Protein AF-0000000069504045 (afdb_homodimer)

Nearest PDB structures (foldseek):
  8ug4-assembly1_B  TM=7.131E-01  e=1.749E-15  Caenorhabditis elegans
  8ug5-assembly1_B  TM=7.861E-01  e=2.214E-11  Caenorhabditis elegans
  8ug6-assembly1_B  TM=7.680E-01  e=7.733E-11  Mus musculus
  8uga-assembly1_B  TM=7.351E-01  e=8.889E-09  Mus musculus
  8ug8-assembly1_B  TM=7.660E-01  e=1.133E-07  Mus musculus

Sequence (1090 aa):
MLGVIIFINDQHKDYRDYSEIFSSIISAIGILWLIVFHVDLCLYKTEVLKQLKEREDAMQEASDRFSTATEFIINSGFDFSTTQHINDDKEYKPPPYRFLMGRHSGSFYLKIGSAGFCFGYLIYQGLQLGQHILTYVAEDDQTNCSNTSSVVLHVLSPIYAFYQLFITFKYSNIVINRHIVLARFGLMHLIATCMCNWFGTIVEEAVEDYSHRRTINSSDVPTSEFNIASFNIIVRKRENWNDPYHCTAESVLSTRSLSAIPYLYPFAIEFNLLLAGVWFIVWQNIGTEHSHSNPHHLRHTISQGELGSDEITYQSNLVINADCHSANKGLFTGLFLLLTTIVTVIVFFVAMSTKGYEPQAVIIHTVQEGGLTMICMLAVIIAFYQIRKLDLSEHPITFLDDVLLFVPLPFYFIHGIMSMMAEYSNENYSRLALHILVTIQVIVQTPFIIDGLRRCSNSQGLRYKKPGREIITFLIILNLTLWIVNTFELKSVEHYHGQEEFFGDLLWMFIGHTTLPLMLFYRFHSSVCLADMWKSAYEKETSQGMLGVIIFINDQHKDYRDYSEIFSSIISAIGILWLIVFHVDLCLYKTEVLKQLKEREDAMQEASDRFSTATEFIINSGFDFSTTQHINDDKEYKPPPYRFLMGRHSGSFYLKIGSAGFCFGYLIYQGLQLGQHILTYVAEDDQTNCSNTSSVVLHVLSPIYAFYQLFITFKYSNIVINRHIVLARFGLMHLIATCMCNWFGTIVEEAVEDYSHRRTINSSDVPTSEFNIASFNIIVRKRENWNDPYHCTAESVLSTRSLSAIPYLYPFAIEFNLLLAGVWFIVWQNIGTEHSHSNPHHLRHTISQGELGSDEITYQSNLVINADCHSANKGLFTGLFLLLTTIVTVIVFFVAMSTKGYEPQAVIIHTVQEGGLTMICMLAVIIAFYQIRKLDLSEHPITFLDDVLLFVPLPFYFIHGIMSMMAEYSNENYSRLALHILVTIQVIVQTPFIIDGLRRCSNSQGLRYKKPGREIITFLIILNLTLWIVNTFELKSVEHYHGQEEFFGDLLWMFIGHTTLPLMLFYRFHSSVCLADMWKSAYEKETSQG

pLDDT: mean 77.26, std 19.26, range [27.67, 98.31]

Structure (mmCIF, N/CA/C/O backbone):
data_AF-0000000069504045-model_v1
#
loop_
_entity.id
_entity.type
_entity.pdbx_description
1 polymer 'Proton channel OtopLc'
#
loop_
_atom_site.group_PDB
_atom_site.id
_atom_site.type_symbol
_atom_site.label_atom_id
_atom_site.label_alt_id
_atom_site.label_comp_id
_atom_site.label_asym_id
_atom_site.label_entity_id
_atom_site.label_seq_id
_atom_site.pdbx_PDB_ins_code
_atom_site.Cartn_x
_atom_site.Cartn_y
_atom_site.Cartn_z
_atom_site.occupancy
_atom_site.B_iso_or_equiv
_atom_site.auth_seq_id
_atom_site.auth_comp_id
_atom_site.auth_asym_id
_atom_site.auth_atom_id
_atom_site.pdbx_PDB_model_num
ATOM 1 N N . MET A 1 1 ? -34.281 -5.043 -9.891 1 50 1 MET A N 1
ATOM 2 C CA . MET A 1 1 ? -34.938 -6.336 -10.039 1 50 1 MET A CA 1
ATOM 3 C C . MET A 1 1 ? -34.656 -6.934 -11.414 1 50 1 MET A C 1
ATOM 5 O O . MET A 1 1 ? -34.25 -8.094 -11.523 1 50 1 MET A O 1
ATOM 9 N N . LEU A 1 2 ? -34.844 -6.031 -12.391 1 50.5 2 LEU A N 1
ATOM 10 C CA . LEU A 1 2 ? -34.594 -6.559 -13.727 1 50.5 2 LEU A CA 1
ATOM 11 C C . LEU A 1 2 ? -33.156 -7.012 -13.883 1 50.5 2 LEU A C 1
ATOM 13 O O . LEU A 1 2 ? -32.875 -8.062 -14.477 1 50.5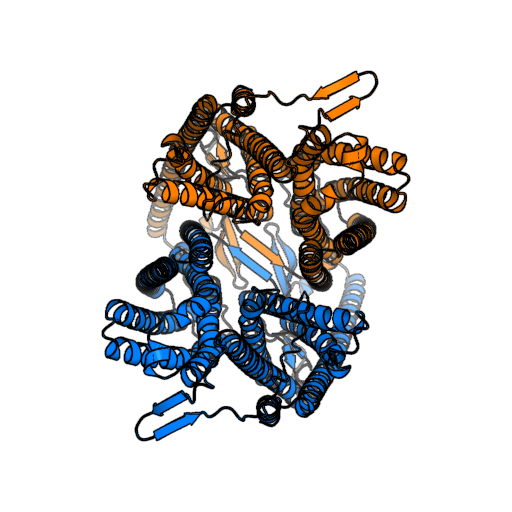 2 LEU A O 1
ATOM 17 N N . GLY A 1 3 ? -32.281 -6.336 -13.281 1 54.91 3 GLY A N 1
ATOM 18 C CA . GLY A 1 3 ? -30.859 -6.715 -13.352 1 54.91 3 GLY A CA 1
ATOM 19 C C . GLY A 1 3 ? -30.578 -8.047 -12.695 1 54.91 3 GLY A C 1
ATOM 20 O O . GLY A 1 3 ? -29.844 -8.875 -13.25 1 54.91 3 GLY A O 1
ATOM 21 N N . VAL A 1 4 ? -31.25 -8.242 -11.625 1 60.66 4 VAL A N 1
ATOM 22 C CA . VAL A 1 4 ? -31.062 -9.484 -10.891 1 60.66 4 VAL A CA 1
ATOM 23 C C . VAL A 1 4 ? -31.594 -10.656 -11.711 1 60.66 4 VAL A C 1
ATOM 25 O O . VAL A 1 4 ? -30.953 -11.711 -11.789 1 60.66 4 VAL A O 1
ATOM 28 N N . ILE A 1 5 ? -32.688 -10.414 -12.375 1 46.38 5 ILE A N 1
ATOM 29 C CA . ILE A 1 5 ? -33.312 -11.461 -13.172 1 46.38 5 ILE A CA 1
ATOM 30 C C . ILE A 1 5 ? -32.438 -11.797 -14.375 1 46.38 5 ILE A C 1
ATOM 32 O O . ILE A 1 5 ? -32.281 -12.969 -14.711 1 46.38 5 ILE A O 1
ATOM 36 N N . ILE A 1 6 ? -31.922 -10.805 -14.859 1 51.03 6 ILE A N 1
ATOM 37 C CA . ILE A 1 6 ? -31.125 -11 -16.062 1 51.03 6 ILE A CA 1
ATOM 38 C C . ILE A 1 6 ? -29.844 -11.758 -15.711 1 51.03 6 ILE A C 1
ATOM 40 O O . ILE A 1 6 ? -29.438 -12.68 -16.422 1 51.03 6 ILE A O 1
ATOM 44 N N . PHE A 1 7 ? -29.422 -11.477 -14.57 1 58.88 7 PHE A N 1
ATOM 45 C CA . PHE A 1 7 ? -28.156 -12.102 -14.188 1 58.88 7 PHE A CA 1
ATOM 46 C C . PHE A 1 7 ? -28.375 -13.555 -13.781 1 58.88 7 PHE A C 1
ATOM 48 O O . PHE A 1 7 ? -27.531 -14.414 -14.039 1 58.88 7 PHE A O 1
ATOM 55 N N . ILE A 1 8 ? -29.5 -13.75 -13.266 1 51.34 8 ILE A N 1
ATOM 56 C CA . ILE A 1 8 ? -29.812 -15.109 -12.836 1 51.34 8 ILE A CA 1
ATOM 57 C C . ILE A 1 8 ? -30.141 -15.969 -14.055 1 51.34 8 ILE A C 1
ATOM 59 O O . ILE A 1 8 ? -29.781 -17.141 -14.109 1 51.34 8 ILE A O 1
ATOM 63 N N . ASN A 1 9 ? -30.703 -15.344 -15.078 1 44.91 9 ASN A N 1
ATOM 64 C CA . ASN A 1 9 ? -31.141 -16.094 -16.25 1 44.91 9 ASN A CA 1
ATOM 65 C C . ASN A 1 9 ? -30 -16.266 -17.25 1 44.91 9 ASN A C 1
ATOM 67 O O . ASN A 1 9 ? -30.141 -16.984 -18.25 1 44.91 9 ASN A O 1
ATOM 71 N N . ASP A 1 10 ? -28.875 -15.633 -17.109 1 58.06 10 ASP A N 1
ATOM 72 C CA . ASP A 1 10 ? -27.734 -15.547 -18.016 1 58.06 10 ASP A CA 1
ATOM 73 C C . ASP A 1 10 ? -27.016 -16.891 -18.109 1 58.06 10 ASP A C 1
ATOM 75 O O . ASP A 1 10 ? -25.984 -16.984 -18.766 1 58.06 10 ASP A O 1
ATOM 79 N N . GLN A 1 11 ? -27.531 -17.922 -17.5 1 49.59 11 GLN A N 1
ATOM 80 C CA . GLN A 1 11 ? -26.781 -19.172 -17.453 1 49.59 11 GLN A CA 1
ATOM 81 C C . GLN A 1 11 ? -26.875 -19.922 -18.781 1 49.59 11 GLN A C 1
ATOM 83 O O . GLN A 1 11 ? -26.141 -20.891 -19 1 49.59 11 GLN A O 1
ATOM 88 N N . HIS A 1 12 ? -27.766 -19.422 -19.766 1 49.88 12 HIS A N 1
ATOM 89 C CA . HIS A 1 12 ? -27.734 -19.969 -21.125 1 49.88 12 HIS A CA 1
ATOM 90 C C . HIS A 1 12 ? -27.016 -19.031 -22.078 1 49.88 12 HIS A C 1
ATOM 92 O O . HIS A 1 12 ? -27.047 -17.812 -21.906 1 49.88 12 HIS A O 1
ATOM 98 N N . LYS A 1 13 ? -26.109 -19.594 -22.969 1 54.41 13 LYS A N 1
ATOM 99 C CA . LYS A 1 13 ? -25.281 -18.859 -23.922 1 54.41 13 LYS A CA 1
ATOM 100 C C . LYS A 1 13 ? -26.016 -17.656 -24.484 1 54.41 13 LYS A C 1
ATOM 102 O O . LYS A 1 13 ? -25.469 -16.547 -24.547 1 54.41 13 LYS A O 1
ATOM 107 N N . ASP A 1 14 ? -27.188 -17.938 -25.016 1 51.88 14 ASP A N 1
ATOM 108 C CA . ASP A 1 14 ? -27.938 -16.875 -25.688 1 51.88 14 ASP A CA 1
ATOM 109 C C . ASP A 1 14 ? -28.312 -15.758 -24.719 1 51.88 14 ASP A C 1
ATOM 111 O O . ASP A 1 14 ? -28.344 -14.586 -25.109 1 51.88 14 ASP A O 1
ATOM 115 N N . TYR A 1 15 ? -28.375 -16.156 -23.547 1 58.19 15 TYR A N 1
ATOM 116 C CA . TYR A 1 15 ? -28.859 -15.164 -22.578 1 58.19 15 TYR A CA 1
ATOM 117 C C . TYR A 1 15 ? -27.719 -14.375 -21.969 1 58.19 15 TYR A C 1
ATOM 119 O O . TYR A 1 15 ? -27.922 -13.281 -21.438 1 58.19 15 TYR A O 1
ATOM 127 N N . ARG A 1 16 ? -26.594 -14.805 -22.297 1 69.81 16 ARG A N 1
ATOM 128 C CA . ARG A 1 16 ? -25.438 -14.055 -21.828 1 69.81 16 ARG A CA 1
ATOM 129 C C . ARG A 1 16 ? -25.281 -12.75 -22.594 1 69.81 16 ARG A C 1
ATOM 131 O O . ARG A 1 16 ? -24.938 -11.719 -22.016 1 69.81 16 ARG A O 1
ATOM 138 N N . ASP A 1 17 ? -25.688 -12.859 -23.781 1 75.38 17 ASP A N 1
ATOM 139 C CA . ASP A 1 17 ? -25.578 -11.648 -24.594 1 75.38 17 ASP A CA 1
ATOM 140 C C . ASP A 1 17 ? -26.531 -10.562 -24.094 1 75.38 17 ASP A C 1
ATOM 142 O O . ASP A 1 17 ? -26.172 -9.383 -24.062 1 75.38 17 ASP A O 1
ATOM 146 N N . TYR A 1 18 ? -27.656 -11.078 -23.578 1 77.12 18 TYR A N 1
ATOM 147 C CA . TYR A 1 18 ? -28.625 -10.094 -23.094 1 77.12 18 TYR A CA 1
ATOM 148 C C . TYR A 1 18 ? -28.141 -9.445 -21.812 1 77.12 18 TYR A C 1
ATOM 150 O O . TYR A 1 18 ? -28.312 -8.242 -21.609 1 77.12 18 TYR A O 1
ATOM 158 N N . SER A 1 19 ? -27.594 -10.242 -20.984 1 80.62 19 SER A N 1
ATOM 159 C CA . SER A 1 19 ? -27.094 -9.703 -19.719 1 80.62 19 SER A CA 1
ATOM 160 C C . SER A 1 19 ? -25.922 -8.758 -19.953 1 80.62 19 SER A C 1
ATOM 162 O O . SER A 1 19 ? -25.797 -7.73 -19.281 1 80.62 19 SER A O 1
ATOM 164 N N . GLU A 1 20 ? -25.109 -9.062 -20.953 1 84.69 20 GLU A N 1
ATOM 165 C CA . GLU A 1 20 ? -23.969 -8.219 -21.25 1 84.69 20 GLU A CA 1
ATOM 166 C C . GLU A 1 20 ? -24.391 -6.906 -21.891 1 84.69 20 GLU A C 1
ATOM 168 O O . GLU A 1 20 ? -23.828 -5.852 -21.594 1 84.69 20 GLU A O 1
ATOM 173 N N . ILE A 1 21 ? -25.344 -7.023 -22.734 1 86.38 21 ILE A N 1
ATOM 174 C CA . ILE A 1 21 ? -25.859 -5.82 -23.375 1 86.38 21 ILE A CA 1
ATOM 175 C C . ILE A 1 21 ? -26.547 -4.93 -22.344 1 86.38 21 ILE A C 1
ATOM 177 O O . ILE A 1 21 ? -26.375 -3.711 -22.359 1 86.38 21 ILE A O 1
ATOM 181 N N . PHE A 1 22 ? -27.281 -5.582 -21.469 1 88.06 22 PHE A N 1
ATOM 182 C CA . PHE A 1 22 ? -27.938 -4.836 -20.391 1 88.06 22 PHE A CA 1
ATOM 183 C C . PHE A 1 22 ? -26.906 -4.125 -19.516 1 88.06 22 PHE A C 1
ATOM 185 O O . PHE A 1 22 ? -27.031 -2.932 -19.234 1 88.06 22 PHE A O 1
ATOM 192 N N . SER A 1 23 ? -25.922 -4.836 -19.141 1 88.62 23 SER A N 1
ATOM 193 C CA . SER A 1 23 ? -24.875 -4.254 -18.297 1 88.62 23 SER A CA 1
ATOM 194 C C . SER A 1 23 ? -24.156 -3.119 -19.031 1 88.62 23 SER A C 1
ATOM 196 O O . SER A 1 23 ? -23.797 -2.115 -18.406 1 88.62 23 SER A O 1
ATOM 198 N N . SER A 1 24 ? -24 -3.227 -20.328 1 91.19 24 SER A N 1
ATOM 199 C CA . SER A 1 24 ? -23.344 -2.184 -21.109 1 91.19 24 SER A CA 1
ATOM 200 C C . SER A 1 24 ? -24.219 -0.94 -21.219 1 91.19 24 SER A C 1
ATOM 202 O O . SER A 1 24 ? -23.734 0.184 -21.109 1 91.19 24 SER A O 1
ATOM 204 N N . ILE A 1 25 ? -25.469 -1.198 -21.297 1 92.44 25 ILE A N 1
ATOM 205 C CA . ILE A 1 25 ? -26.375 -0.076 -21.453 1 92.44 25 ILE A CA 1
ATOM 206 C C . ILE A 1 25 ? -26.469 0.702 -20.141 1 92.44 25 ILE A C 1
ATOM 208 O O . ILE A 1 25 ? -26.406 1.934 -20.141 1 92.44 25 ILE A O 1
ATOM 212 N N . ILE A 1 26 ? -26.578 -0.009 -19.062 1 93.06 26 ILE A N 1
ATOM 213 C CA . ILE A 1 26 ? -26.703 0.683 -17.797 1 93.06 26 ILE A CA 1
ATOM 214 C C . ILE A 1 26 ? -25.406 1.42 -17.469 1 93.06 26 ILE A C 1
ATOM 216 O O . ILE A 1 26 ? -25.422 2.521 -16.922 1 93.06 26 ILE A O 1
ATOM 220 N N . SER A 1 27 ? -24.297 0.858 -17.828 1 93.69 27 SER A N 1
ATOM 221 C CA . SER A 1 27 ? -23.016 1.534 -17.609 1 93.69 27 SER A CA 1
ATOM 222 C C . SER A 1 27 ? -22.891 2.764 -18.516 1 93.69 27 SER A C 1
ATOM 224 O O . SER A 1 27 ? -22.391 3.801 -18.078 1 93.69 27 SER A O 1
ATOM 226 N N . ALA A 1 28 ? -23.375 2.67 -19.719 1 95.12 28 ALA A N 1
ATOM 227 C CA . ALA A 1 28 ? -23.312 3.797 -20.656 1 95.12 28 ALA A CA 1
ATOM 228 C C . ALA A 1 28 ? -24.172 4.953 -20.172 1 95.12 28 ALA A C 1
ATOM 230 O O . ALA A 1 28 ? -23.766 6.113 -20.234 1 95.12 28 ALA A O 1
ATOM 231 N N . ILE A 1 29 ? -25.328 4.605 -19.703 1 95.38 29 ILE A N 1
ATOM 232 C CA . ILE A 1 29 ? -26.219 5.625 -19.172 1 95.38 29 ILE A CA 1
ATOM 233 C C . ILE A 1 29 ? -25.578 6.273 -17.938 1 95.38 29 ILE A C 1
ATOM 235 O O . ILE A 1 29 ? -25.672 7.488 -17.75 1 95.38 29 ILE A O 1
ATOM 239 N N . GLY A 1 30 ? -24.938 5.43 -17.141 1 95.44 30 GLY A N 1
ATOM 240 C CA . GLY A 1 30 ? -24.234 5.969 -15.984 1 95.44 30 GLY A CA 1
ATOM 241 C C . GLY A 1 30 ? -23.109 6.918 -16.359 1 95.44 30 GLY A C 1
ATOM 242 O O . GLY A 1 30 ? -22.953 7.98 -15.758 1 95.44 30 GLY A O 1
ATOM 243 N N . ILE A 1 31 ? -22.391 6.582 -17.375 1 96.06 31 ILE A N 1
ATOM 244 C CA . ILE A 1 31 ? -21.281 7.422 -17.844 1 96.06 31 ILE A CA 1
ATOM 245 C C . ILE A 1 31 ? -21.844 8.742 -18.391 1 96.06 31 ILE A C 1
ATOM 247 O O . ILE A 1 31 ? -21.297 9.812 -18.109 1 96.06 31 ILE A O 1
ATOM 251 N N . LEU A 1 32 ? -22.891 8.641 -19.109 1 95.38 32 LEU A N 1
ATOM 252 C CA . LEU A 1 32 ? -23.5 9.844 -19.656 1 95.38 32 LEU A CA 1
ATOM 253 C C . LEU A 1 32 ? -23.938 10.789 -18.547 1 95.38 32 LEU A C 1
ATOM 255 O O . LEU A 1 32 ? -23.703 12 -18.641 1 95.38 32 LEU A O 1
ATOM 259 N N . TRP A 1 33 ? -24.531 10.258 -17.562 1 95.06 33 TRP A N 1
ATOM 260 C CA . TRP A 1 33 ? -24.953 11.086 -16.438 1 95.06 33 TRP A CA 1
ATOM 261 C C . TRP A 1 33 ? -23.75 11.719 -15.75 1 95.06 33 TRP A C 1
ATOM 263 O O . TRP A 1 33 ? -23.781 12.898 -15.398 1 95.06 33 TRP A O 1
ATOM 273 N N . LEU A 1 34 ? -22.734 10.961 -15.539 1 95.69 34 LEU A N 1
ATOM 274 C CA . LEU A 1 34 ? -21.547 11.469 -14.859 1 95.69 34 LEU A CA 1
ATOM 275 C C . LEU A 1 34 ? -20.891 12.57 -15.672 1 95.69 34 LEU A C 1
ATOM 277 O O . LEU A 1 34 ? -20.391 13.547 -15.109 1 95.69 34 LEU A O 1
ATOM 281 N N . ILE A 1 35 ? -20.891 12.414 -16.969 1 95.31 35 ILE A N 1
ATOM 282 C CA . ILE A 1 35 ? -20.297 13.43 -17.844 1 95.31 35 ILE A CA 1
ATOM 283 C C . ILE A 1 35 ? -21.109 14.719 -17.766 1 95.31 35 ILE A C 1
ATOM 285 O O . ILE A 1 35 ? -20.562 15.805 -17.625 1 95.31 35 ILE A O 1
ATOM 289 N N . VAL A 1 36 ? -22.406 14.602 -17.828 1 93.69 36 VAL A N 1
ATOM 290 C CA . VAL A 1 36 ? -23.281 15.766 -17.766 1 93.69 36 VAL A CA 1
ATOM 291 C C . VAL A 1 36 ? -23.109 16.469 -16.422 1 93.69 36 VAL A C 1
ATOM 293 O O . VAL A 1 36 ? -22.984 17.688 -16.375 1 93.69 36 VAL A O 1
ATOM 296 N N . PHE A 1 37 ? -23.109 15.648 -15.43 1 93.12 37 PHE A N 1
ATOM 297 C CA . PHE A 1 37 ? -22.938 16.188 -14.086 1 93.12 37 PHE A CA 1
ATOM 298 C C . PHE A 1 37 ? -21.578 16.859 -13.953 1 93.12 37 PHE A C 1
ATOM 300 O O . PHE A 1 37 ? -21.484 17.969 -13.422 1 93.12 37 PHE A O 1
ATOM 307 N N . HIS A 1 38 ? -20.531 16.25 -14.43 1 92.5 38 HIS A N 1
ATOM 308 C CA . HIS A 1 38 ? -19.172 16.766 -14.328 1 92.5 38 HIS A CA 1
ATOM 309 C C . HIS A 1 38 ? -19.016 18.062 -15.117 1 92.5 38 HIS A C 1
ATOM 311 O O . HIS A 1 38 ? -18.391 19.016 -14.648 1 92.5 38 HIS A O 1
ATOM 317 N N . VAL A 1 39 ? -19.547 18.109 -16.297 1 92.75 39 VAL A N 1
ATOM 318 C CA . VAL A 1 39 ? -19.453 19.297 -17.141 1 92.75 39 VAL A CA 1
ATOM 319 C C . VAL A 1 39 ? -20.234 20.453 -16.5 1 92.75 39 VAL A C 1
ATOM 321 O O . VAL A 1 39 ? -19.75 21.578 -16.453 1 92.75 39 VAL A O 1
ATOM 324 N N . ASP A 1 40 ? -21.391 20.172 -15.992 1 91.25 40 ASP A N 1
ATOM 325 C CA . ASP A 1 40 ? -22.188 21.203 -15.312 1 91.25 40 ASP A CA 1
ATOM 326 C C . ASP A 1 40 ? -21.453 21.75 -14.094 1 91.25 40 ASP A C 1
ATOM 328 O O . ASP A 1 40 ? -21.484 22.953 -13.836 1 91.25 40 ASP A O 1
ATOM 332 N N . LEU A 1 41 ? -20.844 20.891 -13.383 1 89.62 41 LEU A N 1
ATOM 333 C CA . LEU A 1 41 ? -20.094 21.281 -12.203 1 89.62 41 LEU A CA 1
ATOM 334 C C . LEU A 1 41 ? -18.891 22.141 -12.586 1 89.62 41 LEU A C 1
ATOM 336 O O . LEU A 1 41 ? -18.609 23.141 -11.914 1 89.62 41 LEU A O 1
ATOM 340 N N . CYS A 1 42 ? -18.219 21.75 -13.641 1 86.88 42 CYS A N 1
ATOM 341 C CA . CYS A 1 42 ? -17.047 22.516 -14.086 1 86.88 42 CYS A CA 1
ATOM 342 C C . CYS A 1 42 ? -17.469 23.891 -14.594 1 86.88 42 CYS A C 1
ATOM 344 O O . CYS A 1 42 ? -16.766 24.875 -14.375 1 86.88 42 CYS A O 1
ATOM 346 N N . LEU A 1 43 ? -18.562 23.969 -15.258 1 88.75 43 LEU A N 1
ATOM 347 C CA . LEU A 1 43 ? -19.078 25.25 -15.734 1 88.75 43 LEU A CA 1
ATOM 348 C C . LEU A 1 43 ? -19.453 26.156 -14.555 1 88.75 43 LEU A C 1
ATOM 350 O O . LEU A 1 43 ? -19.188 27.359 -14.586 1 88.75 43 LEU A O 1
ATOM 354 N N . TYR A 1 44 ? -20.016 25.531 -13.602 1 85.19 44 TYR A N 1
ATOM 355 C CA . TYR A 1 44 ? -20.359 26.297 -12.414 1 85.19 44 TYR A CA 1
ATOM 356 C C . TYR A 1 44 ? -19.109 26.812 -11.711 1 85.19 44 TYR A C 1
ATOM 358 O O . TYR A 1 44 ? -19.062 27.969 -11.281 1 85.19 44 TYR A O 1
ATOM 366 N N . LYS A 1 45 ? -18.172 25.969 -11.547 1 82.56 45 LYS A N 1
ATOM 367 C CA . LYS A 1 45 ? -16.922 26.359 -10.891 1 82.56 45 LYS A CA 1
ATOM 368 C C . LYS A 1 45 ? -16.234 27.484 -11.648 1 82.56 45 LYS A C 1
ATOM 370 O O . LYS A 1 45 ? -15.688 28.406 -11.031 1 82.56 45 LYS A O 1
ATOM 375 N N . THR A 1 46 ? -16.281 27.391 -12.969 1 82.38 46 THR A N 1
ATOM 376 C CA . THR A 1 46 ? -15.656 28.422 -13.781 1 82.38 46 THR A CA 1
ATOM 377 C C . THR A 1 46 ? -16.422 29.734 -13.641 1 82.38 46 THR A C 1
ATOM 379 O O . THR A 1 46 ? -15.805 30.812 -13.617 1 82.38 46 THR A O 1
ATOM 382 N N . GLU A 1 47 ? -17.641 29.672 -13.562 1 82.31 47 GLU A N 1
ATOM 383 C CA . GLU A 1 47 ? -18.453 30.859 -13.375 1 82.31 47 GLU A CA 1
ATOM 384 C C . GLU A 1 47 ? -18.188 31.516 -12.023 1 82.31 47 GLU A C 1
ATOM 386 O O . GLU A 1 47 ? -18.094 32.75 -11.93 1 82.31 47 GLU A O 1
ATOM 391 N N . VAL A 1 48 ? -18.094 30.688 -11.039 1 79 48 VAL A N 1
ATOM 392 C CA . VAL A 1 48 ? -17.828 31.203 -9.695 1 79 48 VAL A CA 1
ATOM 393 C C . VAL A 1 48 ? -16.438 31.844 -9.648 1 79 48 VAL A C 1
ATOM 395 O O . VAL A 1 48 ? -16.25 32.906 -9.047 1 79 48 VAL A O 1
ATOM 398 N N . LEU A 1 49 ? -15.484 31.188 -10.266 1 76.69 49 LEU A N 1
ATOM 399 C CA . LEU A 1 49 ? -14.125 31.703 -10.297 1 76.69 49 LEU A CA 1
ATOM 400 C C . LEU A 1 49 ? -14.062 33.031 -11.062 1 76.69 49 LEU A C 1
ATOM 402 O O . LEU A 1 49 ? -13.328 33.938 -10.68 1 76.69 49 LEU A O 1
ATOM 406 N N . LYS A 1 50 ? -14.789 33.125 -12.133 1 78.69 50 LYS A N 1
ATOM 407 C CA . LYS A 1 50 ? -14.867 34.375 -12.891 1 78.69 50 LYS A CA 1
ATOM 408 C C . LYS A 1 50 ? -15.469 35.5 -12.055 1 78.69 50 LYS A C 1
ATOM 410 O O . LYS A 1 50 ? -14.977 36.625 -12.078 1 78.69 50 LYS A O 1
ATOM 415 N N . GLN A 1 51 ? -16.406 35.188 -11.297 1 75.88 51 GLN A N 1
ATOM 416 C CA . GLN A 1 51 ? -17.047 36.156 -10.438 1 75.88 51 GLN A CA 1
ATOM 417 C C . GLN A 1 51 ? -16.094 36.625 -9.336 1 75.88 51 GLN A C 1
ATOM 419 O O . GLN A 1 51 ? -16.047 37.812 -9.016 1 75.88 51 GLN A O 1
ATOM 424 N N . LEU A 1 52 ? -15.383 35.625 -8.82 1 69.81 52 LEU A N 1
ATOM 425 C CA . LEU A 1 52 ? -14.43 35.969 -7.77 1 69.81 52 LEU A CA 1
ATOM 426 C C . LEU A 1 52 ? -13.297 36.844 -8.312 1 69.81 52 LEU A C 1
ATOM 428 O O . LEU A 1 52 ? -12.852 37.781 -7.652 1 69.81 52 LEU A O 1
ATOM 432 N N . LYS A 1 53 ? -12.812 36.531 -9.469 1 73.94 53 LYS A N 1
ATOM 433 C CA . LYS A 1 53 ? -11.766 37.312 -10.109 1 73.94 53 LYS A CA 1
ATOM 434 C C . LYS A 1 53 ? -12.266 38.719 -10.43 1 73.94 53 LYS A C 1
ATOM 436 O O . LYS A 1 53 ? -11.531 39.719 -10.258 1 73.94 53 LYS A O 1
ATOM 441 N N . GLU A 1 54 ? -13.438 38.875 -10.891 1 74.06 54 GLU A N 1
ATOM 442 C CA . GLU A 1 54 ? -14.031 40.156 -11.18 1 74.06 54 GLU A CA 1
ATOM 443 C C . GLU A 1 54 ? -14.172 41 -9.906 1 74.06 54 GLU A C 1
ATOM 445 O O . GLU A 1 54 ? -13.93 42.188 -9.914 1 74.06 54 GLU A O 1
ATOM 450 N N . ARG A 1 55 ? -14.453 40.25 -8.883 1 63.25 55 ARG A N 1
ATOM 451 C CA . ARG A 1 55 ? -14.578 40.938 -7.602 1 63.25 55 ARG A CA 1
ATOM 452 C C . ARG A 1 55 ? -13.211 41.375 -7.09 1 63.25 55 ARG A C 1
ATOM 454 O O . ARG A 1 55 ? -13.07 42.5 -6.555 1 63.25 55 ARG A O 1
ATOM 461 N N . GLU A 1 56 ? -12.266 40.5 -7.129 1 65.38 56 GLU A N 1
ATOM 462 C CA . GLU A 1 56 ? -10.906 40.844 -6.727 1 65.38 56 GLU A CA 1
ATOM 463 C C . GLU A 1 56 ? -10.352 42 -7.559 1 65.38 56 GLU A C 1
ATOM 465 O O . GLU A 1 56 ? -9.719 42.906 -7.023 1 65.38 56 GLU A O 1
ATOM 470 N N . ASP A 1 57 ? -10.523 41.969 -8.891 1 65.12 57 ASP A N 1
ATOM 471 C CA . ASP A 1 57 ? -10.094 43.031 -9.781 1 65.12 57 ASP A CA 1
ATOM 472 C C . ASP A 1 57 ? -10.812 44.344 -9.453 1 65.12 57 ASP A C 1
ATOM 474 O O . ASP A 1 57 ? -10.195 45.406 -9.461 1 65.12 57 ASP A O 1
ATOM 478 N N . ALA A 1 58 ? -12.023 44.25 -9.078 1 62.97 58 ALA A N 1
ATOM 479 C CA . ALA A 1 58 ? -12.797 45.438 -8.711 1 62.97 58 ALA A CA 1
ATOM 480 C C . ALA A 1 58 ? -12.305 46.031 -7.391 1 62.97 58 ALA A C 1
ATOM 482 O O . ALA A 1 58 ? -12.211 47.25 -7.242 1 62.97 58 ALA A O 1
ATOM 483 N N . MET A 1 59 ? -12 45.094 -6.531 1 56.25 59 MET A N 1
ATOM 484 C CA . MET A 1 59 ? -11.469 45.531 -5.242 1 56.25 59 MET A CA 1
ATOM 485 C C . MET A 1 59 ? -10.086 46.156 -5.406 1 56.25 59 MET A C 1
ATOM 487 O O . MET A 1 59 ? -9.773 47.156 -4.75 1 56.25 59 MET A O 1
ATOM 491 N N . GLN A 1 60 ? -9.203 45.531 -6.133 1 58.12 60 GLN A N 1
ATOM 492 C CA . GLN A 1 60 ? -7.883 46.094 -6.406 1 58.12 60 GLN A CA 1
ATOM 493 C C . GLN A 1 60 ? -7.98 47.438 -7.098 1 58.12 60 GLN A C 1
ATOM 495 O O . GLN A 1 60 ? -7.23 48.375 -6.77 1 58.12 60 GLN A O 1
ATOM 500 N N . GLU A 1 61 ? -8.773 47.562 -8.07 1 57.25 61 GLU A N 1
ATOM 501 C CA . GLU A 1 61 ? -8.992 48.844 -8.727 1 57.25 61 GLU A CA 1
ATOM 502 C C . GLU A 1 61 ? -9.523 49.906 -7.746 1 57.25 61 GLU A C 1
ATOM 504 O O . GLU A 1 61 ? -9.117 51.062 -7.789 1 57.25 61 GLU A O 1
ATOM 509 N N . ALA A 1 62 ? -10.344 49.5 -6.855 1 52.06 62 ALA A N 1
ATOM 510 C CA . ALA A 1 62 ? -10.867 50.406 -5.82 1 52.06 62 ALA A CA 1
ATOM 511 C C . ALA A 1 62 ? -9.781 50.75 -4.809 1 52.06 62 ALA A C 1
ATOM 513 O O . ALA A 1 62 ? -9.688 51.906 -4.375 1 52.06 62 ALA A O 1
ATOM 514 N N . SER A 1 63 ? -9.055 49.688 -4.406 1 47.09 63 SER A N 1
ATOM 515 C CA . SER A 1 63 ? -7.934 49.969 -3.504 1 47.09 63 SER A CA 1
ATOM 516 C C . SER A 1 63 ? -6.91 50.875 -4.141 1 47.09 63 SER A C 1
ATOM 518 O O . SER A 1 63 ? -6.352 51.75 -3.467 1 47.09 63 SER A O 1
ATOM 520 N N . ASP A 1 64 ? -6.508 50.656 -5.34 1 45.5 64 ASP A N 1
ATOM 521 C CA . ASP A 1 64 ? -5.578 51.562 -6.008 1 45.5 64 ASP A CA 1
ATOM 522 C C . ASP A 1 64 ? -6.133 52.969 -6.047 1 45.5 64 ASP A C 1
ATOM 524 O O . ASP A 1 64 ? -5.367 53.938 -6.055 1 45.5 64 ASP A O 1
ATOM 528 N N . ARG A 1 65 ? -7.305 53.188 -6.164 1 43.59 65 ARG A N 1
ATOM 529 C CA . ARG A 1 65 ? -7.895 54.5 -6.078 1 43.59 65 ARG A CA 1
ATOM 530 C C . ARG A 1 65 ? -7.918 55 -4.637 1 43.59 65 ARG A C 1
ATOM 532 O O . ARG A 1 65 ? -7.848 56.219 -4.391 1 43.59 65 ARG A O 1
ATOM 539 N N . PHE A 1 66 ? -8.367 54.219 -3.707 1 36 66 PHE A N 1
ATOM 540 C CA . PHE A 1 66 ? -8.391 54.625 -2.309 1 36 66 PHE A CA 1
ATOM 541 C C . PHE A 1 66 ? -7.039 54.375 -1.648 1 36 66 PHE A C 1
ATOM 543 O O . PHE A 1 66 ? -6.57 53.25 -1.56 1 36 66 PHE A O 1
ATOM 550 N N . SER A 1 67 ? -5.926 55.375 -1.57 1 34.59 67 SER A N 1
ATOM 551 C CA . SER A 1 67 ? -4.645 55.438 -0.88 1 34.59 67 SER A CA 1
ATOM 552 C C . SER A 1 67 ? -4.688 54.688 0.449 1 34.59 67 SER A C 1
ATOM 554 O O . SER A 1 67 ? -5.754 54.281 0.889 1 34.59 67 SER A O 1
ATOM 556 N N . THR A 1 68 ? -3.877 55.344 1.773 1 32.5 68 THR A N 1
ATOM 557 C CA . THR A 1 68 ? -3.477 55.062 3.15 1 32.5 68 THR A CA 1
ATOM 558 C C . THR A 1 68 ? -4.688 54.688 4.004 1 32.5 68 THR A C 1
ATOM 560 O O . THR A 1 68 ? -4.566 53.938 4.973 1 32.5 68 THR A O 1
ATOM 563 N N . ALA A 1 69 ? -5.746 55.531 4.059 1 29.62 69 ALA A N 1
ATOM 564 C CA . ALA A 1 69 ? -6.73 55.656 5.133 1 29.62 69 ALA A CA 1
ATOM 565 C C . ALA A 1 69 ? -7.617 54.438 5.207 1 29.62 69 ALA A C 1
ATOM 567 O O . ALA A 1 69 ? -7.957 53.969 6.297 1 29.62 69 ALA A O 1
ATOM 568 N N . THR A 1 70 ? -8.133 53.969 4.066 1 30.19 70 THR A N 1
ATOM 569 C CA . THR A 1 70 ? -9.211 53 4.188 1 30.19 70 THR A CA 1
ATOM 570 C C . THR A 1 70 ? -8.656 51.562 4.336 1 30.19 70 THR A C 1
ATOM 572 O O . THR A 1 70 ? -9.422 50.594 4.391 1 30.19 70 THR A O 1
ATOM 575 N N . GLU A 1 71 ? -7.285 51.375 4.227 1 32.47 71 GLU A N 1
ATOM 576 C CA . GLU A 1 71 ? -6.727 50.094 4.691 1 32.47 71 GLU A CA 1
ATOM 577 C C . GLU A 1 71 ? -7.148 49.812 6.129 1 32.47 71 GLU A C 1
ATOM 579 O O . GLU A 1 71 ? -7.25 48.656 6.523 1 32.47 71 GLU A O 1
ATOM 584 N N . PHE A 1 72 ? -7.363 50.938 6.969 1 30.38 72 PHE A N 1
ATOM 585 C CA . PHE A 1 72 ? -7.883 50.812 8.32 1 30.38 72 PHE A CA 1
ATOM 586 C C . PHE A 1 72 ? -9.289 50.219 8.312 1 30.38 72 PHE A C 1
ATOM 588 O O . PHE A 1 72 ? -9.625 49.375 9.148 1 30.38 72 PHE A O 1
ATOM 595 N N . ILE A 1 73 ? -10.188 50.75 7.484 1 30.42 73 ILE A N 1
ATOM 596 C CA . ILE A 1 73 ? -11.586 50.375 7.574 1 30.42 73 ILE A CA 1
ATOM 597 C C . ILE A 1 73 ? -11.758 48.938 7.109 1 30.42 73 ILE A C 1
ATOM 599 O O . ILE A 1 73 ? -12.516 48.156 7.703 1 30.42 73 ILE A O 1
ATOM 603 N N . ILE A 1 74 ? -11.078 48.531 6.055 1 32.69 74 ILE A N 1
ATOM 604 C CA . ILE A 1 74 ? -11.328 47.188 5.523 1 32.69 74 ILE A CA 1
ATOM 605 C C . ILE A 1 74 ? -10.734 46.156 6.461 1 32.69 74 ILE A C 1
ATOM 607 O O . ILE A 1 74 ? -11.242 45.031 6.555 1 32.69 74 ILE A O 1
ATOM 611 N N . ASN A 1 75 ? -9.578 46.438 7.094 1 31.88 75 ASN A N 1
ATOM 612 C CA . ASN A 1 75 ? -9.156 45.562 8.188 1 31.88 75 ASN A CA 1
ATOM 613 C C . ASN A 1 75 ? -10.156 45.562 9.336 1 31.88 75 ASN A C 1
ATOM 615 O O . ASN A 1 75 ? -9.961 44.906 10.352 1 31.88 75 ASN A O 1
ATOM 619 N N . SER A 1 76 ? -10.938 46.812 9.484 1 27.67 76 SER A N 1
ATOM 620 C CA . SER A 1 76 ? -12.047 46.625 10.43 1 27.67 76 SER A CA 1
ATOM 621 C C . SER A 1 76 ? -13.023 45.562 9.945 1 27.67 76 SER A C 1
ATOM 623 O O . SER A 1 76 ? -13.094 45.281 8.75 1 27.67 76 SER A O 1
ATOM 625 N N . GLY A 1 77 ? -13.812 44.812 10.812 1 29.64 77 GLY A N 1
ATOM 626 C CA . GLY A 1 77 ? -14.742 43.688 10.898 1 29.64 77 GLY A CA 1
ATOM 627 C C . GLY A 1 77 ? -15.859 43.75 9.875 1 29.64 77 GLY A C 1
ATOM 628 O O . GLY A 1 77 ? -16.969 43.281 10.117 1 29.64 77 GLY A O 1
ATOM 629 N N . PHE A 1 78 ? -15.812 44.688 8.867 1 28.48 78 PHE A N 1
ATOM 630 C CA . PHE A 1 78 ? -17.047 44.594 8.094 1 28.48 78 PHE A CA 1
ATOM 631 C C . PHE A 1 78 ? -17.219 43.188 7.559 1 28.48 78 PHE A C 1
ATOM 633 O O . PHE A 1 78 ? -16.391 42.688 6.793 1 28.48 78 PHE A O 1
ATOM 640 N N . ASP A 1 79 ? -17.844 42.344 8.344 1 31.5 79 ASP A N 1
ATOM 641 C CA . ASP A 1 79 ? -18.547 41.125 7.973 1 31.5 79 ASP A CA 1
ATOM 642 C C . ASP A 1 79 ? -19.359 41.312 6.691 1 31.5 79 ASP A C 1
ATOM 644 O O . ASP A 1 79 ? -20.422 41.938 6.715 1 31.5 79 ASP A O 1
ATOM 648 N N . PHE A 1 80 ? -18.734 41.625 5.598 1 30.64 80 PHE A N 1
ATOM 649 C CA . PHE A 1 80 ? -19.438 41.719 4.32 1 30.64 80 PHE A CA 1
ATOM 650 C C . PHE A 1 80 ? -20.516 40.656 4.219 1 30.64 80 PHE A C 1
ATOM 652 O O . PHE A 1 80 ? -21.297 40.625 3.258 1 30.64 80 PHE A O 1
ATOM 659 N N . SER A 1 81 ? -20.359 39.531 4.938 1 33.88 81 SER A N 1
ATOM 660 C CA . SER A 1 81 ? -21.484 38.625 4.824 1 33.88 81 SER A CA 1
ATOM 661 C C . SER A 1 81 ? -22.797 39.281 5.191 1 33.88 81 SER A C 1
ATOM 663 O O . SER A 1 81 ? -23.844 38.969 4.641 1 33.88 81 SER A O 1
ATOM 665 N N . THR A 1 82 ? -22.75 40.156 6.27 1 31.91 82 THR A N 1
ATOM 666 C CA . THR A 1 82 ? -24.031 40.531 6.855 1 31.91 82 THR A CA 1
ATOM 667 C C . THR A 1 82 ? -24.703 41.625 6.051 1 31.91 82 THR A C 1
ATOM 669 O O . THR A 1 82 ? -25.891 41.875 6.207 1 31.91 82 THR A O 1
ATOM 672 N N . THR A 1 83 ? -23.984 42.594 5.504 1 32.41 83 THR A N 1
ATOM 673 C CA . THR A 1 83 ? -24.75 43.781 5.164 1 32.41 83 THR A CA 1
ATOM 674 C C . THR A 1 83 ? -25.531 43.562 3.869 1 32.41 83 THR A C 1
ATOM 676 O O . THR A 1 83 ? -26.141 44.5 3.34 1 32.41 83 THR A O 1
ATOM 679 N N . GLN A 1 84 ? -25.203 42.688 2.936 1 33.19 84 GLN A N 1
ATOM 680 C CA . GLN A 1 84 ? -26.297 42.75 1.958 1 33.19 84 GLN A CA 1
ATOM 681 C C . GLN A 1 84 ? -27.656 42.688 2.641 1 33.19 84 GLN A C 1
ATOM 683 O O . GLN A 1 84 ? -27.938 41.781 3.396 1 33.19 84 GLN A O 1
ATOM 688 N N . HIS A 1 85 ? -28.25 43.781 2.979 1 32.94 85 HIS A N 1
ATOM 689 C CA . HIS A 1 85 ? -29.625 44.062 3.355 1 32.94 85 HIS A CA 1
ATOM 690 C C . HIS A 1 85 ? -30.562 43 2.809 1 32.94 85 HIS A C 1
ATOM 692 O O . HIS A 1 85 ? -30.5 42.656 1.626 1 32.94 85 HIS A O 1
ATOM 698 N N . ILE A 1 86 ? -31.109 42.094 3.6 1 36.25 86 ILE A N 1
ATOM 699 C CA . ILE A 1 86 ? -32.344 41.344 3.586 1 36.25 86 ILE A CA 1
ATOM 700 C C . ILE A 1 86 ? -33.469 42.188 2.957 1 36.25 86 ILE A C 1
ATOM 702 O O . ILE A 1 86 ? -34.656 41.969 3.213 1 36.25 86 ILE A O 1
ATOM 706 N N . ASN A 1 87 ? -33.281 43.375 2.479 1 34.06 87 ASN A N 1
ATOM 707 C CA . ASN A 1 87 ? -34.594 43.938 2.135 1 34.06 87 ASN A CA 1
ATOM 708 C C . ASN A 1 87 ? -35.375 42.969 1.264 1 34.06 87 ASN A C 1
ATOM 710 O O . ASN A 1 87 ? -36.594 42.781 1.487 1 34.06 87 ASN A O 1
ATOM 714 N N . ASP A 1 88 ? -35.156 43.094 -0.218 1 37.53 88 ASP A N 1
ATOM 715 C CA . ASP A 1 88 ? -36.281 42.688 -1.063 1 37.53 88 ASP A CA 1
ATOM 716 C C . ASP A 1 88 ? -36.562 41.188 -0.91 1 37.53 88 ASP A C 1
ATOM 718 O O . ASP A 1 88 ? -35.656 40.438 -0.569 1 37.53 88 ASP A O 1
ATOM 722 N N . ASP A 1 89 ? -37.812 40.656 -0.846 1 38.97 89 ASP A N 1
ATOM 723 C CA . ASP A 1 89 ? -38.562 39.406 -0.864 1 38.97 89 ASP A CA 1
ATOM 724 C C . ASP A 1 89 ? -37.906 38.375 -1.809 1 38.97 89 ASP A C 1
ATOM 726 O O . ASP A 1 89 ? -38.594 37.531 -2.379 1 38.97 89 ASP A O 1
ATOM 730 N N . LYS A 1 90 ? -36.844 38.656 -2.459 1 42.38 90 LYS A N 1
ATOM 731 C CA . LYS A 1 90 ? -36.406 37.656 -3.416 1 42.38 90 LYS A CA 1
ATOM 732 C C . LYS A 1 90 ? -35.969 36.375 -2.707 1 42.38 90 LYS A C 1
ATOM 734 O O . LYS A 1 90 ? -35.281 36.406 -1.688 1 42.38 90 LYS A O 1
ATOM 739 N N . GLU A 1 91 ? -36.719 35.25 -2.906 1 48.97 91 GLU A N 1
ATOM 740 C CA . GLU A 1 91 ? -36.562 33.875 -2.484 1 48.97 91 GLU A CA 1
ATOM 741 C C . GLU A 1 91 ? -35.094 33.438 -2.553 1 48.97 91 GLU A C 1
ATOM 743 O O . GLU A 1 91 ? -34.469 33.562 -3.596 1 48.97 91 GLU A O 1
ATOM 748 N N . TYR A 1 92 ? -34.344 33.438 -1.535 1 53.53 92 TYR A N 1
ATOM 749 C CA . TYR A 1 92 ? -33 32.875 -1.428 1 53.53 92 TYR A CA 1
ATOM 750 C C . TYR A 1 92 ? -32.906 31.562 -2.199 1 53.53 92 TYR A C 1
ATOM 752 O O . TYR A 1 92 ? -33.625 30.594 -1.894 1 53.53 92 TYR A O 1
ATOM 760 N N . LYS A 1 93 ? -32.531 31.766 -3.465 1 62.22 93 LYS A N 1
ATOM 761 C CA . LYS A 1 93 ? -32.25 30.5 -4.141 1 62.22 93 LYS A CA 1
ATOM 762 C C . LYS A 1 93 ? -30.859 29.984 -3.754 1 62.22 93 LYS A C 1
ATOM 764 O O . LYS A 1 93 ? -29.859 30.688 -3.938 1 62.22 93 LYS A O 1
ATOM 769 N N . PRO A 1 94 ? -30.766 28.906 -3.018 1 70.56 94 PRO A N 1
ATOM 770 C CA . PRO A 1 94 ? -29.469 28.328 -2.652 1 70.56 94 PRO A CA 1
ATOM 771 C C . PRO A 1 94 ? -28.547 28.109 -3.857 1 70.56 94 PRO A C 1
ATOM 773 O O . PRO A 1 94 ? -29.031 27.891 -4.969 1 70.56 94 PRO A O 1
ATOM 776 N N . PRO A 1 95 ? -27.266 28.375 -3.697 1 79 95 PRO A N 1
ATOM 777 C CA . PRO A 1 95 ? -26.344 28.078 -4.801 1 79 95 PRO A CA 1
ATOM 778 C C . PRO A 1 95 ? -26.516 26.672 -5.359 1 79 95 PRO A C 1
ATOM 780 O O . PRO A 1 95 ? -26.875 25.75 -4.621 1 79 95 PRO A O 1
ATOM 783 N N . PRO A 1 96 ? -26.438 26.688 -6.609 1 82.69 96 PRO A N 1
ATOM 784 C CA . PRO A 1 96 ? -26.656 25.391 -7.27 1 82.69 96 PRO A CA 1
ATOM 785 C C . PRO A 1 96 ? -25.828 24.266 -6.668 1 82.69 96 PRO A C 1
ATOM 787 O O . PRO A 1 96 ? -26.328 23.141 -6.527 1 82.69 96 PRO A O 1
ATOM 790 N N . TYR A 1 97 ? -24.594 24.5 -6.363 1 84.62 97 TYR A N 1
ATOM 791 C CA . TYR A 1 97 ? -23.734 23.5 -5.754 1 84.62 97 TYR A CA 1
ATOM 792 C C . TYR A 1 97 ? -23.078 24.047 -4.484 1 84.62 97 TYR A C 1
ATOM 794 O O . TYR A 1 97 ? -22.688 25.203 -4.43 1 84.62 97 TYR A O 1
ATOM 802 N N . ARG A 1 98 ? -23.125 23.188 -3.506 1 79.81 98 ARG A N 1
ATOM 803 C CA . ARG A 1 98 ? -22.438 23.5 -2.258 1 79.81 98 ARG A CA 1
ATOM 804 C C . ARG A 1 98 ? -21.562 22.344 -1.806 1 79.81 98 ARG A C 1
ATOM 806 O O . ARG A 1 98 ? -21.766 21.203 -2.238 1 79.81 98 ARG A O 1
ATOM 813 N N . PHE A 1 99 ? -20.594 22.641 -1.118 1 76.12 99 PHE A N 1
ATOM 814 C CA . PHE A 1 99 ? -19.672 21.625 -0.652 1 76.12 99 PHE A CA 1
ATOM 815 C C . PHE A 1 99 ? -19.625 21.578 0.871 1 76.12 99 PHE A C 1
ATOM 817 O O . PHE A 1 99 ? -19.469 22.609 1.522 1 76.12 99 PHE A O 1
ATOM 824 N N . LEU A 1 100 ? -19.906 20.469 1.344 1 71 100 LEU A N 1
ATOM 825 C CA . LEU A 1 100 ? -19.891 20.266 2.787 1 71 100 LEU A CA 1
ATOM 826 C C . LEU A 1 100 ? -18.453 20.125 3.297 1 71 100 LEU A C 1
ATOM 828 O O . LEU A 1 100 ? -17.594 19.594 2.594 1 71 100 LEU A O 1
ATOM 832 N N . MET A 1 101 ? -18.25 20.797 4.41 1 62.62 101 MET A N 1
ATOM 833 C CA . MET A 1 101 ? -16.922 20.688 5.02 1 62.62 101 MET A CA 1
ATOM 834 C C . MET A 1 101 ? -16.906 19.625 6.113 1 62.62 101 MET A C 1
ATOM 836 O O . MET A 1 101 ? -17.953 19.312 6.695 1 62.62 101 MET A O 1
ATOM 840 N N . GLY A 1 102 ? -15.945 18.969 6.145 1 60.06 102 GLY A N 1
ATOM 841 C CA . GLY A 1 102 ? -15.75 18.031 7.242 1 60.06 102 GLY A CA 1
ATOM 842 C C . GLY A 1 102 ? -15.984 16.594 6.848 1 60.06 102 GLY A C 1
ATOM 843 O O . GLY A 1 102 ? -15.664 16.188 5.73 1 60.06 102 GLY A O 1
ATOM 844 N N . ARG A 1 103 ? -16.609 15.812 7.746 1 63.16 103 ARG A N 1
ATOM 845 C CA . ARG A 1 103 ? -16.75 14.359 7.68 1 63.16 103 ARG A CA 1
ATOM 846 C C . ARG A 1 103 ? -18.047 13.969 6.973 1 63.16 103 ARG A C 1
ATOM 848 O O . ARG A 1 103 ? -18.344 12.781 6.812 1 63.16 103 ARG A O 1
ATOM 855 N N . HIS A 1 104 ? -18.719 14.805 6.418 1 54.94 104 HIS A N 1
ATOM 856 C CA . HIS A 1 104 ? -20.047 14.492 5.906 1 54.94 104 HIS A CA 1
ATOM 857 C C . HIS A 1 104 ? -19.969 13.609 4.664 1 54.94 104 HIS A C 1
ATOM 859 O O . HIS A 1 104 ? -20.922 12.906 4.336 1 54.94 104 HIS A O 1
ATOM 865 N N . SER A 1 105 ? -19.031 13.766 3.816 1 57.5 105 SER A N 1
ATOM 866 C CA . SER A 1 105 ? -19.109 12.984 2.584 1 57.5 105 SER A CA 1
ATOM 867 C C . SER A 1 105 ? -18.031 11.906 2.555 1 57.5 105 SER A C 1
ATOM 869 O O . SER A 1 105 ? -17.672 11.406 1.484 1 57.5 105 SER A O 1
ATOM 871 N N . GLY A 1 106 ? -17.672 11.438 3.514 1 61.72 106 GLY A N 1
ATOM 872 C CA . GLY A 1 106 ? -16.734 10.328 3.488 1 61.72 106 GLY A CA 1
ATOM 873 C C . GLY A 1 106 ? -15.32 10.727 3.865 1 61.72 106 GLY A C 1
ATOM 874 O O . GLY A 1 106 ? -14.828 11.766 3.424 1 61.72 106 GLY A O 1
ATOM 875 N N . SER A 1 107 ? -14.812 9.961 4.703 1 76.75 107 SER A N 1
ATOM 876 C CA . SER A 1 107 ? -13.469 10.188 5.23 1 76.75 107 SER A CA 1
ATOM 877 C C . SER A 1 107 ? -12.406 9.867 4.184 1 76.75 107 SER A C 1
ATOM 879 O O . SER A 1 107 ? -12.672 9.148 3.221 1 76.75 107 SER A O 1
ATOM 881 N N . PHE A 1 108 ? -11.375 10.5 4.133 1 78.31 108 PHE A N 1
ATOM 882 C CA . PHE A 1 108 ? -10.234 10.258 3.26 1 78.31 108 PHE A CA 1
ATOM 883 C C . PHE A 1 108 ? -9.852 8.781 3.262 1 78.31 108 PHE A C 1
ATOM 885 O O . PHE A 1 108 ? -9.461 8.234 2.229 1 78.31 108 PHE A O 1
ATOM 892 N N . TYR A 1 109 ? -10.086 8.18 4.344 1 82.25 109 TYR A N 1
ATOM 893 C CA . TYR A 1 109 ? -9.727 6.773 4.477 1 82.25 109 TYR A CA 1
ATOM 894 C C . TYR A 1 109 ? -10.672 5.891 3.666 1 82.25 109 TYR A C 1
ATOM 896 O O . TYR A 1 109 ? -10.258 4.875 3.105 1 82.25 109 TYR A O 1
ATOM 904 N N . LEU A 1 110 ? -11.875 6.301 3.582 1 85.94 110 LEU A N 1
ATOM 905 C CA . LEU A 1 110 ? -12.836 5.578 2.754 1 85.94 110 LEU A CA 1
ATOM 906 C C . LEU A 1 110 ? -12.5 5.723 1.274 1 85.94 110 LEU A C 1
ATOM 908 O O . LEU A 1 110 ? -12.633 4.77 0.506 1 85.94 110 LEU A O 1
ATOM 912 N N . LYS A 1 111 ? -12.016 6.863 0.932 1 85.81 111 LYS A N 1
ATOM 913 C CA . LYS A 1 111 ? -11.641 7.125 -0.456 1 85.81 111 LYS A CA 1
ATOM 914 C C . LYS A 1 111 ? -10.43 6.289 -0.865 1 85.81 111 LYS A C 1
ATOM 916 O O . LYS A 1 111 ? -10.375 5.766 -1.979 1 85.81 111 LYS A O 1
ATOM 921 N N . ILE A 1 112 ? -9.516 6.176 0.048 1 86.25 112 ILE A N 1
ATOM 922 C CA . ILE A 1 112 ? -8.344 5.355 -0.225 1 86.25 112 ILE A CA 1
ATOM 923 C C . ILE A 1 112 ? -8.758 3.893 -0.373 1 86.25 112 ILE A C 1
ATOM 925 O O . ILE A 1 112 ? -8.25 3.184 -1.247 1 86.25 112 ILE A O 1
ATOM 929 N N . GLY A 1 113 ? -9.648 3.459 0.472 1 89.38 113 GLY A N 1
ATOM 930 C CA . GLY A 1 113 ? -10.164 2.105 0.352 1 89.38 113 GLY A CA 1
ATOM 931 C C . GLY A 1 113 ? -10.891 1.857 -0.956 1 89.38 113 GLY A C 1
ATOM 932 O O . GLY A 1 113 ? -10.695 0.821 -1.595 1 89.38 113 GLY A O 1
ATOM 933 N N . SER A 1 114 ? -11.672 2.832 -1.33 1 91 114 SER A N 1
ATOM 934 C CA . SER A 1 114 ? -12.398 2.701 -2.588 1 91 114 SER A CA 1
ATOM 935 C C . SER A 1 114 ? -11.445 2.627 -3.773 1 91 114 SER A C 1
ATOM 937 O O . SER A 1 114 ? -11.68 1.879 -4.727 1 91 114 SER A O 1
ATOM 939 N N . ALA A 1 115 ? -10.43 3.389 -3.717 1 90.19 115 ALA A N 1
ATOM 940 C CA . ALA A 1 115 ? -9.422 3.344 -4.777 1 90.19 115 ALA A CA 1
ATOM 941 C C . ALA A 1 115 ? -8.75 1.978 -4.836 1 90.19 115 ALA A C 1
ATOM 943 O O . ALA A 1 115 ? -8.516 1.436 -5.918 1 90.19 115 ALA A O 1
ATOM 944 N N . GLY A 1 116 ? -8.438 1.427 -3.65 1 91.81 116 GLY A N 1
ATOM 945 C CA . GLY A 1 116 ? -7.84 0.101 -3.605 1 91.81 116 GLY A CA 1
ATOM 946 C C . GLY A 1 116 ? -8.727 -0.975 -4.199 1 91.81 116 GLY A C 1
ATOM 947 O O . GLY A 1 116 ? -8.266 -1.803 -4.988 1 91.81 116 GLY A O 1
ATOM 948 N N . PHE A 1 117 ? -9.914 -0.98 -3.879 1 93.62 117 PHE A N 1
ATOM 949 C CA . PHE A 1 117 ? -10.852 -1.961 -4.398 1 93.62 117 PHE A CA 1
ATOM 950 C C . PHE A 1 117 ? -11.086 -1.751 -5.891 1 93.62 117 PHE A C 1
ATOM 952 O O . PHE A 1 117 ? -11.227 -2.717 -6.645 1 93.62 117 PHE A O 1
ATOM 959 N N . CYS A 1 118 ? -11.148 -0.491 -6.289 1 94.12 118 CYS A N 1
ATOM 960 C CA . CYS A 1 118 ? -11.289 -0.198 -7.711 1 94.12 118 CYS A CA 1
ATOM 961 C C . CYS A 1 118 ? -10.109 -0.75 -8.5 1 94.12 118 CYS A C 1
ATOM 963 O O . CYS A 1 118 ? -10.289 -1.296 -9.594 1 94.12 118 CYS A O 1
ATOM 965 N N . PHE A 1 119 ? -8.961 -0.667 -7.934 1 91.62 119 PHE A N 1
ATOM 966 C CA . PHE A 1 119 ? -7.766 -1.173 -8.594 1 91.62 119 PHE A CA 1
ATOM 967 C C . PHE A 1 119 ? -7.859 -2.678 -8.812 1 91.62 119 PHE A C 1
ATOM 969 O O . PHE A 1 119 ? -7.566 -3.176 -9.898 1 91.62 119 PHE A O 1
ATOM 976 N N . GLY A 1 120 ? -8.289 -3.344 -7.77 1 91.31 120 GLY A N 1
ATOM 977 C CA . GLY A 1 120 ? -8.484 -4.777 -7.922 1 91.31 120 GLY A CA 1
ATOM 978 C C . GLY A 1 120 ? -9.523 -5.125 -8.977 1 91.31 120 GLY A C 1
ATOM 979 O O . GLY A 1 120 ? -9.32 -6.051 -9.766 1 91.31 120 GLY A O 1
ATOM 980 N N . TYR A 1 121 ? -10.547 -4.387 -8.961 1 92.5 121 TYR A N 1
ATOM 981 C CA . TYR A 1 121 ? -11.609 -4.594 -9.938 1 92.5 121 TYR A CA 1
ATOM 982 C C . TYR A 1 121 ? -11.109 -4.328 -11.352 1 92.5 121 TYR A C 1
ATOM 984 O O . TYR A 1 121 ? -11.43 -5.074 -12.281 1 92.5 121 TYR A O 1
ATOM 992 N N . LEU A 1 122 ? -10.328 -3.336 -11.555 1 92.31 122 LEU A N 1
ATOM 993 C CA . LEU A 1 122 ? -9.828 -2.971 -12.875 1 92.31 122 LEU A CA 1
ATOM 994 C C . LEU A 1 122 ? -8.828 -4.008 -13.375 1 92.31 122 LEU A C 1
ATOM 996 O O . LEU A 1 122 ? -8.773 -4.285 -14.578 1 92.31 122 LEU A O 1
ATOM 1000 N N . ILE A 1 123 ? -8.07 -4.543 -12.438 1 88.62 123 ILE A N 1
ATOM 1001 C CA . ILE A 1 123 ? -7.168 -5.625 -12.812 1 88.62 123 ILE A CA 1
ATOM 1002 C C . ILE A 1 123 ? -7.977 -6.812 -13.336 1 88.62 123 ILE A C 1
ATOM 1004 O O . ILE A 1 123 ? -7.648 -7.391 -14.375 1 88.62 123 ILE A O 1
ATOM 1008 N N . TYR A 1 124 ? -8.992 -7.094 -12.633 1 88.75 124 TYR A N 1
ATOM 1009 C CA . TYR A 1 124 ? -9.867 -8.195 -13.047 1 88.75 124 TYR A CA 1
ATOM 1010 C C . TYR A 1 124 ? -10.453 -7.934 -14.422 1 88.75 124 TYR A C 1
ATOM 1012 O O . TYR A 1 124 ? -10.414 -8.805 -15.297 1 88.75 124 TYR A O 1
ATOM 1020 N N . GLN A 1 125 ? -10.945 -6.762 -14.641 1 89 125 GLN A N 1
ATOM 1021 C CA . GLN A 1 125 ? -11.547 -6.402 -15.922 1 89 125 GLN A CA 1
ATOM 1022 C C . GLN A 1 125 ? -10.5 -6.371 -17.031 1 89 125 GLN A C 1
ATOM 1024 O O . GLN A 1 125 ? -10.789 -6.734 -18.172 1 89 125 GLN A O 1
ATOM 1029 N N . GLY A 1 126 ? -9.359 -5.957 -16.703 1 84.56 126 GLY A N 1
ATOM 1030 C CA . GLY A 1 126 ? -8.281 -5.957 -17.688 1 84.56 126 GLY A CA 1
ATOM 1031 C C . GLY A 1 126 ? -7.875 -7.348 -18.125 1 84.56 126 GLY A C 1
ATOM 1032 O O . GLY A 1 126 ? -7.602 -7.57 -19.312 1 84.56 126 GLY A O 1
ATOM 1033 N N . LEU A 1 127 ? -7.852 -8.234 -17.203 1 82.94 127 LEU A N 1
ATOM 1034 C CA . LEU A 1 127 ? -7.52 -9.617 -17.531 1 82.94 127 LEU A CA 1
ATOM 1035 C C . LEU A 1 127 ? -8.609 -10.25 -18.391 1 82.94 127 LEU A C 1
ATOM 1037 O O . LEU A 1 127 ? -8.312 -11 -19.328 1 82.94 127 LEU A O 1
ATOM 1041 N N . GLN A 1 128 ? -9.859 -9.914 -18.078 1 83.56 128 GLN A N 1
ATOM 1042 C CA . GLN A 1 128 ? -10.961 -10.414 -18.906 1 83.56 128 GLN A CA 1
ATOM 1043 C C . GLN A 1 128 ? -10.898 -9.844 -20.312 1 83.56 128 GLN A C 1
ATOM 1045 O O . GLN A 1 128 ? -11.141 -10.562 -21.281 1 83.56 128 GLN A O 1
ATOM 1050 N N . LEU A 1 129 ? -10.625 -8.625 -20.391 1 84.31 129 LEU A N 1
ATOM 1051 C CA . LEU A 1 129 ? -10.492 -7.996 -21.703 1 84.31 129 LEU A CA 1
ATOM 1052 C C . LEU A 1 129 ? -9.344 -8.625 -22.484 1 84.31 129 LEU A C 1
ATOM 1054 O O . LEU A 1 129 ? -9.477 -8.867 -23.688 1 84.31 129 LEU A O 1
ATOM 1058 N N . GLY A 1 130 ? -8.211 -8.836 -21.812 1 78.69 130 GLY A N 1
ATOM 1059 C CA . GLY A 1 130 ? -7.09 -9.492 -22.469 1 78.69 130 GLY A CA 1
ATOM 1060 C C . GLY A 1 130 ? -7.441 -10.867 -23.016 1 78.69 130 GLY A C 1
ATOM 1061 O O . GLY A 1 130 ? -7.023 -11.227 -24.109 1 78.69 130 GLY A O 1
ATOM 1062 N N . GLN A 1 131 ? -8.164 -11.562 -22.25 1 78.25 131 GLN A N 1
ATOM 1063 C CA . GLN A 1 131 ? -8.578 -12.891 -22.672 1 78.25 131 GLN A CA 1
ATOM 1064 C C . GLN A 1 131 ? -9.461 -12.828 -23.922 1 78.25 131 GLN A C 1
ATOM 1066 O O . GLN A 1 131 ? -9.281 -13.609 -24.859 1 78.25 131 GLN A O 1
ATOM 1071 N N . HIS A 1 132 ? -10.336 -11.914 -23.922 1 78.44 132 HIS A N 1
ATOM 1072 C CA . HIS A 1 132 ? -11.242 -11.789 -25.062 1 78.44 132 HIS A CA 1
ATOM 1073 C C . HIS A 1 132 ? -10.5 -11.297 -26.312 1 78.44 132 HIS A C 1
ATOM 1075 O O . HIS A 1 132 ? -10.805 -11.727 -27.422 1 78.44 132 HIS A O 1
ATOM 1081 N N . ILE A 1 133 ? -9.539 -10.492 -26.094 1 74.94 133 ILE A N 1
ATOM 1082 C CA . ILE A 1 133 ? -8.766 -9.977 -27.203 1 74.94 133 ILE A CA 1
ATOM 1083 C C . ILE A 1 133 ? -7.887 -11.094 -27.781 1 74.94 133 ILE A C 1
ATOM 1085 O O . ILE A 1 133 ? -7.773 -11.234 -29 1 74.94 133 ILE A O 1
ATOM 1089 N N . LEU A 1 134 ? -7.277 -11.898 -26.953 1 73 134 LEU A N 1
ATOM 1090 C CA . LEU A 1 134 ? -6.422 -12.992 -27.406 1 73 134 LEU A CA 1
ATOM 1091 C C . LEU A 1 134 ? -7.234 -14.047 -28.141 1 73 134 LEU A C 1
ATOM 1093 O O . LEU A 1 134 ? -6.773 -14.602 -29.141 1 73 134 LEU A O 1
ATOM 1097 N N . THR A 1 135 ? -8.375 -14.227 -27.625 1 72.06 135 THR A N 1
ATOM 1098 C CA . THR A 1 135 ? -9.234 -15.211 -28.281 1 72.06 135 THR A CA 1
ATOM 1099 C C . THR A 1 135 ? -9.742 -14.672 -29.625 1 72.06 135 THR A C 1
ATOM 1101 O O . THR A 1 135 ? -9.938 -15.438 -30.562 1 72.06 135 THR A O 1
ATOM 1104 N N . TYR A 1 136 ? -9.953 -13.398 -29.578 1 69.19 136 TYR A N 1
ATOM 1105 C CA . TYR A 1 136 ? -10.398 -12.773 -30.812 1 69.19 136 TYR A CA 1
ATOM 1106 C C . TYR A 1 136 ? -9.305 -12.82 -31.875 1 69.19 136 TYR A C 1
ATOM 1108 O O . TYR A 1 136 ? -9.586 -13.055 -33.062 1 69.19 136 TYR A O 1
ATOM 1116 N N . VAL A 1 137 ? -8.062 -12.664 -31.438 1 66.62 137 VAL A N 1
ATOM 1117 C CA . 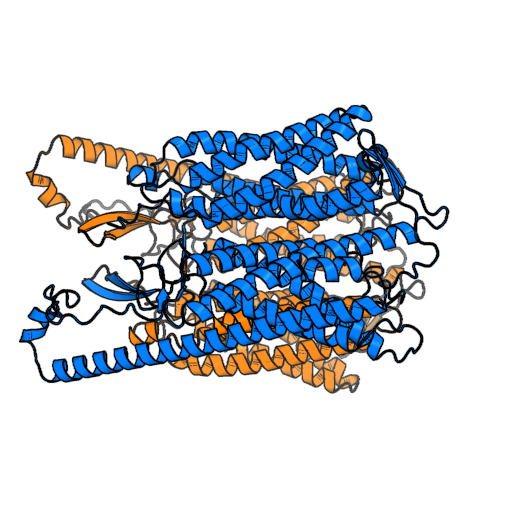VAL A 1 137 ? -6.938 -12.641 -32.375 1 66.62 137 VAL A CA 1
ATOM 1118 C C . VAL A 1 137 ? -6.551 -14.07 -32.75 1 66.62 137 VAL A C 1
ATOM 1120 O O . VAL A 1 137 ? -6.148 -14.328 -33.875 1 66.62 137 VAL A O 1
ATOM 1123 N N . ALA A 1 138 ? -6.457 -14.93 -31.734 1 62.28 138 ALA A N 1
ATOM 1124 C CA . ALA A 1 138 ? -6.039 -16.297 -32.031 1 62.28 138 ALA A CA 1
ATOM 1125 C C . ALA A 1 138 ? -7.023 -16.984 -32.969 1 62.28 138 ALA A C 1
ATOM 1127 O O . ALA A 1 138 ? -6.707 -18.031 -33.562 1 62.28 138 ALA A O 1
ATOM 1128 N N . GLU A 1 139 ? -7.508 -16.391 -34.031 1 54.25 139 GLU A N 1
ATOM 1129 C CA . GLU A 1 139 ? -8.32 -16.891 -35.156 1 54.25 139 GLU A CA 1
ATOM 1130 C C . GLU A 1 139 ? -8.898 -18.266 -34.844 1 54.25 139 GLU A C 1
ATOM 1132 O O . GLU A 1 139 ? -9.359 -18.969 -35.75 1 54.25 139 GLU A O 1
ATOM 1137 N N . ASP A 1 140 ? -8.641 -18.844 -33.75 1 49.19 140 ASP A N 1
ATOM 1138 C CA . ASP A 1 140 ? -9.117 -20.234 -33.75 1 49.19 140 ASP A CA 1
ATOM 1139 C C . ASP A 1 140 ? -10.641 -20.281 -33.594 1 49.19 140 ASP A C 1
ATOM 1141 O O . ASP A 1 140 ? -11.203 -19.703 -32.656 1 49.19 140 ASP A O 1
ATOM 1145 N N . ASP A 1 141 ? -11.344 -20.391 -34.688 1 48.16 141 ASP A N 1
ATOM 1146 C CA . ASP A 1 141 ? -12.75 -20.625 -35 1 48.16 141 ASP A CA 1
ATOM 1147 C C . ASP A 1 141 ? -13.461 -21.312 -33.844 1 48.16 141 ASP A C 1
ATOM 1149 O O . ASP A 1 141 ? -14.695 -21.297 -33.75 1 48.16 141 ASP A O 1
ATOM 1153 N N . GLN A 1 142 ? -12.844 -22.266 -33.219 1 47.19 142 GLN A N 1
ATOM 1154 C CA . GLN A 1 142 ? -13.617 -23.266 -32.469 1 47.19 142 GLN A CA 1
ATOM 1155 C C . GLN A 1 142 ? -14.148 -22.688 -31.156 1 47.19 142 GLN A C 1
ATOM 1157 O O . GLN A 1 142 ? -15.031 -23.266 -30.531 1 47.19 142 GLN A O 1
ATOM 1162 N N . THR A 1 143 ? -13.492 -21.594 -30.516 1 49.22 143 THR A N 1
ATOM 1163 C CA . THR A 1 143 ? -14.023 -21.281 -29.203 1 49.22 143 THR A CA 1
ATOM 1164 C C . THR A 1 143 ? -14.867 -20.016 -29.234 1 49.22 143 THR A C 1
ATOM 1166 O O . THR A 1 143 ? -14.336 -18.922 -29.469 1 49.22 143 THR A O 1
ATOM 1169 N N . ASN A 1 144 ? -15.945 -19.984 -29.797 1 52.03 144 ASN A N 1
ATOM 1170 C CA . ASN A 1 144 ? -17.031 -19.016 -29.766 1 52.03 144 ASN A CA 1
ATOM 1171 C C . ASN A 1 144 ? -17.094 -18.281 -28.438 1 52.03 144 ASN A C 1
ATOM 1173 O O . ASN A 1 144 ? -18.188 -18.016 -27.922 1 52.03 144 ASN A O 1
ATOM 1177 N N . CYS A 1 145 ? -16.016 -18.234 -27.703 1 58.38 145 CYS A N 1
ATOM 1178 C CA . CYS A 1 145 ? -16.062 -17.734 -26.344 1 58.38 145 CYS A CA 1
ATOM 1179 C C . CYS A 1 145 ? -16.047 -16.219 -26.312 1 58.38 145 CYS A C 1
ATOM 1181 O O . CYS A 1 145 ? -16.469 -15.594 -25.344 1 58.38 145 CYS A O 1
ATOM 1183 N N . SER A 1 146 ? -15.5 -15.602 -27.5 1 62.81 146 SER A N 1
ATOM 1184 C CA . SER A 1 146 ? -15.477 -14.141 -27.391 1 62.81 146 SER A CA 1
ATOM 1185 C C . SER A 1 146 ? -16.5 -13.5 -28.328 1 62.81 146 SER A C 1
ATOM 1187 O O . SER A 1 146 ? -16.578 -13.867 -29.5 1 62.81 146 SER A O 1
ATOM 1189 N N . ASN A 1 147 ? -17.594 -12.898 -27.734 1 72.75 147 ASN A N 1
ATOM 1190 C CA . ASN A 1 147 ? -18.578 -12.109 -28.469 1 72.75 147 ASN A CA 1
ATOM 1191 C C . ASN A 1 147 ? -18.25 -10.617 -28.406 1 72.75 147 ASN A C 1
ATOM 1193 O O . ASN A 1 147 ? -17.531 -10.172 -27.531 1 72.75 147 ASN A O 1
ATOM 1197 N N . THR A 1 148 ? -18.625 -9.977 -29.453 1 80.06 148 THR A N 1
ATOM 1198 C CA . THR A 1 148 ? -18.453 -8.531 -29.547 1 80.06 148 THR A CA 1
ATOM 1199 C C . THR A 1 148 ? -19.031 -7.832 -28.328 1 80.06 148 THR A C 1
ATOM 1201 O O . THR A 1 148 ? -18.469 -6.852 -27.828 1 80.06 148 THR A O 1
ATOM 1204 N N . SER A 1 149 ? -20.109 -8.414 -27.812 1 82.5 149 SER A N 1
ATOM 1205 C CA . SER A 1 149 ? -20.766 -7.809 -26.656 1 82.5 149 SER A CA 1
ATOM 1206 C C . SER A 1 149 ? -19.875 -7.898 -25.422 1 82.5 149 SER A C 1
ATOM 1208 O O . SER A 1 149 ? -19.875 -6.988 -24.578 1 82.5 149 SER A O 1
ATOM 1210 N N . SER A 1 150 ? -19.109 -8.977 -25.391 1 82.75 150 SER A N 1
ATOM 1211 C CA . SER A 1 150 ? -18.219 -9.133 -24.234 1 82.75 150 SER A CA 1
ATOM 1212 C C . SER A 1 150 ? -17.062 -8.133 -24.281 1 82.75 150 SER A C 1
ATOM 1214 O O . SER A 1 150 ? -16.688 -7.566 -23.25 1 82.75 150 SER A O 1
ATOM 1216 N N . VAL A 1 151 ? -16.594 -7.855 -25.422 1 84.19 151 VAL A N 1
ATOM 1217 C CA . VAL A 1 151 ? -15.5 -6.898 -25.562 1 84.19 151 VAL A CA 1
ATOM 1218 C C . VAL A 1 151 ? -15.984 -5.496 -25.203 1 84.19 151 VAL A C 1
ATOM 1220 O O . VAL A 1 151 ? -15.297 -4.758 -24.5 1 84.19 151 VAL A O 1
ATOM 1223 N N . VAL A 1 152 ? -17.172 -5.18 -25.641 1 88.31 152 VAL A N 1
ATOM 1224 C CA . VAL A 1 152 ? -17.734 -3.863 -25.344 1 88.31 152 VAL A CA 1
ATOM 1225 C C . VAL A 1 152 ? -17.938 -3.711 -23.844 1 88.31 152 VAL A C 1
ATOM 1227 O O . VAL A 1 152 ? -17.625 -2.664 -23.266 1 88.31 152 VAL A O 1
ATOM 1230 N N . LEU A 1 153 ? -18.391 -4.688 -23.203 1 88.25 153 LEU A N 1
ATOM 1231 C CA . LEU A 1 153 ? -18.641 -4.652 -21.766 1 88.25 153 LEU A CA 1
ATOM 1232 C C . LEU A 1 153 ? -17.344 -4.473 -21 1 88.25 153 LEU A C 1
ATOM 1234 O O . LEU A 1 153 ? -17.266 -3.65 -20.078 1 88.25 153 LEU A O 1
ATOM 1238 N N . HIS A 1 154 ? -16.328 -5.191 -21.391 1 88.81 154 HIS A N 1
ATOM 1239 C CA . HIS A 1 154 ? -15.078 -5.176 -20.625 1 88.81 154 HIS A CA 1
ATOM 1240 C C . HIS A 1 154 ? -14.227 -3.957 -20.984 1 88.81 154 HIS A C 1
ATOM 1242 O O . HIS A 1 154 ? -13.18 -3.725 -20.359 1 88.81 154 HIS A O 1
ATOM 1248 N N . VAL A 1 155 ? -14.688 -3.168 -21.891 1 89.19 155 VAL A N 1
ATOM 1249 C CA . VAL A 1 155 ? -14.086 -1.863 -22.141 1 89.19 155 VAL A CA 1
ATOM 1250 C C . VAL A 1 155 ? -14.852 -0.784 -21.375 1 89.19 155 VAL A C 1
ATOM 1252 O O . VAL A 1 155 ? -14.25 0.074 -20.734 1 89.19 155 VAL A O 1
ATOM 1255 N N . LEU A 1 156 ? -16.109 -0.876 -21.375 1 92 156 LEU A N 1
ATOM 1256 C CA . LEU A 1 156 ? -16.969 0.154 -20.781 1 92 156 LEU A CA 1
ATOM 1257 C C . LEU A 1 156 ? -16.953 0.075 -19.266 1 92 156 LEU A C 1
ATOM 1259 O O . LEU A 1 156 ? -16.969 1.104 -18.594 1 92 156 LEU A O 1
ATOM 1263 N N . SER A 1 157 ? -16.875 -1.072 -18.75 1 91.81 157 SER A N 1
ATOM 1264 C CA . SER A 1 157 ? -16.984 -1.264 -17.312 1 91.81 157 SER A CA 1
ATOM 1265 C C . SER A 1 157 ? -15.797 -0.632 -16.578 1 91.81 157 SER A C 1
ATOM 1267 O O . SER A 1 157 ? -15.984 0.103 -15.602 1 91.81 157 SER A O 1
ATOM 1269 N N . PRO A 1 158 ? -14.57 -0.885 -17.062 1 91.19 158 PRO A N 1
ATOM 1270 C CA . PRO A 1 158 ? -13.453 -0.242 -16.375 1 91.19 158 PRO A CA 1
ATOM 1271 C C . PRO A 1 158 ? -13.469 1.279 -16.5 1 91.19 158 PRO A C 1
ATOM 1273 O O . PRO A 1 158 ? -13.094 1.99 -15.57 1 91.19 158 PRO A O 1
ATOM 1276 N N . ILE A 1 159 ? -13.883 1.765 -17.609 1 91.81 159 ILE A N 1
ATOM 1277 C CA . ILE A 1 159 ? -13.969 3.207 -17.797 1 91.81 159 ILE A CA 1
ATOM 1278 C C . ILE A 1 159 ? -15.008 3.795 -16.859 1 91.81 159 ILE A C 1
ATOM 1280 O O . ILE A 1 159 ? -14.773 4.828 -16.219 1 91.81 159 ILE A O 1
ATOM 1284 N N . TYR A 1 160 ? -16.109 3.154 -16.812 1 95.25 160 TYR A N 1
ATOM 1285 C CA . TYR A 1 160 ? -17.188 3.572 -15.914 1 95.25 160 TYR A CA 1
ATOM 1286 C C . TYR A 1 160 ? -16.734 3.559 -14.461 1 95.25 160 TYR A C 1
ATOM 1288 O O . TYR A 1 160 ? -16.969 4.516 -13.719 1 95.25 160 TYR A O 1
ATOM 1296 N N . ALA A 1 161 ? -16.062 2.512 -14.07 1 94.06 161 ALA A N 1
ATOM 1297 C CA . ALA A 1 161 ? -15.602 2.371 -12.695 1 94.06 161 ALA A CA 1
ATOM 1298 C C . ALA A 1 161 ? -14.562 3.43 -12.352 1 94.06 161 ALA A C 1
ATOM 1300 O O . ALA A 1 161 ? -14.625 4.051 -11.289 1 94.06 161 ALA A O 1
ATOM 1301 N N . PHE A 1 162 ? -13.68 3.646 -13.227 1 92.5 162 PHE A N 1
ATOM 1302 C CA . PHE A 1 162 ? -12.617 4.617 -12.984 1 92.5 162 PHE A CA 1
ATOM 1303 C C . PHE A 1 162 ? -13.18 6.031 -12.922 1 92.5 162 PHE A C 1
ATOM 1305 O O . PHE A 1 162 ? -12.734 6.848 -12.109 1 92.5 162 PHE A O 1
ATOM 1312 N N . TYR A 1 163 ? -14.055 6.289 -13.773 1 93.19 163 TYR A N 1
ATOM 1313 C CA . TYR A 1 163 ? -14.664 7.613 -13.781 1 93.19 163 TYR A CA 1
ATOM 1314 C C . TYR A 1 163 ? -15.477 7.852 -12.516 1 93.19 163 TYR A C 1
ATOM 1316 O O . TYR A 1 163 ? -15.469 8.953 -11.961 1 93.19 163 TYR A O 1
ATOM 1324 N N . GLN A 1 164 ? -16.188 6.844 -12.07 1 94.5 164 GLN A N 1
ATOM 1325 C CA . GLN A 1 164 ? -16.922 6.957 -10.805 1 94.5 164 GLN A CA 1
ATOM 1326 C C . GLN A 1 164 ? -15.961 7.242 -9.648 1 94.5 164 GLN A C 1
ATOM 1328 O O . GLN A 1 164 ? -16.266 8.062 -8.781 1 94.5 164 GLN A O 1
ATOM 1333 N N . LEU A 1 165 ? -14.883 6.547 -9.648 1 92.75 165 LEU A N 1
ATOM 1334 C CA . LEU A 1 165 ? -13.891 6.762 -8.602 1 92.75 165 LEU A CA 1
ATOM 1335 C C . LEU A 1 165 ? -13.375 8.195 -8.625 1 92.75 165 LEU A C 1
ATOM 1337 O O . LEU A 1 165 ? -13.25 8.836 -7.574 1 92.75 165 LEU A O 1
ATOM 1341 N N . PHE A 1 166 ? -13.18 8.68 -9.805 1 90.19 166 PHE A N 1
ATOM 1342 C CA . PHE A 1 166 ? -12.672 10.031 -9.961 1 90.19 166 PHE A CA 1
ATOM 1343 C C . PHE A 1 166 ? -13.656 11.055 -9.398 1 90.19 166 PHE A C 1
ATOM 1345 O O . PHE A 1 166 ? -13.273 11.938 -8.625 1 90.19 166 PHE A O 1
ATOM 1352 N N . ILE A 1 167 ? -14.859 10.922 -9.68 1 91.06 167 ILE A N 1
ATOM 1353 C CA . ILE A 1 167 ? -15.883 11.875 -9.266 1 91.06 167 ILE A CA 1
ATOM 1354 C C . ILE A 1 167 ? -16.109 11.773 -7.758 1 91.06 167 ILE A C 1
ATOM 1356 O O . ILE A 1 167 ? -16.234 12.789 -7.07 1 91.06 167 ILE A O 1
ATOM 1360 N N . THR A 1 168 ? -16.172 10.578 -7.312 1 89.94 168 THR A N 1
ATOM 1361 C CA . THR A 1 168 ? -16.406 10.406 -5.883 1 89.94 168 THR A CA 1
ATOM 1362 C C . THR A 1 168 ? -15.203 10.867 -5.07 1 89.94 168 THR A C 1
ATOM 1364 O O . THR A 1 168 ? -15.359 11.383 -3.961 1 89.94 168 THR A O 1
ATOM 1367 N N . PHE A 1 169 ? -14.086 10.672 -5.594 1 85.62 169 PHE A N 1
ATOM 1368 C CA . PHE A 1 169 ? -12.883 11.07 -4.883 1 85.62 169 PHE A CA 1
ATOM 1369 C C . PHE A 1 169 ? -12.789 12.586 -4.777 1 85.62 169 PHE A C 1
ATOM 1371 O O . PHE A 1 169 ? -12.398 13.117 -3.738 1 85.62 169 PHE A O 1
ATOM 1378 N N . LYS A 1 170 ? -13.242 13.297 -5.766 1 83.06 170 LYS A N 1
ATOM 1379 C CA . LYS A 1 170 ? -13.109 14.75 -5.809 1 83.06 170 LYS A CA 1
ATOM 1380 C C . LYS A 1 170 ? -14.352 15.43 -5.258 1 83.06 170 LYS A C 1
ATOM 1382 O O . LYS A 1 170 ? -14.266 16.484 -4.613 1 83.06 170 LYS A O 1
ATOM 1387 N N . TYR A 1 171 ? -15.555 14.781 -5.492 1 85.06 171 TYR A N 1
ATOM 1388 C CA . TYR A 1 171 ? -16.781 15.523 -5.238 1 85.06 171 TYR A CA 1
ATOM 1389 C C . TYR A 1 171 ? -17.75 14.719 -4.383 1 85.06 171 TYR A C 1
ATOM 1391 O O . TYR A 1 171 ? -18.953 14.758 -4.598 1 85.06 171 TYR A O 1
ATOM 1399 N N . SER A 1 172 ? -17.312 14.008 -3.467 1 83.5 172 SER A N 1
ATOM 1400 C CA . SER A 1 172 ? -18.219 13.219 -2.639 1 83.5 172 SER A CA 1
ATOM 1401 C C . SER A 1 172 ? -18.969 14.094 -1.647 1 83.5 172 SER A C 1
ATOM 1403 O O . SER A 1 172 ? -20.016 13.703 -1.138 1 83.5 172 SER A O 1
ATOM 1405 N N . ASN A 1 173 ? -18.469 15.32 -1.398 1 80.31 173 ASN A N 1
ATOM 1406 C CA . ASN A 1 173 ? -19.094 16.219 -0.43 1 80.31 173 ASN A CA 1
ATOM 1407 C C . ASN A 1 173 ? -19.984 17.25 -1.115 1 80.31 173 ASN A C 1
ATOM 1409 O O . ASN A 1 173 ? -20.344 18.266 -0.516 1 80.31 173 ASN A O 1
ATOM 1413 N N . ILE A 1 174 ? -20.438 16.969 -2.207 1 84.56 174 ILE A N 1
ATOM 1414 C CA . ILE A 1 174 ? -21.188 17.953 -2.988 1 84.56 174 ILE A CA 1
ATOM 1415 C C . ILE A 1 174 ? -22.656 17.906 -2.598 1 84.56 174 ILE A C 1
ATOM 1417 O O . ILE A 1 174 ? -23.188 16.828 -2.289 1 84.56 174 ILE A O 1
ATOM 1421 N N . VAL A 1 175 ? -23.188 19.031 -2.463 1 86.38 175 VAL A N 1
ATOM 1422 C CA . VAL A 1 175 ? -24.625 19.203 -2.314 1 86.38 175 VAL A CA 1
ATOM 1423 C C . VAL A 1 175 ? -25.219 19.797 -3.59 1 86.38 175 VAL A C 1
ATOM 1425 O O . VAL A 1 175 ? -24.844 20.906 -3.992 1 86.38 175 VAL A O 1
ATOM 1428 N N . ILE A 1 176 ? -26.125 19.078 -4.168 1 89.25 176 ILE A N 1
ATOM 1429 C CA . ILE A 1 176 ? -26.688 19.469 -5.453 1 89.25 176 ILE A CA 1
ATOM 1430 C C . ILE A 1 176 ? -28.031 20.156 -5.242 1 89.25 176 ILE A C 1
ATOM 1432 O O . ILE A 1 176 ? -28.953 19.547 -4.691 1 89.25 176 ILE A O 1
ATOM 1436 N N . ASN A 1 177 ? -28.125 21.375 -5.641 1 88.25 177 ASN A N 1
ATOM 1437 C CA . ASN A 1 177 ? -29.359 22.125 -5.496 1 88.25 177 ASN A CA 1
ATOM 1438 C C . ASN A 1 177 ? -29.906 22.578 -6.852 1 88.25 177 ASN A C 1
ATOM 1440 O O . ASN A 1 177 ? -30.828 23.375 -6.918 1 88.25 177 ASN A O 1
ATOM 1444 N N . ARG A 1 178 ? -29.312 22.062 -7.844 1 86.94 178 ARG A N 1
ATOM 1445 C CA . ARG A 1 178 ? -29.75 22.359 -9.203 1 86.94 178 ARG A CA 1
ATOM 1446 C C . ARG A 1 178 ? -30.281 21.109 -9.906 1 86.94 178 ARG A C 1
ATOM 1448 O O . ARG A 1 178 ? -29.703 20.031 -9.75 1 86.94 178 ARG A O 1
ATOM 1455 N N . HIS A 1 179 ? -31.391 21.297 -10.711 1 89.19 179 HIS A N 1
ATOM 1456 C CA . HIS A 1 179 ? -32 20.172 -11.406 1 89.19 179 HIS A CA 1
ATOM 1457 C C . HIS A 1 179 ? -32.188 18.984 -10.469 1 89.19 179 HIS A C 1
ATOM 1459 O O . HIS A 1 179 ? -31.719 17.875 -10.758 1 89.19 179 HIS A O 1
ATOM 1465 N N . ILE A 1 180 ? -32.844 19.219 -9.445 1 91.06 180 ILE A N 1
ATOM 1466 C CA . ILE A 1 180 ? -32.969 18.297 -8.32 1 91.06 180 ILE A CA 1
ATOM 1467 C C . ILE A 1 180 ? -33.562 16.969 -8.789 1 91.06 180 ILE A C 1
ATOM 1469 O O . ILE A 1 180 ? -33.062 15.898 -8.414 1 91.06 180 ILE A O 1
ATOM 1473 N N . VAL A 1 181 ? -34.562 17.016 -9.625 1 92 181 VAL A N 1
ATOM 1474 C CA . VAL A 1 181 ? -35.25 15.805 -10.07 1 92 181 VAL A CA 1
ATOM 1475 C C . VAL A 1 181 ? -34.312 14.961 -10.914 1 92 181 VAL A C 1
ATOM 1477 O O . VAL A 1 181 ? -34.219 13.75 -10.727 1 92 181 VAL A O 1
ATOM 1480 N N . LEU A 1 182 ? -33.656 15.633 -11.789 1 92.62 182 LEU A N 1
ATOM 1481 C CA . LEU A 1 182 ? -32.719 14.922 -12.633 1 92.62 182 LEU A CA 1
ATOM 1482 C C . LEU A 1 182 ? -31.562 14.359 -11.805 1 92.62 182 LEU A C 1
ATOM 1484 O O . LEU A 1 182 ? -31.078 13.25 -12.07 1 92.62 182 LEU A O 1
ATOM 1488 N N . ALA A 1 183 ? -31.141 15.141 -10.891 1 94.06 183 ALA A N 1
ATOM 1489 C CA . ALA A 1 183 ? -30.062 14.695 -10.023 1 94.06 183 ALA A CA 1
ATOM 1490 C C . ALA A 1 183 ? -30.484 13.484 -9.195 1 94.06 183 ALA A C 1
ATOM 1492 O O . ALA A 1 183 ? -29.688 12.555 -9 1 94.06 183 ALA A O 1
ATOM 1493 N N . ARG A 1 184 ? -31.688 13.469 -8.742 1 94.25 184 ARG A N 1
ATOM 1494 C CA . ARG A 1 184 ? -32.188 12.336 -7.969 1 94.25 184 ARG A CA 1
ATOM 1495 C C . ARG A 1 184 ? -32.25 11.078 -8.828 1 94.25 184 ARG A C 1
ATOM 1497 O O . ARG A 1 184 ? -31.906 9.992 -8.391 1 94.25 184 ARG A O 1
ATOM 1504 N N . PHE A 1 185 ? -32.719 11.266 -9.992 1 94.62 185 PHE A N 1
ATOM 1505 C CA . PHE A 1 185 ? -32.812 10.141 -10.922 1 94.62 185 PHE A CA 1
ATOM 1506 C C . PHE A 1 185 ? -31.438 9.633 -11.312 1 94.62 185 PHE A C 1
ATOM 1508 O O . PHE A 1 185 ? -31.203 8.43 -11.383 1 94.62 185 PHE A O 1
ATOM 1515 N N . GLY A 1 186 ? -30.625 10.539 -11.633 1 95.38 186 GLY A N 1
ATOM 1516 C CA . GLY A 1 186 ? -29.281 10.164 -12.023 1 95.38 186 GLY A CA 1
ATOM 1517 C C . GLY A 1 186 ? -28.531 9.414 -10.93 1 95.38 186 GLY A C 1
ATOM 1518 O O . GLY A 1 186 ? -27.906 8.391 -11.188 1 95.38 186 GLY A O 1
ATOM 1519 N N . LEU A 1 187 ? -28.609 9.883 -9.719 1 95.19 187 LEU A N 1
ATOM 1520 C CA . LEU A 1 187 ? -27.922 9.25 -8.609 1 95.19 187 LEU A CA 1
ATOM 1521 C C . LEU A 1 187 ? -28.547 7.906 -8.258 1 95.19 187 LEU A C 1
ATOM 1523 O O . LEU A 1 187 ? -27.859 6.961 -7.887 1 95.19 187 LEU A O 1
ATOM 1527 N N . MET A 1 188 ? -29.844 7.805 -8.414 1 95.44 188 MET A N 1
ATOM 1528 C CA . MET A 1 188 ? -30.5 6.523 -8.203 1 95.44 188 MET A CA 1
ATOM 1529 C C . MET A 1 188 ? -30.062 5.504 -9.25 1 95.44 188 MET A C 1
ATOM 1531 O O . MET A 1 188 ? -29.922 4.316 -8.945 1 95.44 188 MET A O 1
ATOM 1535 N N . HIS A 1 189 ? -29.922 5.988 -10.43 1 95.5 189 HIS A N 1
ATOM 1536 C CA . HIS A 1 189 ? -29.406 5.109 -11.469 1 95.5 189 HIS A CA 1
ATOM 1537 C C . HIS A 1 189 ? -28.016 4.605 -11.133 1 95.5 189 HIS A C 1
ATOM 1539 O O . HIS A 1 189 ? -27.688 3.436 -11.359 1 95.5 189 HIS A O 1
ATOM 1545 N N . LEU A 1 190 ? -27.156 5.496 -10.617 1 96.44 190 LEU A N 1
ATOM 1546 C CA . LEU A 1 190 ? -25.812 5.09 -10.242 1 96.44 190 LEU A CA 1
ATOM 1547 C C . LEU A 1 190 ? -25.859 4.051 -9.125 1 96.44 190 LEU A C 1
ATOM 1549 O O . LEU A 1 190 ? -25.109 3.064 -9.164 1 96.44 190 LEU A O 1
ATOM 1553 N N . ILE A 1 191 ? -26.734 4.211 -8.195 1 94.88 191 ILE A N 1
ATOM 1554 C CA . ILE A 1 191 ? -26.875 3.275 -7.082 1 94.88 191 ILE A CA 1
ATOM 1555 C C . ILE A 1 191 ? -27.375 1.928 -7.602 1 94.88 191 ILE A C 1
ATOM 1557 O O . ILE A 1 191 ? -26.844 0.879 -7.238 1 94.88 191 ILE A O 1
ATOM 1561 N N . ALA A 1 192 ? -28.312 2.012 -8.43 1 94.06 192 ALA A N 1
ATOM 1562 C CA . ALA A 1 192 ? -28.875 0.787 -9 1 94.06 192 ALA A CA 1
ATOM 1563 C C . ALA A 1 192 ? -27.828 0.028 -9.805 1 94.06 192 ALA A C 1
ATOM 1565 O O . ALA A 1 192 ? -27.766 -1.201 -9.75 1 94.06 192 ALA A O 1
ATOM 1566 N N . THR A 1 193 ? -27.062 0.747 -10.57 1 94 193 THR A N 1
ATOM 1567 C CA . THR A 1 193 ? -26.031 0.109 -11.367 1 94 193 THR A CA 1
ATOM 1568 C C . THR A 1 193 ? -24.984 -0.541 -10.469 1 94 193 THR A C 1
ATOM 1570 O O . THR A 1 193 ? -24.5 -1.641 -10.758 1 94 193 THR A O 1
ATOM 1573 N N . CYS A 1 194 ? -24.594 0.119 -9.367 1 94.25 194 CYS A N 1
ATOM 1574 C CA . CYS A 1 194 ? -23.656 -0.461 -8.422 1 94.25 194 CYS A CA 1
ATOM 1575 C C . CYS A 1 194 ? -24.219 -1.74 -7.809 1 94.25 194 CYS A C 1
ATOM 1577 O O . CYS A 1 194 ? -23.516 -2.74 -7.688 1 94.25 194 CYS A O 1
ATOM 1579 N N . MET A 1 195 ? -25.484 -1.735 -7.551 1 90.81 195 MET A N 1
ATOM 1580 C CA . MET A 1 195 ? -26.125 -2.906 -6.957 1 90.81 195 MET A CA 1
ATOM 1581 C C . MET A 1 195 ? -26.219 -4.047 -7.969 1 90.81 195 MET A C 1
ATOM 1583 O O . MET A 1 195 ? -26.031 -5.211 -7.613 1 90.81 195 MET A O 1
ATOM 1587 N N . CYS A 1 196 ? -26.453 -3.689 -9.156 1 90.44 196 CYS A N 1
ATOM 1588 C CA . CYS A 1 196 ? -26.5 -4.695 -10.211 1 90.44 196 CYS A CA 1
ATOM 1589 C C . CYS A 1 196 ? -25.141 -5.332 -10.43 1 90.44 196 CYS A C 1
ATOM 1591 O O . CYS A 1 196 ? -25.031 -6.551 -10.57 1 90.44 196 CYS A O 1
ATOM 1593 N N . ASN A 1 197 ? -24.156 -4.484 -10.484 1 90.44 197 ASN A N 1
ATOM 1594 C CA . ASN A 1 197 ? -22.812 -5.004 -10.664 1 90.44 197 ASN A CA 1
ATOM 1595 C C . ASN A 1 197 ? -22.375 -5.84 -9.461 1 90.44 197 ASN A C 1
ATOM 1597 O O . ASN A 1 197 ? -21.672 -6.848 -9.625 1 90.44 197 ASN A O 1
ATOM 1601 N N . TRP A 1 198 ? -22.734 -5.422 -8.305 1 89.06 198 TRP A N 1
ATOM 1602 C CA . TRP A 1 198 ? -22.438 -6.172 -7.086 1 89.06 198 TRP A CA 1
ATOM 1603 C C . TRP A 1 198 ? -23.062 -7.562 -7.141 1 89.06 198 TRP A C 1
ATOM 1605 O O . TRP A 1 198 ? -22.375 -8.562 -6.93 1 89.06 198 TRP A O 1
ATOM 1615 N N . PHE A 1 199 ? -24.312 -7.652 -7.453 1 85 199 PHE A N 1
ATOM 1616 C CA . PHE A 1 199 ? -25.031 -8.914 -7.516 1 85 199 PHE A CA 1
ATOM 1617 C C . PHE A 1 199 ? -24.531 -9.766 -8.68 1 85 199 PHE A C 1
ATOM 1619 O O . PHE A 1 199 ? -24.391 -10.984 -8.547 1 85 199 PHE A O 1
ATOM 1626 N N . GLY A 1 200 ? -24.312 -9.109 -9.727 1 84.44 200 GLY A N 1
ATOM 1627 C CA . GLY A 1 200 ? -23.797 -9.82 -10.891 1 84.44 200 GLY A CA 1
ATOM 1628 C C . GLY A 1 200 ? -22.469 -10.492 -10.641 1 84.44 200 GLY A C 1
ATOM 1629 O O . GLY A 1 200 ? -22.234 -11.617 -11.094 1 84.44 200 GLY A O 1
ATOM 1630 N N . THR A 1 201 ? -21.609 -9.844 -9.922 1 87.06 201 THR A N 1
ATOM 1631 C CA . THR A 1 201 ? -20.297 -10.414 -9.633 1 87.06 201 THR A CA 1
ATOM 1632 C C . THR A 1 201 ? -20.422 -11.617 -8.695 1 87.06 201 THR A C 1
ATOM 1634 O O . THR A 1 201 ? -19.703 -12.602 -8.836 1 87.06 201 THR A O 1
ATOM 1637 N N . ILE A 1 202 ? -21.328 -11.602 -7.816 1 84.25 202 ILE A N 1
ATOM 1638 C CA . ILE A 1 202 ? -21.562 -12.711 -6.898 1 84.25 202 ILE A CA 1
ATOM 1639 C C . ILE A 1 202 ? -22.031 -13.93 -7.68 1 84.25 202 ILE A C 1
ATOM 1641 O O . ILE A 1 202 ? -21.547 -15.047 -7.457 1 84.25 202 ILE A O 1
ATOM 1645 N N . VAL A 1 203 ? -22.906 -13.719 -8.609 1 80.31 203 VAL A N 1
ATOM 1646 C CA . VAL A 1 203 ? -23.453 -14.805 -9.414 1 80.31 203 VAL A CA 1
ATOM 1647 C C . VAL A 1 203 ? -22.359 -15.383 -10.305 1 80.31 203 VAL A C 1
ATOM 1649 O O . VAL A 1 203 ? -22.219 -16.609 -10.43 1 80.31 203 VAL A O 1
ATOM 1652 N N . GLU A 1 204 ? -21.594 -14.461 -10.852 1 79.88 204 GLU A N 1
ATOM 1653 C CA . GLU A 1 204 ? -20.5 -14.914 -11.711 1 79.88 204 GLU A CA 1
ATOM 1654 C C . GLU A 1 204 ? -19.516 -15.781 -10.938 1 79.88 204 GLU A C 1
ATOM 1656 O O . GLU A 1 204 ? -19.062 -16.828 -11.43 1 79.88 204 GLU A O 1
ATOM 1661 N N . GLU A 1 205 ? -19.156 -15.359 -9.805 1 82.31 205 GLU A N 1
ATOM 1662 C CA . GLU A 1 205 ? -18.219 -16.125 -8.977 1 82.31 205 GLU A CA 1
ATOM 1663 C C . GLU A 1 205 ? -18.812 -17.484 -8.594 1 82.31 205 GLU A C 1
ATOM 1665 O O . GLU A 1 205 ? -18.109 -18.484 -8.609 1 82.31 205 GLU A O 1
ATOM 1670 N N . ALA A 1 206 ? -20.062 -17.531 -8.289 1 78.56 206 ALA A N 1
ATOM 1671 C CA . ALA A 1 206 ? -20.734 -18.781 -7.898 1 78.56 206 ALA A CA 1
ATOM 1672 C C . ALA A 1 206 ? -20.781 -19.766 -9.062 1 78.56 206 ALA A C 1
ATOM 1674 O O . ALA A 1 206 ? -20.516 -20.953 -8.883 1 78.56 206 ALA A O 1
ATOM 1675 N N . VAL A 1 207 ? -21.016 -19.25 -10.172 1 75.44 207 VAL A N 1
ATOM 1676 C CA . VAL A 1 207 ? -21.125 -20.094 -11.359 1 75.44 207 VAL A CA 1
ATOM 1677 C C . VAL A 1 207 ? -19.734 -20.641 -11.719 1 75.44 207 VAL A C 1
ATOM 1679 O O . VAL A 1 207 ? -19.609 -21.812 -12.07 1 75.44 207 VAL A O 1
ATOM 1682 N N . GLU A 1 208 ? -18.781 -19.766 -11.664 1 76.19 208 GLU A N 1
ATOM 1683 C CA . GLU A 1 208 ? -17.422 -20.219 -11.969 1 76.19 208 GLU A CA 1
ATOM 1684 C C . GLU A 1 208 ? -16.953 -21.281 -10.984 1 76.19 208 GLU A C 1
ATOM 1686 O O . GLU A 1 208 ? -16.328 -22.266 -11.383 1 76.19 208 GLU A O 1
ATOM 1691 N N . ASP A 1 209 ? -17.25 -21.078 -9.773 1 77.44 209 ASP A N 1
ATOM 1692 C CA . ASP A 1 209 ? -16.875 -22.047 -8.742 1 77.44 209 ASP A CA 1
ATOM 1693 C C . ASP A 1 209 ? -17.594 -23.375 -8.961 1 77.44 209 ASP A C 1
ATOM 1695 O O . ASP A 1 209 ? -17 -24.453 -8.828 1 77.44 209 ASP A O 1
ATOM 1699 N N . TYR A 1 210 ? -18.781 -23.328 -9.352 1 72.94 210 TYR A N 1
ATOM 1700 C CA . TYR A 1 210 ? -19.578 -24.516 -9.617 1 72.94 210 TYR A CA 1
ATOM 1701 C C . TYR A 1 210 ? -19.031 -25.281 -10.812 1 72.94 210 TYR A C 1
ATOM 1703 O O . TYR A 1 210 ? -18.922 -26.516 -10.781 1 72.94 210 TYR A O 1
ATOM 1711 N N . SER A 1 211 ? -18.641 -24.531 -11.766 1 71.12 211 SER A N 1
ATOM 1712 C CA . SER A 1 211 ? -18.109 -25.141 -12.977 1 71.12 211 SER A CA 1
ATOM 1713 C C . SER A 1 211 ? -16.766 -25.812 -12.711 1 71.12 211 SER A C 1
ATOM 1715 O O . SER A 1 211 ? -16.484 -26.891 -13.242 1 71.12 211 SER A O 1
ATOM 1717 N N . HIS A 1 212 ? -15.969 -25.172 -11.977 1 70.69 212 HIS A N 1
ATOM 1718 C CA . HIS A 1 212 ? -14.664 -25.734 -11.641 1 70.69 212 HIS A CA 1
ATOM 1719 C C . HIS A 1 212 ? -14.805 -27.031 -10.836 1 70.69 212 HIS A C 1
ATOM 1721 O O . HIS A 1 212 ? -14.078 -27.984 -11.07 1 70.69 212 HIS A O 1
ATOM 1727 N N . ARG A 1 213 ? -15.672 -27.156 -9.977 1 69.5 213 ARG A N 1
ATOM 1728 C CA . ARG A 1 213 ? -15.898 -28.344 -9.148 1 69.5 213 ARG A CA 1
ATOM 1729 C C . ARG A 1 213 ? -16.469 -29.484 -9.977 1 69.5 213 ARG A C 1
ATOM 1731 O O . ARG A 1 213 ? -16.141 -30.656 -9.734 1 69.5 213 ARG A O 1
ATOM 1738 N N . ARG A 1 214 ? -17.094 -29.125 -10.898 1 65.25 214 ARG A N 1
ATOM 1739 C CA . ARG A 1 214 ? -17.672 -30.125 -11.789 1 65.25 214 ARG A CA 1
ATOM 1740 C C . ARG A 1 214 ? -16.609 -30.781 -12.656 1 65.25 214 ARG A C 1
ATOM 1742 O O . ARG A 1 214 ? -16.656 -31.984 -12.922 1 65.25 214 ARG A O 1
ATOM 1749 N N . THR A 1 215 ? -15.812 -29.953 -13.094 1 62.97 215 THR A N 1
ATOM 1750 C CA . THR A 1 215 ? -14.766 -30.469 -13.969 1 62.97 215 THR A CA 1
ATOM 1751 C C . THR A 1 215 ? -13.828 -31.391 -13.203 1 62.97 215 THR A C 1
ATOM 1753 O O . THR A 1 215 ? -13.312 -32.375 -13.758 1 62.97 215 THR A O 1
ATOM 1756 N N . ILE A 1 216 ? -13.539 -31.078 -12.039 1 60.06 216 ILE A N 1
ATOM 1757 C CA . ILE A 1 216 ? -12.648 -31.891 -11.234 1 60.06 216 ILE A CA 1
ATOM 1758 C C . ILE A 1 216 ? -13.344 -33.188 -10.844 1 60.06 216 ILE A C 1
ATOM 1760 O O . ILE A 1 216 ? -12.727 -34.25 -10.844 1 60.06 216 ILE A O 1
ATOM 1764 N N . ASN A 1 217 ? -14.617 -33.094 -10.461 1 53.19 217 ASN A N 1
ATOM 1765 C CA . ASN A 1 217 ? -15.344 -34.312 -10.039 1 53.19 217 ASN A CA 1
ATOM 1766 C C . ASN A 1 217 ? -16.016 -35 -11.227 1 53.19 217 ASN A C 1
ATOM 1768 O O . ASN A 1 217 ? -16.969 -34.469 -11.797 1 53.19 217 ASN A O 1
ATOM 1772 N N . SER A 1 218 ? -15.234 -35.344 -12.336 1 50.97 218 SER A N 1
ATOM 1773 C CA . SER A 1 218 ? -15.688 -36.062 -13.523 1 50.97 218 SER A CA 1
ATOM 1774 C C . SER A 1 218 ? -17.078 -36.656 -13.305 1 50.97 218 SER A C 1
ATOM 1776 O O . SER A 1 218 ? -17.781 -36.969 -14.273 1 50.97 218 SER A O 1
ATOM 1778 N N . SER A 1 219 ? -17.219 -37.719 -12.305 1 45.69 219 SER A N 1
ATOM 1779 C CA . SER A 1 219 ? -18.266 -38.719 -12.383 1 45.69 219 SER A CA 1
ATOM 1780 C C . SER A 1 219 ? -19.641 -38.094 -12.383 1 45.69 219 SER A C 1
ATOM 1782 O O . SER A 1 219 ? -20.406 -38.25 -13.344 1 45.69 219 SER A O 1
ATOM 1784 N N . ASP A 1 220 ? -20.609 -38.469 -11.219 1 42.06 220 ASP A N 1
ATOM 1785 C CA . ASP A 1 220 ? -22.031 -38.469 -10.953 1 42.06 220 ASP A CA 1
ATOM 1786 C C . ASP A 1 220 ? -22.562 -37.062 -10.68 1 42.06 220 ASP A C 1
ATOM 1788 O O . ASP A 1 220 ? -21.891 -36.281 -10.016 1 42.06 220 ASP A O 1
ATOM 1792 N N . VAL A 1 221 ? -23.156 -36.469 -11.594 1 46.94 221 VAL A N 1
ATOM 1793 C CA . VAL A 1 221 ? -24.016 -35.281 -11.43 1 46.94 221 VAL A CA 1
ATOM 1794 C C . VAL A 1 221 ? -24.484 -35.188 -9.984 1 46.94 221 VAL A C 1
ATOM 1796 O O . VAL A 1 221 ? -25.25 -36.062 -9.516 1 46.94 221 VAL A O 1
ATOM 1799 N N . PRO A 1 222 ? -23.797 -34.812 -9.055 1 45.81 222 PRO A N 1
ATOM 1800 C CA . PRO A 1 222 ? -24.328 -34.938 -7.691 1 45.81 222 PRO A CA 1
ATOM 1801 C C . PRO A 1 222 ? -25.703 -34.344 -7.531 1 45.81 222 PRO A C 1
ATOM 1803 O O . PRO A 1 222 ? -25.906 -33.156 -7.844 1 45.81 222 PRO A O 1
ATOM 1806 N N . THR A 1 223 ? -26.781 -34.906 -7.824 1 47.91 223 THR A N 1
ATOM 1807 C CA . THR A 1 223 ? -28.062 -34.594 -7.199 1 47.91 223 THR A CA 1
ATOM 1808 C C . THR A 1 223 ? -27.859 -34.188 -5.738 1 47.91 223 THR A C 1
ATOM 1810 O O . THR A 1 223 ? -27.312 -34.969 -4.949 1 47.91 223 THR A O 1
ATOM 1813 N N . SER A 1 224 ? -27.406 -33 -5.531 1 49.59 224 SER A N 1
ATOM 1814 C CA . SER A 1 224 ? -27.312 -32.625 -4.121 1 49.59 224 SER A CA 1
ATOM 1815 C C . SER A 1 224 ? -28.688 -32.531 -3.477 1 49.59 224 SER A C 1
ATOM 1817 O O . SER A 1 224 ? -29.594 -31.891 -4.023 1 49.59 224 SER A O 1
ATOM 1819 N N . GLU A 1 225 ? -29.125 -33.562 -2.785 1 52.19 225 GLU A N 1
ATOM 1820 C CA . GLU A 1 225 ? -30.344 -33.562 -1.98 1 52.19 225 GLU A CA 1
ATOM 1821 C C . GLU A 1 225 ? -30.078 -33.062 -0.562 1 52.19 225 GLU A C 1
ATOM 1823 O O . GLU A 1 225 ? -29.094 -33.469 0.061 1 52.19 225 GLU A O 1
ATOM 1828 N N . PHE A 1 226 ? -30.438 -31.828 -0.358 1 49.41 226 PHE A N 1
ATOM 1829 C CA . PHE A 1 226 ? -30.281 -31.484 1.047 1 49.41 226 PHE A CA 1
ATOM 1830 C C . PHE A 1 226 ? -31.625 -31.156 1.677 1 49.41 226 PHE A C 1
ATOM 1832 O O . PHE A 1 226 ? -32.562 -30.766 0.977 1 49.41 226 PHE A O 1
ATOM 1839 N N . ASN A 1 227 ? -31.781 -31.688 2.908 1 49.38 227 ASN A N 1
ATOM 1840 C CA . ASN A 1 227 ? -33 -31.484 3.688 1 49.38 227 ASN A CA 1
ATOM 1841 C C . ASN A 1 227 ? -32.906 -30.219 4.523 1 49.38 227 ASN A C 1
ATOM 1843 O O . ASN A 1 227 ? -31.922 -29.984 5.227 1 49.38 227 ASN A O 1
ATOM 1847 N N . ILE A 1 228 ? -33.438 -29.25 4.027 1 47.78 228 ILE A N 1
ATOM 1848 C CA . ILE A 1 228 ? -33.562 -28.078 4.895 1 47.78 228 ILE A CA 1
ATOM 1849 C C . ILE A 1 228 ? -34.906 -28.141 5.633 1 47.78 228 ILE A C 1
ATOM 1851 O O . ILE A 1 228 ? -35.969 -28 5.016 1 47.78 228 ILE A O 1
ATOM 1855 N N . ALA A 1 229 ? -34.938 -28.234 6.883 1 48.62 229 ALA A N 1
ATOM 1856 C CA . ALA A 1 229 ? -36.125 -28.438 7.676 1 48.62 229 ALA A CA 1
ATOM 1857 C C . ALA A 1 229 ? -36.969 -29.594 7.129 1 48.62 229 ALA A C 1
ATOM 1859 O O . ALA A 1 229 ? -36.5 -30.719 7.059 1 48.62 229 ALA A O 1
ATOM 1860 N N . SER A 1 230 ? -38.094 -29.312 6.738 1 50.31 230 SER A N 1
ATOM 1861 C CA . SER A 1 230 ? -39 -30.312 6.215 1 50.31 230 SER A CA 1
ATOM 1862 C C . SER A 1 230 ? -38.906 -30.391 4.695 1 50.31 230 SER A C 1
ATOM 1864 O O . SER A 1 230 ? -39.656 -31.172 4.07 1 50.31 230 SER A O 1
ATOM 1866 N N . PHE A 1 231 ? -37.906 -29.625 4.164 1 52.31 231 PHE A N 1
ATOM 1867 C CA . PHE A 1 231 ? -37.875 -29.625 2.705 1 52.31 231 PHE A CA 1
ATOM 1868 C C . PHE A 1 231 ? -36.688 -30.406 2.186 1 52.31 231 PHE A C 1
ATOM 1870 O O . PHE A 1 231 ? -35.594 -30.359 2.773 1 52.31 231 PHE A O 1
ATOM 1877 N N . ASN A 1 232 ? -37 -31.406 1.342 1 56.25 232 ASN A N 1
ATOM 1878 C CA . ASN A 1 232 ? -35.969 -32.125 0.598 1 56.25 232 ASN A CA 1
ATOM 1879 C C . ASN A 1 232 ? -35.625 -31.406 -0.71 1 56.25 232 ASN A C 1
ATOM 1881 O O . ASN A 1 232 ? -36.5 -31.297 -1.599 1 56.25 232 ASN A O 1
ATOM 1885 N N . ILE A 1 233 ? -34.594 -30.734 -0.673 1 54.81 233 ILE A N 1
ATOM 1886 C CA . ILE A 1 233 ? -34.25 -29.984 -1.872 1 54.81 233 ILE A CA 1
ATOM 1887 C C . ILE A 1 233 ? -33.25 -30.797 -2.719 1 54.81 233 ILE A C 1
ATOM 1889 O O . ILE A 1 233 ? -32.219 -31.219 -2.238 1 54.81 233 ILE A O 1
ATOM 1893 N N . ILE A 1 234 ? -33.812 -31.328 -3.838 1 53.5 234 ILE A N 1
ATOM 1894 C CA . ILE A 1 234 ? -33 -32.094 -4.781 1 53.5 234 ILE A CA 1
ATOM 1895 C C . ILE A 1 234 ? -32.562 -31.172 -5.93 1 53.5 234 ILE A C 1
ATOM 1897 O O . ILE A 1 234 ? -33.406 -30.562 -6.598 1 53.5 234 ILE A O 1
ATOM 1901 N N . VAL A 1 235 ? -31.359 -30.781 -5.883 1 54.38 235 VAL A N 1
ATOM 1902 C CA . VAL A 1 235 ? -30.859 -29.969 -6.98 1 54.38 235 VAL A CA 1
ATOM 1903 C C . VAL A 1 235 ? -30.234 -30.859 -8.047 1 54.38 235 VAL A C 1
ATOM 1905 O O . VAL A 1 235 ? -29.297 -31.609 -7.77 1 54.38 235 VAL A O 1
ATOM 1908 N N . ARG A 1 236 ? -31.094 -31.219 -9.195 1 51.19 236 ARG A N 1
ATOM 1909 C CA . ARG A 1 236 ? -30.625 -32.062 -10.289 1 51.19 236 ARG A CA 1
ATOM 1910 C C . ARG A 1 236 ? -30.047 -31.234 -11.422 1 51.19 236 ARG A C 1
ATOM 1912 O O . ARG A 1 236 ? -30.562 -30.141 -11.727 1 51.19 236 ARG A O 1
ATOM 1919 N N . LYS A 1 237 ? -28.875 -31.562 -11.969 1 52.69 237 LYS A N 1
ATOM 1920 C CA . LYS A 1 237 ? -28.25 -30.953 -13.148 1 52.69 237 LYS A CA 1
ATOM 1921 C C . LYS A 1 237 ? -29.156 -31.094 -14.375 1 52.69 237 LYS A C 1
ATOM 1923 O O . LYS A 1 237 ? -29.719 -32.156 -14.617 1 52.69 237 LYS A O 1
ATOM 1928 N N . ARG A 1 238 ? -29.453 -29.969 -15 1 50.38 238 ARG A N 1
ATOM 1929 C CA . ARG A 1 238 ? -30.109 -30.188 -16.297 1 50.38 238 ARG A CA 1
ATOM 1930 C C . ARG A 1 238 ? -29.156 -30.875 -17.266 1 50.38 238 ARG A C 1
ATOM 1932 O O . ARG A 1 238 ? -27.984 -30.516 -17.359 1 50.38 238 ARG A O 1
ATOM 1939 N N . GLU A 1 239 ? -29.359 -32 -17.656 1 46.78 239 GLU A N 1
ATOM 1940 C CA . GLU A 1 239 ? -28.578 -32.844 -18.594 1 46.78 239 GLU A CA 1
ATOM 1941 C C . GLU A 1 239 ? -27.922 -31.984 -19.656 1 46.78 239 GLU A C 1
ATOM 1943 O O . GLU A 1 239 ? -26.781 -32.25 -20.047 1 46.78 239 GLU A O 1
ATOM 1948 N N . ASN A 1 240 ? -28.609 -31 -20.312 1 43.44 240 ASN A N 1
ATOM 1949 C CA . ASN A 1 240 ? -28.125 -30.297 -21.484 1 43.44 240 ASN A CA 1
ATOM 1950 C C . ASN A 1 240 ? -27.422 -29 -21.109 1 43.44 240 ASN A C 1
ATOM 1952 O O . ASN A 1 240 ? -27.328 -28.062 -21.922 1 43.44 240 ASN A O 1
ATOM 1956 N N . TRP A 1 241 ? -27.031 -28.875 -19.906 1 46.56 241 TRP A N 1
ATOM 1957 C CA . TRP A 1 241 ? -26.406 -27.609 -19.562 1 46.56 241 TRP A CA 1
ATOM 1958 C C . TRP A 1 241 ? -24.969 -27.547 -20.094 1 46.56 241 TRP A C 1
ATOM 1960 O O . TRP A 1 241 ? -24.109 -28.297 -19.656 1 46.56 241 TRP A O 1
ATOM 1970 N N . ASN A 1 242 ? -24.797 -27.297 -21.375 1 42.66 242 ASN A N 1
ATOM 1971 C CA . ASN A 1 242 ? -23.469 -26.953 -21.906 1 42.66 242 ASN A CA 1
ATOM 1972 C C . ASN A 1 242 ? -22.891 -25.734 -21.203 1 42.66 242 ASN A C 1
ATOM 1974 O O . ASN A 1 242 ? -23.547 -24.703 -21.062 1 42.66 242 ASN A O 1
ATOM 1978 N N . ASP A 1 243 ? -21.984 -25.812 -20.297 1 46.72 243 ASP A N 1
ATOM 1979 C CA . ASP A 1 243 ? -21.281 -24.812 -19.516 1 46.72 243 ASP A CA 1
ATOM 1980 C C . ASP A 1 243 ? -21.047 -23.547 -20.328 1 46.72 243 ASP A C 1
ATOM 1982 O O . ASP A 1 243 ? -20.203 -23.516 -21.219 1 46.72 243 ASP A O 1
ATOM 1986 N N . PRO A 1 244 ? -22.031 -22.859 -20.609 1 43.84 244 PRO A N 1
ATOM 1987 C CA . PRO A 1 244 ? -21.875 -21.656 -21.438 1 43.84 244 PRO A CA 1
ATOM 1988 C C . PRO A 1 244 ? -20.672 -20.812 -21.047 1 43.84 244 PRO A C 1
ATOM 1990 O O . PRO A 1 244 ? -20.188 -20.016 -21.844 1 43.84 244 PRO A O 1
ATOM 1993 N N . TYR A 1 245 ? -20.594 -20.594 -19.766 1 44.06 245 TYR A N 1
ATOM 1994 C CA . TYR A 1 245 ? -19.578 -19.656 -19.328 1 44.06 245 TYR A CA 1
ATOM 1995 C C . TYR A 1 245 ? -18.188 -20.109 -19.766 1 44.06 245 TYR A C 1
ATOM 1997 O O . TYR A 1 245 ? -17.234 -19.328 -19.734 1 44.06 245 TYR A O 1
ATOM 2005 N N . HIS A 1 246 ? -18.078 -21.438 -19.688 1 46 246 HIS A N 1
ATOM 2006 C CA . HIS A 1 246 ? -16.703 -21.906 -19.812 1 46 246 HIS A CA 1
ATOM 2007 C C . HIS A 1 246 ? -16.188 -21.75 -21.25 1 46 246 HIS A C 1
ATOM 2009 O O . HIS A 1 246 ? -16.594 -22.5 -22.125 1 46 246 HIS A O 1
ATOM 2015 N N . CYS A 1 247 ? -16.281 -20.656 -21.781 1 47.72 247 CYS A N 1
ATOM 2016 C CA . CYS A 1 247 ? -15.25 -20.656 -22.797 1 47.72 247 CYS A CA 1
ATOM 2017 C C . CYS A 1 247 ? -14.141 -21.641 -22.453 1 47.72 247 CYS A C 1
ATOM 2019 O O . CYS A 1 247 ? -13.398 -21.422 -21.5 1 47.72 247 CYS A O 1
ATOM 2021 N N . THR A 1 248 ? -14.57 -22.891 -22.391 1 45.97 248 THR A N 1
ATOM 2022 C CA . THR A 1 248 ? -13.641 -24 -22.203 1 45.97 248 THR A CA 1
ATOM 2023 C C . THR A 1 248 ? -12.227 -23.594 -22.625 1 45.97 248 THR A C 1
ATOM 2025 O O . THR A 1 248 ? -11.312 -24.422 -22.609 1 45.97 248 THR A O 1
ATOM 2028 N N . ALA A 1 249 ? -12.188 -22.578 -23.391 1 48.12 249 ALA A N 1
ATOM 2029 C CA . ALA A 1 249 ? -10.914 -22.484 -24.109 1 48.12 249 ALA A CA 1
ATOM 2030 C C . ALA A 1 249 ? -9.758 -22.281 -23.141 1 48.12 249 ALA A C 1
ATOM 2032 O O . ALA A 1 249 ? -9.867 -21.5 -22.188 1 48.12 249 ALA A O 1
ATOM 2033 N N . GLU A 1 250 ? -9.164 -23.281 -22.781 1 56.19 250 GLU A N 1
ATOM 2034 C CA . GLU A 1 250 ? -7.809 -23.297 -22.234 1 56.19 250 GLU A CA 1
ATOM 2035 C C . GLU A 1 250 ? -7.047 -22.031 -22.625 1 56.19 250 GLU A C 1
ATOM 2037 O O . GLU A 1 250 ? -6.281 -22.031 -23.578 1 56.19 250 GLU A O 1
ATOM 2042 N N . SER A 1 251 ? -7.785 -20.875 -22.453 1 62.5 251 SER A N 1
ATOM 2043 C CA . SER A 1 251 ? -6.984 -19.703 -22.797 1 62.5 251 SER A CA 1
ATOM 2044 C C . SER A 1 251 ? -5.953 -19.422 -21.703 1 62.5 251 SER A C 1
ATOM 2046 O O . SER A 1 251 ? -6.129 -19.812 -20.547 1 62.5 251 SER A O 1
ATOM 2048 N N . VAL A 1 252 ? -4.914 -18.953 -22.062 1 66.62 252 VAL A N 1
ATOM 2049 C CA . VAL A 1 252 ? -3.736 -18.672 -21.25 1 66.62 252 VAL A CA 1
ATOM 2050 C C . VAL A 1 252 ? -4.113 -17.734 -20.109 1 66.62 252 VAL A C 1
ATOM 2052 O O . VAL A 1 252 ? -3.555 -17.812 -19.016 1 66.62 252 VAL A O 1
ATOM 2055 N N . LEU A 1 253 ? -5.246 -16.906 -20.297 1 69.69 253 LEU A N 1
ATOM 2056 C CA . LEU A 1 253 ? -5.594 -15.922 -19.281 1 69.69 253 LEU A CA 1
ATOM 2057 C C . LEU A 1 253 ? -6.891 -16.312 -18.578 1 69.69 253 LEU A C 1
ATOM 2059 O O . LEU A 1 253 ? -7.539 -15.461 -17.953 1 69.69 253 LEU A O 1
ATOM 2063 N N . SER A 1 254 ? -7.227 -17.531 -18.641 1 69.75 254 SER A N 1
ATOM 2064 C CA . SER A 1 254 ? -8.461 -17.984 -18 1 69.75 254 SER A CA 1
ATOM 2065 C C . SER A 1 254 ? -8.234 -18.344 -16.531 1 69.75 254 SER A C 1
ATOM 2067 O O . SER A 1 254 ? -7.09 -18.422 -16.078 1 69.75 254 SER A O 1
ATOM 2069 N N . THR A 1 255 ? -9.281 -18.453 -15.781 1 64.69 255 THR A N 1
ATOM 2070 C CA . THR A 1 255 ? -9.25 -18.812 -14.367 1 64.69 255 THR A CA 1
ATOM 2071 C C . THR A 1 255 ? -8.57 -20.156 -14.164 1 64.69 255 THR A C 1
ATOM 2073 O O . THR A 1 255 ? -8.047 -20.438 -13.086 1 64.69 255 THR A O 1
ATOM 2076 N N . ARG A 1 256 ? -8.578 -20.891 -15.148 1 63.88 256 ARG A N 1
ATOM 2077 C CA . ARG A 1 256 ? -7.938 -22.203 -15.055 1 63.88 256 ARG A CA 1
ATOM 2078 C C . ARG A 1 256 ? -6.418 -22.078 -15.086 1 63.88 256 ARG A C 1
ATOM 2080 O O . ARG A 1 256 ? -5.711 -22.812 -14.398 1 63.88 256 ARG A O 1
ATOM 2087 N N . SER A 1 257 ? -6.078 -21.094 -15.898 1 65.94 257 SER A N 1
ATOM 2088 C CA . SER A 1 257 ? -4.641 -20.891 -16.047 1 65.94 257 SER A CA 1
ATOM 2089 C C . SER A 1 257 ? -4.094 -19.984 -14.953 1 65.94 257 SER A C 1
ATOM 2091 O O . SER A 1 257 ? -2.99 -20.188 -14.445 1 65.94 257 SER A O 1
ATOM 2093 N N . LEU A 1 258 ? -5 -19.094 -14.586 1 72.94 258 LEU A N 1
ATOM 2094 C CA . LEU A 1 258 ? -4.582 -18.156 -13.555 1 72.94 258 LEU A CA 1
ATOM 2095 C C . LEU A 1 258 ? -5.375 -18.375 -12.266 1 72.94 258 LEU A C 1
ATOM 2097 O O . LEU A 1 258 ? -6.477 -17.828 -12.117 1 72.94 258 LEU A O 1
ATOM 2101 N N . SER A 1 259 ? -4.812 -19.031 -11.312 1 73.5 259 SER A N 1
ATOM 2102 C CA . SER A 1 259 ? -5.457 -19.406 -10.055 1 73.5 259 SER A CA 1
ATOM 2103 C C . SER A 1 259 ? -5.695 -18.188 -9.172 1 73.5 259 SER A C 1
ATOM 2105 O O . SER A 1 259 ? -6.445 -18.266 -8.195 1 73.5 259 SER A O 1
ATOM 2107 N N . ALA A 1 260 ? -5.172 -17.062 -9.562 1 75.19 260 ALA A N 1
ATOM 2108 C CA . ALA A 1 260 ? -5.266 -15.875 -8.719 1 75.19 260 ALA A CA 1
ATOM 2109 C C . ALA A 1 260 ? -6.52 -15.07 -9.039 1 75.19 260 ALA A C 1
ATOM 2111 O O . ALA A 1 260 ? -6.922 -14.203 -8.266 1 75.19 260 ALA A O 1
ATOM 2112 N N . ILE A 1 261 ? -7.258 -15.336 -10.07 1 78.69 261 ILE A N 1
ATOM 2113 C CA . ILE A 1 261 ? -8.367 -14.523 -10.57 1 78.69 261 ILE A CA 1
ATOM 2114 C C . ILE A 1 261 ? -9.523 -14.562 -9.57 1 78.69 261 ILE A C 1
ATOM 2116 O O . ILE A 1 261 ? -10.109 -13.531 -9.242 1 78.69 261 ILE A O 1
ATOM 2120 N N . PRO A 1 262 ? -9.82 -15.68 -8.969 1 80.69 262 PRO A N 1
ATOM 2121 C CA . PRO A 1 262 ? -10.945 -15.727 -8.023 1 80.69 262 PRO A CA 1
ATOM 2122 C C . PRO A 1 262 ? -10.727 -14.836 -6.805 1 80.69 262 PRO A C 1
ATOM 2124 O O . PRO A 1 262 ? -11.688 -14.422 -6.156 1 80.69 262 PRO A O 1
ATOM 2127 N N . TYR A 1 263 ? -9.57 -14.508 -6.523 1 84.38 263 TYR A N 1
ATOM 2128 C CA . TYR A 1 263 ? -9.273 -13.68 -5.363 1 84.38 263 TYR A CA 1
ATOM 2129 C C . TYR A 1 263 ? -9.516 -12.203 -5.668 1 84.38 263 TYR A C 1
ATOM 2131 O O . TYR A 1 263 ? -9.461 -11.359 -4.77 1 84.38 263 TYR A O 1
ATOM 2139 N N . LEU A 1 264 ? -9.852 -11.867 -6.879 1 87.75 264 LEU A N 1
ATOM 2140 C CA . LEU A 1 264 ? -10.117 -10.484 -7.262 1 87.75 264 LEU A CA 1
ATOM 2141 C C . LEU A 1 264 ? -11.609 -10.172 -7.188 1 87.75 264 LEU A C 1
ATOM 2143 O O . LEU A 1 264 ? -12 -9 -7.18 1 87.75 264 LEU A O 1
ATOM 2147 N N . TYR A 1 265 ? -12.523 -11.18 -7.035 1 88.5 265 TYR A N 1
ATOM 2148 C CA . TYR A 1 265 ? -13.969 -10.984 -7.004 1 88.5 265 TYR A CA 1
ATOM 2149 C C . TYR A 1 265 ? -14.383 -10.148 -5.797 1 88.5 265 TYR A C 1
ATOM 2151 O O . TYR A 1 265 ? -15.188 -9.227 -5.918 1 88.5 265 TYR A O 1
ATOM 2159 N N . PRO A 1 266 ? -13.781 -10.398 -4.652 1 89.06 266 PRO A N 1
ATOM 2160 C CA . PRO A 1 266 ? -14.164 -9.594 -3.488 1 89.06 266 PRO A CA 1
ATOM 2161 C C . PRO A 1 266 ? -13.867 -8.109 -3.672 1 89.06 266 PRO A C 1
ATOM 2163 O O . PRO A 1 266 ? -14.594 -7.258 -3.143 1 89.06 266 PRO A O 1
ATOM 2166 N N . PHE A 1 267 ? -12.867 -7.793 -4.395 1 91.38 267 PHE A N 1
ATOM 2167 C CA . PHE A 1 267 ? -12.539 -6.391 -4.633 1 91.38 267 PHE A CA 1
ATOM 2168 C C . PHE A 1 267 ? -13.625 -5.707 -5.441 1 91.38 267 PHE A C 1
ATOM 2170 O O . PHE A 1 267 ? -13.992 -4.562 -5.16 1 91.38 267 PHE A O 1
ATOM 2177 N N . ALA A 1 268 ? -14.164 -6.41 -6.391 1 92.5 268 ALA A N 1
ATOM 2178 C CA . ALA A 1 268 ? -15.258 -5.863 -7.191 1 92.5 268 ALA A CA 1
ATOM 2179 C C . ALA A 1 268 ? -16.516 -5.695 -6.355 1 92.5 268 ALA A C 1
ATOM 2181 O O . ALA A 1 268 ? -17.219 -4.68 -6.461 1 92.5 268 ALA A O 1
ATOM 2182 N N . ILE A 1 269 ? -16.766 -6.637 -5.539 1 91.62 269 ILE A N 1
ATOM 2183 C CA . ILE A 1 269 ? -17.953 -6.621 -4.703 1 91.62 269 ILE A CA 1
ATOM 2184 C C . ILE A 1 269 ? -17.875 -5.469 -3.703 1 91.62 269 ILE A C 1
ATOM 2186 O O . ILE A 1 269 ? -18.797 -4.672 -3.584 1 91.62 269 ILE A O 1
ATOM 2190 N N . GLU A 1 270 ? -16.766 -5.395 -3.045 1 91.81 270 GLU A N 1
ATOM 2191 C CA . GLU A 1 270 ? -16.578 -4.359 -2.035 1 91.81 270 GLU A CA 1
ATOM 2192 C C . GLU A 1 270 ? -16.578 -2.969 -2.666 1 91.81 270 GLU A C 1
ATOM 2194 O O . GLU A 1 270 ? -17.094 -2.012 -2.082 1 91.81 270 GLU A O 1
ATOM 2199 N N . PHE A 1 271 ? -16 -2.857 -3.881 1 94.44 271 PHE A N 1
ATOM 2200 C CA . PHE A 1 271 ? -15.961 -1.583 -4.586 1 94.44 271 PHE A CA 1
ATOM 2201 C C . PHE A 1 271 ? -17.375 -1.077 -4.867 1 94.44 271 PHE A C 1
ATOM 2203 O O . PHE A 1 271 ? -17.688 0.077 -4.574 1 94.44 271 PHE A O 1
ATOM 2210 N N . ASN A 1 272 ? -18.203 -1.949 -5.387 1 93.75 272 ASN A N 1
ATOM 2211 C CA . ASN A 1 272 ? -19.547 -1.553 -5.754 1 93.75 272 ASN A CA 1
ATOM 2212 C C . ASN A 1 272 ? -20.406 -1.28 -4.52 1 93.75 272 ASN A C 1
ATOM 2214 O O . ASN A 1 272 ? -21.25 -0.377 -4.531 1 93.75 272 ASN A O 1
ATOM 2218 N N . LEU A 1 273 ? -20.188 -1.997 -3.506 1 90.38 273 LEU A N 1
ATOM 2219 C CA . LEU A 1 273 ? -20.922 -1.752 -2.271 1 90.38 273 LEU A CA 1
ATOM 2220 C C . LEU A 1 273 ? -20.547 -0.407 -1.666 1 90.38 273 LEU A C 1
ATOM 2222 O O . LEU A 1 273 ? -21.406 0.352 -1.227 1 90.38 273 LEU A O 1
ATOM 2226 N N . LEU A 1 274 ? -19.281 -0.171 -1.654 1 91.69 274 LEU A N 1
ATOM 2227 C CA . LEU A 1 274 ? -18.797 1.086 -1.104 1 91.69 274 LEU A CA 1
ATOM 2228 C C . LEU A 1 274 ? -19.312 2.273 -1.906 1 91.69 274 LEU A C 1
ATOM 2230 O O . LEU A 1 274 ? -19.766 3.266 -1.33 1 91.69 274 LEU A O 1
ATOM 2234 N N . LEU A 1 275 ? -19.266 2.176 -3.182 1 93.56 275 LEU A N 1
ATOM 2235 C CA . LEU A 1 275 ? -19.703 3.271 -4.035 1 93.56 275 LEU A CA 1
ATOM 2236 C C . LEU A 1 275 ? -21.219 3.486 -3.891 1 93.56 275 LEU A C 1
ATOM 2238 O O . LEU A 1 275 ? -21.688 4.625 -3.932 1 93.56 275 LEU A O 1
ATOM 2242 N N . ALA A 1 276 ? -21.953 2.391 -3.787 1 92.69 276 ALA A N 1
ATOM 2243 C CA . ALA A 1 276 ? -23.391 2.523 -3.561 1 92.69 276 ALA A CA 1
ATOM 2244 C C . ALA A 1 276 ? -23.672 3.324 -2.293 1 92.69 276 ALA A C 1
ATOM 2246 O O . ALA A 1 276 ? -24.578 4.16 -2.268 1 92.69 276 ALA A O 1
ATOM 2247 N N . GLY A 1 277 ? -22.891 3.07 -1.265 1 89.31 277 GLY A N 1
ATOM 2248 C CA . GLY A 1 277 ? -23.047 3.832 -0.034 1 89.31 277 GLY A CA 1
ATOM 2249 C C . GLY A 1 277 ? -22.734 5.305 -0.199 1 89.31 277 GLY A C 1
ATOM 2250 O O . GLY A 1 277 ? -23.469 6.164 0.301 1 89.31 277 GLY A O 1
ATOM 2251 N N . VAL A 1 278 ? -21.656 5.617 -0.886 1 89.88 278 VAL A N 1
ATOM 2252 C CA . VAL A 1 278 ? -21.25 7 -1.092 1 89.88 278 VAL A CA 1
ATOM 2253 C C . VAL A 1 278 ? -22.297 7.742 -1.909 1 89.88 278 VAL A C 1
ATOM 2255 O O . VAL A 1 278 ? -22.703 8.852 -1.557 1 89.88 278 VAL A O 1
ATOM 2258 N N . TRP A 1 279 ? -22.75 7.102 -3.02 1 92.5 279 TRP A N 1
ATOM 2259 C CA . TRP A 1 279 ? -23.75 7.73 -3.865 1 92.5 279 TRP A CA 1
ATOM 2260 C C . TRP A 1 279 ? -25.062 7.914 -3.105 1 92.5 279 TRP A C 1
ATOM 2262 O O . TRP A 1 279 ? -25.781 8.883 -3.33 1 92.5 279 TRP A O 1
ATOM 2272 N N . PHE A 1 280 ? -25.344 7.043 -2.238 1 90.06 280 PHE A N 1
ATOM 2273 C CA . PHE A 1 280 ? -26.562 7.148 -1.442 1 90.06 280 PHE A CA 1
ATOM 2274 C C . PHE A 1 280 ? -26.516 8.383 -0.549 1 90.06 280 PHE A C 1
ATOM 2276 O O . PHE A 1 280 ? -27.531 9.07 -0.387 1 90.06 280 PHE A O 1
ATOM 2283 N N . ILE A 1 281 ? -25.406 8.703 0.023 1 85.75 281 ILE A N 1
ATOM 2284 C CA . ILE A 1 281 ? -25.266 9.875 0.88 1 85.75 281 ILE A CA 1
ATOM 2285 C C . ILE A 1 281 ? -25.406 11.148 0.044 1 85.75 281 ILE A C 1
ATOM 2287 O O . ILE A 1 281 ? -26.062 12.102 0.469 1 85.75 281 ILE A O 1
ATOM 2291 N N . VAL A 1 282 ? -24.781 11.141 -1.076 1 88.56 282 VAL A N 1
ATOM 2292 C CA . VAL A 1 282 ? -24.906 12.297 -1.964 1 88.56 282 VAL A CA 1
ATOM 2293 C C . VAL A 1 282 ? -26.375 12.484 -2.354 1 88.56 282 VAL A C 1
ATOM 2295 O O . VAL A 1 282 ? -26.859 13.617 -2.434 1 88.56 282 VAL A O 1
ATOM 2298 N N . TRP A 1 283 ? -27.047 11.367 -2.588 1 90.88 283 TRP A N 1
ATOM 2299 C CA . TRP A 1 283 ? -28.469 11.406 -2.936 1 90.88 283 TRP A CA 1
ATOM 2300 C C . TRP A 1 283 ? -29.297 11.977 -1.789 1 90.88 283 TRP A C 1
ATOM 2302 O O . TRP A 1 283 ? -30.219 12.766 -2.012 1 90.88 283 TRP A O 1
ATOM 2312 N N . GLN A 1 284 ? -28.922 11.758 -0.569 1 86.19 284 GLN A N 1
ATOM 2313 C CA . GLN A 1 284 ? -29.641 12.234 0.605 1 86.19 284 GLN A CA 1
ATOM 2314 C C . GLN A 1 284 ? -29.406 13.727 0.83 1 86.19 284 GLN A C 1
ATOM 2316 O O . GLN A 1 284 ? -30.266 14.422 1.387 1 86.19 284 GLN A O 1
ATOM 2321 N N . ASN A 1 285 ? -28.312 14.148 0.411 1 85.62 285 ASN A N 1
ATOM 2322 C CA . ASN A 1 285 ? -27.938 15.539 0.652 1 85.62 285 ASN A CA 1
ATOM 2323 C C . ASN A 1 285 ? -28.5 16.453 -0.426 1 85.62 285 ASN A C 1
ATOM 2325 O O . ASN A 1 285 ? -28.359 17.688 -0.332 1 85.62 285 ASN A O 1
ATOM 2329 N N . ILE A 1 286 ? -29.156 15.875 -1.335 1 89 286 ILE A N 1
ATOM 2330 C CA . ILE A 1 286 ? -29.703 16.703 -2.396 1 89 286 ILE A CA 1
ATOM 2331 C C . ILE A 1 286 ? -30.781 17.625 -1.82 1 89 286 ILE A C 1
ATOM 2333 O O . ILE A 1 286 ? -31.656 17.188 -1.074 1 89 286 ILE A O 1
ATOM 2337 N N . GLY A 1 287 ? -30.625 18.875 -2.043 1 81.75 287 GLY A N 1
ATOM 2338 C CA . GLY A 1 287 ? -31.641 19.859 -1.67 1 81.75 287 GLY A CA 1
ATOM 2339 C C . GLY A 1 287 ? -31.562 20.266 -0.211 1 81.75 287 GLY A C 1
ATOM 2340 O O . GLY A 1 287 ? -32.375 21.062 0.26 1 81.75 287 GLY A O 1
ATOM 2341 N N . THR A 1 288 ? -30.609 19.688 0.536 1 77 288 THR A N 1
ATOM 2342 C CA . THR A 1 288 ? -30.516 20.016 1.956 1 77 288 THR A CA 1
ATOM 2343 C C . THR A 1 288 ? -29.703 21.281 2.174 1 77 288 THR A C 1
ATOM 2345 O O . THR A 1 288 ? -28.75 21.547 1.443 1 77 288 THR A O 1
ATOM 2348 N N . GLU A 1 289 ? -30.266 22.141 2.859 1 66.44 289 GLU A N 1
ATOM 2349 C CA . GLU A 1 289 ? -29.578 23.359 3.232 1 66.44 289 GLU A CA 1
ATOM 2350 C C . GLU A 1 289 ? -28.734 23.172 4.484 1 66.44 289 GLU A C 1
ATOM 2352 O O . GLU A 1 289 ? -29.25 22.844 5.555 1 66.44 289 GLU A O 1
ATOM 2357 N N . HIS A 1 290 ? -27.531 22.734 4.219 1 61 290 HIS A N 1
ATOM 2358 C CA . HIS A 1 290 ? -26.641 22.641 5.375 1 61 290 HIS A CA 1
ATOM 2359 C C . HIS A 1 290 ? -26 23.984 5.699 1 61 290 HIS A C 1
ATOM 2361 O O . HIS A 1 290 ? -25.578 24.703 4.797 1 61 290 HIS A O 1
ATOM 2367 N N . SER A 1 291 ? -26.266 24.531 6.828 1 53 291 SER A N 1
ATOM 2368 C CA . SER A 1 291 ? -25.703 25.812 7.27 1 53 291 SER A CA 1
ATOM 2369 C C . SER A 1 291 ? -24.188 25.828 7.117 1 53 291 SER A C 1
ATOM 2371 O O . SER A 1 291 ? -23.594 26.891 6.875 1 53 291 SER A O 1
ATOM 2373 N N . HIS A 1 292 ? -23.547 24.719 7.152 1 51.06 292 HIS A N 1
ATOM 2374 C CA . HIS A 1 292 ? -22.094 24.703 7.152 1 51.06 292 HIS A CA 1
ATOM 2375 C C . HIS A 1 292 ? -21.547 24.359 5.77 1 51.06 292 HIS A C 1
ATOM 2377 O O . HIS A 1 292 ? -20.469 23.766 5.656 1 51.06 292 HIS A O 1
ATOM 2383 N N . SER A 1 293 ? -22.312 24.75 4.762 1 52.41 293 SER A N 1
ATOM 2384 C CA . SER A 1 293 ? -21.844 24.469 3.408 1 52.41 293 SER A CA 1
ATOM 2385 C C . SER A 1 293 ? -21.219 25.703 2.771 1 52.41 293 SER A C 1
ATOM 2387 O O . SER A 1 293 ? -21.641 26.828 3.045 1 52.41 293 SER A O 1
ATOM 2389 N N . ASN A 1 294 ? -19.938 25.531 2.352 1 52.34 294 ASN A N 1
ATOM 2390 C CA . ASN A 1 294 ? -19.266 26.609 1.658 1 52.34 294 ASN A CA 1
ATOM 2391 C C . ASN A 1 294 ? -19.516 26.578 0.155 1 52.34 294 ASN A C 1
ATOM 2393 O O . ASN A 1 294 ? -19.641 25.5 -0.427 1 52.34 294 ASN A O 1
ATOM 2397 N N . PRO A 1 295 ? -19.812 27.672 -0.286 1 44 295 PRO A N 1
ATOM 2398 C CA . PRO A 1 295 ? -20.094 27.734 -1.721 1 44 295 PRO A CA 1
ATOM 2399 C C . PRO A 1 295 ? -18.906 27.328 -2.58 1 44 295 PRO A C 1
ATOM 2401 O O . PRO A 1 295 ? -19.062 27.016 -3.762 1 44 295 PRO A O 1
ATOM 2404 N N . HIS A 1 296 ? -17.625 27.422 -1.938 1 47.31 296 HIS A N 1
ATOM 2405 C CA . HIS A 1 296 ? -16.453 27.141 -2.771 1 47.31 296 HIS A CA 1
ATOM 2406 C C . HIS A 1 296 ? -15.703 25.922 -2.262 1 47.31 296 HIS A C 1
ATOM 2408 O O . HIS A 1 296 ? -15.711 25.625 -1.062 1 47.31 296 HIS A O 1
ATOM 2414 N N . HIS A 1 297 ? -15.25 25.172 -3.195 1 48.53 297 HIS A N 1
ATOM 2415 C CA . HIS A 1 297 ? -14.477 23.953 -2.918 1 48.53 297 HIS A CA 1
ATOM 2416 C C . HIS A 1 297 ? -13.172 24.281 -2.209 1 48.53 297 HIS A C 1
ATOM 2418 O O . HIS A 1 297 ? -12.539 23.406 -1.621 1 48.53 297 HIS A O 1
ATOM 2424 N N . LEU A 1 298 ? -12.625 25.594 -2.305 1 47.03 298 LEU A N 1
ATOM 2425 C CA . LEU A 1 298 ? -11.375 26.047 -1.701 1 47.03 298 LEU A CA 1
ATOM 2426 C C . LEU A 1 298 ? -11.641 26.891 -0.461 1 47.03 298 LEU A C 1
ATOM 2428 O O . LEU A 1 298 ? -12.508 27.766 -0.476 1 47.03 298 LEU A O 1
ATOM 2432 N N . ARG A 1 299 ? -11.203 26.406 0.792 1 49 299 ARG A N 1
ATOM 2433 C CA . ARG A 1 299 ? -11.32 27.188 2.018 1 49 299 ARG A CA 1
ATOM 2434 C C . ARG A 1 299 ? -10.117 28.109 2.201 1 49 299 ARG A C 1
ATOM 2436 O O . ARG A 1 299 ? -8.969 27.688 2.031 1 49 299 ARG A O 1
ATOM 2443 N N . HIS A 1 300 ? -10.43 29.359 2.193 1 41.41 300 HIS A N 1
ATOM 2444 C CA . HIS A 1 300 ? -9.406 30.297 2.627 1 41.41 300 HIS A CA 1
ATOM 2445 C C . HIS A 1 300 ? -9.211 30.25 4.141 1 41.41 300 HIS A C 1
ATOM 2447 O O . HIS A 1 300 ? -10.18 30.375 4.898 1 41.41 300 HIS A O 1
ATOM 2453 N N . THR A 1 301 ? -8.25 29.375 4.582 1 44.72 301 THR A N 1
ATOM 2454 C CA . THR A 1 301 ? -7.965 29.516 6.008 1 44.72 301 THR A CA 1
ATOM 2455 C C . THR A 1 301 ? -6.891 30.562 6.246 1 44.72 301 THR A C 1
ATOM 2457 O O . THR A 1 301 ? -5.832 30.531 5.613 1 44.72 301 THR A O 1
ATOM 2460 N N . ILE A 1 302 ? -7.219 31.719 6.852 1 38.03 302 ILE A N 1
ATOM 2461 C CA . ILE A 1 302 ? -6.281 32.75 7.285 1 38.03 302 ILE A CA 1
ATOM 2462 C C . ILE A 1 302 ? -5.496 32.25 8.5 1 38.03 302 ILE A C 1
ATOM 2464 O O . ILE A 1 302 ? -6.082 31.969 9.547 1 38.03 302 ILE A O 1
ATOM 2468 N N . SER A 1 303 ? -4.398 31.562 8.242 1 44.16 303 SER A N 1
ATOM 2469 C CA . SER A 1 303 ? -3.537 31.234 9.375 1 44.16 303 SER A CA 1
ATOM 2470 C C . SER A 1 303 ? -2.672 32.438 9.773 1 44.16 303 SER A C 1
ATOM 2472 O O . SER A 1 303 ? -2.102 33.094 8.906 1 44.16 303 SER A O 1
ATOM 2474 N N . GLN A 1 304 ? -2.844 33.156 10.891 1 36.03 304 GLN A N 1
ATOM 2475 C CA . GLN A 1 304 ? -1.986 34.219 11.406 1 36.03 304 GLN A CA 1
ATOM 2476 C C . GLN A 1 304 ? -0.581 33.688 11.695 1 36.03 304 GLN A C 1
ATOM 2478 O O . GLN A 1 304 ? -0.402 32.781 12.5 1 36.03 304 GLN A O 1
ATOM 2483 N N . GLY A 1 305 ? 0.256 33.812 10.805 1 39.38 305 GLY A N 1
ATOM 2484 C CA . GLY A 1 305 ? 1.659 33.5 11.055 1 39.38 305 GLY A CA 1
ATOM 2485 C C . GLY A 1 305 ? 2.203 34.188 12.289 1 39.38 305 GLY A C 1
ATOM 2486 O O . GLY A 1 305 ? 1.563 35.094 12.844 1 39.38 305 GLY A O 1
ATOM 2487 N N . GLU A 1 306 ? 3.197 33.656 12.898 1 38.88 306 GLU A N 1
ATOM 2488 C CA . GLU A 1 306 ? 3.842 34.219 14.078 1 38.88 306 GLU A CA 1
ATOM 2489 C C . GLU A 1 306 ? 4.027 35.719 13.945 1 38.88 306 GLU A C 1
ATOM 2491 O O . GLU A 1 306 ? 4.035 36.438 14.945 1 38.88 306 GLU A O 1
ATOM 2496 N N . LEU A 1 307 ? 4.551 36.219 12.812 1 38.66 307 LEU A N 1
ATOM 2497 C CA . LEU A 1 307 ? 4.906 37.656 12.734 1 38.66 307 LEU A CA 1
ATOM 2498 C C . LEU A 1 307 ? 3.768 38.469 12.133 1 38.66 307 LEU A C 1
ATOM 2500 O O . LEU A 1 307 ? 4.008 39.438 11.438 1 38.66 307 LEU A O 1
ATOM 2504 N N . GLY A 1 308 ? 2.469 38.156 12.43 1 38.28 308 GLY A N 1
ATOM 2505 C CA . GLY A 1 308 ? 1.393 39.094 12.164 1 38.28 308 GLY A CA 1
ATOM 2506 C C . GLY A 1 308 ? 0.87 39 10.742 1 38.28 308 GLY A C 1
ATOM 2507 O O . GLY A 1 308 ? 0.021 39.812 10.336 1 38.28 308 GLY A O 1
ATOM 2508 N N . SER A 1 309 ? 1.611 38.469 9.812 1 37.22 309 SER A N 1
ATOM 2509 C CA . SER A 1 309 ? 1.079 38.562 8.453 1 37.22 309 SER A CA 1
ATOM 2510 C C . SER A 1 309 ? 0.034 37.469 8.203 1 37.22 309 SER A C 1
ATOM 2512 O O . SER A 1 309 ? 0.246 36.312 8.547 1 37.22 309 SER A O 1
ATOM 2514 N N . ASP A 1 310 ? -1.178 37.812 8.023 1 38.16 310 ASP A N 1
ATOM 2515 C CA . ASP A 1 310 ? -2.355 37.031 7.668 1 38.16 310 ASP A CA 1
ATOM 2516 C C . ASP A 1 310 ? -2.078 36.125 6.453 1 38.16 310 ASP A C 1
ATOM 2518 O O . ASP A 1 310 ? -1.798 36.625 5.363 1 38.16 310 ASP A O 1
ATOM 2522 N N . GLU A 1 311 ? -1.433 35.031 6.66 1 47 311 GLU A N 1
ATOM 2523 C CA . GLU A 1 311 ? -1.196 34.125 5.52 1 47 311 GLU A CA 1
ATOM 2524 C C . GLU A 1 311 ? -2.443 33.312 5.184 1 47 311 GLU A C 1
ATOM 2526 O O . GLU A 1 311 ? -3.016 32.656 6.055 1 47 311 GLU A O 1
ATOM 2531 N N . ILE A 1 312 ? -3.191 33.719 4.145 1 43.84 312 ILE A N 1
ATOM 2532 C CA . ILE A 1 312 ? -4.336 33 3.582 1 43.84 312 ILE A CA 1
ATOM 2533 C C . ILE A 1 312 ? -3.887 31.641 3.047 1 43.84 312 ILE A C 1
ATOM 2535 O O . ILE A 1 312 ? -2.988 31.562 2.207 1 43.84 312 ILE A O 1
ATOM 2539 N N . THR A 1 313 ? -4.113 30.594 3.824 1 53.59 313 THR A N 1
ATOM 2540 C CA . THR A 1 313 ? -3.812 29.25 3.348 1 53.59 313 THR A CA 1
ATOM 2541 C C . THR A 1 313 ? -5.016 28.656 2.625 1 53.59 313 THR A C 1
ATOM 2543 O O . THR A 1 313 ? -6.141 28.719 3.119 1 53.59 313 THR A O 1
ATOM 2546 N N . TYR A 1 314 ? -4.93 28.469 1.318 1 48.5 314 TYR A N 1
ATOM 2547 C CA . TYR A 1 314 ? -5.953 27.797 0.518 1 48.5 314 TYR A CA 1
ATOM 2548 C C . TYR A 1 314 ? -5.895 26.297 0.707 1 48.5 314 TYR A C 1
ATOM 2550 O O . TYR A 1 314 ? -4.832 25.688 0.565 1 48.5 314 TYR A O 1
ATOM 2558 N N . GLN A 1 315 ? -6.848 25.859 1.531 1 58.03 315 GLN A N 1
ATOM 2559 C CA . GLN A 1 315 ? -6.84 24.422 1.757 1 58.03 315 GLN A CA 1
ATOM 2560 C C . GLN A 1 315 ? -7.969 23.734 0.988 1 58.03 315 GLN A C 1
ATOM 2562 O O . GLN A 1 315 ? -9.078 24.266 0.901 1 58.03 315 GLN A O 1
ATOM 2567 N N . SER A 1 316 ? -7.551 22.797 0.279 1 58.09 316 SER A N 1
ATOM 2568 C CA . SER A 1 316 ? -8.539 21.984 -0.41 1 58.09 316 SER A CA 1
ATOM 2569 C C . SER A 1 316 ? -9.25 21.031 0.557 1 58.09 316 SER A C 1
ATOM 2571 O O . SER A 1 316 ? -8.859 20.938 1.722 1 58.09 316 SER A O 1
ATOM 2573 N N . ASN A 1 317 ? -10.336 20.516 0.187 1 54.5 317 ASN A N 1
ATOM 2574 C CA . ASN A 1 317 ? -11.141 19.578 0.979 1 54.5 317 ASN A CA 1
ATOM 2575 C C . ASN A 1 317 ? -10.398 18.281 1.233 1 54.5 317 ASN A C 1
ATOM 2577 O O . ASN A 1 317 ? -10.734 17.531 2.156 1 54.5 317 ASN A O 1
ATOM 2581 N N . LEU A 1 318 ? -9.383 18.078 0.422 1 59.06 318 LEU A N 1
ATOM 2582 C CA . LEU A 1 318 ? -8.648 16.828 0.613 1 59.06 318 LEU A CA 1
ATOM 2583 C C . LEU A 1 318 ? -7.34 17.078 1.364 1 59.06 318 LEU A C 1
ATOM 2585 O O . LEU A 1 318 ? -6.273 17.172 0.752 1 59.06 318 LEU A O 1
ATOM 2589 N N . VAL A 1 319 ? -7.441 17.406 2.652 1 62.28 319 VAL A N 1
ATOM 2590 C CA . VAL A 1 319 ? -6.277 17.672 3.492 1 62.28 319 VAL A CA 1
ATOM 2591 C C . VAL A 1 319 ? -6.066 16.516 4.465 1 62.28 319 VAL A C 1
ATOM 2593 O O . VAL A 1 319 ? -7.016 16.047 5.105 1 62.28 319 VAL A O 1
ATOM 2596 N N . ILE A 1 320 ? -4.949 15.906 4.344 1 64.12 320 ILE A N 1
ATOM 2597 C CA . ILE A 1 320 ? -4.57 14.867 5.289 1 64.12 320 ILE A CA 1
ATOM 2598 C C . ILE A 1 320 ? -3.635 15.445 6.348 1 64.12 320 ILE A C 1
ATOM 2600 O O . ILE A 1 320 ? -2.598 16.031 6.02 1 64.12 320 ILE A O 1
ATOM 2604 N N . ASN A 1 321 ? -4.137 15.578 7.578 1 65.88 321 ASN A N 1
ATOM 2605 C CA . ASN A 1 321 ? -3.281 15.93 8.703 1 65.88 321 ASN A CA 1
ATOM 2606 C C . ASN A 1 321 ? -3.164 14.781 9.703 1 65.88 321 ASN A C 1
ATOM 2608 O O . ASN A 1 321 ? -4.156 14.375 10.305 1 65.88 321 ASN A O 1
ATOM 2612 N N . ALA A 1 322 ? -2.096 14.094 9.625 1 69.94 322 ALA A N 1
ATOM 2613 C CA . ALA A 1 322 ? -1.926 12.961 10.539 1 69.94 322 ALA A CA 1
ATOM 2614 C C . ALA A 1 322 ? -0.722 13.18 11.453 1 69.94 322 ALA A C 1
ATOM 2616 O O . ALA A 1 322 ? 0.395 13.398 10.984 1 69.94 322 ALA A O 1
ATOM 2617 N N . ASP A 1 323 ? -1.014 13.375 12.758 1 70.12 323 ASP A N 1
ATOM 2618 C CA . ASP A 1 323 ? 0.026 13.43 13.781 1 70.12 323 ASP A CA 1
ATOM 2619 C C . ASP A 1 323 ? 0.225 12.062 14.438 1 70.12 323 ASP A C 1
ATOM 2621 O O . ASP A 1 323 ? -0.694 11.531 15.062 1 70.12 323 ASP A O 1
ATOM 2625 N N . CYS A 1 324 ? 1.286 11.547 14.32 1 69.94 324 CYS A N 1
ATOM 2626 C CA . CYS A 1 324 ? 1.534 10.195 14.812 1 69.94 324 CYS A CA 1
ATOM 2627 C C . CYS A 1 324 ? 2.037 10.227 16.25 1 69.94 324 CYS A C 1
ATOM 2629 O O . CYS A 1 324 ? 2.59 9.234 16.734 1 69.94 324 CYS A O 1
ATOM 2631 N N . HIS A 1 325 ? 1.652 11.305 16.906 1 71.75 325 HIS A N 1
ATOM 2632 C CA . HIS A 1 325 ? 2.002 11.359 18.312 1 71.75 325 HIS A CA 1
ATOM 2633 C C . HIS A 1 325 ? 1.271 10.289 19.109 1 71.75 325 HIS A C 1
ATOM 2635 O O . HIS A 1 325 ? 0.064 10.094 18.953 1 71.75 325 HIS A O 1
ATOM 2641 N N . SER A 1 326 ? 1.929 9.367 19.891 1 76.25 326 SER A N 1
ATOM 2642 C CA . SER A 1 326 ? 1.39 8.344 20.781 1 76.25 326 SER A CA 1
ATOM 2643 C C . SER A 1 326 ? 0.771 7.195 20 1 76.25 326 SER A C 1
ATOM 2645 O O . SER A 1 326 ? -0.224 6.609 20.422 1 76.25 326 SER A O 1
ATOM 2647 N N . ALA A 1 327 ? 1.104 7.094 18.828 1 85.5 327 ALA A N 1
ATOM 2648 C CA . ALA A 1 327 ? 0.542 6.023 18.016 1 85.5 327 ALA A CA 1
ATOM 2649 C C . ALA A 1 327 ? 1.635 5.086 17.5 1 85.5 327 ALA A C 1
ATOM 2651 O O . ALA A 1 327 ? 1.344 4.043 16.922 1 85.5 327 ALA A O 1
ATOM 2652 N N . ASN A 1 328 ? 2.861 5.332 17.844 1 81.06 328 ASN A N 1
ATOM 2653 C CA . ASN A 1 328 ? 3.994 4.637 17.25 1 81.06 328 ASN A CA 1
ATOM 2654 C C . ASN A 1 328 ? 4.059 3.18 17.703 1 81.06 328 ASN A C 1
ATOM 2656 O O . ASN A 1 328 ? 4.238 2.279 16.875 1 81.06 328 ASN A O 1
ATOM 2660 N N . LYS A 1 329 ? 3.895 2.947 18.969 1 85.31 329 LYS A N 1
ATOM 2661 C CA . LYS A 1 329 ? 3.967 1.576 19.469 1 85.31 329 LYS A CA 1
ATOM 2662 C C . LYS A 1 329 ? 2.85 0.719 18.875 1 85.31 329 LYS A C 1
ATOM 2664 O O . LYS A 1 329 ? 3.062 -0.452 18.547 1 85.31 329 LYS A O 1
ATOM 2669 N N . GLY A 1 330 ? 1.663 1.314 18.797 1 91.44 330 GLY A N 1
ATOM 2670 C CA . GLY A 1 330 ? 0.557 0.599 18.188 1 91.44 330 GLY A CA 1
ATOM 2671 C C . GLY A 1 330 ? 0.781 0.308 16.719 1 91.44 330 GLY A C 1
ATOM 2672 O O . GLY A 1 330 ? 0.446 -0.775 16.234 1 91.44 330 GLY A O 1
ATOM 2673 N N . LEU A 1 331 ? 1.374 1.267 16.062 1 89.44 331 LEU A N 1
ATOM 2674 C CA . LEU A 1 331 ? 1.641 1.112 14.641 1 89.44 331 LEU A CA 1
ATOM 2675 C C . LEU A 1 331 ? 2.645 -0.009 14.398 1 89.44 331 LEU A C 1
ATOM 2677 O O . LEU A 1 331 ? 2.398 -0.898 13.578 1 89.44 331 LEU A O 1
ATOM 2681 N N . PHE A 1 332 ? 3.732 -0.072 15.109 1 88.12 332 PHE A N 1
ATOM 2682 C CA . PHE A 1 332 ? 4.805 -1.029 14.859 1 88.12 332 PHE A CA 1
ATOM 2683 C C . PHE A 1 332 ? 4.41 -2.42 15.344 1 88.12 332 PHE A C 1
ATOM 2685 O O . PHE A 1 332 ? 4.785 -3.424 14.734 1 88.12 332 PHE A O 1
ATOM 2692 N N . THR A 1 333 ? 3.688 -2.465 16.438 1 92 333 THR A N 1
ATOM 2693 C CA . THR A 1 333 ? 3.195 -3.77 16.875 1 92 333 THR A CA 1
ATOM 2694 C C . THR A 1 333 ? 2.201 -4.332 15.859 1 92 333 THR A C 1
ATOM 2696 O O . THR A 1 333 ? 2.207 -5.535 15.586 1 92 333 THR A O 1
ATOM 2699 N N . GLY A 1 334 ? 1.336 -3.484 15.43 1 94.5 334 GLY A N 1
ATOM 2700 C CA . GLY A 1 334 ? 0.408 -3.904 14.391 1 94.5 334 GLY A CA 1
ATOM 2701 C C . GLY A 1 334 ? 1.101 -4.348 13.117 1 94.5 334 GLY A C 1
ATOM 2702 O O . GLY A 1 334 ? 0.742 -5.375 12.539 1 94.5 334 GLY A O 1
ATOM 2703 N N . LEU A 1 335 ? 2.104 -3.613 12.711 1 91 335 LEU A N 1
ATOM 2704 C CA . LEU A 1 335 ? 2.85 -3.961 11.508 1 91 335 LEU A CA 1
ATOM 2705 C C . LEU A 1 335 ? 3.59 -5.281 11.688 1 91 335 LEU A C 1
ATOM 2707 O O . LEU A 1 335 ? 3.682 -6.082 10.758 1 91 335 LEU A O 1
ATOM 2711 N N . PHE A 1 336 ? 4.117 -5.453 12.805 1 90.19 336 PHE A N 1
ATOM 2712 C CA . PHE A 1 336 ? 4.789 -6.711 13.102 1 90.19 336 PHE A CA 1
ATOM 2713 C C . PHE A 1 336 ? 3.82 -7.883 12.977 1 90.19 336 PHE A C 1
ATOM 2715 O O . PHE A 1 336 ? 4.156 -8.914 12.391 1 90.19 336 PHE A O 1
ATOM 2722 N N . LEU A 1 337 ? 2.711 -7.703 13.547 1 93.75 337 LEU A N 1
ATOM 2723 C CA . LEU A 1 337 ? 1.692 -8.742 13.461 1 93.75 337 LEU A CA 1
ATOM 2724 C C . LEU A 1 337 ? 1.273 -8.984 12.016 1 93.75 337 LEU A C 1
ATOM 2726 O O . LEU A 1 337 ? 1.094 -10.125 11.602 1 93.75 337 LEU A O 1
ATOM 2730 N N . LEU A 1 338 ? 1.106 -7.941 11.273 1 94.44 338 LEU A N 1
ATOM 2731 C CA . LEU A 1 338 ? 0.742 -8.047 9.867 1 94.44 338 LEU A CA 1
ATOM 2732 C C . LEU A 1 338 ? 1.8 -8.82 9.086 1 94.44 338 LEU A C 1
ATOM 2734 O O . LEU A 1 338 ? 1.471 -9.711 8.297 1 94.44 338 LEU A O 1
ATOM 2738 N N . LEU A 1 339 ? 2.998 -8.562 9.367 1 89 339 LEU A N 1
ATOM 2739 C CA . LEU A 1 339 ? 4.102 -9.227 8.672 1 89 339 LEU A CA 1
ATOM 2740 C C . LEU A 1 339 ? 4.133 -10.711 9 1 89 339 LEU A C 1
ATOM 2742 O O . LEU A 1 339 ? 4.289 -11.547 8.102 1 89 339 LEU A O 1
ATOM 2746 N N . THR A 1 340 ? 4.043 -10.969 10.211 1 88.5 340 THR A N 1
ATOM 2747 C CA . THR A 1 340 ? 4.02 -12.367 10.633 1 88.5 340 THR A CA 1
ATOM 2748 C C . THR A 1 340 ? 2.859 -13.109 9.977 1 88.5 340 THR A C 1
ATOM 2750 O O . THR A 1 340 ? 3.01 -14.258 9.555 1 88.5 340 THR A O 1
ATOM 2753 N N . THR A 1 341 ? 1.764 -12.445 9.883 1 93.88 341 THR A N 1
ATOM 2754 C CA . THR A 1 341 ? 0.586 -13.07 9.281 1 93.88 341 THR A CA 1
ATOM 2755 C C . THR A 1 341 ? 0.786 -13.281 7.785 1 93.88 341 THR A C 1
ATOM 2757 O O . THR A 1 341 ? 0.368 -14.297 7.234 1 93.88 341 THR A O 1
ATOM 2760 N N . ILE A 1 342 ? 1.388 -12.352 7.137 1 90.19 342 ILE A N 1
ATOM 2761 C CA . ILE A 1 342 ? 1.646 -12.5 5.707 1 90.19 342 ILE A CA 1
ATOM 2762 C C . ILE A 1 342 ? 2.533 -13.711 5.465 1 90.19 342 ILE A C 1
ATOM 2764 O O . ILE A 1 342 ? 2.277 -14.508 4.559 1 90.19 342 ILE A O 1
ATOM 2768 N N . VAL A 1 343 ? 3.521 -13.906 6.246 1 86.06 343 VAL A N 1
ATOM 2769 C CA . VAL A 1 343 ? 4.41 -15.062 6.129 1 86.06 343 VAL A CA 1
ATOM 2770 C C . VAL A 1 343 ? 3.617 -16.344 6.359 1 86.06 343 VAL A C 1
ATOM 2772 O O . VAL A 1 343 ? 3.762 -17.312 5.605 1 86.06 343 VAL A O 1
ATOM 2775 N N . THR A 1 344 ? 2.768 -16.297 7.293 1 89.88 344 THR A N 1
ATOM 2776 C CA . THR A 1 344 ? 1.98 -17.5 7.594 1 89.88 344 THR A CA 1
ATOM 2777 C C . THR A 1 344 ? 0.98 -17.781 6.477 1 89.88 344 THR A C 1
ATOM 2779 O O . THR A 1 344 ? 0.683 -18.938 6.184 1 89.88 344 THR A O 1
ATOM 2782 N N . VAL A 1 345 ? 0.5 -16.766 5.848 1 91.69 345 VAL A N 1
ATOM 2783 C CA . VAL A 1 345 ? -0.417 -16.953 4.73 1 91.69 345 VAL A CA 1
ATOM 2784 C C . VAL A 1 345 ? 0.32 -17.609 3.561 1 91.69 345 VAL A C 1
ATOM 2786 O O . VAL A 1 345 ? -0.219 -18.484 2.895 1 91.69 345 VAL A O 1
ATOM 2789 N N . ILE A 1 346 ? 1.524 -17.188 3.365 1 85.12 346 ILE A N 1
ATOM 2790 C CA . ILE A 1 346 ? 2.324 -17.781 2.299 1 85.12 346 ILE A CA 1
ATOM 2791 C C . ILE A 1 346 ? 2.576 -19.266 2.604 1 85.12 346 ILE A C 1
ATOM 2793 O O . ILE A 1 346 ? 2.41 -20.109 1.732 1 85.12 346 ILE A O 1
ATOM 2797 N N . VAL A 1 347 ? 2.936 -19.578 3.816 1 84 347 VAL A N 1
ATOM 2798 C CA . VAL A 1 347 ? 3.162 -20.953 4.227 1 84 347 VAL A CA 1
ATOM 2799 C C . VAL A 1 347 ? 1.874 -21.75 4.066 1 84 347 VAL A C 1
ATOM 2801 O O . VAL A 1 347 ? 1.909 -22.922 3.668 1 84 347 VAL A O 1
ATOM 2804 N N . PHE A 1 348 ? 0.78 -21.172 4.363 1 88.81 348 PHE A N 1
ATOM 2805 C CA . PHE A 1 348 ? -0.525 -21.797 4.188 1 88.81 348 PHE A CA 1
ATOM 2806 C C . PHE A 1 348 ? -0.741 -22.203 2.734 1 88.81 348 PHE A C 1
ATOM 2808 O O . PHE A 1 348 ? -1.153 -23.328 2.453 1 88.81 348 PHE A O 1
ATOM 2815 N N . PHE A 1 349 ? -0.421 -21.359 1.79 1 85.12 349 PHE A N 1
ATOM 2816 C CA . PHE A 1 349 ? -0.653 -21.641 0.376 1 85.12 349 PHE A CA 1
ATOM 2817 C C . PHE A 1 349 ? 0.296 -22.719 -0.129 1 85.12 349 PHE A C 1
ATOM 2819 O O . PHE A 1 349 ? -0.082 -23.547 -0.963 1 85.12 349 PHE A O 1
ATOM 2826 N N . VAL A 1 350 ? 1.462 -22.703 0.339 1 82 350 VAL A N 1
ATOM 2827 C CA . VAL A 1 350 ? 2.412 -23.734 -0.047 1 82 350 VAL A CA 1
ATOM 2828 C C . VAL A 1 350 ? 1.943 -25.094 0.486 1 82 350 VAL A C 1
ATOM 2830 O O . VAL A 1 350 ? 1.975 -26.094 -0.232 1 82 350 VAL A O 1
ATOM 2833 N N . ALA A 1 351 ? 1.499 -25.062 1.697 1 83.06 351 ALA A N 1
ATOM 2834 C CA . ALA A 1 351 ? 0.992 -26.297 2.291 1 83.06 351 ALA A CA 1
ATOM 2835 C C . ALA A 1 351 ? -0.253 -26.781 1.558 1 83.06 351 ALA A C 1
ATOM 2837 O O . ALA A 1 351 ? -0.417 -27.984 1.337 1 83.06 351 ALA A O 1
ATOM 2838 N N . MET A 1 352 ? -1.081 -25.906 1.118 1 85.12 352 MET A N 1
ATOM 2839 C CA . MET A 1 352 ? -2.32 -26.25 0.429 1 85.12 352 MET A CA 1
ATOM 2840 C C . MET A 1 352 ? -2.035 -26.797 -0.968 1 85.12 352 MET A C 1
ATOM 2842 O O . MET A 1 352 ? -2.779 -27.625 -1.478 1 85.12 352 MET A O 1
ATOM 2846 N N . SER A 1 353 ? -0.98 -26.344 -1.577 1 78.88 353 SER A N 1
ATOM 2847 C CA . SER A 1 353 ? -0.649 -26.734 -2.941 1 78.88 353 SER A CA 1
ATOM 2848 C C . SER A 1 353 ? 0.168 -28.031 -2.959 1 78.88 353 SER A C 1
ATOM 2850 O O . SER A 1 353 ? 0.309 -28.672 -4.004 1 78.88 353 SER A O 1
ATOM 2852 N N . THR A 1 354 ? 0.678 -28.406 -1.784 1 76.62 354 THR A N 1
ATOM 2853 C CA . THR A 1 354 ? 1.466 -29.625 -1.694 1 76.62 354 THR A CA 1
ATOM 2854 C C . THR A 1 354 ? 0.585 -30.812 -1.299 1 76.62 354 THR A C 1
ATOM 2856 O O . THR A 1 354 ? -0.113 -30.75 -0.284 1 76.62 354 THR A O 1
ATOM 2859 N N . LYS A 1 355 ? 0.651 -31.844 -2.125 1 82.44 355 LYS A N 1
ATOM 2860 C CA . LYS A 1 355 ? -0.174 -33.031 -1.894 1 82.44 355 LYS A CA 1
ATOM 2861 C C . LYS A 1 355 ? 0.137 -33.656 -0.54 1 82.44 355 LYS A C 1
ATOM 2863 O O . LYS A 1 355 ? 1.302 -33.875 -0.213 1 82.44 355 LYS A O 1
ATOM 2868 N N . GLY A 1 356 ? -0.799 -33.844 0.291 1 82.19 356 GLY A N 1
ATOM 2869 C CA . GLY A 1 356 ? -0.653 -34.5 1.577 1 82.19 356 GLY A CA 1
ATOM 2870 C C . GLY A 1 356 ? -0.566 -33.531 2.74 1 82.19 356 GLY A C 1
ATOM 2871 O O . GLY A 1 356 ? -0.708 -33.938 3.898 1 82.19 356 GLY A O 1
ATOM 2872 N N . TYR A 1 357 ? -0.321 -32.25 2.453 1 83.31 357 TYR A N 1
ATOM 2873 C CA . TYR A 1 357 ? -0.131 -31.281 3.525 1 83.31 357 TYR A CA 1
ATOM 2874 C C . TYR A 1 357 ? -1.379 -30.438 3.713 1 83.31 357 TYR A C 1
ATOM 2876 O O . TYR A 1 357 ? -1.348 -29.422 4.426 1 83.31 357 TYR A O 1
ATOM 2884 N N . GLU A 1 358 ? -2.471 -30.781 3.15 1 88 358 GLU A N 1
ATOM 2885 C CA . GLU A 1 358 ? -3.715 -30.016 3.207 1 88 358 GLU A CA 1
ATOM 2886 C C . GLU A 1 358 ? -4.242 -29.938 4.637 1 88 358 GLU A C 1
ATOM 2888 O O . GLU A 1 358 ? -4.66 -28.859 5.086 1 88 358 GLU A O 1
ATOM 2893 N N . PRO A 1 359 ? -4.145 -31.031 5.402 1 88.06 359 PRO A N 1
ATOM 2894 C CA . PRO A 1 359 ? -4.641 -30.906 6.777 1 88.06 359 PRO A CA 1
ATOM 2895 C C . PRO A 1 359 ? -3.811 -29.953 7.621 1 88.06 359 PRO A C 1
ATOM 2897 O O . PRO A 1 359 ? -4.348 -29.266 8.5 1 88.06 359 PRO A O 1
ATOM 2900 N N . GLN A 1 360 ? -2.529 -29.922 7.379 1 87.06 360 GLN A N 1
ATOM 2901 C CA . GLN A 1 360 ? -1.669 -28.984 8.094 1 87.06 360 GLN A CA 1
ATOM 2902 C C . GLN A 1 360 ? -2.021 -27.547 7.742 1 87.06 360 GLN A C 1
ATOM 2904 O O . GLN A 1 360 ? -1.971 -26.672 8.602 1 87.06 360 GLN A O 1
ATOM 2909 N N . ALA A 1 361 ? -2.346 -27.344 6.5 1 89.88 361 ALA A N 1
ATOM 2910 C CA . ALA A 1 361 ? -2.762 -26.016 6.062 1 89.88 361 ALA A CA 1
ATOM 2911 C C . ALA A 1 361 ? -4.023 -25.578 6.797 1 89.88 361 ALA A C 1
ATOM 2913 O O . ALA A 1 361 ? -4.133 -24.422 7.211 1 89.88 361 ALA A O 1
ATOM 2914 N N . VAL A 1 362 ? -4.945 -26.516 6.988 1 90.81 362 VAL A N 1
ATOM 2915 C CA . VAL A 1 362 ? -6.191 -26.203 7.684 1 90.81 362 VAL A CA 1
ATOM 2916 C C . VAL A 1 362 ? -5.902 -25.859 9.141 1 90.81 362 VAL A C 1
ATOM 2918 O O . VAL A 1 362 ? -6.504 -24.938 9.695 1 90.81 362 VAL A O 1
ATOM 2921 N N . ILE A 1 363 ? -4.98 -26.516 9.75 1 91.12 363 ILE A N 1
ATOM 2922 C CA . ILE A 1 363 ? -4.609 -26.25 11.133 1 91.12 363 ILE A CA 1
ATOM 2923 C C . ILE A 1 363 ? -3.955 -24.875 11.234 1 91.12 363 ILE A C 1
ATOM 2925 O O . ILE A 1 363 ? -4.227 -24.109 12.172 1 91.12 363 ILE A O 1
ATOM 2929 N N . ILE A 1 364 ? -3.098 -24.531 10.32 1 90.31 364 ILE A N 1
ATOM 2930 C CA . ILE A 1 364 ? -2.438 -23.234 10.289 1 90.31 364 ILE A CA 1
ATOM 2931 C C . ILE A 1 364 ? -3.484 -22.125 10.234 1 90.31 364 ILE A C 1
ATOM 2933 O O . ILE A 1 364 ? -3.412 -21.156 10.992 1 90.31 364 ILE A O 1
ATOM 2937 N N . HIS A 1 365 ? -4.453 -22.312 9.391 1 92.25 365 HIS A N 1
ATOM 2938 C CA . HIS A 1 365 ? -5.504 -21.312 9.25 1 92.25 365 HIS A CA 1
ATOM 2939 C C . HIS A 1 365 ? -6.312 -21.188 10.539 1 92.25 365 HIS A C 1
ATOM 2941 O O . HIS A 1 365 ? -6.609 -20.078 10.977 1 92.25 365 HIS A O 1
ATOM 2947 N N . THR A 1 366 ? -6.688 -22.312 11.141 1 92.5 366 THR A N 1
ATOM 2948 C CA . THR A 1 366 ? -7.52 -22.312 12.336 1 92.5 366 THR A CA 1
ATOM 2949 C C . THR A 1 366 ? -6.793 -21.641 13.5 1 92.5 366 THR A C 1
ATOM 2951 O O . THR A 1 366 ? -7.371 -20.812 14.211 1 92.5 366 THR A O 1
ATOM 2954 N N . VAL A 1 367 ? -5.578 -21.875 13.641 1 93.44 367 VAL A N 1
ATOM 2955 C CA . VAL A 1 367 ? -4.789 -21.312 14.727 1 93.44 367 VAL A CA 1
ATOM 2956 C C . VAL A 1 367 ? -4.578 -19.812 14.492 1 93.44 367 VAL A C 1
ATOM 2958 O O . VAL A 1 367 ? -4.664 -19.016 15.422 1 93.44 367 VAL A O 1
ATOM 2961 N N . GLN A 1 368 ? -4.316 -19.516 13.312 1 94.88 368 GLN A N 1
ATOM 2962 C CA . GLN A 1 368 ? -4.09 -18.109 12.961 1 94.88 368 GLN A CA 1
ATOM 2963 C C . GLN A 1 368 ? -5.363 -17.297 13.133 1 94.88 368 GLN A C 1
ATOM 2965 O O . GLN A 1 368 ? -5.332 -16.203 13.719 1 94.88 368 GLN A O 1
ATOM 2970 N N . GLU A 1 369 ? -6.461 -17.781 12.617 1 94.38 369 GLU A N 1
ATOM 2971 C CA . GLU A 1 369 ? -7.73 -17.062 12.758 1 94.38 369 GLU A CA 1
ATOM 2972 C C . GLU A 1 369 ? -8.141 -16.953 14.219 1 94.38 369 GLU A C 1
ATOM 2974 O O . GLU A 1 369 ? -8.578 -15.883 14.664 1 94.38 369 GLU A O 1
ATOM 2979 N N . GLY A 1 370 ? -7.988 -18.031 14.938 1 95.88 370 GLY A N 1
ATOM 2980 C CA . GLY A 1 370 ? -8.312 -18.016 16.359 1 95.88 370 GLY A CA 1
ATOM 2981 C C . GLY A 1 370 ? -7.422 -17.094 17.156 1 95.88 370 GLY A C 1
ATOM 2982 O O . GLY A 1 370 ? -7.91 -16.297 17.969 1 95.88 370 GLY A O 1
ATOM 2983 N N . GLY A 1 371 ? -6.164 -17.156 16.922 1 96.94 371 GLY A N 1
ATOM 2984 C CA . GLY A 1 371 ? -5.227 -16.281 17.625 1 96.94 371 GLY A CA 1
ATOM 2985 C C . GLY A 1 371 ? -5.461 -14.812 17.359 1 96.94 371 GLY A C 1
ATOM 2986 O O . GLY A 1 371 ? -5.492 -14.008 18.281 1 96.94 371 GLY A O 1
ATOM 2987 N N . LEU A 1 372 ? -5.621 -14.469 16.078 1 97.75 372 LEU A N 1
ATOM 2988 C CA . LEU A 1 372 ? -5.852 -13.07 15.703 1 97.75 372 LEU A CA 1
ATOM 2989 C C . LEU A 1 372 ? -7.168 -12.57 16.281 1 97.75 372 LEU A C 1
ATOM 2991 O O . LEU A 1 372 ? -7.246 -11.43 16.75 1 97.75 372 LEU A O 1
ATOM 2995 N N . THR A 1 373 ? -8.219 -13.398 16.281 1 97.69 373 THR A N 1
ATOM 2996 C CA . THR A 1 373 ? -9.516 -13.008 16.812 1 97.69 373 THR A CA 1
ATOM 2997 C C . THR A 1 373 ? -9.438 -12.805 18.328 1 97.69 373 THR A C 1
ATOM 2999 O O . THR A 1 373 ? -10.047 -11.883 18.875 1 97.69 373 THR A O 1
ATOM 3002 N N . MET A 1 374 ? -8.695 -13.617 18.984 1 97.88 374 MET A N 1
ATOM 3003 C CA . MET A 1 374 ? -8.523 -13.477 20.422 1 97.88 374 MET A CA 1
ATOM 3004 C C . MET A 1 374 ? -7.781 -12.188 20.766 1 97.88 374 MET A C 1
ATOM 3006 O O . MET A 1 374 ? -8.172 -11.469 21.688 1 97.88 374 MET A O 1
ATOM 3010 N N . ILE A 1 375 ? -6.77 -11.953 20.031 1 98.12 375 ILE A N 1
ATOM 3011 C CA . ILE A 1 375 ? -6.008 -10.727 20.219 1 98.12 375 ILE A CA 1
ATOM 3012 C C . ILE A 1 375 ? -6.906 -9.516 19.953 1 98.12 375 ILE A C 1
ATOM 3014 O O . ILE A 1 375 ? -6.867 -8.531 20.688 1 98.12 375 ILE A O 1
ATOM 3018 N N . CYS A 1 376 ? -7.695 -9.617 18.906 1 98.12 376 CYS A N 1
ATOM 3019 C CA . CYS A 1 376 ? -8.609 -8.531 18.562 1 98.12 376 CYS A CA 1
ATOM 3020 C C . CYS A 1 376 ? -9.633 -8.312 19.672 1 98.12 376 CYS A C 1
ATOM 3022 O O . CYS A 1 376 ? -9.938 -7.164 20.016 1 98.12 376 CYS A O 1
ATOM 3024 N N . MET A 1 377 ? -10.117 -9.367 20.266 1 97.94 377 MET A N 1
ATOM 3025 C CA . MET A 1 377 ? -11.086 -9.281 21.359 1 97.94 377 MET A CA 1
ATOM 3026 C C . MET A 1 377 ? -10.484 -8.578 22.562 1 97.94 377 MET A C 1
ATOM 3028 O O . MET A 1 377 ? -11.094 -7.672 23.125 1 97.94 377 MET A O 1
ATOM 3032 N N . LEU A 1 378 ? -9.336 -8.945 22.859 1 98 378 LEU A N 1
ATOM 3033 C CA . LEU A 1 378 ? -8.664 -8.344 24 1 98 378 LEU A CA 1
ATOM 3034 C C . LEU A 1 378 ? -8.352 -6.875 23.734 1 98 378 LEU A C 1
ATOM 3036 O O . LEU A 1 378 ? -8.555 -6.023 24.609 1 98 378 LEU A O 1
ATOM 3040 N N . ALA A 1 379 ? -7.898 -6.598 22.547 1 98.06 379 ALA A N 1
ATOM 3041 C CA . ALA A 1 379 ? -7.566 -5.227 22.172 1 98.06 379 ALA A CA 1
ATOM 3042 C C . ALA A 1 379 ? -8.805 -4.336 22.203 1 98.06 379 ALA A C 1
ATOM 3044 O O . ALA A 1 379 ? -8.742 -3.184 22.641 1 98.06 379 ALA A O 1
ATOM 3045 N N . VAL A 1 380 ? -9.922 -4.887 21.766 1 98.19 380 VAL A N 1
ATOM 3046 C CA . VAL A 1 380 ? -11.164 -4.125 21.75 1 98.19 380 VAL A CA 1
ATOM 3047 C C . VAL A 1 380 ? -11.594 -3.793 23.172 1 98.19 380 VAL A C 1
ATOM 3049 O O . VAL A 1 380 ? -12.016 -2.67 23.453 1 98.19 380 VAL A O 1
ATOM 3052 N N . ILE A 1 381 ? -11.43 -4.695 24.062 1 97.25 381 ILE A N 1
ATOM 3053 C CA . ILE A 1 381 ? -11.828 -4.496 25.453 1 97.25 381 ILE A CA 1
ATOM 3054 C C . ILE A 1 381 ? -10.945 -3.426 26.094 1 97.25 381 ILE A C 1
ATOM 3056 O O . ILE A 1 381 ? -11.445 -2.516 26.75 1 97.25 381 ILE A O 1
ATOM 3060 N N . ILE A 1 382 ? -9.711 -3.484 25.844 1 97.12 382 ILE A N 1
ATOM 3061 C CA . ILE A 1 382 ? -8.766 -2.514 26.406 1 97.12 382 ILE A CA 1
ATOM 3062 C C . ILE A 1 382 ? -9.047 -1.132 25.812 1 97.12 382 ILE A C 1
ATOM 3064 O O . ILE A 1 382 ? -9.07 -0.136 26.547 1 97.12 382 ILE A O 1
ATOM 3068 N N . ALA A 1 383 ? -9.242 -1.093 24.516 1 97 383 ALA A N 1
ATOM 3069 C CA . ALA A 1 383 ? -9.523 0.177 23.859 1 97 383 ALA A CA 1
ATOM 3070 C C . ALA A 1 383 ? -10.82 0.798 24.375 1 97 383 ALA A C 1
ATOM 3072 O O . ALA A 1 383 ? -10.898 2.014 24.578 1 97 383 ALA A O 1
ATOM 3073 N N . PHE A 1 384 ? -11.789 -0.026 24.609 1 96 384 PHE A N 1
ATOM 3074 C CA . PHE A 1 384 ? -13.078 0.455 25.109 1 96 384 PHE A CA 1
ATOM 3075 C C . PHE A 1 384 ? -12.922 1.113 26.469 1 96 384 PHE A C 1
ATOM 3077 O O . PHE A 1 384 ? -13.508 2.168 26.719 1 96 384 PHE A O 1
ATOM 3084 N N . TYR A 1 385 ? -12.156 0.564 27.281 1 95.25 385 TYR A N 1
ATOM 3085 C CA . TYR A 1 385 ? -11.93 1.119 28.609 1 95.25 385 TYR A CA 1
ATOM 3086 C C . TYR A 1 385 ? -11.203 2.455 28.531 1 95.25 385 TYR A C 1
ATOM 3088 O O . TYR A 1 385 ? -11.461 3.363 29.312 1 95.25 385 TYR A O 1
ATOM 3096 N N . GLN A 1 386 ? -10.383 2.656 27.625 1 94.69 386 GLN A N 1
ATOM 3097 C CA . GLN A 1 386 ? -9.586 3.871 27.5 1 94.69 386 GLN A CA 1
ATOM 3098 C C . GLN A 1 386 ? -10.391 4.992 26.844 1 94.69 386 GLN A C 1
ATOM 3100 O O . GLN A 1 386 ? -10.266 6.156 27.234 1 94.69 386 GLN A O 1
ATOM 3105 N N . ILE A 1 387 ? -11.219 4.637 25.891 1 94 387 ILE A N 1
ATOM 3106 C CA . ILE A 1 387 ? -11.93 5.66 25.141 1 94 387 ILE A CA 1
ATOM 3107 C C . ILE A 1 387 ? -13.102 6.195 25.969 1 94 387 ILE A C 1
ATOM 3109 O O . ILE A 1 387 ? -13.625 7.273 25.688 1 94 387 ILE A O 1
ATOM 3113 N N . ARG A 1 388 ? -13.484 5.531 26.969 1 92.75 388 ARG A N 1
ATOM 3114 C CA . ARG A 1 388 ? -14.57 5.992 27.844 1 92.75 388 ARG A CA 1
ATOM 3115 C C . ARG A 1 388 ? -14.188 7.285 28.547 1 92.75 388 ARG A C 1
ATOM 3117 O O . ARG A 1 388 ? -15.062 8.023 29.016 1 92.75 388 ARG A O 1
ATOM 3124 N N . LYS A 1 389 ? -12.945 7.57 28.547 1 92.25 389 LYS A N 1
ATOM 3125 C CA . LYS A 1 389 ? -12.453 8.781 29.188 1 92.25 389 LYS A CA 1
ATOM 3126 C C . LYS A 1 389 ? -12.664 10.008 28.297 1 92.25 389 LYS A C 1
ATOM 3128 O O . LYS A 1 389 ? -12.586 11.141 28.781 1 92.25 389 LYS A O 1
ATOM 3133 N N . LEU A 1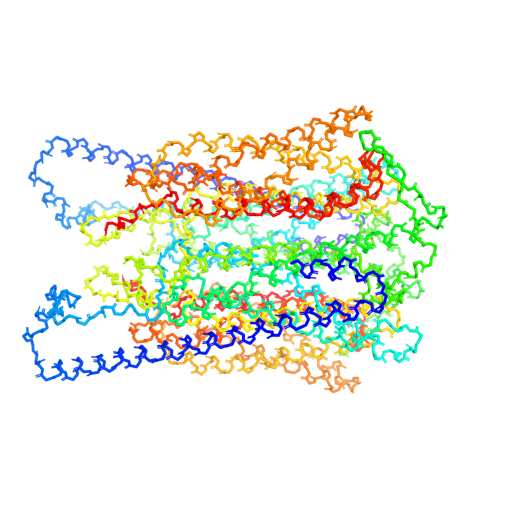 390 ? -12.992 9.758 27.062 1 94.06 390 LEU A N 1
ATOM 3134 C CA . LEU A 1 390 ? -13.156 10.859 26.109 1 94.06 390 LEU A CA 1
ATOM 3135 C C . LEU A 1 390 ? -14.547 11.469 26.219 1 94.06 390 LEU A C 1
ATOM 3137 O O . LEU A 1 390 ? -15.43 10.891 26.859 1 94.06 390 LEU A O 1
ATOM 3141 N N . ASP A 1 391 ? -14.695 12.602 25.578 1 92.5 391 ASP A N 1
ATOM 3142 C CA . ASP A 1 391 ? -15.969 13.312 25.625 1 92.5 391 ASP A CA 1
ATOM 3143 C C . ASP A 1 391 ? -16.891 12.836 24.5 1 92.5 391 ASP A C 1
ATOM 3145 O O . ASP A 1 391 ? -16.438 12.258 23.516 1 92.5 391 ASP A O 1
ATOM 3149 N N . LEU A 1 392 ? -18.141 13.039 24.75 1 90.75 392 LEU A N 1
ATOM 3150 C CA . LEU A 1 392 ? -19.141 12.711 23.734 1 90.75 392 LEU A CA 1
ATOM 3151 C C . LEU A 1 392 ? -19.438 13.922 22.844 1 90.75 392 LEU A C 1
ATOM 3153 O O . LEU A 1 392 ? -19.578 15.039 23.344 1 90.75 392 LEU A O 1
ATOM 3157 N N . SER A 1 393 ? -19.391 13.617 21.609 1 87.5 393 SER A N 1
ATOM 3158 C CA . SER A 1 393 ? -19.703 14.68 20.672 1 87.5 393 SER A CA 1
ATOM 3159 C C . SER A 1 393 ? -21.203 14.969 20.641 1 87.5 393 SER A C 1
ATOM 3161 O O . SER A 1 393 ? -22.016 14.047 20.703 1 87.5 393 SER A O 1
ATOM 3163 N N . GLU A 1 394 ? -21.562 16.203 20.484 1 81 394 GLU A N 1
ATOM 3164 C CA . GLU A 1 394 ? -22.969 16.609 20.453 1 81 394 GLU A CA 1
ATOM 3165 C C . GLU A 1 394 ? -23.578 16.375 19.062 1 81 394 GLU A C 1
ATOM 3167 O O . GLU A 1 394 ? -24.75 16.016 18.953 1 81 394 GLU A O 1
ATOM 3172 N N . HIS A 1 395 ? -22.875 16.516 17.984 1 77 395 HIS A N 1
ATOM 3173 C CA . HIS A 1 395 ? -23.359 16.375 16.625 1 77 395 HIS A CA 1
ATOM 3174 C C . HIS A 1 395 ? -22.438 15.469 15.805 1 77 395 HIS A C 1
ATOM 3176 O O . HIS A 1 395 ? -21.797 15.938 14.867 1 77 395 HIS A O 1
ATOM 3182 N N . PRO A 1 396 ? -22.594 14.211 16.141 1 76.69 396 PRO A N 1
ATOM 3183 C CA . PRO A 1 396 ? -21.719 13.312 15.383 1 76.69 396 PRO A CA 1
ATOM 3184 C C . PRO A 1 396 ? -22.203 13.086 13.953 1 76.69 396 PRO A C 1
ATOM 3186 O O . PRO A 1 396 ? -23.406 12.938 13.727 1 76.69 396 PRO A O 1
ATOM 3189 N N . ILE A 1 397 ? -21.391 13.297 12.977 1 71.31 397 ILE A N 1
ATOM 3190 C CA . ILE A 1 397 ? -21.672 12.992 11.578 1 71.31 397 ILE A CA 1
ATOM 3191 C C . ILE A 1 397 ? -21.109 11.625 11.219 1 71.31 397 ILE A C 1
ATOM 3193 O O . ILE A 1 397 ? -19.953 11.516 10.789 1 71.31 397 ILE A O 1
ATOM 3197 N N . THR A 1 398 ? -21.922 10.602 11.484 1 79.12 398 THR A N 1
ATOM 3198 C CA . THR A 1 398 ? -21.391 9.258 11.32 1 79.12 398 THR A CA 1
ATOM 3199 C C . THR A 1 398 ? -22.375 8.367 10.57 1 79.12 398 THR A C 1
ATOM 3201 O O . THR A 1 398 ? -22.281 7.145 10.625 1 79.12 398 THR A O 1
ATOM 3204 N N . PHE A 1 399 ? -23.297 8.859 9.828 1 81 399 PHE A N 1
ATOM 3205 C CA . PHE A 1 399 ? -24.359 8.055 9.258 1 81 399 PHE A CA 1
ATOM 3206 C C . PHE A 1 399 ? -23.812 7.066 8.242 1 81 399 PHE A C 1
ATOM 3208 O O . PHE A 1 399 ? -24.141 5.879 8.281 1 81 399 PHE A O 1
ATOM 3215 N N . LEU A 1 400 ? -23.031 7.559 7.348 1 81.94 400 LEU A N 1
ATOM 3216 C CA . LEU A 1 400 ? -22.484 6.672 6.324 1 81.94 400 LEU A CA 1
ATOM 3217 C C . LEU A 1 400 ? -21.688 5.539 6.961 1 81.94 400 LEU A C 1
ATOM 3219 O O . LEU A 1 400 ? -21.844 4.375 6.594 1 81.94 400 LEU A O 1
ATOM 3223 N N . ASP A 1 401 ? -20.891 5.871 7.93 1 88.25 401 ASP A N 1
ATOM 3224 C CA . ASP A 1 401 ? -20.062 4.879 8.625 1 88.25 401 ASP A CA 1
ATOM 3225 C C . ASP A 1 401 ? -20.953 3.846 9.328 1 88.25 401 ASP A C 1
ATOM 3227 O O . ASP A 1 401 ? -20.672 2.646 9.281 1 88.25 401 ASP A O 1
ATOM 3231 N N . ASP A 1 402 ? -22.031 4.281 9.898 1 90.19 402 ASP A N 1
ATOM 3232 C CA . ASP A 1 402 ? -22.953 3.385 10.602 1 90.19 402 ASP A CA 1
ATOM 3233 C C . ASP A 1 402 ? -23.641 2.426 9.633 1 90.19 402 ASP A C 1
ATOM 3235 O O . ASP A 1 402 ? -23.703 1.221 9.883 1 90.19 402 ASP A O 1
ATOM 3239 N N . VAL A 1 403 ? -24.047 2.926 8.602 1 86.5 403 VAL A N 1
ATOM 3240 C CA . VAL A 1 403 ? -24.781 2.113 7.633 1 86.5 403 VAL A CA 1
ATOM 3241 C C . VAL A 1 403 ? -23.859 1.049 7.047 1 86.5 403 VAL A C 1
ATOM 3243 O O . VAL A 1 403 ? -24.219 -0.126 6.965 1 86.5 403 VAL A O 1
ATOM 3246 N N . LEU A 1 404 ? -22.688 1.462 6.691 1 89.5 404 LEU A N 1
ATOM 3247 C CA . LEU A 1 404 ? -21.766 0.535 6.059 1 89.5 404 LEU A CA 1
ATOM 3248 C C . LEU A 1 404 ? -21.266 -0.498 7.062 1 89.5 404 LEU A C 1
ATOM 3250 O O . LEU A 1 404 ? -20.797 -1.573 6.676 1 89.5 404 LEU A O 1
ATOM 3254 N N . LEU A 1 405 ? -21.359 -0.178 8.336 1 92.12 405 LEU A N 1
ATOM 3255 C CA . LEU A 1 405 ? -20.984 -1.128 9.383 1 92.12 405 LEU A CA 1
ATOM 3256 C C . LEU A 1 405 ? -22.125 -2.105 9.656 1 92.12 405 LEU A C 1
ATOM 3258 O O . LEU A 1 405 ? -21.875 -3.275 9.961 1 92.12 405 LEU A O 1
ATOM 3262 N N . PHE A 1 406 ? -23.391 -1.711 9.492 1 92.25 406 PHE A N 1
ATOM 3263 C CA . PHE A 1 406 ? -24.547 -2.504 9.875 1 92.25 406 PHE A CA 1
ATOM 3264 C C . PHE A 1 406 ? -24.984 -3.422 8.742 1 92.25 406 PHE A C 1
ATOM 3266 O O . PHE A 1 406 ? -25.469 -4.527 8.977 1 92.25 406 PHE A O 1
ATOM 3273 N N . VAL A 1 407 ? -24.75 -3.08 7.578 1 89 407 VAL A N 1
ATOM 3274 C CA . VAL A 1 407 ? -25.219 -3.826 6.418 1 89 407 VAL A CA 1
ATOM 3275 C C . VAL A 1 407 ? -24.578 -5.215 6.398 1 89 407 VAL A C 1
ATOM 3277 O O . VAL A 1 407 ? -25.266 -6.219 6.195 1 89 407 VAL A O 1
ATOM 3280 N N . PRO A 1 408 ? -23.281 -5.305 6.672 1 93.94 408 PRO A N 1
ATOM 3281 C CA . PRO A 1 408 ? -22.672 -6.629 6.605 1 93.94 408 PRO A CA 1
ATOM 3282 C C . PRO A 1 408 ? -22.984 -7.492 7.82 1 93.94 408 PRO A C 1
ATOM 3284 O O . PRO A 1 408 ? -22.797 -8.711 7.785 1 93.94 408 PRO A O 1
ATOM 3287 N N . LEU A 1 409 ? -23.562 -7.031 8.906 1 94.88 409 LEU A N 1
ATOM 3288 C CA . LEU A 1 409 ? -23.688 -7.715 10.188 1 94.88 409 LEU A CA 1
ATOM 3289 C C . LEU A 1 409 ? -24.625 -8.906 10.078 1 94.88 409 LEU A C 1
ATOM 3291 O O . LEU A 1 409 ? -24.297 -10.008 10.523 1 94.88 409 LEU A O 1
ATOM 3295 N N . PRO A 1 410 ? -25.766 -8.781 9.383 1 93.38 410 PRO A N 1
ATOM 3296 C CA . PRO A 1 410 ? -26.641 -9.945 9.258 1 93.38 410 PRO A CA 1
ATOM 3297 C C . PRO A 1 410 ? -25.984 -11.109 8.523 1 93.38 410 PRO A C 1
ATOM 3299 O O . PRO A 1 410 ? -26.219 -12.273 8.859 1 93.38 410 PRO A O 1
ATOM 3302 N N . PHE A 1 411 ? -25.234 -10.766 7.578 1 90.38 411 PHE A N 1
ATOM 3303 C CA . PHE A 1 411 ? -24.562 -11.805 6.805 1 90.38 411 PHE A CA 1
ATOM 3304 C C . PHE A 1 411 ? -23.484 -12.5 7.645 1 90.38 411 PHE A C 1
ATOM 3306 O O . PHE A 1 411 ? -23.281 -13.711 7.512 1 90.38 411 PHE A O 1
ATOM 3313 N N . TYR A 1 412 ? -22.859 -11.766 8.516 1 92.25 412 TYR A N 1
ATOM 3314 C CA . TYR A 1 412 ? -21.906 -12.344 9.461 1 92.25 412 TYR A CA 1
ATOM 3315 C C . TYR A 1 412 ? -22.594 -13.336 10.391 1 92.25 412 TYR A C 1
ATOM 3317 O O . TYR A 1 412 ? -22.078 -14.422 10.648 1 92.25 412 TYR A O 1
ATOM 3325 N N . PHE A 1 413 ? -23.797 -13.016 10.773 1 94.06 413 PHE A N 1
ATOM 3326 C CA . PHE A 1 413 ? -24.531 -13.852 11.719 1 94.06 413 PHE A CA 1
ATOM 3327 C C . PHE A 1 413 ? -25.062 -15.102 11.031 1 94.06 413 PHE A C 1
ATOM 3329 O O . PHE A 1 413 ? -25.016 -16.188 11.594 1 94.06 413 PHE A O 1
ATOM 3336 N N . ILE A 1 414 ? -25.484 -14.914 9.812 1 93 414 ILE A N 1
ATOM 3337 C CA . ILE A 1 414 ? -25.969 -16.062 9.062 1 93 414 ILE A CA 1
ATOM 3338 C C . ILE A 1 414 ? -24.844 -17.078 8.852 1 93 414 ILE A C 1
ATOM 3340 O O . ILE A 1 414 ? -25 -18.266 9.133 1 93 414 ILE A O 1
ATOM 3344 N N . HIS A 1 415 ? -23.75 -16.562 8.398 1 92 415 HIS A N 1
ATOM 3345 C CA . HIS A 1 415 ? -22.594 -17.438 8.172 1 92 415 HIS A CA 1
ATOM 3346 C C . HIS A 1 415 ? -22.141 -18.094 9.469 1 92 415 HIS A C 1
ATOM 3348 O O . HIS A 1 415 ? -21.844 -19.281 9.5 1 92 415 HIS A O 1
ATOM 3354 N N . GLY A 1 416 ? -22.141 -17.344 10.57 1 92.31 416 GLY A N 1
ATOM 3355 C CA . GLY A 1 416 ? -21.703 -17.859 11.859 1 92.31 416 GLY A CA 1
ATOM 3356 C C . GLY A 1 416 ? -22.641 -18.906 12.438 1 92.31 416 GLY A C 1
ATOM 3357 O O . GLY A 1 416 ? -22.188 -19.984 12.852 1 92.31 416 GLY A O 1
ATOM 3358 N N . ILE A 1 417 ? -23.891 -18.656 12.375 1 93.94 417 ILE A N 1
ATOM 3359 C CA . ILE A 1 417 ? -24.875 -19.562 12.945 1 93.94 417 ILE A CA 1
ATOM 3360 C C . ILE A 1 417 ? -24.906 -20.859 12.148 1 93.94 417 ILE A C 1
ATOM 3362 O O . ILE A 1 417 ? -24.891 -21.953 12.727 1 93.94 417 ILE A O 1
ATOM 3366 N N . MET A 1 418 ? -24.891 -20.734 10.836 1 91.81 418 MET A N 1
ATOM 3367 C CA . MET A 1 418 ? -24.922 -21.938 10 1 91.81 418 MET A CA 1
ATOM 3368 C C . MET A 1 418 ? -23.641 -22.75 10.156 1 91.81 418 MET A C 1
ATOM 3370 O O . MET A 1 418 ? -23.672 -23.984 10.133 1 91.81 418 MET A O 1
ATOM 3374 N N . SER A 1 419 ? -22.562 -22.094 10.328 1 92.19 419 SER A N 1
ATOM 3375 C CA . SER A 1 419 ? -21.297 -22.797 10.555 1 92.19 419 SER A CA 1
ATOM 3376 C C . SER A 1 419 ? -21.281 -23.484 11.914 1 92.19 419 SER A C 1
ATOM 3378 O O . SER A 1 419 ? -20.797 -24.609 12.039 1 92.19 419 SER A O 1
ATOM 3380 N N . MET A 1 420 ? -21.875 -22.875 12.914 1 94.06 420 MET A N 1
ATOM 3381 C CA . MET A 1 420 ? -21.953 -23.453 14.25 1 94.06 420 MET A CA 1
ATOM 3382 C C . MET A 1 420 ? -22.828 -24.703 14.25 1 94.06 420 MET A C 1
ATOM 3384 O O . MET A 1 420 ? -22.484 -25.703 14.891 1 94.06 420 MET A O 1
ATOM 3388 N N . MET A 1 421 ? -23.906 -24.641 13.484 1 92.62 421 MET A N 1
ATOM 3389 C CA . MET A 1 421 ? -24.797 -25.781 13.375 1 92.62 421 MET A CA 1
ATOM 3390 C C . MET A 1 421 ? -24.094 -26.969 12.727 1 92.62 421 MET A C 1
ATOM 3392 O O . MET A 1 421 ? -24.188 -28.094 13.219 1 92.62 421 MET A O 1
ATOM 3396 N N . ALA A 1 422 ? -23.375 -26.672 11.672 1 91.06 422 ALA A N 1
ATOM 3397 C CA . ALA A 1 422 ? -22.672 -27.734 10.953 1 91.06 422 ALA A CA 1
ATOM 3398 C C . ALA A 1 422 ? -21.578 -28.344 11.82 1 91.06 422 ALA A C 1
ATOM 3400 O O . ALA A 1 422 ? -21.438 -29.578 11.883 1 91.06 422 ALA A O 1
ATOM 3401 N N . GLU A 1 423 ? -20.812 -27.531 12.508 1 92.75 423 GLU A N 1
ATOM 3402 C CA . GLU A 1 423 ? -19.719 -28 13.336 1 92.75 423 GLU A CA 1
ATOM 3403 C C . GLU A 1 423 ? -20.219 -28.766 14.555 1 92.75 423 GLU A C 1
ATOM 3405 O O . GLU A 1 423 ? -19.594 -29.719 15.008 1 92.75 423 GLU A O 1
ATOM 3410 N N . TYR A 1 424 ? -21.359 -28.297 15.07 1 92.38 424 TYR A N 1
ATOM 3411 C CA . TYR A 1 424 ? -21.969 -29 16.203 1 92.38 424 TYR A CA 1
ATOM 3412 C C . TYR A 1 424 ? -22.406 -30.406 15.789 1 92.38 424 TYR A C 1
ATOM 3414 O O . TYR A 1 424 ? -22.172 -31.375 16.516 1 92.38 424 TYR A O 1
ATOM 3422 N N . SER A 1 425 ? -22.953 -30.547 14.602 1 90.75 425 SER A N 1
ATOM 3423 C CA . SER A 1 425 ? -23.438 -31.844 14.102 1 90.75 425 SER A CA 1
ATOM 3424 C C . SER A 1 425 ? -22.281 -32.781 13.797 1 90.75 425 SER A C 1
ATOM 3426 O O . SER A 1 425 ? -22.375 -34 14.016 1 90.75 425 SER A O 1
ATOM 3428 N N . ASN A 1 426 ? -21.188 -32.219 13.383 1 90.81 426 ASN A N 1
ATOM 3429 C CA . ASN A 1 426 ? -20.031 -33.031 13.016 1 90.81 426 ASN A CA 1
ATOM 3430 C C . ASN A 1 426 ? -19.125 -33.281 14.211 1 90.81 426 ASN A C 1
ATOM 3432 O O . ASN A 1 426 ? -18.047 -33.875 14.062 1 90.81 426 ASN A O 1
ATOM 3436 N N . GLU A 1 427 ? -19.438 -32.781 15.375 1 92.25 427 GLU A N 1
ATOM 3437 C CA . GLU A 1 427 ? -18.719 -32.969 16.641 1 92.25 427 GLU A CA 1
ATOM 3438 C C . GLU A 1 427 ? -17.312 -32.375 16.562 1 92.25 427 GLU A C 1
ATOM 3440 O O . GLU A 1 427 ? -16.359 -33 17.078 1 92.25 427 GLU A O 1
ATOM 3445 N N . ASN A 1 428 ? -17.172 -31.391 15.781 1 91.31 428 ASN A N 1
ATOM 3446 C CA . ASN A 1 428 ? -15.922 -30.641 15.734 1 91.31 428 ASN A CA 1
ATOM 3447 C C . ASN A 1 428 ? -15.945 -29.453 16.703 1 91.31 428 ASN A C 1
ATOM 3449 O O . ASN A 1 428 ? -16.203 -28.312 16.281 1 91.31 428 ASN A O 1
ATOM 3453 N N . TYR A 1 429 ? -15.547 -29.578 17.875 1 91.94 429 TYR A N 1
ATOM 3454 C CA . TYR A 1 429 ? -15.734 -28.609 18.938 1 91.94 429 TYR A CA 1
ATOM 3455 C C . TYR A 1 429 ? -14.688 -27.5 18.844 1 91.94 429 TYR A C 1
ATOM 3457 O O . TYR A 1 429 ? -14.945 -26.359 19.25 1 91.94 429 TYR A O 1
ATOM 3465 N N . SER A 1 430 ? -13.508 -27.781 18.375 1 90.12 430 SER A N 1
ATOM 3466 C CA . SER A 1 430 ? -12.492 -26.75 18.234 1 90.12 430 SER A CA 1
ATOM 3467 C C . SER A 1 430 ? -12.938 -25.672 17.25 1 90.12 430 SER A C 1
ATOM 3469 O O . SER A 1 430 ? -12.844 -24.469 17.531 1 90.12 430 SER A O 1
ATOM 3471 N N . ARG A 1 431 ? -13.539 -26.141 16.188 1 92.12 431 ARG A N 1
ATOM 3472 C CA . ARG A 1 431 ? -14.023 -25.188 15.188 1 92.12 431 ARG A CA 1
ATOM 3473 C C . ARG A 1 431 ? -15.297 -24.484 15.664 1 92.12 431 ARG A C 1
ATOM 3475 O O . ARG A 1 431 ? -15.523 -23.328 15.352 1 92.12 431 ARG A O 1
ATOM 3482 N N . LEU A 1 432 ? -16.094 -25.234 16.359 1 94.06 432 LEU A N 1
ATOM 3483 C CA . LEU A 1 432 ? -17.281 -24.625 16.969 1 94.06 432 LEU A CA 1
ATOM 3484 C C . LEU A 1 432 ? -16.891 -23.469 17.891 1 94.06 432 LEU A C 1
ATOM 3486 O O . LEU A 1 432 ? -17.484 -22.391 17.812 1 94.06 432 LEU A O 1
ATOM 3490 N N . ALA A 1 433 ? -15.898 -23.672 18.672 1 95 433 ALA A N 1
ATOM 3491 C CA . ALA A 1 433 ? -15.422 -22.641 19.578 1 95 433 ALA A CA 1
ATOM 3492 C C . ALA A 1 433 ? -14.898 -21.438 18.812 1 95 433 ALA A C 1
ATOM 3494 O O . ALA A 1 433 ? -15.086 -20.281 19.234 1 95 433 ALA A O 1
ATOM 3495 N N . LEU A 1 434 ? -14.266 -21.688 17.734 1 94.62 434 LEU A N 1
ATOM 3496 C CA . LEU A 1 434 ? -13.727 -20.609 16.906 1 94.62 434 LEU A CA 1
ATOM 3497 C C . LEU A 1 434 ? -14.852 -19.75 16.328 1 94.62 434 LEU A C 1
ATOM 3499 O O . LEU A 1 434 ? -14.789 -18.531 16.359 1 94.62 434 LEU A O 1
ATOM 3503 N N . HIS A 1 435 ? -15.891 -20.391 15.781 1 94.69 435 HIS A N 1
ATOM 3504 C CA . HIS A 1 435 ? -17.016 -19.656 15.227 1 94.69 435 HIS A CA 1
ATOM 3505 C C . HIS A 1 435 ? -17.734 -18.844 16.297 1 94.69 435 HIS A C 1
ATOM 3507 O O . HIS A 1 435 ? -18.188 -17.734 16.047 1 94.69 435 HIS A O 1
ATOM 3513 N N . ILE A 1 436 ? -17.828 -19.375 17.422 1 96.19 436 ILE A N 1
ATOM 3514 C CA . ILE A 1 436 ? -18.438 -18.656 18.531 1 96.19 436 ILE A CA 1
ATOM 3515 C C . ILE A 1 436 ? -17.578 -17.453 18.891 1 96.19 436 ILE A C 1
ATOM 3517 O O . ILE A 1 436 ? -18.094 -16.344 19.062 1 96.19 436 ILE A O 1
ATOM 3521 N N . LEU A 1 437 ? -16.281 -17.672 18.969 1 96.81 437 LEU A N 1
ATOM 3522 C CA . LEU A 1 437 ? -15.344 -16.594 19.297 1 96.81 437 LEU A CA 1
ATOM 3523 C C . LEU A 1 437 ? -15.43 -15.477 18.266 1 96.81 437 LEU A C 1
ATOM 3525 O O . LEU A 1 437 ? -15.492 -14.297 18.625 1 96.81 437 LEU A O 1
ATOM 3529 N N . VAL A 1 438 ? -15.43 -15.82 17.016 1 96.25 438 VAL A N 1
ATOM 3530 C CA . VAL A 1 438 ? -15.477 -14.836 15.938 1 96.25 438 VAL A CA 1
ATOM 3531 C C . VAL A 1 438 ? -16.781 -14.047 16 1 96.25 438 VAL A C 1
ATOM 3533 O O . VAL A 1 438 ? -16.781 -12.82 15.875 1 96.25 438 VAL A O 1
ATOM 3536 N N . THR A 1 439 ? -17.891 -14.719 16.25 1 95.94 439 THR A N 1
ATOM 3537 C CA . THR A 1 439 ? -19.188 -14.07 16.328 1 95.94 439 THR A CA 1
ATOM 3538 C C . THR A 1 439 ? -19.25 -13.133 17.531 1 95.94 439 THR A C 1
ATOM 3540 O O . THR A 1 439 ? -19.734 -12 17.406 1 95.94 439 THR A O 1
ATOM 3543 N N . ILE A 1 440 ? -18.734 -13.516 18.594 1 96.38 440 ILE A N 1
ATOM 3544 C CA . ILE A 1 440 ? -18.719 -12.688 19.797 1 96.38 440 ILE A CA 1
ATOM 3545 C C . ILE A 1 440 ? -17.828 -11.469 19.562 1 96.38 440 ILE A C 1
ATOM 3547 O O . ILE A 1 440 ? -18.172 -10.352 19.969 1 96.38 440 ILE A O 1
ATOM 3551 N N . GLN A 1 441 ? -16.719 -11.711 18.984 1 97.44 441 GLN A N 1
ATOM 3552 C CA . GLN A 1 441 ? -15.789 -10.625 18.719 1 97.44 441 GLN A CA 1
ATOM 3553 C C . GLN A 1 441 ? -16.438 -9.539 17.859 1 97.44 441 GLN A C 1
ATOM 3555 O O . GLN A 1 441 ? -16.25 -8.344 18.109 1 97.44 441 GLN A O 1
ATOM 3560 N N . VAL A 1 442 ? -17.203 -9.906 16.859 1 97 442 VAL A N 1
ATOM 3561 C CA . VAL A 1 442 ? -17.859 -8.953 15.984 1 97 442 VAL A CA 1
ATOM 3562 C C . VAL A 1 442 ? -18.953 -8.219 16.75 1 97 442 VAL A C 1
ATOM 3564 O O . VAL A 1 442 ? -19.141 -7.008 16.578 1 97 442 VAL A O 1
ATOM 3567 N N . ILE A 1 443 ? -19.625 -8.898 17.641 1 96.25 443 ILE A N 1
ATOM 3568 C CA . ILE A 1 443 ? -20.719 -8.328 18.438 1 96.25 443 ILE A CA 1
ATOM 3569 C C . ILE A 1 443 ? -20.141 -7.297 19.406 1 96.25 443 ILE A C 1
ATOM 3571 O O . ILE A 1 443 ? -20.75 -6.254 19.656 1 96.25 443 ILE A O 1
ATOM 3575 N N . VAL A 1 444 ? -19 -7.562 19.859 1 96.94 444 VAL A N 1
ATOM 3576 C CA . VAL A 1 444 ? -18.391 -6.676 20.844 1 96.94 444 VAL A CA 1
ATOM 3577 C C . VAL A 1 444 ? -17.703 -5.512 20.141 1 96.94 444 VAL A C 1
ATOM 3579 O O . VAL A 1 444 ? -17.766 -4.367 20.594 1 96.94 444 VAL A O 1
ATOM 3582 N N . GLN A 1 445 ? -17.109 -5.723 19.062 1 97.62 445 GLN A N 1
ATOM 3583 C CA . GLN A 1 445 ? -16.344 -4.707 18.344 1 97.62 445 GLN A CA 1
ATOM 3584 C C . GLN A 1 445 ? -17.266 -3.66 17.719 1 97.62 445 GLN A C 1
ATOM 3586 O O . GLN A 1 445 ? -16.938 -2.475 17.688 1 97.62 445 GLN A O 1
ATOM 3591 N N . THR A 1 446 ? -18.453 -4.043 17.297 1 97.25 446 THR A N 1
ATOM 3592 C CA . THR A 1 446 ? -19.344 -3.152 16.578 1 97.25 446 THR A CA 1
ATOM 3593 C C . THR A 1 446 ? -19.812 -2.006 17.469 1 97.25 446 THR A C 1
ATOM 3595 O O . THR A 1 446 ? -19.672 -0.835 17.109 1 97.25 446 THR A O 1
ATOM 3598 N N . PRO A 1 447 ? -20.312 -2.273 18.656 1 95.81 447 PRO A N 1
ATOM 3599 C CA . PRO A 1 447 ? -20.688 -1.15 19.516 1 95.81 447 PRO A CA 1
ATOM 3600 C C . PRO A 1 447 ? -19.5 -0.297 19.938 1 95.81 447 PRO A C 1
ATOM 3602 O O . PRO A 1 447 ? -19.625 0.915 20.125 1 95.81 447 PRO A O 1
ATOM 3605 N N . PHE A 1 448 ? -18.406 -0.882 20.031 1 96.88 448 PHE A N 1
ATOM 3606 C CA . PHE A 1 448 ? -17.188 -0.141 20.344 1 96.88 448 PHE A CA 1
ATOM 3607 C C . PHE A 1 448 ? -16.891 0.892 19.266 1 96.88 448 PHE A C 1
ATOM 3609 O O . PHE A 1 448 ? -16.609 2.055 19.578 1 96.88 448 PHE A O 1
ATOM 3616 N N . ILE A 1 449 ? -16.953 0.44 18.062 1 96.75 449 ILE A N 1
ATOM 3617 C CA . ILE A 1 449 ? -16.641 1.327 16.938 1 96.75 449 ILE A CA 1
ATOM 3618 C C . ILE A 1 449 ? -17.688 2.43 16.859 1 96.75 449 ILE A C 1
ATOM 3620 O O . ILE A 1 449 ? -17.359 3.602 16.672 1 96.75 449 ILE A O 1
ATOM 3624 N N . ILE A 1 450 ? -18.969 2.086 17.031 1 94.62 450 ILE A N 1
ATOM 3625 C CA . ILE A 1 450 ? -20.062 3.051 16.953 1 94.62 450 ILE A CA 1
ATOM 3626 C C . ILE A 1 450 ? -19.891 4.102 18.047 1 94.62 450 ILE A C 1
ATOM 3628 O O . ILE A 1 450 ? -20.047 5.301 17.797 1 94.62 450 ILE A O 1
ATOM 3632 N N . ASP A 1 451 ? -19.562 3.67 19.188 1 94.31 451 ASP A N 1
ATOM 3633 C CA . ASP A 1 451 ? -19.344 4.582 20.297 1 94.31 451 ASP A CA 1
ATOM 3634 C C . ASP A 1 451 ? -18.125 5.465 20.062 1 94.31 451 ASP A C 1
ATOM 3636 O O . ASP A 1 451 ? -18.156 6.664 20.359 1 94.31 451 ASP A O 1
ATOM 3640 N N . GLY A 1 452 ? -17.109 4.852 19.609 1 94.25 452 GLY A N 1
ATOM 3641 C CA . GLY A 1 452 ? -15.867 5.578 19.391 1 94.25 452 GLY A CA 1
ATOM 3642 C C . GLY A 1 452 ? -16 6.676 18.359 1 94.25 452 GLY A C 1
ATOM 3643 O O . GLY A 1 452 ? -15.367 7.727 18.469 1 94.25 452 GLY A O 1
ATOM 3644 N N . LEU A 1 453 ? -16.812 6.449 17.391 1 92.81 453 LEU A N 1
ATOM 3645 C CA . LEU A 1 453 ? -17.031 7.43 16.328 1 92.81 453 LEU A CA 1
ATOM 3646 C C . LEU A 1 453 ? -17.766 8.648 16.844 1 92.81 453 LEU A C 1
ATOM 3648 O O . LEU A 1 453 ? -17.766 9.711 16.203 1 92.81 453 LEU A O 1
ATOM 3652 N N . ARG A 1 454 ? -18.359 8.594 17.953 1 92.88 454 ARG A N 1
ATOM 3653 C CA . ARG A 1 454 ? -19.141 9.68 18.531 1 92.88 454 ARG A CA 1
ATOM 3654 C C . ARG A 1 454 ? -18.391 10.359 19.672 1 92.88 454 ARG A C 1
ATOM 3656 O O . ARG A 1 454 ? -18.969 11.109 20.453 1 92.88 454 ARG A O 1
ATOM 3663 N N . ARG A 1 455 ? -17.156 10.102 19.766 1 92.38 455 ARG A N 1
ATOM 3664 C CA . ARG A 1 455 ? -16.344 10.695 20.812 1 92.38 455 ARG A CA 1
ATOM 3665 C C . ARG A 1 455 ? -15.477 11.828 20.266 1 92.38 455 ARG A C 1
ATOM 3667 O O . ARG A 1 455 ? -15.227 11.891 19.062 1 92.38 455 ARG A O 1
ATOM 3674 N N . CYS A 1 456 ? -15.133 12.758 21.109 1 91 456 CYS A N 1
ATOM 3675 C CA . CYS A 1 456 ? -14.266 13.883 20.781 1 91 456 CYS A CA 1
ATOM 3676 C C . CYS A 1 456 ? -13.438 14.289 22 1 91 456 CYS A C 1
ATOM 3678 O O . CYS A 1 456 ? -13.539 13.664 23.062 1 91 456 CYS A O 1
ATOM 3680 N N . SER A 1 457 ? -12.523 15.109 21.812 1 89.38 457 SER A N 1
ATOM 3681 C CA . SER A 1 457 ? -11.695 15.641 22.906 1 89.38 457 SER A CA 1
ATOM 3682 C C . SER A 1 457 ? -11.781 17.156 22.969 1 89.38 457 SER A C 1
ATOM 3684 O O . SER A 1 457 ? -11.117 17.859 22.203 1 89.38 457 SER A O 1
ATOM 3686 N N . ASN A 1 458 ? -12.531 17.625 23.984 1 85.19 458 ASN A N 1
ATOM 3687 C CA . ASN A 1 458 ? -12.719 19.062 24.125 1 85.19 458 ASN A CA 1
ATOM 3688 C C . ASN A 1 458 ? -11.688 19.672 25.062 1 85.19 458 ASN A C 1
ATOM 3690 O O . ASN A 1 458 ? -11.32 20.844 24.922 1 85.19 458 ASN A O 1
ATOM 3694 N N . SER A 1 459 ? -11.211 18.859 26 1 81.75 459 SER A N 1
ATOM 3695 C CA . SER A 1 459 ? -10.242 19.375 26.953 1 81.75 459 SER A CA 1
ATOM 3696 C C . SER A 1 459 ? -8.82 19.25 26.422 1 81.75 459 SER A C 1
ATOM 3698 O O . SER A 1 459 ? -8.523 18.344 25.641 1 81.75 459 SER A O 1
ATOM 3700 N N . GLN A 1 460 ? -8.016 20.141 26.766 1 77.75 460 GLN A N 1
ATOM 3701 C CA . GLN A 1 460 ? -6.621 20.156 26.359 1 77.75 460 GLN A CA 1
ATOM 3702 C C . GLN A 1 460 ? -5.871 18.953 26.938 1 77.75 460 GLN A C 1
ATOM 3704 O O . GLN A 1 460 ? -4.984 18.406 26.281 1 77.75 460 GLN A O 1
ATOM 3709 N N . GLY A 1 461 ? -6.188 18.578 28.109 1 76.25 461 GLY A N 1
ATOM 3710 C CA . GLY A 1 461 ? -5.559 17.422 28.719 1 76.25 461 GLY A CA 1
ATOM 3711 C C . GLY A 1 461 ? -5.777 16.141 27.938 1 76.25 461 GLY A C 1
ATOM 3712 O O . GLY A 1 461 ? -4.852 15.352 27.766 1 76.25 461 GLY A O 1
ATOM 3713 N N . LEU A 1 462 ? -6.945 16.047 27.469 1 82.56 462 LEU A N 1
ATOM 3714 C CA . LEU A 1 462 ? -7.293 14.867 26.703 1 82.56 462 LEU A CA 1
ATOM 3715 C C . LEU A 1 462 ? -6.602 14.867 25.344 1 82.56 462 LEU A C 1
ATOM 3717 O O . LEU A 1 462 ? -6.199 13.812 24.844 1 82.56 462 LEU A O 1
ATOM 3721 N N . ARG A 1 463 ? -6.434 16.016 24.781 1 81.12 463 ARG A N 1
ATOM 3722 C CA . ARG A 1 463 ? -5.789 16.125 23.469 1 81.12 463 ARG A CA 1
ATOM 3723 C C . ARG A 1 463 ? -4.293 15.859 23.578 1 81.12 463 ARG A C 1
ATOM 3725 O O . ARG A 1 463 ? -3.652 15.477 22.594 1 81.12 463 ARG A O 1
ATOM 3732 N N . TYR A 1 464 ? -3.852 16.047 24.766 1 76.88 464 TYR A N 1
ATOM 3733 C CA . TYR A 1 464 ? -2.436 15.766 24.984 1 76.88 464 TYR A CA 1
ATOM 3734 C C . TYR A 1 464 ? -2.209 14.289 25.297 1 76.88 464 TYR A C 1
ATOM 3736 O O . TYR A 1 464 ? -1.346 13.648 24.703 1 76.88 464 TYR A O 1
ATOM 3744 N N . LYS A 1 465 ? -2.973 13.75 26.219 1 80.06 465 LYS A N 1
ATOM 3745 C CA . LYS A 1 465 ? -2.787 12.375 26.656 1 80.06 465 LYS A CA 1
ATOM 3746 C C . LYS A 1 465 ? -3.229 11.391 25.562 1 80.06 465 LYS A C 1
ATOM 3748 O O . LYS A 1 465 ? -2.621 10.336 25.391 1 80.06 465 LYS A O 1
ATOM 3753 N N . LYS A 1 466 ? -4.254 11.789 24.812 1 88.06 466 LYS A N 1
ATOM 3754 C CA . LYS A 1 466 ? -4.859 10.969 23.766 1 88.06 466 LYS A CA 1
ATOM 3755 C C . LYS A 1 466 ? -4.988 9.516 24.203 1 88.06 466 LYS A C 1
ATOM 3757 O O . LYS A 1 466 ? -4.391 8.625 23.594 1 88.06 466 LYS A O 1
ATOM 3762 N N . PRO A 1 467 ? -5.73 9.266 25.188 1 90.62 467 PRO A N 1
ATOM 3763 C CA . PRO A 1 467 ? -5.875 7.898 25.703 1 90.62 467 PRO A CA 1
ATOM 3764 C C . PRO A 1 467 ? -6.395 6.922 24.641 1 90.62 467 PRO A C 1
ATOM 3766 O O . PRO A 1 467 ? -7.352 7.23 23.938 1 90.62 467 PRO A O 1
ATOM 3769 N N . GLY A 1 468 ? -5.793 5.754 24.531 1 92.88 468 GLY A N 1
ATOM 3770 C CA . GLY A 1 468 ? -6.258 4.672 23.688 1 92.88 468 GLY A CA 1
ATOM 3771 C C . GLY A 1 468 ? -5.82 4.82 22.234 1 92.88 468 GLY A C 1
ATOM 3772 O O . GLY A 1 468 ? -6.113 3.961 21.406 1 92.88 468 GLY A O 1
ATOM 3773 N N . ARG A 1 469 ? -5.148 5.867 21.938 1 92.31 469 ARG A N 1
ATOM 3774 C CA . ARG A 1 469 ? -4.766 6.121 20.547 1 92.31 469 ARG A CA 1
ATOM 3775 C C . ARG A 1 469 ? -3.846 5.023 20.031 1 92.31 469 ARG A C 1
ATOM 3777 O O . ARG A 1 469 ? -3.953 4.617 18.875 1 92.31 469 ARG A O 1
ATOM 3784 N N . GLU A 1 470 ? -2.982 4.492 20.844 1 93.25 470 GLU A N 1
ATOM 3785 C CA . GLU A 1 470 ? -2.064 3.42 20.453 1 93.25 470 GLU A CA 1
ATOM 3786 C C . GLU A 1 470 ? -2.82 2.131 20.156 1 93.25 470 GLU A C 1
ATOM 3788 O O . GLU A 1 470 ? -2.543 1.469 19.141 1 93.25 470 GLU A O 1
ATOM 3793 N N . ILE A 1 471 ? -3.713 1.829 20.906 1 95.81 471 ILE A N 1
ATOM 3794 C CA . ILE A 1 471 ? -4.445 0.58 20.75 1 95.81 471 ILE A CA 1
ATOM 3795 C C . ILE A 1 471 ? -5.383 0.687 19.547 1 95.81 471 ILE A C 1
ATOM 3797 O O . ILE A 1 471 ? -5.621 -0.3 18.844 1 95.81 471 ILE A O 1
ATOM 3801 N N . ILE A 1 472 ? -5.926 1.861 19.328 1 96.31 472 ILE A N 1
ATOM 3802 C CA . ILE A 1 472 ? -6.777 2.064 18.156 1 96.31 472 ILE A CA 1
ATOM 3803 C C . ILE A 1 472 ? -5.953 1.896 16.891 1 96.31 472 ILE A C 1
ATOM 3805 O O . ILE A 1 472 ? -6.41 1.279 15.922 1 96.31 472 ILE A O 1
ATOM 3809 N N . THR A 1 473 ? -4.746 2.436 16.891 1 94.88 473 THR A N 1
ATOM 3810 C CA . THR A 1 473 ? -3.85 2.244 15.766 1 94.88 473 THR A CA 1
ATOM 3811 C C . THR A 1 473 ? -3.572 0.76 15.539 1 94.88 473 THR A C 1
ATOM 3813 O O . THR A 1 473 ? -3.584 0.287 14.398 1 94.88 473 THR A O 1
ATOM 3816 N N . PHE A 1 474 ? -3.326 0.103 16.641 1 97.06 474 PHE A N 1
ATOM 3817 C CA . PHE A 1 474 ? -3.109 -1.338 16.562 1 97.06 474 PHE A CA 1
ATOM 3818 C C . PHE A 1 474 ? -4.332 -2.041 15.992 1 97.06 474 PHE A C 1
ATOM 3820 O O . PHE A 1 474 ? -4.199 -2.941 15.156 1 97.06 474 PHE A O 1
ATOM 3827 N N . LEU A 1 475 ? -5.508 -1.665 16.359 1 98.31 475 LEU A N 1
ATOM 3828 C CA . LEU A 1 475 ? -6.754 -2.281 15.914 1 98.31 475 LEU A CA 1
ATOM 3829 C C . LEU A 1 475 ? -7 -2.016 14.438 1 98.31 475 LEU A C 1
ATOM 3831 O O . LEU A 1 475 ? -7.582 -2.85 13.734 1 98.31 475 LEU A O 1
ATOM 3835 N N . ILE A 1 476 ? -6.625 -0.833 13.922 1 97.12 476 ILE A N 1
ATOM 3836 C CA . ILE A 1 476 ? -6.742 -0.539 12.492 1 97.12 476 ILE A CA 1
ATOM 3837 C C . ILE A 1 476 ? -5.984 -1.589 11.688 1 97.12 476 ILE A C 1
ATOM 3839 O O . ILE A 1 476 ? -6.547 -2.213 10.781 1 97.12 476 ILE A O 1
ATOM 3843 N N . ILE A 1 477 ? -4.766 -1.848 12.062 1 96.81 477 ILE A N 1
ATOM 3844 C CA . ILE A 1 477 ? -3.908 -2.781 11.336 1 96.81 477 ILE A CA 1
ATOM 3845 C C . ILE A 1 477 ? -4.398 -4.211 11.562 1 96.81 477 ILE A C 1
ATOM 3847 O O . ILE A 1 477 ? -4.363 -5.035 10.648 1 96.81 477 ILE A O 1
ATOM 3851 N N . LEU A 1 478 ? -4.84 -4.449 12.734 1 98 478 LEU A N 1
ATOM 3852 C CA . LEU A 1 478 ? -5.305 -5.793 13.07 1 98 478 LEU A CA 1
ATOM 3853 C C . LEU A 1 478 ? -6.535 -6.16 12.242 1 98 478 LEU A C 1
ATOM 3855 O O . LEU A 1 478 ? -6.648 -7.289 11.758 1 98 478 LEU A O 1
ATOM 3859 N N . ASN A 1 479 ? -7.469 -5.254 12.102 1 98 479 ASN A N 1
ATOM 3860 C CA . ASN A 1 479 ? -8.633 -5.535 11.266 1 98 479 ASN A CA 1
ATOM 3861 C C . ASN A 1 479 ? -8.242 -5.711 9.805 1 98 479 ASN A C 1
ATOM 3863 O O . ASN A 1 479 ? -8.812 -6.555 9.102 1 98 479 ASN A O 1
ATOM 3867 N N . LEU A 1 480 ? -7.34 -4.973 9.359 1 96.38 480 LEU A N 1
ATOM 3868 C CA . LEU A 1 480 ? -6.824 -5.164 8.008 1 96.38 480 LEU A CA 1
ATOM 3869 C C . LEU A 1 480 ? -6.16 -6.527 7.867 1 96.38 480 LEU A C 1
ATOM 3871 O O . LEU A 1 480 ? -6.281 -7.176 6.828 1 96.38 480 LEU A O 1
ATOM 3875 N N . THR A 1 481 ? -5.457 -6.902 8.914 1 97.19 481 THR A N 1
ATOM 3876 C CA . THR A 1 481 ? -4.801 -8.203 8.922 1 97.19 481 THR A CA 1
ATOM 3877 C C . THR A 1 481 ? -5.832 -9.328 8.844 1 97.19 481 THR A C 1
ATOM 3879 O O . THR A 1 481 ? -5.668 -10.273 8.062 1 97.19 481 THR A O 1
ATOM 3882 N N . LEU A 1 482 ? -6.824 -9.203 9.602 1 97.12 482 LEU A N 1
ATOM 3883 C CA . LEU A 1 482 ? -7.895 -10.188 9.555 1 97.12 482 LEU A CA 1
ATOM 3884 C C . LEU A 1 482 ? -8.57 -10.195 8.188 1 97.12 482 LEU A C 1
ATOM 3886 O O . LEU A 1 482 ? -8.969 -11.25 7.691 1 97.12 482 LEU A O 1
ATOM 3890 N N . TRP A 1 483 ? -8.75 -9.023 7.582 1 95.5 483 TRP A N 1
ATOM 3891 C CA . TRP A 1 483 ? -9.297 -8.914 6.234 1 95.5 483 TRP A CA 1
ATOM 3892 C C . TRP A 1 483 ? -8.43 -9.672 5.23 1 95.5 483 TRP A C 1
ATOM 3894 O O . TRP A 1 483 ? -8.945 -10.391 4.371 1 95.5 483 TRP A O 1
ATOM 3904 N N . ILE A 1 484 ? -7.137 -9.57 5.352 1 93.5 484 ILE A N 1
ATOM 3905 C CA . ILE A 1 484 ? -6.211 -10.242 4.453 1 93.5 484 ILE A CA 1
ATOM 3906 C C . ILE A 1 484 ? -6.328 -11.758 4.633 1 93.5 484 ILE A C 1
ATOM 3908 O O . ILE A 1 484 ? -6.426 -12.5 3.65 1 93.5 484 ILE A O 1
ATOM 3912 N N . VAL A 1 485 ? -6.34 -12.211 5.836 1 94.31 485 VAL A N 1
ATOM 3913 C CA . VAL A 1 485 ? -6.406 -13.641 6.137 1 94.31 485 VAL A CA 1
ATOM 3914 C C . VAL A 1 485 ? -7.703 -14.227 5.59 1 94.31 485 VAL A C 1
ATOM 3916 O O . VAL A 1 485 ? -7.691 -15.25 4.902 1 94.31 485 VAL A O 1
ATOM 3919 N N . ASN A 1 486 ? -8.75 -13.5 5.816 1 92.25 486 ASN A N 1
ATOM 3920 C CA . ASN A 1 486 ? -10.047 -14.008 5.367 1 92.25 486 ASN A CA 1
ATOM 3921 C C . ASN A 1 486 ? -10.18 -13.938 3.85 1 92.25 486 ASN A C 1
ATOM 3923 O O . ASN A 1 486 ? -10.797 -14.812 3.238 1 92.25 486 ASN A O 1
ATOM 3927 N N . THR A 1 487 ? -9.625 -13.039 3.236 1 90 487 THR A N 1
ATOM 3928 C CA . THR A 1 487 ? -9.727 -12.867 1.792 1 90 487 THR A CA 1
ATOM 3929 C C . THR A 1 487 ? -8.961 -13.961 1.062 1 90 487 THR A C 1
ATOM 3931 O O . THR A 1 487 ? -9.445 -14.523 0.079 1 90 487 THR A O 1
ATOM 3934 N N . PHE A 1 488 ? -7.867 -14.391 1.57 1 87.5 488 PHE A N 1
ATOM 3935 C CA . PHE A 1 488 ? -7 -15.273 0.796 1 87.5 488 PHE A CA 1
ATOM 3936 C C . PHE A 1 488 ? -7.129 -16.719 1.271 1 87.5 488 PHE A C 1
ATOM 3938 O O . PHE A 1 488 ? -6.941 -17.641 0.492 1 87.5 488 PHE A O 1
ATOM 3945 N N . GLU A 1 489 ? -7.469 -16.875 2.516 1 90 489 GLU A N 1
ATOM 3946 C CA . GLU A 1 489 ? -7.414 -18.25 3.027 1 90 489 GLU A CA 1
ATOM 3947 C C . GLU A 1 489 ? -8.805 -18.859 3.105 1 90 489 GLU A C 1
ATOM 3949 O O . GLU A 1 489 ? -8.969 -20.078 2.955 1 90 489 GLU A O 1
ATOM 3954 N N . LEU A 1 490 ? -9.789 -18.141 3.34 1 86.31 490 LEU A N 1
ATOM 3955 C CA . LEU A 1 490 ? -11.109 -18.672 3.656 1 86.31 490 LEU A CA 1
ATOM 3956 C C . LEU A 1 490 ? -11.672 -19.469 2.479 1 86.31 490 LEU A C 1
ATOM 3958 O O . LEU A 1 490 ? -12.273 -20.516 2.67 1 86.31 490 LEU A O 1
ATOM 3962 N N . LYS A 1 491 ? -11.422 -19 1.315 1 79.44 491 LYS A N 1
ATOM 3963 C CA . LYS A 1 491 ? -11.953 -19.688 0.136 1 79.44 491 LYS A CA 1
ATOM 3964 C C . LYS A 1 491 ? -11.305 -21.047 -0.053 1 79.44 491 LYS A C 1
ATOM 3966 O O . LYS A 1 491 ? -11.961 -22 -0.482 1 79.44 491 LYS A O 1
ATOM 3971 N N . SER A 1 492 ? -10.102 -21.188 0.316 1 82.75 492 SER A N 1
ATOM 3972 C CA . SER A 1 492 ? -9.367 -22.438 0.118 1 82.75 492 SER A CA 1
ATOM 3973 C C . SER A 1 492 ? -9.703 -23.453 1.207 1 82.75 492 SER A C 1
ATOM 3975 O O . SER A 1 492 ? -9.719 -24.656 0.956 1 82.75 492 SER A O 1
ATOM 3977 N N . VAL A 1 493 ? -10.039 -22.969 2.344 1 86 493 VAL A N 1
ATOM 3978 C CA . VAL A 1 493 ? -10.219 -23.875 3.475 1 86 493 VAL A CA 1
ATOM 3979 C C . VAL A 1 493 ? -11.672 -24.328 3.553 1 86 493 VAL A C 1
ATOM 3981 O O . VAL A 1 493 ? -11.977 -25.375 4.145 1 86 493 VAL A O 1
ATOM 3984 N N . GLU A 1 494 ? -12.547 -23.625 2.971 1 77.62 494 GLU A N 1
ATOM 3985 C CA . GLU A 1 494 ? -13.977 -23.906 3.074 1 77.62 494 GLU A CA 1
ATOM 3986 C C . GLU A 1 494 ? -14.312 -25.297 2.566 1 77.62 494 GLU A C 1
ATOM 3988 O O . GLU A 1 494 ? -15.242 -25.938 3.055 1 77.62 494 GLU A O 1
ATOM 3993 N N . HIS A 1 495 ? -13.445 -25.797 1.713 1 74.56 495 HIS A N 1
ATOM 3994 C CA . HIS A 1 495 ? -13.711 -27.109 1.122 1 74.56 495 HIS A CA 1
ATOM 3995 C C . HIS A 1 495 ? -13.336 -28.234 2.082 1 74.56 495 HIS A C 1
ATOM 3997 O O . HIS A 1 495 ? -13.742 -29.375 1.891 1 74.56 495 HIS A O 1
ATOM 4003 N N . TYR A 1 496 ? -12.664 -27.891 3.102 1 77.06 496 TYR A N 1
ATOM 4004 C CA . TYR A 1 496 ? -12.195 -28.922 4.016 1 77.06 496 TYR A CA 1
ATOM 4005 C C . TYR A 1 496 ? -13.008 -28.906 5.309 1 77.06 496 TYR A C 1
ATOM 4007 O O . TYR A 1 496 ? -12.773 -29.734 6.195 1 77.06 496 TYR A O 1
ATOM 4015 N N . HIS A 1 497 ? -14 -28.031 5.262 1 78.5 497 HIS A N 1
ATOM 4016 C CA . HIS A 1 497 ? -14.805 -27.938 6.477 1 78.5 497 HIS A CA 1
ATOM 4017 C C . HIS A 1 497 ? -16.094 -28.734 6.348 1 78.5 497 HIS A C 1
ATOM 4019 O O . HIS A 1 497 ? -16.453 -29.172 5.254 1 78.5 497 HIS A O 1
ATOM 4025 N N . GLY A 1 498 ? -16.656 -29.016 7.438 1 77.81 498 GLY A N 1
ATOM 4026 C CA . GLY A 1 498 ? -17.797 -29.906 7.531 1 77.81 498 GLY A CA 1
ATOM 4027 C C . GLY A 1 498 ? -19.094 -29.25 7.086 1 77.81 498 GLY A C 1
ATOM 4028 O O . GLY A 1 498 ? -20.141 -29.891 7.023 1 77.81 498 GLY A O 1
ATOM 4029 N N . GLN A 1 499 ? -19.047 -28.078 6.625 1 83.5 499 GLN A N 1
ATOM 4030 C CA . GLN A 1 499 ? -20.266 -27.375 6.27 1 83.5 499 GLN A CA 1
ATOM 4031 C C . GLN A 1 499 ? -20.859 -27.922 4.969 1 83.5 499 GLN A C 1
ATOM 4033 O O . GLN A 1 499 ? -22.078 -28.094 4.855 1 83.5 499 GLN A O 1
ATOM 4038 N N . GLU A 1 500 ? -19.953 -28.188 4.094 1 79.88 500 GLU A N 1
ATOM 4039 C CA . GLU A 1 500 ? -20.422 -28.734 2.822 1 79.88 500 GLU A CA 1
ATOM 4040 C C . GLU A 1 500 ? -21.047 -30.125 3.018 1 79.88 500 GLU A C 1
ATOM 4042 O O . GLU A 1 500 ? -22 -30.469 2.33 1 79.88 500 GLU A O 1
ATOM 4047 N N . GLU A 1 501 ? -20.516 -30.844 3.957 1 79.5 501 GLU A N 1
ATOM 4048 C CA . GLU A 1 501 ? -21.047 -32.188 4.25 1 79.5 501 GLU A CA 1
ATOM 4049 C C . GLU A 1 501 ? -22.406 -32.094 4.934 1 79.5 501 GLU A C 1
ATOM 4051 O O . GLU A 1 501 ? -23.297 -32.906 4.688 1 79.5 501 GLU A O 1
ATOM 4056 N N . PHE A 1 502 ? -22.578 -31.125 5.723 1 83.69 502 PHE A N 1
ATOM 4057 C CA . PHE A 1 502 ? -23.797 -30.969 6.504 1 83.69 502 PHE A CA 1
ATOM 4058 C C . PHE A 1 502 ? -24.906 -30.344 5.66 1 83.69 502 PHE A C 1
ATOM 4060 O O . PHE A 1 502 ? -26.031 -30.859 5.633 1 83.69 502 PHE A O 1
ATOM 4067 N N . PHE A 1 503 ? -24.734 -29.281 4.957 1 82.81 503 PHE A N 1
ATOM 4068 C CA . PHE A 1 503 ? -25.75 -28.531 4.246 1 82.81 503 PHE A CA 1
ATOM 4069 C C . PHE A 1 503 ? -25.797 -28.938 2.775 1 82.81 503 PHE A C 1
ATOM 4071 O O . PHE A 1 503 ? -26.781 -28.672 2.086 1 82.81 503 PHE A O 1
ATOM 4078 N N . GLY A 1 504 ? -24.766 -29.547 2.32 1 77.38 504 GLY A N 1
ATOM 4079 C CA . GLY A 1 504 ? -24.656 -29.859 0.902 1 77.38 504 GLY A CA 1
ATOM 4080 C C . GLY A 1 504 ? -23.781 -28.875 0.145 1 77.38 504 GLY A C 1
ATOM 4081 O O . GLY A 1 504 ? -23.578 -27.734 0.592 1 77.38 504 GLY A O 1
ATOM 4082 N N . ASP A 1 505 ? -23.281 -29.219 -0.971 1 73.69 505 ASP A N 1
ATOM 4083 C CA . ASP A 1 505 ? -22.312 -28.453 -1.749 1 73.69 505 ASP A CA 1
ATOM 4084 C C . ASP A 1 505 ? -22.953 -27.203 -2.344 1 73.69 505 ASP A C 1
ATOM 4086 O O . ASP A 1 505 ? -22.375 -26.109 -2.264 1 73.69 505 ASP A O 1
ATOM 4090 N N . LEU A 1 506 ? -24.094 -27.328 -2.885 1 71.75 506 LEU A N 1
ATOM 4091 C CA . LEU A 1 506 ? -24.719 -26.234 -3.594 1 71.75 506 LEU A CA 1
ATOM 4092 C C . LEU A 1 506 ? -25.172 -25.156 -2.619 1 71.75 506 LEU A C 1
ATOM 4094 O O . LEU A 1 506 ? -24.922 -23.969 -2.834 1 71.75 506 LEU A O 1
ATOM 4098 N N . LEU A 1 507 ? -25.875 -25.562 -1.564 1 76.56 507 LEU A N 1
ATOM 4099 C CA . LEU A 1 507 ? -26.375 -24.594 -0.592 1 76.56 507 LEU A CA 1
ATOM 4100 C C . LEU A 1 507 ? -25.219 -23.844 0.065 1 76.56 507 LEU A C 1
ATOM 4102 O O . LEU A 1 507 ? -25.281 -22.625 0.238 1 76.56 507 LEU A O 1
ATOM 4106 N N . TRP A 1 508 ? -24.234 -24.531 0.444 1 83.25 508 TRP A N 1
ATOM 4107 C CA . TRP A 1 508 ? -23.109 -23.875 1.102 1 83.25 508 TRP A CA 1
ATOM 4108 C C . TRP A 1 508 ? -22.375 -22.969 0.132 1 83.25 508 TRP A C 1
ATOM 4110 O O . TRP A 1 508 ? -21.859 -21.906 0.524 1 83.25 508 TRP A O 1
ATOM 4120 N N . MET A 1 509 ? -22.312 -23.438 -1.106 1 79.75 509 MET A N 1
ATOM 4121 C CA . MET A 1 509 ? -21.719 -22.578 -2.125 1 79.75 509 MET A CA 1
ATOM 4122 C C . MET A 1 509 ? -22.469 -21.25 -2.232 1 79.75 509 MET A C 1
ATOM 4124 O O . MET A 1 509 ? -21.844 -20.188 -2.307 1 79.75 509 MET A O 1
ATOM 4128 N N . PHE A 1 510 ? -23.75 -21.359 -2.166 1 77.12 510 PHE A N 1
ATOM 4129 C CA . PHE A 1 510 ? -24.578 -20.156 -2.258 1 77.12 510 PHE A CA 1
ATOM 4130 C C . PHE A 1 510 ? -24.375 -19.266 -1.028 1 77.12 510 PHE A C 1
ATOM 4132 O O . PHE A 1 510 ? -24.219 -18.047 -1.148 1 77.12 510 PHE A O 1
ATOM 4139 N N . ILE A 1 511 ? -24.406 -19.844 0.087 1 83.06 511 ILE A N 1
ATOM 4140 C CA . ILE A 1 511 ? -24.234 -19.094 1.329 1 83.06 511 ILE A CA 1
ATOM 4141 C C . ILE A 1 511 ? -22.828 -18.5 1.38 1 83.06 511 ILE A C 1
ATOM 4143 O O . ILE A 1 511 ? -22.656 -17.344 1.759 1 83.06 511 ILE A O 1
ATOM 4147 N N . GLY A 1 512 ? -21.891 -19.25 1 1 85.62 512 GLY A N 1
ATOM 4148 C CA . GLY A 1 512 ? -20.516 -18.797 1.009 1 85.62 512 GLY A CA 1
ATOM 4149 C C . GLY A 1 512 ? -20.266 -17.609 0.098 1 85.62 512 GLY A C 1
ATOM 4150 O O . GLY A 1 512 ? -19.656 -16.609 0.508 1 85.62 512 GLY A O 1
ATOM 4151 N N . HIS A 1 513 ? -20.797 -17.609 -1.053 1 84.56 513 HIS A N 1
ATOM 4152 C CA . HIS A 1 513 ? -20.531 -16.562 -2.029 1 84.56 513 HIS A CA 1
ATOM 4153 C C . HIS A 1 513 ? -21.328 -15.305 -1.705 1 84.56 513 HIS A C 1
ATOM 4155 O O . HIS A 1 513 ? -20.969 -14.203 -2.117 1 84.56 513 HIS A O 1
ATOM 4161 N N . THR A 1 514 ? -22.391 -15.461 -0.95 1 83.62 514 THR A N 1
ATOM 4162 C CA . THR A 1 514 ? -23.203 -14.305 -0.586 1 83.62 514 THR A CA 1
ATOM 4163 C C . THR A 1 514 ? -22.703 -13.664 0.702 1 83.62 514 THR A C 1
ATOM 4165 O O . THR A 1 514 ? -22.672 -12.438 0.825 1 83.62 514 THR A O 1
ATOM 4168 N N . THR A 1 515 ? -22.281 -14.461 1.618 1 90.25 515 THR A N 1
ATOM 4169 C CA . THR A 1 515 ? -21.969 -13.938 2.941 1 90.25 515 THR A CA 1
ATOM 4170 C C . THR A 1 515 ? -20.484 -13.555 3.031 1 90.25 515 THR A C 1
ATOM 4172 O O . THR A 1 515 ? -20.141 -12.547 3.656 1 90.25 515 THR A O 1
ATOM 4175 N N . LEU A 1 516 ? -19.641 -14.203 2.412 1 89.88 516 LEU A N 1
ATOM 4176 C CA . LEU A 1 516 ? -18.203 -14.023 2.592 1 89.88 516 LEU A CA 1
ATOM 4177 C C . LEU A 1 516 ? -17.766 -12.625 2.162 1 89.88 516 LEU A C 1
ATOM 4179 O O . LEU A 1 516 ? -17.062 -11.938 2.902 1 89.88 516 LEU A O 1
ATOM 4183 N N . PRO A 1 517 ? -18.172 -12.141 1.021 1 88.44 517 PRO A N 1
ATOM 4184 C CA . PRO A 1 517 ? -17.734 -10.805 0.625 1 88.44 517 PRO A CA 1
ATOM 4185 C C . PRO A 1 517 ? -18.188 -9.719 1.603 1 88.44 517 PRO A C 1
ATOM 4187 O O . PRO A 1 517 ? -17.469 -8.742 1.826 1 88.44 517 PRO A O 1
ATOM 4190 N N . LEU A 1 518 ? -19.359 -9.898 2.113 1 91 518 LEU A N 1
ATOM 4191 C CA . LEU A 1 518 ? -19.859 -8.914 3.061 1 91 518 LEU A CA 1
ATOM 4192 C C . LEU A 1 518 ? -19.125 -9.016 4.395 1 91 518 LEU A C 1
ATOM 4194 O O . LEU A 1 518 ? -18.938 -8 5.07 1 91 518 LEU A O 1
ATOM 4198 N N . MET A 1 519 ? -18.797 -10.203 4.742 1 93.69 519 MET A N 1
ATOM 4199 C CA . MET A 1 519 ? -17.984 -10.375 5.945 1 93.69 519 MET A CA 1
ATOM 4200 C C . MET A 1 519 ? -16.625 -9.703 5.785 1 93.69 519 MET A C 1
ATOM 4202 O O . MET A 1 519 ? -16.141 -9.062 6.715 1 93.69 519 MET A O 1
ATOM 4206 N N . LEU A 1 520 ? -16.078 -9.852 4.613 1 93.62 520 LEU A N 1
ATOM 4207 C CA . LEU A 1 520 ? -14.812 -9.195 4.309 1 93.62 520 LEU A CA 1
ATOM 4208 C C . LEU A 1 520 ? -14.969 -7.676 4.348 1 93.62 520 LEU A C 1
ATOM 4210 O O . LEU A 1 520 ? -14.102 -6.969 4.867 1 93.62 520 LEU A O 1
ATOM 4214 N N . PHE A 1 521 ? -16.062 -7.27 3.871 1 93.12 521 PHE A N 1
ATOM 4215 C CA . PHE A 1 521 ? -16.344 -5.836 3.852 1 93.12 521 PHE A CA 1
ATOM 4216 C C . PHE A 1 521 ? -16.438 -5.285 5.27 1 93.12 521 PHE A C 1
ATOM 4218 O O . PHE A 1 521 ? -15.977 -4.168 5.535 1 93.12 521 PHE A O 1
ATOM 4225 N N . TYR A 1 522 ? -16.969 -6.02 6.141 1 95.5 522 TYR A N 1
ATOM 4226 C CA . TYR A 1 522 ? -17.078 -5.59 7.531 1 95.5 522 TYR A CA 1
ATOM 4227 C C . TYR A 1 522 ? -15.703 -5.305 8.117 1 95.5 522 TYR A C 1
ATOM 4229 O O . TYR A 1 522 ? -15.492 -4.273 8.766 1 95.5 522 TYR A O 1
ATOM 4237 N N . ARG A 1 523 ? -14.805 -6.188 7.965 1 95.56 523 ARG A N 1
ATOM 4238 C CA . ARG A 1 523 ? -13.461 -6.039 8.523 1 95.56 523 ARG A CA 1
ATOM 4239 C C . ARG A 1 523 ? -12.734 -4.852 7.91 1 95.56 523 ARG A C 1
ATOM 4241 O O . ARG A 1 523 ? -12.086 -4.078 8.617 1 95.56 523 ARG A O 1
ATOM 4248 N N . PHE A 1 524 ? -12.883 -4.695 6.672 1 94.31 524 PHE A N 1
ATOM 4249 C CA . PHE A 1 524 ? -12.25 -3.562 6.012 1 94.31 524 PHE A CA 1
ATOM 4250 C C . PHE A 1 524 ? -12.859 -2.248 6.484 1 94.31 524 PHE A C 1
ATOM 4252 O O . PHE A 1 524 ? -12.133 -1.31 6.824 1 94.31 524 PH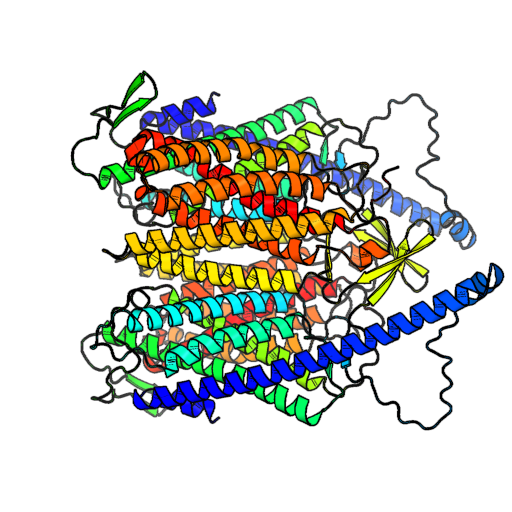E A O 1
ATOM 4259 N N . HIS A 1 525 ? -14.133 -2.24 6.43 1 93.62 525 HIS A N 1
ATOM 4260 C CA . HIS A 1 525 ? -14.797 -0.996 6.797 1 93.62 525 HIS A CA 1
ATOM 4261 C C . HIS A 1 525 ? -14.594 -0.673 8.273 1 93.62 525 HIS A C 1
ATOM 4263 O O . HIS A 1 525 ? -14.555 0.498 8.656 1 93.62 525 HIS A O 1
ATOM 4269 N N . SER A 1 526 ? -14.477 -1.723 9.117 1 96.5 526 SER A N 1
ATOM 4270 C CA . SER A 1 526 ? -14.109 -1.486 10.508 1 96.5 526 SER A CA 1
ATOM 4271 C C . SER A 1 526 ? -12.773 -0.754 10.602 1 96.5 526 SER A C 1
ATOM 4273 O O . SER A 1 526 ? -12.617 0.155 11.422 1 96.5 526 SER A O 1
ATOM 4275 N N . SER A 1 527 ? -11.852 -1.13 9.797 1 96.06 527 SER A N 1
ATOM 4276 C CA . SER A 1 527 ? -10.555 -0.45 9.797 1 96.06 527 SER A CA 1
ATOM 4277 C C . SER A 1 527 ? -10.703 1.009 9.375 1 96.06 527 SER A C 1
ATOM 4279 O O . SER A 1 527 ? -10.023 1.886 9.906 1 96.06 527 SER A O 1
ATOM 4281 N N . VAL A 1 528 ? -11.594 1.279 8.445 1 93.56 528 VAL A N 1
ATOM 4282 C CA . VAL A 1 528 ? -11.836 2.643 7.988 1 93.56 528 VAL A CA 1
ATOM 4283 C C . VAL A 1 528 ? -12.469 3.459 9.117 1 93.56 528 VAL A C 1
ATOM 4285 O O . VAL A 1 528 ? -12.07 4.598 9.359 1 93.56 528 VAL A O 1
ATOM 4288 N N . CYS A 1 529 ? -13.398 2.875 9.758 1 94.56 529 CYS A N 1
ATOM 4289 C CA . CYS A 1 529 ? -14.07 3.559 10.852 1 94.56 529 CYS A CA 1
ATOM 4290 C C . CYS A 1 529 ? -13.102 3.828 12 1 94.56 529 CYS A C 1
ATOM 4292 O O . CYS A 1 529 ? -13.148 4.895 12.617 1 94.56 529 CYS A O 1
ATOM 4294 N N . LEU A 1 530 ? -12.305 2.881 12.266 1 96.25 530 LEU A N 1
ATOM 4295 C CA . LEU A 1 530 ? -11.305 3.059 13.312 1 96.25 530 LEU A CA 1
ATOM 4296 C C . LEU A 1 530 ? -10.32 4.164 12.938 1 96.25 530 LEU A C 1
ATOM 4298 O O . LEU A 1 530 ? -9.867 4.914 13.805 1 96.25 530 LEU A O 1
ATOM 4302 N N . ALA A 1 531 ? -10.016 4.25 11.695 1 92.62 531 ALA A N 1
ATOM 4303 C CA . ALA A 1 531 ? -9.141 5.324 11.234 1 92.62 531 ALA A CA 1
ATOM 4304 C C . ALA A 1 531 ? -9.812 6.684 11.398 1 92.62 531 ALA A C 1
ATOM 4306 O O . ALA A 1 531 ? -9.164 7.668 11.758 1 92.62 531 ALA A O 1
ATOM 4307 N N . ASP A 1 532 ? -11.023 6.707 11.117 1 90.38 532 ASP A N 1
ATOM 4308 C CA . ASP A 1 532 ? -11.773 7.941 11.305 1 90.38 532 ASP A CA 1
ATOM 4309 C C . ASP A 1 532 ? -11.836 8.32 12.789 1 90.38 532 ASP A C 1
ATOM 4311 O O . ASP A 1 532 ? -11.711 9.492 13.133 1 90.38 532 ASP A O 1
ATOM 4315 N N . MET A 1 533 ? -12.07 7.332 13.547 1 91.56 533 MET A N 1
ATOM 4316 C CA . MET A 1 533 ? -12.07 7.52 14.992 1 91.56 533 MET A CA 1
ATOM 4317 C C . MET A 1 533 ? -10.719 8.016 15.477 1 91.56 533 MET A C 1
ATOM 4319 O O . MET A 1 533 ? -10.641 8.883 16.359 1 91.56 533 MET A O 1
ATOM 4323 N N . TRP A 1 534 ? -9.695 7.438 14.969 1 90.56 534 TRP A N 1
ATOM 4324 C CA . TRP A 1 534 ? -8.32 7.781 15.32 1 90.56 534 TRP A CA 1
ATOM 4325 C C . TRP A 1 534 ? -8.055 9.266 15.078 1 90.56 534 TRP A C 1
ATOM 4327 O O . TRP A 1 534 ? -7.266 9.883 15.797 1 90.56 534 TRP A O 1
ATOM 4337 N N . LYS A 1 535 ? -8.75 9.867 14.148 1 86.19 535 LYS A N 1
ATOM 4338 C CA . LYS A 1 535 ? -8.578 11.281 13.859 1 86.19 535 LYS A CA 1
ATOM 4339 C C . LYS A 1 535 ? -9.586 12.133 14.625 1 86.19 535 LYS A C 1
ATOM 4341 O O . LYS A 1 535 ? -9.203 13.062 15.336 1 86.19 535 LYS A O 1
ATOM 4346 N N . SER A 1 536 ? -10.805 11.789 14.617 1 84.75 536 SER A N 1
ATOM 4347 C CA . SER A 1 536 ? -11.891 12.641 15.094 1 84.75 536 SER A CA 1
ATOM 4348 C C . SER A 1 536 ? -12 12.602 16.609 1 84.75 536 SER A C 1
ATOM 4350 O O . SER A 1 536 ? -12.375 13.594 17.25 1 84.75 536 SER A O 1
ATOM 4352 N N . ALA A 1 537 ? -11.664 11.531 17.188 1 88.94 537 ALA A N 1
ATOM 4353 C CA . ALA A 1 537 ? -11.883 11.359 18.625 1 88.94 537 ALA A CA 1
ATOM 4354 C C . ALA A 1 537 ? -10.914 12.219 19.438 1 88.94 537 ALA A C 1
ATOM 4356 O O . ALA A 1 537 ? -11.172 12.523 20.609 1 88.94 537 ALA A O 1
ATOM 4357 N N . TYR A 1 538 ? -9.898 12.641 18.875 1 87.69 538 TYR A N 1
ATOM 4358 C CA . TYR A 1 538 ? -8.891 13.352 19.641 1 87.69 538 TYR A CA 1
ATOM 4359 C C . TYR A 1 538 ? -8.758 14.797 19.188 1 87.69 538 TYR A C 1
ATOM 4361 O O . TYR A 1 538 ? -7.777 15.469 19.5 1 87.69 538 TYR A O 1
ATOM 4369 N N . GLU A 1 539 ? -9.688 15.195 18.375 1 83.31 539 GLU A N 1
ATOM 4370 C CA . GLU A 1 539 ? -9.789 16.594 17.953 1 83.31 539 GLU A CA 1
ATOM 4371 C C . GLU A 1 539 ? -10.945 17.297 18.641 1 83.31 539 GLU A C 1
ATOM 4373 O O . GLU A 1 539 ? -11.852 16.641 19.172 1 83.31 539 GLU A O 1
ATOM 4378 N N . LYS A 1 540 ? -10.812 18.672 18.688 1 80.81 540 LYS A N 1
ATOM 4379 C CA . LYS A 1 540 ? -11.875 19.469 19.281 1 80.81 540 LYS A CA 1
ATOM 4380 C C . LYS A 1 540 ? -13.125 19.469 18.406 1 80.81 540 LYS A C 1
ATOM 4382 O O . LYS A 1 540 ? -13.023 19.484 17.188 1 80.81 540 LYS A O 1
ATOM 4387 N N . GLU A 1 541 ? -14.18 19.391 19.125 1 78.06 541 GLU A N 1
ATOM 4388 C CA . GLU A 1 541 ? -15.438 19.469 18.391 1 78.06 541 GLU A CA 1
ATOM 4389 C C . GLU A 1 541 ? -15.617 20.844 17.766 1 78.06 541 GLU A C 1
ATOM 4391 O O . GLU A 1 541 ? -15.453 21.875 18.438 1 78.06 541 GLU A O 1
ATOM 4396 N N . THR A 1 542 ? -15.43 21 16.5 1 59.81 542 THR A N 1
ATOM 4397 C CA . THR A 1 542 ? -15.703 22.281 15.875 1 59.81 542 THR A CA 1
ATOM 4398 C C . THR A 1 542 ? -17.156 22.688 16.078 1 59.81 542 THR A C 1
ATOM 4400 O O . THR A 1 542 ? -18.062 21.875 15.898 1 59.81 542 THR A O 1
ATOM 4403 N N . SER A 1 543 ? -17.438 23.719 17.078 1 46.91 543 SER A N 1
ATOM 4404 C CA . SER A 1 543 ? -18.766 24.266 17.312 1 46.91 543 SER A CA 1
ATOM 4405 C C . SER A 1 543 ? -19.516 24.5 16 1 46.91 543 SER A C 1
ATOM 4407 O O . SER A 1 543 ? -19.062 25.281 15.156 1 46.91 543 SER A O 1
ATOM 4409 N N . GLN A 1 544 ? -19.969 23.688 15.438 1 40.44 544 GLN A N 1
ATOM 4410 C CA . GLN A 1 544 ? -20.938 23.969 14.391 1 40.44 544 GLN A CA 1
ATOM 4411 C C . GLN A 1 544 ? -22.125 24.75 14.938 1 40.44 544 GLN A C 1
ATOM 4413 O O . GLN A 1 544 ? -23.125 24.156 15.352 1 40.44 544 GLN A O 1
ATOM 4418 N N . GLY A 1 545 ? -22.016 25.594 16.109 1 32.28 545 GLY A N 1
ATOM 4419 C CA . GLY A 1 545 ? -23.188 26.438 16.234 1 32.28 545 GLY A CA 1
ATOM 4420 C C . GLY A 1 545 ? -23.359 27.406 15.078 1 32.28 545 GLY A C 1
ATOM 4421 O O . GLY A 1 545 ? -22.375 27.844 14.484 1 32.28 545 GLY A O 1
ATOM 4422 N N . MET B 1 1 ? 35.312 -4.891 4.664 1 50.44 1 MET B N 1
ATOM 4423 C CA . MET B 1 1 ? 36.156 -5.707 3.824 1 50.44 1 MET B CA 1
ATOM 4424 C C . MET B 1 1 ? 36.094 -7.172 4.238 1 50.44 1 MET B C 1
ATOM 4426 O O . MET B 1 1 ? 35.906 -8.055 3.396 1 50.44 1 MET B O 1
ATOM 4430 N N . LEU B 1 2 ? 36.188 -7.301 5.574 1 50.84 2 LEU B N 1
ATOM 4431 C CA . LEU B 1 2 ? 36.156 -8.688 6.023 1 50.84 2 LEU B CA 1
ATOM 4432 C C . LEU B 1 2 ? 34.812 -9.336 5.66 1 50.84 2 LEU B C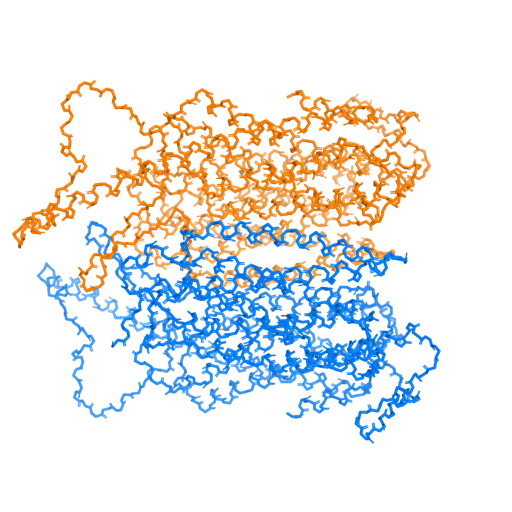 1
ATOM 4434 O O . LEU B 1 2 ? 34.781 -10.492 5.234 1 50.84 2 LEU B O 1
ATOM 4438 N N . GLY B 1 3 ? 33.781 -8.609 5.684 1 55.56 3 GLY B N 1
ATOM 4439 C CA . GLY B 1 3 ? 32.469 -9.141 5.328 1 55.56 3 GLY B CA 1
ATOM 4440 C C . GLY B 1 3 ? 32.375 -9.539 3.869 1 55.56 3 GLY B C 1
ATOM 4441 O O . GLY B 1 3 ? 31.844 -10.609 3.547 1 55.56 3 GLY B O 1
ATOM 4442 N N . VAL B 1 4 ? 33 -8.742 3.086 1 61.28 4 VAL B N 1
ATOM 4443 C CA . VAL B 1 4 ? 32.969 -9.016 1.652 1 61.28 4 VAL B CA 1
ATOM 4444 C C . VAL B 1 4 ? 33.75 -10.297 1.354 1 61.28 4 VAL B C 1
ATOM 4446 O O . VAL B 1 4 ? 33.312 -11.133 0.56 1 61.28 4 VAL B O 1
ATOM 4449 N N . ILE B 1 5 ? 34.812 -10.453 2.072 1 46.53 5 ILE B N 1
ATOM 4450 C CA . ILE B 1 5 ? 35.688 -11.625 1.857 1 46.53 5 ILE B CA 1
ATOM 4451 C C . ILE B 1 5 ? 34.938 -12.883 2.314 1 46.53 5 ILE B C 1
ATOM 4453 O O . ILE B 1 5 ? 35 -13.914 1.637 1 46.53 5 ILE B O 1
ATOM 4457 N N . ILE B 1 6 ? 34.281 -12.711 3.328 1 51.44 6 ILE B N 1
ATOM 4458 C CA . ILE B 1 6 ? 33.625 -13.875 3.898 1 51.44 6 ILE B CA 1
ATOM 4459 C C . ILE B 1 6 ? 32.469 -14.297 2.996 1 51.44 6 ILE B C 1
ATOM 4461 O O . ILE B 1 6 ? 32.281 -15.484 2.74 1 51.44 6 ILE B O 1
ATOM 4465 N N . PHE B 1 7 ? 31.922 -13.32 2.432 1 59.72 7 PHE B N 1
ATOM 4466 C CA . PHE B 1 7 ? 30.75 -13.641 1.615 1 59.72 7 PHE B CA 1
ATOM 4467 C C . PHE B 1 7 ? 31.172 -14.219 0.272 1 59.72 7 PHE B C 1
ATOM 4469 O O . PHE B 1 7 ? 30.5 -15.094 -0.274 1 59.72 7 PHE B O 1
ATOM 4476 N N . ILE B 1 8 ? 32.281 -13.766 -0.129 1 50.91 8 ILE B N 1
ATOM 4477 C CA . ILE B 1 8 ? 32.75 -14.258 -1.413 1 50.91 8 ILE B CA 1
ATOM 4478 C C . ILE B 1 8 ? 33.312 -15.672 -1.25 1 50.91 8 ILE B C 1
ATOM 4480 O O . ILE B 1 8 ? 33.156 -16.516 -2.139 1 50.91 8 ILE B O 1
ATOM 4484 N N . ASN B 1 9 ? 33.844 -15.961 -0.069 1 44.44 9 ASN B N 1
ATOM 4485 C CA . ASN B 1 9 ? 34.469 -17.266 0.168 1 44.44 9 ASN B CA 1
ATOM 4486 C C . ASN B 1 9 ? 33.438 -18.312 0.6 1 44.44 9 ASN B C 1
ATOM 4488 O O . ASN B 1 9 ? 33.781 -19.484 0.733 1 44.44 9 ASN B O 1
ATOM 4492 N N . ASP B 1 10 ? 32.219 -17.969 0.866 1 58.09 10 ASP B N 1
ATOM 4493 C CA . ASP B 1 10 ? 31.125 -18.766 1.435 1 58.09 10 ASP B CA 1
ATOM 4494 C C . ASP B 1 10 ? 30.672 -19.844 0.456 1 58.09 10 ASP B C 1
ATOM 4496 O O . ASP B 1 10 ? 29.719 -20.578 0.734 1 58.09 10 ASP B O 1
ATOM 4500 N N . GLN B 1 11 ? 31.328 -19.984 -0.664 1 49.97 11 GLN B N 1
ATOM 4501 C CA . GLN B 1 11 ? 30.797 -20.875 -1.691 1 49.97 11 GLN B CA 1
ATOM 4502 C C . GLN B 1 11 ? 31.109 -22.344 -1.363 1 49.97 11 GLN B C 1
ATOM 4504 O O . GLN B 1 11 ? 30.562 -23.25 -1.995 1 49.97 11 GLN B O 1
ATOM 4509 N N . HIS B 1 12 ? 31.953 -22.625 -0.281 1 50.16 12 HIS B N 1
ATOM 4510 C CA . HIS B 1 12 ? 32.125 -24 0.216 1 50.16 12 HIS B CA 1
ATOM 451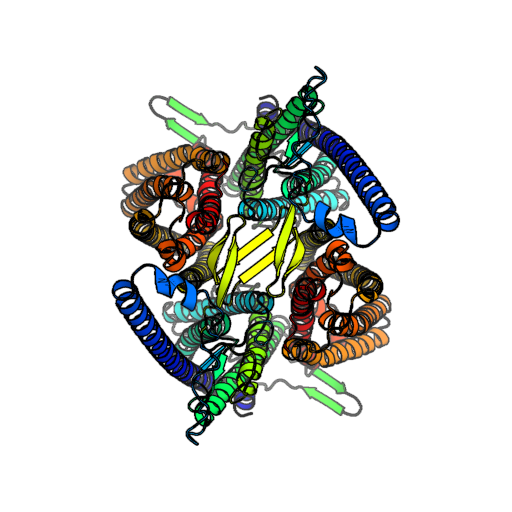1 C C . HIS B 1 12 ? 31.312 -24.203 1.497 1 50.16 12 HIS B C 1
ATOM 4513 O O . HIS B 1 12 ? 31.141 -23.281 2.287 1 50.16 12 HIS B O 1
ATOM 4519 N N . LYS B 1 13 ? 30.578 -25.375 1.6 1 54.81 13 LYS B N 1
ATOM 4520 C CA . LYS B 1 13 ? 29.703 -25.734 2.721 1 54.81 13 LYS B CA 1
ATOM 4521 C C . LYS B 1 13 ? 30.297 -25.266 4.043 1 54.81 13 LYS B C 1
ATOM 4523 O O . LYS B 1 13 ? 29.594 -24.672 4.867 1 54.81 13 LYS B O 1
ATOM 4528 N N . ASP B 1 14 ? 31.531 -25.641 4.258 1 52.56 14 ASP B N 1
ATOM 4529 C CA . ASP B 1 14 ? 32.156 -25.344 5.539 1 52.56 14 ASP B CA 1
ATOM 4530 C C . ASP B 1 14 ? 32.281 -23.828 5.75 1 52.56 14 ASP B C 1
ATOM 4532 O O . ASP B 1 14 ? 32.156 -23.344 6.875 1 52.56 14 ASP B O 1
ATOM 4536 N N . TYR B 1 15 ? 32.312 -23.203 4.68 1 58.94 15 TYR B N 1
ATOM 4537 C CA . TYR B 1 15 ? 32.562 -21.766 4.805 1 58.94 15 TYR B CA 1
ATOM 4538 C C . TYR B 1 15 ? 31.25 -21 4.926 1 58.94 15 TYR B C 1
ATOM 4540 O O . TYR B 1 15 ? 31.234 -19.875 5.445 1 58.94 15 TYR B O 1
ATOM 4548 N N . ARG B 1 16 ? 30.25 -21.703 4.727 1 70.25 16 ARG B N 1
ATOM 4549 C CA . ARG B 1 16 ? 28.953 -21.062 4.902 1 70.25 16 ARG B CA 1
ATOM 4550 C C . ARG B 1 16 ? 28.641 -20.844 6.379 1 70.25 16 ARG B C 1
ATOM 4552 O O . ARG B 1 16 ? 28.094 -19.797 6.758 1 70.25 16 ARG B O 1
ATOM 4559 N N . ASP B 1 17 ? 29.141 -21.734 7.102 1 75.56 17 ASP B N 1
ATOM 4560 C CA . ASP B 1 17 ? 28.906 -21.609 8.539 1 75.56 17 ASP B CA 1
ATOM 4561 C C . ASP B 1 17 ? 29.625 -20.391 9.102 1 75.56 17 ASP B C 1
ATOM 4563 O O . ASP B 1 17 ? 29.078 -19.688 9.953 1 75.56 17 ASP B O 1
ATOM 4567 N N . TYR B 1 18 ? 30.781 -20.156 8.477 1 77.38 18 TYR B N 1
ATOM 4568 C CA . TYR B 1 18 ? 31.531 -19.016 8.977 1 77.38 18 TYR B CA 1
ATOM 4569 C C . TYR B 1 18 ? 30.859 -17.703 8.594 1 77.38 18 TYR B C 1
ATOM 4571 O O . TYR B 1 18 ? 30.812 -16.766 9.383 1 77.38 18 TYR B O 1
ATOM 4579 N N . SER B 1 19 ? 30.391 -17.688 7.402 1 81.31 19 SER B N 1
ATOM 4580 C CA . SER B 1 19 ? 29.719 -16.469 6.957 1 81.31 19 SER B CA 1
ATOM 4581 C C . SER B 1 19 ? 28.422 -16.234 7.738 1 81.31 19 SER B C 1
ATOM 4583 O O . SER B 1 19 ? 28.094 -15.086 8.062 1 81.31 19 SER B O 1
ATOM 4585 N N . GLU B 1 20 ? 27.75 -17.297 8.094 1 85.06 20 GLU B N 1
ATOM 4586 C CA . GLU B 1 20 ? 26.516 -17.172 8.844 1 85.06 20 GLU B CA 1
ATOM 4587 C C . GLU B 1 20 ? 26.766 -16.75 10.289 1 85.06 20 GLU B C 1
ATOM 4589 O O . GLU B 1 20 ? 26.031 -15.945 10.852 1 85.06 20 GLU B O 1
ATOM 4594 N N . ILE B 1 21 ? 27.781 -17.297 10.812 1 86.44 21 ILE B N 1
ATOM 4595 C CA . ILE B 1 21 ? 28.156 -16.938 12.18 1 86.44 21 ILE B CA 1
ATOM 4596 C C . ILE B 1 21 ? 28.609 -15.484 12.219 1 86.44 21 ILE B C 1
ATOM 4598 O O . ILE B 1 21 ? 28.25 -14.742 13.141 1 86.44 21 ILE B O 1
ATOM 4602 N N . PHE B 1 22 ? 29.359 -15.117 11.219 1 88.25 22 PHE B N 1
ATOM 4603 C CA . PHE B 1 22 ? 29.797 -13.727 11.125 1 88.25 22 PHE B CA 1
ATOM 4604 C C . PHE B 1 22 ? 28.609 -12.789 11.023 1 88.25 22 PHE B C 1
ATOM 4606 O O . PHE B 1 22 ? 28.531 -11.797 11.75 1 88.25 22 PHE B O 1
ATOM 4613 N N . SER B 1 23 ? 27.719 -13.109 10.172 1 88.88 23 SER B N 1
ATOM 4614 C CA . SER B 1 23 ? 26.547 -12.281 9.992 1 88.88 23 SER B CA 1
ATOM 4615 C C . SER B 1 23 ? 25.703 -12.219 11.266 1 88.88 23 SER B C 1
ATOM 4617 O O . SER B 1 23 ? 25.141 -11.172 11.594 1 88.88 23 SER B O 1
ATOM 4619 N N . SER B 1 24 ? 25.672 -13.305 12.023 1 91.12 24 SER B N 1
ATOM 4620 C CA . SER B 1 24 ? 24.938 -13.344 13.273 1 91.12 24 SER B CA 1
ATOM 4621 C C . SER B 1 24 ? 25.609 -12.484 14.344 1 91.12 24 SER B C 1
ATOM 4623 O O . SER B 1 24 ? 24.922 -11.773 15.094 1 91.12 24 SER B O 1
ATOM 4625 N N . ILE B 1 25 ? 26.859 -12.508 14.289 1 92.44 25 ILE B N 1
ATOM 4626 C CA . ILE B 1 25 ? 27.594 -11.766 15.305 1 92.44 25 ILE B CA 1
ATOM 4627 C C . ILE B 1 25 ? 27.453 -10.266 15.047 1 92.44 25 ILE B C 1
ATOM 4629 O O . ILE B 1 25 ? 27.203 -9.484 15.969 1 92.44 25 ILE B O 1
ATOM 4633 N N . ILE B 1 26 ? 27.594 -9.898 13.828 1 93 26 ILE B N 1
ATOM 4634 C CA . ILE B 1 26 ? 27.516 -8.469 13.523 1 93 26 ILE B CA 1
ATOM 4635 C C . ILE B 1 26 ? 26.094 -7.969 13.781 1 93 26 ILE B C 1
ATOM 4637 O O . ILE B 1 26 ? 25.906 -6.844 14.25 1 93 26 ILE B O 1
ATOM 4641 N N . SER B 1 27 ? 25.125 -8.766 13.508 1 93.69 27 SER B N 1
ATOM 4642 C CA . SER B 1 27 ? 23.75 -8.375 13.789 1 93.69 27 SER B CA 1
ATOM 4643 C C . SER B 1 27 ? 23.5 -8.289 15.289 1 93.69 27 SER B C 1
ATOM 4645 O O . SER B 1 27 ? 22.797 -7.387 15.75 1 93.69 27 SER B O 1
ATOM 4647 N N . ALA B 1 28 ? 24.062 -9.195 16.031 1 95.12 28 ALA B N 1
ATOM 4648 C CA . ALA B 1 28 ? 23.891 -9.188 17.484 1 95.12 28 ALA B CA 1
ATOM 4649 C C . ALA B 1 28 ? 24.531 -7.953 18.109 1 95.12 28 ALA B C 1
ATOM 4651 O O . ALA B 1 28 ? 23.953 -7.328 19 1 95.12 28 ALA B O 1
ATOM 4652 N N . ILE B 1 29 ? 25.688 -7.641 17.641 1 95.38 29 ILE B N 1
ATOM 4653 C CA . ILE B 1 29 ? 26.359 -6.441 18.125 1 95.38 29 ILE B CA 1
ATOM 4654 C C . ILE B 1 29 ? 25.531 -5.207 17.766 1 95.38 29 ILE B C 1
ATOM 4656 O O . ILE B 1 29 ? 25.422 -4.277 18.578 1 95.38 29 ILE B O 1
ATOM 4660 N N . GLY B 1 30 ? 24.969 -5.238 16.562 1 95.5 30 GLY B N 1
ATOM 4661 C CA . GLY B 1 30 ? 24.109 -4.137 16.156 1 95.5 30 GLY B CA 1
ATOM 4662 C C . GLY B 1 30 ? 22.875 -4 17.031 1 95.5 30 GLY B C 1
ATOM 4663 O O . GLY B 1 30 ? 22.516 -2.893 17.438 1 95.5 30 GLY B O 1
ATOM 4664 N N . ILE B 1 31 ? 22.297 -5.082 17.391 1 96.06 31 ILE B N 1
ATOM 4665 C CA . ILE B 1 31 ? 21.125 -5.078 18.25 1 96.06 31 ILE B CA 1
ATOM 4666 C C . ILE B 1 31 ? 21.5 -4.562 19.641 1 96.06 31 ILE B C 1
ATOM 4668 O O . ILE B 1 31 ? 20.766 -3.76 20.219 1 96.06 31 ILE B O 1
ATOM 4672 N N . LEU B 1 32 ? 22.578 -5.004 20.109 1 95.38 32 LEU B N 1
ATOM 4673 C CA . LEU B 1 32 ? 23.031 -4.566 21.422 1 95.38 32 LEU B CA 1
ATOM 4674 C C . LEU B 1 32 ? 23.234 -3.055 21.453 1 95.38 32 LEU B C 1
ATOM 4676 O O . LEU B 1 32 ? 22.812 -2.387 22.406 1 95.38 32 LEU B O 1
ATOM 4680 N N . TRP B 1 33 ? 23.844 -2.561 20.469 1 95.06 33 TRP B N 1
ATOM 4681 C CA . TRP B 1 33 ? 24.047 -1.118 20.391 1 95.06 33 TRP B CA 1
ATOM 4682 C C . TRP B 1 33 ? 22.703 -0.382 20.328 1 95.06 33 TRP B C 1
ATOM 4684 O O . TRP B 1 33 ? 22.516 0.64 20.984 1 95.06 33 TRP B O 1
ATOM 4694 N N . LEU B 1 34 ? 21.828 -0.866 19.531 1 95.69 34 LEU B N 1
ATOM 4695 C CA . LEU B 1 34 ? 20.531 -0.217 19.375 1 95.69 34 LEU B CA 1
ATOM 4696 C C . LEU B 1 34 ? 19.75 -0.237 20.688 1 95.69 34 LEU B C 1
ATOM 4698 O O . LEU B 1 34 ? 19.062 0.732 21.031 1 95.69 34 LEU B O 1
ATOM 4702 N N . ILE B 1 35 ? 19.875 -1.323 21.422 1 95.38 35 ILE B N 1
ATOM 4703 C CA . ILE B 1 35 ? 19.188 -1.426 22.703 1 95.38 35 ILE B CA 1
ATOM 4704 C C . ILE B 1 35 ? 19.766 -0.424 23.688 1 95.38 35 ILE B C 1
ATOM 4706 O O . ILE B 1 35 ? 19.031 0.288 24.375 1 95.38 35 ILE B O 1
ATOM 4710 N N . VAL B 1 36 ? 21.062 -0.345 23.75 1 93.69 36 VAL B N 1
ATOM 4711 C CA . VAL B 1 36 ? 21.719 0.582 24.656 1 93.69 36 VAL B CA 1
ATOM 4712 C C . VAL B 1 36 ? 21.344 2.018 24.297 1 93.69 36 VAL B C 1
ATOM 4714 O O . VAL B 1 36 ? 21.031 2.82 25.188 1 93.69 36 VAL B O 1
ATOM 4717 N N . PHE B 1 37 ? 21.406 2.256 23.031 1 93.19 37 PHE B N 1
ATOM 4718 C CA . PHE B 1 37 ? 21.062 3.584 22.547 1 93.19 37 PHE B CA 1
ATOM 4719 C C . PHE B 1 37 ? 19.609 3.906 22.875 1 93.19 37 PHE B C 1
ATOM 4721 O O . PHE B 1 37 ? 19.297 4.996 23.359 1 93.19 37 PHE B O 1
ATOM 4728 N N . HIS B 1 38 ? 18.703 2.986 22.641 1 92.56 38 HIS B N 1
ATOM 4729 C CA . HIS B 1 38 ? 17.281 3.188 22.859 1 92.56 38 HIS B CA 1
ATOM 4730 C C . HIS B 1 38 ? 16.969 3.377 24.328 1 92.56 38 HIS B C 1
ATOM 4732 O O . HIS B 1 38 ? 16.172 4.238 24.703 1 92.56 38 HIS B O 1
ATOM 4738 N N . VAL B 1 39 ? 17.562 2.598 25.188 1 92.88 39 VAL B N 1
ATOM 4739 C CA . VAL B 1 39 ? 17.344 2.707 26.625 1 92.88 39 VAL B CA 1
ATOM 4740 C C . VAL B 1 39 ? 17.875 4.047 27.125 1 92.88 39 VAL B C 1
ATOM 4742 O O . VAL B 1 39 ? 17.219 4.723 27.922 1 92.88 39 VAL B O 1
ATOM 4745 N N . ASP B 1 40 ? 19.031 4.434 26.688 1 91.19 40 ASP B N 1
ATOM 4746 C CA . ASP B 1 40 ? 19.594 5.719 27.062 1 91.19 40 ASP B CA 1
ATOM 4747 C C . ASP B 1 40 ? 18.703 6.875 26.625 1 91.19 40 ASP B C 1
ATOM 4749 O O . ASP B 1 40 ? 18.531 7.844 27.375 1 91.19 40 ASP B O 1
ATOM 4753 N N . LEU B 1 41 ? 18.188 6.766 25.469 1 89.69 41 LEU B N 1
ATOM 4754 C CA . LEU B 1 41 ? 17.297 7.797 24.938 1 89.69 41 LEU B CA 1
ATOM 4755 C C . LEU B 1 41 ? 16.016 7.867 25.75 1 89.69 41 LEU B C 1
ATOM 4757 O O . LEU B 1 41 ? 15.516 8.953 26.047 1 89.69 41 LEU B O 1
ATOM 4761 N N . CYS B 1 42 ? 15.477 6.719 26.094 1 86.88 42 CYS B N 1
ATOM 4762 C CA . CYS B 1 42 ? 14.242 6.68 26.859 1 86.88 42 CYS B CA 1
ATOM 4763 C C . CYS B 1 42 ? 14.461 7.238 28.266 1 86.88 42 CYS B C 1
ATOM 4765 O O . CYS B 1 42 ? 13.594 7.926 28.812 1 86.88 42 CYS B O 1
ATOM 4767 N N . LEU B 1 43 ? 15.594 6.953 28.844 1 88.69 43 LEU B N 1
ATOM 4768 C CA . LEU B 1 43 ? 15.922 7.496 30.156 1 88.69 43 LEU B CA 1
ATOM 4769 C C . LEU B 1 43 ? 16.047 9.016 30.094 1 88.69 43 LEU B C 1
ATOM 4771 O O . LEU B 1 43 ? 15.602 9.719 31 1 88.69 43 LEU B O 1
ATOM 4775 N N . TYR B 1 44 ? 16.656 9.438 29.047 1 85.12 44 TYR B N 1
ATOM 4776 C CA . TYR B 1 44 ? 16.781 10.883 28.875 1 85.12 44 TYR B CA 1
ATOM 4777 C C . TYR B 1 44 ? 15.422 11.539 28.703 1 85.12 44 TYR B C 1
ATOM 4779 O O . TYR B 1 44 ? 15.148 12.586 29.297 1 85.12 44 TYR B O 1
ATOM 4787 N N . LYS B 1 45 ? 14.602 10.977 27.906 1 82.44 45 LYS B N 1
ATOM 4788 C CA . LYS B 1 45 ? 13.266 11.523 27.672 1 82.44 45 LYS B CA 1
ATOM 4789 C C . LYS B 1 45 ? 12.461 11.562 28.969 1 82.44 45 LYS B C 1
ATOM 4791 O O . LYS B 1 45 ? 11.734 12.531 29.219 1 82.44 45 LYS B O 1
ATOM 4796 N N . THR B 1 46 ? 12.609 10.5 29.75 1 82.38 46 THR B N 1
ATOM 4797 C CA . THR B 1 46 ? 11.891 10.445 31.016 1 82.38 46 THR B CA 1
ATOM 4798 C C . THR B 1 46 ? 12.414 11.516 31.984 1 82.38 46 THR B C 1
ATOM 4800 O O . THR B 1 46 ? 11.648 12.117 32.719 1 82.38 46 THR B O 1
ATOM 4803 N N . GLU B 1 47 ? 13.633 11.727 31.953 1 82.38 47 GLU B N 1
ATOM 4804 C CA . GLU B 1 47 ? 14.234 12.75 32.812 1 82.38 47 GLU B CA 1
ATOM 4805 C C . GLU B 1 47 ? 13.766 14.148 32.375 1 82.38 47 GLU B C 1
ATOM 4807 O O . GLU B 1 47 ? 13.477 14.984 33.25 1 82.38 47 GLU B O 1
ATOM 4812 N N . VAL B 1 48 ? 13.742 14.344 31.125 1 78.88 48 VAL B N 1
ATOM 4813 C CA . VAL B 1 48 ? 13.312 15.648 30.609 1 78.88 48 VAL B CA 1
ATOM 4814 C C . VAL B 1 48 ? 11.836 15.867 30.953 1 78.88 48 VAL B C 1
ATOM 4816 O O . VAL B 1 48 ? 11.438 16.969 31.344 1 78.88 48 VAL B O 1
ATOM 4819 N N . LEU B 1 49 ? 11.031 14.836 30.797 1 76.88 49 LEU B N 1
ATOM 4820 C CA . LEU B 1 49 ? 9.609 14.93 31.094 1 76.88 49 LEU B CA 1
ATOM 4821 C C . LEU B 1 49 ? 9.391 15.18 32.594 1 76.88 49 LEU B C 1
ATOM 4823 O O . LEU B 1 49 ? 8.5 15.938 32.969 1 76.88 49 LEU B O 1
ATOM 4827 N N . LYS B 1 50 ? 10.164 14.555 33.406 1 78.62 50 LYS B N 1
ATOM 4828 C CA . LYS B 1 50 ? 10.094 14.789 34.844 1 78.62 50 LYS B CA 1
ATOM 4829 C C . LYS B 1 50 ? 10.453 16.234 35.188 1 78.62 50 LYS B C 1
ATOM 4831 O O . LYS B 1 50 ? 9.797 16.859 36.031 1 78.62 50 LYS B O 1
ATOM 4836 N N . GLN B 1 51 ? 11.375 16.75 34.531 1 75.56 51 GLN B N 1
ATOM 4837 C CA . GLN B 1 51 ? 11.789 18.125 34.781 1 75.56 51 GLN B CA 1
ATOM 4838 C C . GLN B 1 51 ? 10.695 19.109 34.344 1 75.56 51 GLN B C 1
ATOM 4840 O O . GLN B 1 51 ? 10.445 20.094 35.031 1 75.56 51 GLN B O 1
ATOM 4845 N N . LEU B 1 52 ? 10.125 18.75 33.188 1 69.62 52 LEU B N 1
ATOM 4846 C CA . LEU B 1 52 ? 9.055 19.609 32.688 1 69.62 52 LEU B CA 1
ATOM 4847 C C . LEU B 1 52 ? 7.848 19.578 33.625 1 69.62 52 LEU B C 1
ATOM 4849 O O . LEU B 1 52 ? 7.215 20.609 33.875 1 69.62 52 LEU B O 1
ATOM 4853 N N . LYS B 1 53 ? 7.504 18.438 34.094 1 73.81 53 LYS B N 1
ATOM 4854 C CA . LYS B 1 53 ? 6.391 18.281 35.031 1 73.81 53 LYS B CA 1
ATOM 4855 C C . LYS B 1 53 ? 6.676 19.016 36.344 1 73.81 53 LYS B C 1
ATOM 4857 O O . LYS B 1 53 ? 5.789 19.656 36.906 1 73.81 53 LYS B O 1
ATOM 4862 N N . GLU B 1 54 ? 7.84 18.922 36.812 1 74 54 GLU B N 1
ATOM 4863 C CA . GLU B 1 54 ? 8.242 19.641 38.031 1 74 54 GLU B CA 1
ATOM 4864 C C . GLU B 1 54 ? 8.156 21.141 37.844 1 74 54 GLU B C 1
ATOM 4866 O O . GLU B 1 54 ? 7.723 21.875 38.75 1 74 54 GLU B O 1
ATOM 4871 N N . ARG B 1 55 ? 8.492 21.484 36.625 1 63.16 55 ARG B N 1
ATOM 4872 C CA . ARG B 1 55 ? 8.414 22.906 36.344 1 63.16 55 ARG B CA 1
ATOM 4873 C C . ARG B 1 55 ? 6.965 23.375 36.25 1 63.16 55 ARG B C 1
ATOM 4875 O O . ARG B 1 55 ? 6.617 24.453 36.719 1 63.16 55 ARG B O 1
ATOM 4882 N N . GLU B 1 56 ? 6.16 22.656 35.531 1 64.81 56 GLU B N 1
ATOM 4883 C CA . GLU B 1 56 ? 4.738 22.969 35.438 1 64.81 56 GLU B CA 1
ATOM 4884 C C . GLU B 1 56 ? 4.07 22.984 36.812 1 64.81 56 GLU B C 1
ATOM 4886 O O . GLU B 1 56 ? 3.26 23.875 37.094 1 64.81 56 GLU B O 1
ATOM 4891 N N . ASP B 1 57 ? 4.348 21.984 37.656 1 65.25 57 ASP B N 1
ATOM 4892 C CA . ASP B 1 57 ? 3.814 21.938 39 1 65.25 57 ASP B CA 1
ATOM 4893 C C . ASP B 1 57 ? 4.289 23.125 39.844 1 65.25 57 ASP B C 1
ATOM 4895 O O . ASP B 1 57 ? 3.514 23.703 40.594 1 65.25 57 ASP B O 1
ATOM 4899 N N . ALA B 1 58 ? 5.469 23.531 39.625 1 62.66 58 ALA B N 1
ATOM 4900 C CA . ALA B 1 58 ? 6.02 24.672 40.312 1 62.66 58 ALA B CA 1
ATOM 4901 C C . ALA B 1 58 ? 5.348 25.969 39.875 1 62.66 58 ALA B C 1
ATOM 4903 O O . ALA B 1 58 ? 5.055 26.844 40.688 1 62.66 58 ALA B O 1
ATOM 4904 N N . MET B 1 59 ? 5.125 25.984 38.594 1 56.03 59 MET B N 1
ATOM 4905 C CA . MET B 1 59 ? 4.445 27.156 38.062 1 56.03 59 MET B CA 1
ATOM 4906 C C . MET B 1 59 ? 2.998 27.219 38.531 1 56.03 59 MET B C 1
ATOM 4908 O O . MET B 1 59 ? 2.482 28.297 38.812 1 56.03 59 MET B O 1
ATOM 4912 N N . GLN B 1 60 ? 2.287 26.141 38.438 1 57.59 60 GLN B N 1
ATOM 4913 C CA . GLN B 1 60 ? 0.915 26.078 38.938 1 57.59 60 GLN B CA 1
ATOM 4914 C C . GLN B 1 60 ? 0.843 26.438 40.406 1 57.59 60 GLN B C 1
ATOM 4916 O O . GLN B 1 60 ? -0.062 27.156 40.844 1 57.59 60 GLN B O 1
ATOM 4921 N N . GLU B 1 61 ? 1.662 25.906 41.219 1 57.09 61 GLU B N 1
ATOM 4922 C CA . GLU B 1 61 ? 1.723 26.266 42.625 1 57.09 61 GLU B CA 1
ATOM 4923 C C . GLU B 1 61 ? 2.01 27.75 42.812 1 57.09 61 GLU B C 1
ATOM 4925 O O . GLU B 1 61 ? 1.427 28.406 43.688 1 57.09 61 GLU B O 1
ATOM 4930 N N . ALA B 1 62 ? 2.824 28.312 42 1 52.03 62 ALA B N 1
ATOM 4931 C CA . ALA B 1 62 ? 3.125 29.734 42.031 1 52.03 62 ALA B CA 1
ATOM 4932 C C . ALA B 1 62 ? 1.929 30.562 41.562 1 52.03 62 ALA B C 1
ATOM 4934 O O . ALA B 1 62 ? 1.626 31.609 42.156 1 52.03 62 ALA B O 1
ATOM 4935 N N . SER B 1 63 ? 1.353 30.078 40.469 1 46.81 63 SER B N 1
ATOM 4936 C CA . SER B 1 63 ? 0.147 30.75 40 1 46.81 63 SER B CA 1
ATOM 4937 C C . SER B 1 63 ? -0.964 30.703 41.031 1 46.81 63 SER B C 1
ATOM 4939 O O . SER B 1 63 ? -1.704 31.672 41.188 1 46.81 63 SER B O 1
ATOM 4941 N N . ASP B 1 64 ? -1.234 29.578 41.594 1 45 64 ASP B N 1
ATOM 4942 C CA . ASP B 1 64 ? -2.25 29.5 42.625 1 45 64 ASP B CA 1
ATOM 4943 C C . ASP B 1 64 ? -1.931 30.453 43.781 1 45 64 ASP B C 1
ATOM 4945 O O . ASP B 1 64 ? -2.836 30.953 44.438 1 45 64 ASP B O 1
ATOM 4949 N N . ARG B 1 65 ? -0.795 30.656 44.094 1 43.16 65 ARG B N 1
ATOM 4950 C CA . ARG B 1 65 ? -0.431 31.656 45.094 1 43.16 65 ARG B CA 1
ATOM 4951 C C . ARG B 1 65 ? -0.59 33.062 44.531 1 43.16 65 ARG B C 1
ATOM 4953 O O . ARG B 1 65 ? -0.878 34 45.281 1 43.16 65 ARG B O 1
ATOM 4960 N N . PHE B 1 66 ? -0.086 33.344 43.344 1 36.22 66 PHE B N 1
ATOM 4961 C CA . PHE B 1 66 ? -0.234 34.688 42.781 1 36.22 66 PHE B CA 1
ATOM 4962 C C . PHE B 1 66 ? -1.586 34.812 42.094 1 36.22 66 PHE B C 1
ATOM 4964 O O . PHE B 1 66 ? -1.896 34.062 41.156 1 36.22 66 PHE B O 1
ATOM 4971 N N . SER B 1 67 ? -2.805 35.406 42.719 1 33.97 67 SER B N 1
ATOM 4972 C CA . SER B 1 67 ? -4.133 35.781 42.219 1 33.97 67 SER B CA 1
ATOM 4973 C C . SER B 1 67 ? -4.09 36.219 40.781 1 33.97 67 SER B C 1
ATOM 4975 O O . SER B 1 67 ? -3.012 36.438 40.219 1 33.97 67 SER B O 1
ATOM 4977 N N . THR B 1 68 ? -5.125 37.469 40.281 1 32.59 68 THR B N 1
ATOM 4978 C CA . THR B 1 68 ? -5.586 38.188 39.094 1 32.59 68 THR B CA 1
ATOM 4979 C C . THR B 1 68 ? -4.402 38.781 38.344 1 32.59 68 THR B C 1
ATOM 4981 O O . THR B 1 68 ? -4.473 38.938 37.125 1 32.59 68 THR B O 1
ATOM 4984 N N . ALA B 1 69 ? -3.498 39.531 39 1 29.39 69 ALA B N 1
ATOM 4985 C CA . ALA B 1 69 ? -2.645 40.562 38.406 1 29.39 69 ALA B CA 1
ATOM 4986 C C . ALA B 1 69 ? -1.58 39.938 37.5 1 29.39 69 ALA B C 1
ATOM 4988 O O . ALA B 1 69 ? -1.259 40.5 36.438 1 29.39 69 ALA B O 1
ATOM 4989 N N . THR B 1 70 ? -0.921 38.875 37.938 1 30.3 70 THR B N 1
ATOM 4990 C CA . THR B 1 70 ? 0.287 38.5 37.219 1 30.3 70 THR B CA 1
ATOM 4991 C C . THR B 1 70 ? -0.055 37.594 36.031 1 30.3 70 THR B C 1
ATOM 4993 O O . THR B 1 70 ? 0.838 37.125 35.344 1 30.3 70 THR B O 1
ATOM 4996 N N . GLU B 1 71 ? -1.377 37.188 35.875 1 32.62 71 GLU B N 1
ATOM 4997 C CA . GLU B 1 71 ? -1.773 36.594 34.594 1 32.62 71 GLU B CA 1
ATOM 4998 C C . GLU B 1 71 ? -1.424 37.531 33.438 1 32.62 71 GLU B C 1
ATOM 5000 O O . GLU B 1 71 ? -1.161 37.094 32.344 1 32.62 71 GLU B O 1
ATOM 5005 N N . PHE B 1 72 ? -1.455 38.938 33.719 1 30.53 72 PHE B N 1
ATOM 5006 C CA . PHE B 1 72 ? -1.035 39.938 32.75 1 30.53 72 PHE B CA 1
ATOM 5007 C C . PHE B 1 72 ? 0.443 39.781 32.438 1 30.53 72 PHE B C 1
ATOM 5009 O O . PHE B 1 72 ? 0.835 39.906 31.266 1 30.53 72 PHE B O 1
ATOM 5016 N N . ILE B 1 73 ? 1.31 39.656 33.438 1 30.53 73 ILE B N 1
ATOM 5017 C CA . ILE B 1 73 ? 2.744 39.719 33.188 1 30.53 73 ILE B CA 1
ATOM 5018 C C . ILE B 1 73 ? 3.166 38.438 32.438 1 30.53 73 ILE B C 1
ATOM 5020 O O . ILE B 1 73 ? 3.984 38.5 31.516 1 30.53 73 ILE B O 1
ATOM 5024 N N . ILE B 1 74 ? 2.641 37.281 32.781 1 32.53 74 ILE B N 1
ATOM 5025 C CA . ILE B 1 74 ? 3.119 36.062 32.156 1 32.53 74 ILE B CA 1
ATOM 5026 C C . ILE B 1 74 ? 2.627 36 30.719 1 32.53 74 ILE B C 1
ATOM 5028 O O . ILE B 1 74 ? 3.305 35.438 29.859 1 32.53 74 ILE B O 1
ATOM 5032 N N . ASN B 1 75 ? 1.394 36.469 30.438 1 31.86 75 ASN B N 1
ATOM 5033 C CA . ASN B 1 75 ? 1.02 36.625 29.047 1 31.86 75 ASN B CA 1
ATOM 5034 C C . ASN B 1 75 ? 1.917 37.656 28.344 1 31.86 75 ASN B C 1
ATOM 5036 O O . ASN B 1 75 ? 1.747 37.906 27.156 1 31.86 75 ASN B O 1
ATOM 5040 N N . SER B 1 76 ? 2.467 38.688 29.188 1 27.78 76 SER B N 1
ATOM 5041 C CA . SER B 1 76 ? 3.506 39.469 28.516 1 27.78 76 SER B CA 1
ATOM 5042 C C . SER B 1 76 ? 4.691 38.594 28.141 1 27.78 76 SER B C 1
ATOM 5044 O O . SER B 1 76 ? 4.902 37.531 28.734 1 27.78 76 SER B O 1
ATOM 5046 N N . GLY B 1 77 ? 5.531 38.812 27.031 1 29.53 77 GLY B N 1
ATOM 5047 C CA . GLY B 1 77 ? 6.621 38.312 26.234 1 29.53 77 GLY B CA 1
ATOM 5048 C C . GLY B 1 77 ? 7.785 37.781 27.047 1 29.53 77 GLY B C 1
ATOM 5049 O O . GLY B 1 77 ? 8.945 37.938 26.656 1 29.53 77 GLY B O 1
ATOM 5050 N N . PHE B 1 78 ? 7.652 37.625 28.422 1 28.67 78 PHE B N 1
ATOM 5051 C CA . PHE B 1 78 ? 8.945 37.188 28.938 1 28.67 78 PHE B CA 1
ATOM 5052 C C . PHE B 1 78 ? 9.422 35.938 28.219 1 28.67 78 PHE B C 1
ATOM 5054 O O . PHE B 1 78 ? 8.758 34.875 28.281 1 28.67 78 PHE B O 1
ATOM 5061 N N . ASP B 1 79 ? 10.109 36.125 27.125 1 31.56 79 ASP B N 1
ATOM 5062 C CA . ASP B 1 79 ? 11.055 35.219 26.5 1 31.56 79 ASP B CA 1
ATOM 5063 C C . ASP B 1 79 ? 11.922 34.531 27.547 1 31.56 79 ASP B C 1
ATOM 5065 O O . ASP B 1 79 ? 12.859 35.125 28.094 1 31.56 79 ASP B O 1
ATOM 5069 N N . PHE B 1 80 ? 11.359 33.781 28.422 1 30.59 80 PHE B N 1
ATOM 5070 C CA . PHE B 1 80 ? 12.125 32.969 29.375 1 30.59 80 PHE B CA 1
ATOM 5071 C C . PHE B 1 80 ? 13.383 32.406 28.719 1 30.59 80 PHE B C 1
ATOM 5073 O O . PHE B 1 80 ? 14.211 31.797 29.391 1 30.59 80 PHE B O 1
ATOM 5080 N N . SER B 1 81 ? 13.359 32.25 27.391 1 33.88 81 SER B N 1
ATOM 5081 C CA . SER B 1 81 ? 14.633 31.766 26.859 1 33.88 81 SER B CA 1
ATOM 5082 C C . SER B 1 81 ? 15.789 32.656 27.266 1 33.88 81 SER B C 1
ATOM 5084 O O . SER B 1 81 ? 16.906 32.188 27.484 1 33.88 81 SER B O 1
ATOM 5086 N N . THR B 1 82 ? 15.523 34.031 27.203 1 31.86 82 THR B N 1
ATOM 5087 C CA . THR B 1 82 ? 16.688 34.906 27.188 1 31.86 82 THR B CA 1
ATOM 5088 C C . THR B 1 82 ? 17.234 35.125 28.609 1 31.86 82 THR B C 1
ATOM 5090 O O . THR B 1 82 ? 18.359 35.562 28.781 1 31.86 82 THR B O 1
ATOM 5093 N N . THR B 1 83 ? 16.391 35.219 29.641 1 32.38 83 THR B N 1
ATOM 5094 C CA . THR B 1 83 ? 16.984 35.844 30.812 1 32.38 83 THR B CA 1
ATOM 5095 C C . THR B 1 83 ? 17.859 34.875 31.578 1 32.38 83 THR B C 1
ATOM 5097 O O . THR B 1 83 ? 18.328 35.156 32.688 1 32.38 83 THR B O 1
ATOM 5100 N N . GLN B 1 84 ? 17.75 33.531 31.484 1 33.09 84 GLN B N 1
ATOM 5101 C CA . GLN B 1 84 ? 18.844 33.031 32.281 1 33.09 84 GLN B CA 1
ATOM 5102 C C . GLN B 1 84 ? 20.172 33.719 31.922 1 33.09 84 GLN B C 1
ATOM 5104 O O . GLN B 1 84 ? 20.562 33.719 30.766 1 33.09 84 GLN B O 1
ATOM 5109 N N . HIS B 1 85 ? 20.562 34.75 32.594 1 32.97 85 HIS B N 1
ATOM 5110 C CA . HIS B 1 85 ? 21.859 35.406 32.656 1 32.97 85 HIS B CA 1
ATOM 5111 C C . HIS B 1 85 ? 23 34.469 32.281 1 32.97 85 HIS B C 1
ATOM 5113 O O . HIS B 1 85 ? 23.062 33.344 32.781 1 32.97 85 HIS B O 1
ATOM 5119 N N . ILE B 1 86 ? 23.625 34.562 31.125 1 36.41 86 ILE B N 1
ATOM 5120 C CA . ILE B 1 86 ? 24.969 34.25 30.672 1 36.41 86 ILE B CA 1
ATOM 5121 C C . ILE B 1 86 ? 25.969 34.5 31.797 1 36.41 86 ILE B C 1
ATOM 5123 O O . ILE B 1 86 ? 27.156 34.719 31.547 1 36.41 86 ILE B O 1
ATOM 5127 N N . ASN B 1 87 ? 25.656 34.875 33 1 34.19 87 ASN B N 1
ATOM 5128 C CA . ASN B 1 87 ? 26.859 35.156 33.75 1 34.19 87 ASN B CA 1
ATOM 5129 C C . ASN B 1 87 ? 27.875 34.031 33.688 1 34.19 87 ASN B C 1
ATOM 5131 O O . ASN B 1 87 ? 29.062 34.25 33.469 1 34.19 87 ASN B O 1
ATOM 5135 N N . ASP B 1 88 ? 27.766 32.969 34.75 1 37.53 88 ASP B N 1
ATOM 5136 C CA . ASP B 1 88 ? 28.984 32.281 35.094 1 37.53 88 ASP B CA 1
ATOM 5137 C C . ASP B 1 88 ? 29.5 31.469 33.906 1 37.53 88 ASP B C 1
ATOM 5139 O O . ASP B 1 88 ? 28.734 31.078 33.031 1 37.53 88 ASP B O 1
ATOM 5143 N N . ASP B 1 89 ? 30.844 31.375 33.594 1 38.75 89 ASP B N 1
ATOM 5144 C CA . ASP B 1 89 ? 31.797 30.688 32.719 1 38.75 89 ASP B CA 1
ATOM 5145 C C . ASP B 1 89 ? 31.391 29.234 32.5 1 38.75 89 ASP B C 1
ATOM 5147 O O . ASP B 1 89 ? 32.25 28.375 32.25 1 38.75 89 ASP B O 1
ATOM 5151 N N . LYS B 1 90 ? 30.344 28.75 33.031 1 42.78 90 LYS B N 1
ATOM 5152 C CA . LYS B 1 90 ? 30.141 27.312 32.844 1 42.78 90 LYS B CA 1
ATOM 5153 C C . LYS B 1 90 ? 29.875 26.969 31.391 1 42.78 90 LYS B C 1
ATOM 5155 O O . LYS B 1 90 ? 29.125 27.672 30.703 1 42.78 90 LYS B O 1
ATOM 5160 N N . GLU B 1 91 ? 30.812 26.266 30.734 1 49.16 91 GLU B N 1
ATOM 5161 C CA . GLU B 1 91 ? 30.844 25.672 29.406 1 49.16 91 GLU B CA 1
ATOM 5162 C C . GLU B 1 91 ? 29.484 25.125 29 1 49.16 91 GLU B C 1
ATOM 5164 O O . GLU B 1 91 ? 28.906 24.312 29.719 1 49.16 91 GLU B O 1
ATOM 5169 N N . TYR B 1 92 ? 28.656 25.781 28.281 1 53.66 92 TYR B N 1
ATOM 5170 C CA . TYR B 1 92 ? 27.422 25.297 27.688 1 53.66 92 TYR B CA 1
ATOM 5171 C C . TYR B 1 92 ? 27.578 23.875 27.188 1 53.66 92 TYR B C 1
ATOM 5173 O O . TYR B 1 92 ? 28.391 23.594 26.312 1 53.66 92 TYR B O 1
ATOM 5181 N N . LYS B 1 93 ? 27.266 23 28.125 1 62.25 93 LYS B N 1
ATOM 5182 C CA . LYS B 1 93 ? 27.203 21.641 27.594 1 62.25 93 LYS B CA 1
ATOM 5183 C C . LYS B 1 93 ? 25.906 21.406 26.859 1 62.25 93 LYS B C 1
ATOM 5185 O O . LYS B 1 93 ? 24.812 21.562 27.422 1 62.25 93 LYS B O 1
ATOM 5190 N N . PRO B 1 94 ? 25.922 21.234 25.531 1 70.44 94 PRO B N 1
ATOM 5191 C CA . PRO B 1 94 ? 24.703 20.953 24.766 1 70.44 94 PRO B CA 1
ATOM 5192 C C . PRO B 1 94 ? 23.922 19.766 25.312 1 70.44 94 PRO B C 1
ATOM 5194 O O . PRO B 1 94 ? 24.516 18.859 25.906 1 70.44 94 PRO B O 1
ATOM 5197 N N . PRO B 1 95 ? 22.609 19.844 25.297 1 78.81 95 PRO B N 1
ATOM 5198 C CA . PRO B 1 95 ? 21.828 18.688 25.734 1 78.81 95 PRO B CA 1
ATOM 5199 C C . PRO B 1 95 ? 22.266 17.391 25.047 1 78.81 95 PRO B C 1
ATOM 5201 O O . PRO B 1 95 ? 22.703 17.422 23.891 1 78.81 95 PRO B O 1
ATOM 5204 N N . PRO B 1 96 ? 22.266 16.453 25.859 1 82.56 96 PRO B N 1
ATOM 5205 C CA . PRO B 1 96 ? 22.75 15.18 25.344 1 82.56 96 PRO B CA 1
ATOM 5206 C C . PRO B 1 96 ? 22.078 14.781 24.031 1 82.56 96 PRO B C 1
ATOM 5208 O O . PRO B 1 96 ? 22.719 14.25 23.125 1 82.56 96 PRO B O 1
ATOM 5211 N N . TYR B 1 97 ? 20.781 14.961 23.922 1 84.62 97 TYR B N 1
ATOM 5212 C CA . TYR B 1 97 ? 20.062 14.648 22.703 1 84.62 97 TYR B CA 1
ATOM 5213 C C . TYR B 1 97 ? 19.234 15.852 22.219 1 84.62 97 TYR B C 1
ATOM 5215 O O . TYR B 1 97 ? 18.656 16.562 23.047 1 84.62 97 TYR B O 1
ATOM 5223 N N . ARG B 1 98 ? 19.359 16.047 20.953 1 79.75 98 ARG B N 1
ATOM 5224 C CA . ARG B 1 98 ? 18.547 17.078 20.328 1 79.75 98 ARG B CA 1
ATOM 5225 C C . ARG B 1 98 ? 17.844 16.547 19.094 1 79.75 98 ARG B C 1
ATOM 5227 O O . ARG B 1 98 ? 18.234 15.531 18.516 1 79.75 98 ARG B O 1
ATOM 5234 N N . PHE B 1 99 ? 16.781 17.109 18.797 1 75.94 99 PHE B N 1
ATOM 5235 C CA . PHE B 1 99 ? 15.992 16.672 17.641 1 75.94 99 PHE B CA 1
ATOM 5236 C C . PHE B 1 99 ? 15.852 17.781 16.625 1 75.94 99 PHE B C 1
ATOM 5238 O O . PHE B 1 99 ? 15.469 18.906 16.969 1 75.94 99 PHE B O 1
ATOM 5245 N N . LEU B 1 100 ? 16.266 17.484 15.492 1 70.62 100 LEU B N 1
ATOM 5246 C CA . LEU B 1 100 ? 16.188 18.438 14.391 1 70.62 100 LEU B CA 1
ATOM 5247 C C . LEU B 1 100 ? 14.758 18.516 13.844 1 70.62 100 LEU B C 1
ATOM 5249 O O . LEU B 1 100 ? 14.055 17.5 13.812 1 70.62 100 LEU B O 1
ATOM 5253 N N . MET B 1 101 ? 14.367 19.75 13.633 1 62.34 101 MET B N 1
ATOM 5254 C CA . MET B 1 101 ? 13.031 19.938 13.07 1 62.34 101 MET B CA 1
ATOM 5255 C C . MET B 1 101 ? 13.094 20.078 11.555 1 62.34 101 MET B C 1
ATOM 5257 O O . MET B 1 101 ? 14.117 20.5 11.008 1 62.34 101 MET B O 1
ATOM 5261 N N . GLY B 1 102 ? 12.25 19.516 10.953 1 59.75 102 GLY B N 1
ATOM 5262 C CA . GLY B 1 102 ? 12.117 19.719 9.516 1 59.75 102 GLY B CA 1
ATOM 5263 C C . GLY B 1 102 ? 12.602 18.547 8.703 1 59.75 102 GLY B C 1
ATOM 5264 O O . GLY B 1 102 ? 12.422 17.391 9.102 1 59.75 102 GLY B O 1
ATOM 5265 N N . ARG B 1 103 ? 13.258 18.812 7.559 1 62.72 103 ARG B N 1
ATOM 5266 C CA . ARG B 1 103 ? 13.625 17.859 6.523 1 62.72 103 ARG B CA 1
ATOM 5267 C C . ARG B 1 103 ? 15.016 17.281 6.777 1 62.72 103 ARG B C 1
ATOM 5269 O O . ARG B 1 103 ? 15.492 16.453 6.012 1 62.72 103 ARG B O 1
ATOM 5276 N N . HIS B 1 104 ? 15.578 17.531 7.816 1 53.81 104 HIS B N 1
ATOM 5277 C CA . HIS B 1 104 ? 16.984 17.156 8 1 53.81 104 HIS B CA 1
ATOM 5278 C C . HIS B 1 104 ? 17.125 15.641 8.156 1 53.81 104 HIS B C 1
ATOM 5280 O O . HIS B 1 104 ? 18.203 15.094 7.906 1 53.81 104 HIS B O 1
ATOM 5286 N N . SER B 1 105 ? 16.25 14.953 8.766 1 56.66 105 SER B N 1
ATOM 5287 C CA . SER B 1 105 ? 16.516 13.539 9.016 1 56.66 105 SER B CA 1
ATOM 5288 C C . SER B 1 105 ? 15.664 12.641 8.125 1 56.66 105 SER B C 1
ATOM 5290 O O . SER B 1 105 ? 15.445 11.469 8.445 1 56.66 105 SER B O 1
ATOM 5292 N N . GLY B 1 106 ? 15.328 13 7.094 1 61.47 106 GLY B N 1
ATOM 5293 C CA . GLY B 1 106 ? 14.586 12.125 6.207 1 61.47 106 GLY B CA 1
ATOM 5294 C C . GLY B 1 106 ? 13.102 12.438 6.156 1 61.47 106 GLY B C 1
ATOM 5295 O O . GLY B 1 106 ? 12.484 12.688 7.191 1 61.47 106 GLY B O 1
ATOM 5296 N N . SER B 1 107 ? 12.656 12.523 5 1 76.75 107 SER B N 1
ATOM 5297 C CA . SER B 1 107 ? 11.258 12.852 4.727 1 76.75 107 SER B CA 1
ATOM 5298 C C . SER B 1 107 ? 10.336 11.695 5.078 1 76.75 107 SER B C 1
ATOM 5300 O O . SER B 1 107 ? 10.781 10.547 5.184 1 76.75 107 SER B O 1
ATOM 5302 N N . PHE B 1 108 ? 9.227 11.898 5.516 1 78.38 108 PHE B N 1
ATOM 5303 C CA . PHE B 1 108 ? 8.203 10.898 5.816 1 78.38 108 PHE B CA 1
ATOM 5304 C C . PHE B 1 108 ? 8.07 9.906 4.672 1 78.38 108 PHE B C 1
ATOM 5306 O O . PHE B 1 108 ? 7.84 8.711 4.898 1 78.38 108 PHE B O 1
ATOM 5313 N N . TYR B 1 109 ? 8.32 10.367 3.537 1 82.44 109 TYR B N 1
ATOM 5314 C CA . TYR B 1 109 ? 8.188 9.508 2.361 1 82.44 109 TYR B CA 1
ATOM 5315 C C . TYR B 1 109 ? 9.312 8.492 2.299 1 82.44 109 TYR B C 1
ATOM 5317 O O . TYR B 1 109 ? 9.109 7.352 1.872 1 82.44 109 TYR B O 1
ATOM 5325 N N . LEU B 1 110 ? 10.438 8.883 2.746 1 85.81 110 LEU B N 1
ATOM 5326 C CA . LEU B 1 110 ? 11.562 7.953 2.812 1 85.81 110 LEU B CA 1
ATOM 5327 C C . LEU B 1 110 ? 11.312 6.875 3.863 1 85.81 110 LEU B C 1
ATOM 5329 O O . LEU B 1 110 ? 11.664 5.707 3.656 1 85.81 110 LEU B O 1
ATOM 5333 N N . LYS B 1 111 ? 10.68 7.266 4.902 1 85.88 111 LYS B N 1
ATOM 5334 C CA . LYS B 1 111 ? 10.367 6.324 5.977 1 85.88 111 LYS B CA 1
ATOM 5335 C C . LYS B 1 111 ? 9.344 5.289 5.527 1 85.88 111 LYS B C 1
ATOM 5337 O O . LYS B 1 111 ? 9.461 4.105 5.852 1 85.88 111 LYS B O 1
ATOM 5342 N N . ILE B 1 112 ? 8.398 5.746 4.785 1 86.38 112 ILE B N 1
ATOM 5343 C CA . ILE B 1 112 ? 7.395 4.828 4.258 1 86.38 112 ILE B CA 1
ATOM 5344 C C . ILE B 1 112 ? 8.047 3.852 3.283 1 86.38 112 ILE B C 1
ATOM 5346 O O . ILE B 1 112 ? 7.73 2.66 3.283 1 86.38 112 ILE B O 1
ATOM 5350 N N . GLY B 1 113 ? 8.93 4.359 2.465 1 89.44 113 GLY B N 1
ATOM 5351 C CA . GLY B 1 113 ? 9.664 3.492 1.558 1 89.44 113 GLY B CA 1
ATOM 5352 C C . GLY B 1 113 ? 10.516 2.463 2.277 1 89.44 113 GLY B C 1
ATOM 5353 O O . GLY B 1 113 ? 10.531 1.29 1.896 1 89.44 113 GLY B O 1
ATOM 5354 N N . SER B 1 114 ? 11.156 2.93 3.311 1 91.06 114 SER B N 1
ATOM 5355 C CA . SER B 1 114 ? 11.992 2.012 4.082 1 91.06 114 SER B CA 1
ATOM 5356 C C . SER B 1 114 ? 11.148 0.917 4.73 1 91.06 114 SER B C 1
ATOM 5358 O O . SER B 1 114 ? 11.57 -0.239 4.801 1 91.06 114 SER B O 1
ATOM 5360 N N . ALA B 1 115 ? 10.023 1.287 5.191 1 90.25 115 ALA B N 1
ATOM 5361 C CA . ALA B 1 115 ? 9.125 0.297 5.777 1 90.25 115 ALA B CA 1
ATOM 5362 C C . ALA B 1 115 ? 8.68 -0.724 4.734 1 90.25 115 ALA B C 1
ATOM 5364 O O . ALA B 1 115 ? 8.625 -1.924 5.016 1 90.25 115 ALA B O 1
ATOM 5365 N N . GLY B 1 116 ? 8.367 -0.242 3.531 1 91.81 116 GLY B N 1
ATOM 5366 C CA . GLY B 1 116 ? 7.992 -1.147 2.457 1 91.81 116 GLY B CA 1
ATOM 5367 C C . GLY B 1 116 ? 9.086 -2.137 2.1 1 91.81 116 GLY B C 1
ATOM 5368 O O . GLY B 1 116 ? 8.82 -3.332 1.951 1 91.81 116 GLY B O 1
ATOM 5369 N N . PHE B 1 117 ? 10.227 -1.7 1.959 1 93.62 117 PHE B N 1
ATOM 5370 C CA . PHE B 1 117 ? 11.352 -2.564 1.628 1 93.62 117 PHE B CA 1
ATOM 5371 C C . PHE B 1 117 ? 11.656 -3.521 2.775 1 93.62 117 PHE B C 1
ATOM 5373 O O . PHE B 1 117 ? 12.008 -4.684 2.547 1 93.62 117 PHE B O 1
ATOM 5380 N N . CYS B 1 118 ? 11.547 -3.008 3.986 1 94.06 118 CYS B N 1
ATOM 5381 C CA . CYS B 1 118 ? 11.742 -3.871 5.145 1 94.06 118 CYS B CA 1
ATOM 5382 C C . CYS B 1 118 ? 10.734 -5.008 5.156 1 94.06 118 CYS B C 1
ATOM 5384 O O . CYS B 1 118 ? 11.078 -6.148 5.469 1 94.06 118 CYS B O 1
ATOM 5386 N N . PHE B 1 119 ? 9.539 -4.711 4.766 1 91.5 119 PHE B N 1
ATOM 5387 C CA . PHE B 1 119 ? 8.492 -5.723 4.73 1 91.5 119 PHE B CA 1
ATOM 5388 C C . PHE B 1 119 ? 8.844 -6.828 3.74 1 91.5 119 PHE B C 1
ATOM 5390 O O . PHE B 1 119 ? 8.703 -8.016 4.051 1 91.5 119 PHE B O 1
ATOM 5397 N N . GLY B 1 120 ? 9.289 -6.395 2.598 1 91.25 120 GLY B N 1
ATOM 5398 C CA . GLY B 1 120 ? 9.727 -7.391 1.631 1 91.25 120 GLY B CA 1
ATOM 5399 C C . GLY B 1 120 ? 10.875 -8.242 2.129 1 91.25 120 GLY B C 1
ATOM 5400 O O . GLY B 1 120 ? 10.883 -9.461 1.931 1 91.25 120 GLY B O 1
ATOM 5401 N N . TYR B 1 121 ? 11.773 -7.602 2.75 1 92.38 121 TYR B N 1
ATOM 5402 C CA . TYR B 1 121 ? 12.922 -8.305 3.307 1 92.38 121 TYR B CA 1
ATOM 5403 C C . TYR B 1 121 ? 12.492 -9.281 4.395 1 92.38 121 TYR B C 1
ATOM 5405 O O . TYR B 1 121 ? 12.992 -10.406 4.461 1 92.38 121 TYR B O 1
ATOM 5413 N N . LEU B 1 122 ? 11.586 -8.922 5.215 1 92.19 122 LEU B N 1
ATOM 5414 C CA . LEU B 1 122 ? 11.125 -9.766 6.312 1 92.19 122 LEU B CA 1
ATOM 5415 C C . LEU B 1 122 ? 10.352 -10.969 5.789 1 92.19 122 LEU B C 1
ATOM 5417 O O . LEU B 1 122 ? 10.422 -12.055 6.359 1 92.19 122 LEU B O 1
ATOM 5421 N N . ILE B 1 123 ? 9.609 -10.719 4.719 1 88.5 123 ILE B N 1
ATOM 5422 C CA . ILE B 1 123 ? 8.922 -11.844 4.086 1 88.5 123 ILE B CA 1
ATOM 5423 C C . ILE B 1 123 ? 9.945 -12.859 3.592 1 88.5 123 ILE B C 1
ATOM 5425 O O . ILE B 1 123 ? 9.789 -14.062 3.812 1 88.5 123 ILE B O 1
ATOM 5429 N N . TYR B 1 124 ? 10.945 -12.352 2.984 1 88.62 124 TYR B N 1
ATOM 5430 C CA . TYR B 1 124 ? 12.008 -13.219 2.49 1 88.62 124 TYR B CA 1
ATOM 5431 C C . TYR B 1 124 ? 12.641 -14 3.631 1 88.62 124 TYR B C 1
ATOM 5433 O O . TYR B 1 124 ? 12.812 -15.219 3.541 1 88.62 124 TYR B O 1
ATOM 5441 N N . GLN B 1 125 ? 12.969 -13.344 4.695 1 89.06 125 GLN B N 1
ATOM 5442 C CA . GLN B 1 125 ? 13.594 -13.992 5.848 1 89.06 125 GLN B CA 1
ATOM 5443 C C . GLN B 1 125 ? 12.633 -14.977 6.516 1 89.06 125 GLN B C 1
ATOM 5445 O O . GLN B 1 125 ? 13.055 -16.016 7.012 1 89.06 125 GLN B O 1
ATOM 5450 N N . GLY B 1 126 ? 11.422 -14.656 6.531 1 84.5 126 GLY B N 1
ATOM 5451 C CA . GLY B 1 126 ? 10.422 -15.555 7.086 1 84.5 126 GLY B CA 1
ATOM 5452 C C . GLY B 1 126 ? 10.289 -16.844 6.297 1 84.5 126 GLY B C 1
ATOM 5453 O O . GLY B 1 126 ? 10.141 -17.922 6.883 1 84.5 126 GLY B O 1
ATOM 5454 N N . LEU B 1 127 ? 10.336 -16.719 5.027 1 82.81 127 LEU B N 1
ATOM 5455 C CA . LEU B 1 127 ? 10.25 -17.906 4.176 1 82.81 127 LEU B CA 1
ATOM 5456 C C . LEU B 1 127 ? 11.492 -18.781 4.344 1 82.81 127 LEU B C 1
ATOM 5458 O O . LEU B 1 127 ? 11.391 -20.016 4.355 1 82.81 127 LEU B O 1
ATOM 5462 N N . GLN B 1 128 ? 12.648 -18.125 4.48 1 83.62 128 GLN B N 1
ATOM 5463 C CA . GLN B 1 128 ? 13.875 -18.875 4.719 1 83.62 128 GLN B CA 1
ATOM 5464 C C . GLN B 1 128 ? 13.828 -19.594 6.062 1 83.62 128 GLN B C 1
ATOM 5466 O O . GLN B 1 128 ? 14.242 -20.75 6.176 1 83.62 128 GLN B O 1
ATOM 5471 N N . LEU B 1 129 ? 13.367 -18.922 7.008 1 84.31 129 LEU B N 1
ATOM 5472 C CA . LEU B 1 129 ? 13.227 -19.531 8.328 1 84.31 129 LEU B CA 1
ATOM 5473 C C . LEU B 1 129 ? 12.258 -20.703 8.281 1 84.31 129 LEU B C 1
ATOM 5475 O O . LEU B 1 129 ? 12.508 -21.75 8.891 1 84.31 129 LEU B O 1
ATOM 5479 N N . GLY B 1 130 ? 11.133 -20.516 7.617 1 78.62 130 GLY B N 1
ATOM 5480 C CA . GLY B 1 130 ? 10.18 -21.609 7.457 1 78.62 130 GLY B CA 1
ATOM 5481 C C . GLY B 1 130 ? 10.781 -22.828 6.801 1 78.62 130 GLY B C 1
ATOM 5482 O O . GLY B 1 130 ? 10.508 -23.953 7.219 1 78.62 130 GLY B O 1
ATOM 5483 N N . GLN B 1 131 ? 11.547 -22.594 5.832 1 78.25 131 GLN B N 1
ATOM 5484 C CA . GLN B 1 131 ? 12.195 -23.703 5.133 1 78.25 131 GLN B CA 1
ATOM 5485 C C . GLN B 1 131 ? 13.141 -24.453 6.062 1 78.25 131 GLN B C 1
ATOM 5487 O O . GLN B 1 131 ? 13.156 -25.688 6.066 1 78.25 131 GLN B O 1
ATOM 5492 N N . HIS B 1 132 ? 13.867 -23.734 6.82 1 78.38 132 HIS B N 1
ATOM 5493 C CA . HIS B 1 132 ? 14.82 -24.359 7.723 1 78.38 132 HIS B CA 1
ATOM 5494 C C . HIS B 1 132 ? 14.109 -25.109 8.844 1 78.38 132 HIS B C 1
ATOM 5496 O O . HIS B 1 132 ? 14.555 -26.172 9.273 1 78.38 132 HIS B O 1
ATOM 5502 N N . ILE B 1 133 ? 13.023 -24.578 9.25 1 75 133 ILE B N 1
ATOM 5503 C CA . ILE B 1 133 ? 12.258 -25.234 10.305 1 75 133 ILE B CA 1
ATOM 5504 C C . ILE B 1 133 ? 11.609 -26.516 9.773 1 75 133 ILE B C 1
ATOM 5506 O O . ILE B 1 133 ? 11.609 -27.547 10.453 1 75 133 ILE B O 1
ATOM 5510 N N . LEU B 1 134 ? 11.07 -26.5 8.586 1 72.94 134 LEU B N 1
ATOM 5511 C CA . LEU B 1 134 ? 10.438 -27.656 7.992 1 72.94 134 LEU B CA 1
ATOM 5512 C C . LEU B 1 134 ? 11.453 -28.766 7.738 1 72.94 134 LEU B C 1
ATOM 5514 O O . LEU B 1 134 ? 11.164 -29.953 7.938 1 72.94 134 LEU B O 1
ATOM 5518 N N . THR B 1 135 ? 12.578 -28.312 7.344 1 72.12 135 THR B N 1
ATOM 5519 C CA . THR B 1 135 ? 13.625 -29.297 7.094 1 72.12 135 THR B CA 1
ATOM 5520 C C . THR B 1 135 ? 14.133 -29.891 8.406 1 72.12 135 THR B C 1
ATOM 5522 O O . THR B 1 135 ? 14.523 -31.062 8.461 1 72.12 135 THR B O 1
ATOM 5525 N N . TYR B 1 136 ? 14.133 -29.016 9.359 1 69.19 136 TYR B N 1
ATOM 5526 C CA . TYR B 1 136 ? 14.555 -29.484 10.672 1 69.19 136 TYR B CA 1
ATOM 5527 C C . TYR B 1 136 ? 13.562 -30.5 11.242 1 69.19 136 TYR B C 1
ATOM 5529 O O . TYR B 1 136 ? 13.953 -31.484 11.852 1 69.19 136 TYR B O 1
ATOM 5537 N N . VAL B 1 137 ? 12.289 -30.25 10.977 1 66.81 137 VAL B N 1
ATOM 5538 C CA . VAL B 1 137 ? 11.242 -31.125 11.516 1 66.81 137 VAL B CA 1
ATOM 5539 C C . VAL B 1 137 ? 11.117 -32.375 10.656 1 66.81 137 VAL B C 1
ATOM 5541 O O . VAL B 1 137 ? 10.844 -33.469 11.164 1 66.81 137 VAL B O 1
ATOM 5544 N N . ALA B 1 138 ? 11.102 -32.156 9.344 1 62.38 138 ALA B N 1
ATOM 5545 C CA . ALA B 1 138 ? 10.938 -33.312 8.461 1 62.38 138 ALA B CA 1
ATOM 5546 C C . ALA B 1 138 ? 12.086 -34.281 8.625 1 62.38 138 ALA B C 1
ATOM 5548 O O . ALA B 1 138 ? 11.977 -35.469 8.234 1 62.38 138 ALA B O 1
ATOM 5549 N N . GLU B 1 139 ? 12.516 -34.688 9.805 1 54.16 139 GLU B N 1
ATOM 5550 C CA . GLU B 1 139 ? 13.477 -35.719 10.211 1 54.16 139 GLU B CA 1
ATOM 5551 C C . GLU B 1 139 ? 14.242 -36.281 9.016 1 54.16 139 GLU B C 1
ATOM 5553 O O . GLU B 1 139 ? 14.883 -37.312 9.109 1 54.16 139 GLU B O 1
ATOM 5558 N N . ASP B 1 140 ? 13.984 -35.875 7.844 1 49.41 140 ASP B N 1
ATOM 5559 C CA . ASP B 1 140 ? 14.672 -36.688 6.844 1 49.41 140 ASP B CA 1
ATOM 5560 C C . ASP B 1 140 ? 16.172 -36.375 6.816 1 49.41 140 ASP B C 1
ATOM 5562 O O . ASP B 1 140 ? 16.562 -35.219 6.68 1 49.41 140 ASP B O 1
ATOM 5566 N N . ASP B 1 141 ? 16.969 -37.156 7.465 1 48.28 141 ASP B N 1
ATOM 5567 C CA . ASP B 1 141 ? 18.422 -37.312 7.586 1 48.28 141 ASP B CA 1
ATOM 5568 C C . ASP B 1 141 ? 19.141 -36.75 6.367 1 48.28 141 ASP B C 1
ATOM 5570 O O . ASP B 1 141 ? 20.328 -36.406 6.438 1 48.28 141 ASP B O 1
ATOM 5574 N N . GLN B 1 142 ? 18.625 -36.969 5.191 1 47.34 142 GLN B N 1
ATOM 5575 C CA . GLN B 1 142 ? 19.484 -36.938 4.02 1 47.34 142 GLN B CA 1
ATOM 5576 C C . GLN B 1 142 ? 19.812 -35.469 3.65 1 47.34 142 GLN B C 1
ATOM 5578 O O . GLN B 1 142 ? 20.734 -35.219 2.867 1 47.34 142 GLN B O 1
ATOM 5583 N N . THR B 1 143 ? 18.938 -34.406 4.035 1 49.31 143 THR B N 1
ATOM 5584 C CA . THR B 1 143 ? 19.312 -33.094 3.453 1 49.31 143 THR B CA 1
ATOM 5585 C C . THR B 1 143 ? 19.953 -32.188 4.504 1 49.31 143 THR B C 1
ATOM 5587 O O . THR B 1 143 ? 19.281 -31.766 5.438 1 49.31 143 THR B O 1
ATOM 5590 N N . ASN B 1 144 ? 21.062 -32.438 4.945 1 52.41 144 ASN B N 1
ATOM 5591 C CA . ASN B 1 144 ? 21.969 -31.625 5.742 1 52.41 144 ASN B CA 1
ATOM 5592 C C . ASN B 1 144 ? 21.812 -30.141 5.43 1 52.41 144 ASN B C 1
ATOM 5594 O O . ASN B 1 144 ? 22.797 -29.406 5.379 1 52.41 144 ASN B O 1
ATOM 5598 N N . CYS B 1 145 ? 20.672 -29.719 4.93 1 58.69 145 CYS B N 1
ATOM 5599 C CA . CYS B 1 145 ? 20.547 -28.359 4.422 1 58.69 145 CYS B CA 1
ATOM 5600 C C . CYS B 1 145 ? 20.281 -27.375 5.559 1 58.69 145 CYS B C 1
ATOM 5602 O O . CYS B 1 145 ? 20.516 -26.172 5.414 1 58.69 145 CYS B O 1
ATOM 5604 N N . SER B 1 146 ? 19.766 -27.969 6.758 1 62.91 146 SER B N 1
ATOM 5605 C CA . SER B 1 146 ? 19.5 -26.969 7.785 1 62.91 146 SER B CA 1
ATOM 5606 C C . SER B 1 146 ? 20.5 -27.094 8.945 1 62.91 146 SER B C 1
ATOM 5608 O O . SER B 1 146 ? 20.75 -28.203 9.422 1 62.91 146 SER B O 1
ATOM 5610 N N . ASN B 1 147 ? 21.438 -26.078 9.086 1 72.69 147 ASN B N 1
ATOM 5611 C CA . ASN B 1 147 ? 22.344 -25.969 10.219 1 72.69 147 ASN B CA 1
ATOM 5612 C C . ASN B 1 147 ? 21.797 -25.016 11.281 1 72.69 147 ASN B C 1
ATOM 5614 O O . ASN B 1 147 ? 20.938 -24.188 11 1 72.69 147 ASN B O 1
ATOM 5618 N N . THR B 1 148 ? 22.141 -25.344 12.469 1 80 148 THR B N 1
ATOM 5619 C CA . THR B 1 148 ? 21.734 -24.516 13.609 1 80 148 THR B CA 1
ATOM 5620 C C . THR B 1 148 ? 22.125 -23.062 13.383 1 80 148 THR B C 1
ATOM 5622 O O . THR B 1 148 ? 21.375 -22.156 13.766 1 80 148 THR B O 1
ATOM 5625 N N . SER B 1 149 ? 23.219 -22.875 12.695 1 82.56 149 SER B N 1
ATOM 5626 C CA . SER B 1 149 ? 23.688 -21.516 12.453 1 82.56 149 SER B CA 1
ATOM 5627 C C . SER B 1 149 ? 22.734 -20.781 11.508 1 82.56 149 SER B C 1
ATOM 5629 O O . SER B 1 149 ? 22.531 -19.578 11.648 1 82.56 149 SER B O 1
ATOM 5631 N N . SER B 1 150 ? 22.156 -21.547 10.609 1 82.81 150 SER B N 1
ATOM 5632 C CA . SER B 1 150 ? 21.219 -20.938 9.68 1 82.81 150 SER B CA 1
ATOM 5633 C C . SER B 1 150 ? 19.922 -20.516 10.383 1 82.81 150 SER B C 1
ATOM 5635 O O . SER B 1 150 ? 19.391 -19.438 10.109 1 82.81 150 SER B O 1
ATOM 5637 N N . VAL B 1 151 ? 19.5 -21.266 11.297 1 84.38 151 VAL B N 1
ATOM 5638 C CA . VAL B 1 151 ? 18.297 -20.953 12.039 1 84.38 151 VAL B CA 1
ATOM 5639 C C . VAL B 1 151 ? 18.516 -19.719 12.891 1 84.38 151 VAL B C 1
ATOM 5641 O O . VAL B 1 151 ? 17.672 -18.812 12.945 1 84.38 151 VAL B O 1
ATOM 5644 N N . VAL B 1 152 ? 19.656 -19.656 13.5 1 88.31 152 VAL B N 1
ATOM 5645 C CA . VAL B 1 152 ? 19.969 -18.5 14.352 1 88.31 152 VAL B CA 1
ATOM 5646 C C . VAL B 1 152 ? 20.047 -17.234 13.5 1 88.31 152 VAL B C 1
ATOM 5648 O O . VAL B 1 152 ? 19.531 -16.188 13.898 1 88.31 152 VAL B O 1
ATOM 5651 N N . LEU B 1 153 ? 20.594 -17.312 12.383 1 88.31 153 LEU B N 1
ATOM 5652 C CA . LEU B 1 153 ? 20.734 -16.156 11.492 1 88.31 153 LEU B CA 1
ATOM 5653 C C . LEU B 1 153 ? 19.359 -15.672 11.031 1 88.31 153 LEU B C 1
ATOM 5655 O O . LEU B 1 153 ? 19.094 -14.469 11.047 1 88.31 153 LEU B O 1
ATOM 5659 N N . HIS B 1 154 ? 18.5 -16.578 10.664 1 88.94 154 HIS B N 1
ATOM 5660 C CA . HIS B 1 154 ? 17.219 -16.203 10.094 1 88.94 154 HIS B CA 1
ATOM 5661 C C . HIS B 1 154 ? 16.219 -15.828 11.18 1 88.94 154 HIS B C 1
ATOM 5663 O O . HIS B 1 154 ? 15.094 -15.398 10.883 1 88.94 154 HIS B O 1
ATOM 5669 N N . VAL B 1 155 ? 16.609 -15.922 12.398 1 89.31 155 VAL B N 1
ATOM 5670 C CA . VAL B 1 155 ? 15.828 -15.383 13.5 1 89.31 155 VAL B CA 1
ATOM 5671 C C . VAL B 1 155 ? 16.359 -14 13.883 1 89.31 155 VAL B C 1
ATOM 5673 O O . VAL B 1 155 ? 15.586 -13.055 14.062 1 89.31 155 VAL B O 1
ATOM 5676 N N . LEU B 1 156 ? 17.609 -13.852 13.891 1 92.06 156 LEU B N 1
ATOM 5677 C CA . LEU B 1 156 ? 18.25 -12.625 14.352 1 92.06 156 LEU B CA 1
ATOM 5678 C C . LEU B 1 156 ? 18.125 -11.523 13.305 1 92.06 156 LEU B C 1
ATOM 5680 O O . LEU B 1 156 ? 17.938 -10.359 13.641 1 92.06 156 LEU B O 1
ATOM 5684 N N . SER B 1 157 ? 18.203 -11.875 12.094 1 91.81 157 SER B N 1
ATOM 5685 C CA . SER B 1 157 ? 18.234 -10.891 11.023 1 91.81 157 SER B CA 1
ATOM 5686 C C . SER B 1 157 ? 16.906 -10.125 10.938 1 91.81 157 SER B C 1
ATOM 5688 O O . SER B 1 157 ? 16.906 -8.891 10.867 1 91.81 157 SER B O 1
ATOM 5690 N N . PRO B 1 158 ? 15.781 -10.844 10.969 1 91.31 158 PRO B N 1
ATOM 5691 C CA . PRO B 1 158 ? 14.523 -10.102 10.93 1 91.31 158 PRO B CA 1
ATOM 5692 C C . PRO B 1 158 ? 14.305 -9.227 12.164 1 91.31 158 PRO B C 1
ATOM 5694 O O . PRO B 1 158 ? 13.758 -8.125 12.062 1 91.31 158 PRO B O 1
ATOM 5697 N N . ILE B 1 159 ? 14.719 -9.68 13.273 1 91.81 159 ILE B N 1
ATOM 5698 C CA . ILE B 1 159 ? 14.594 -8.898 14.492 1 91.81 159 ILE B CA 1
ATOM 5699 C C . ILE B 1 159 ? 15.453 -7.641 14.391 1 91.81 159 ILE B C 1
ATOM 5701 O O . ILE B 1 159 ? 15.008 -6.543 14.742 1 91.81 159 ILE B O 1
ATOM 5705 N N . TYR B 1 160 ? 16.641 -7.836 13.969 1 95.31 160 TYR B N 1
ATOM 5706 C CA . TYR B 1 160 ? 17.562 -6.727 13.781 1 95.31 160 TYR B CA 1
ATOM 5707 C C . TYR B 1 160 ? 17 -5.711 12.789 1 95.31 160 TYR B C 1
ATOM 5709 O O . TYR B 1 160 ? 17.031 -4.504 13.047 1 95.31 160 TYR B O 1
ATOM 5717 N N . ALA B 1 161 ? 16.5 -6.191 11.688 1 94.06 161 ALA B N 1
ATOM 5718 C CA . ALA B 1 161 ? 15.961 -5.312 10.656 1 94.06 161 ALA B CA 1
ATOM 5719 C C . ALA B 1 161 ? 14.742 -4.551 11.156 1 94.06 161 ALA B C 1
ATOM 5721 O O . ALA B 1 161 ? 14.625 -3.342 10.938 1 94.06 161 ALA B O 1
ATOM 5722 N N . PHE B 1 162 ? 13.898 -5.211 11.828 1 92.38 162 PHE B N 1
ATOM 5723 C CA . PHE B 1 162 ? 12.68 -4.582 12.328 1 92.38 162 PHE B CA 1
ATOM 5724 C C . PHE B 1 162 ? 13.008 -3.545 13.398 1 92.38 162 PHE B C 1
ATOM 5726 O O . PHE B 1 162 ? 12.375 -2.484 13.445 1 92.38 162 PHE B O 1
ATOM 5733 N N . TYR B 1 163 ? 13.883 -3.877 14.195 1 93.12 163 TYR B N 1
ATOM 5734 C CA . TYR B 1 163 ? 14.273 -2.943 15.25 1 93.12 163 TYR B CA 1
ATOM 5735 C C . TYR B 1 163 ? 14.938 -1.705 14.664 1 93.12 163 TYR B C 1
ATOM 5737 O O . TYR B 1 163 ? 14.711 -0.588 15.133 1 93.12 163 TYR B O 1
ATOM 5745 N N . GLN B 1 164 ? 15.773 -1.898 13.672 1 94.5 164 GLN B N 1
ATOM 5746 C CA . GLN B 1 164 ? 16.375 -0.757 12.984 1 94.5 164 GLN B CA 1
ATOM 5747 C C . GLN B 1 164 ? 15.305 0.144 12.375 1 94.5 164 GLN B C 1
ATOM 5749 O O . GLN B 1 164 ? 15.406 1.37 12.453 1 94.5 164 GLN B O 1
ATOM 5754 N N . LEU B 1 165 ? 14.352 -0.475 11.773 1 92.69 165 LEU B N 1
ATOM 5755 C CA . LEU B 1 165 ? 13.258 0.292 11.18 1 92.69 165 LEU B CA 1
ATOM 5756 C C . LEU B 1 165 ? 12.531 1.106 12.242 1 92.69 165 LEU B C 1
ATOM 5758 O O . LEU B 1 165 ? 12.227 2.283 12.023 1 92.69 165 LEU B O 1
ATOM 5762 N N . PHE B 1 166 ? 12.352 0.496 13.359 1 90.12 166 PHE B N 1
ATOM 5763 C CA . PHE B 1 166 ? 11.648 1.158 14.445 1 90.12 166 PHE B CA 1
ATOM 5764 C C . PHE B 1 166 ? 12.406 2.389 14.922 1 90.12 166 PHE B C 1
ATOM 5766 O O . PHE B 1 166 ? 11.828 3.471 15.055 1 90.12 166 PHE B O 1
ATOM 5773 N N . ILE B 1 167 ? 13.633 2.285 15.086 1 91 167 ILE B N 1
ATOM 5774 C CA . ILE B 1 167 ? 14.453 3.369 15.617 1 91 167 ILE B CA 1
ATOM 5775 C C . ILE B 1 167 ? 14.578 4.473 14.57 1 91 167 ILE B C 1
ATOM 5777 O O . ILE B 1 167 ? 14.492 5.66 14.898 1 91 167 ILE B O 1
ATOM 5781 N N . THR B 1 168 ? 14.797 4.07 13.375 1 89.94 168 THR B N 1
ATOM 5782 C CA . THR B 1 168 ? 14.953 5.078 12.336 1 89.94 168 THR B CA 1
ATOM 5783 C C . THR B 1 168 ? 13.633 5.789 12.055 1 89.94 168 THR B C 1
ATOM 5785 O O . THR B 1 168 ? 13.617 6.98 11.742 1 89.94 168 THR B O 1
ATOM 5788 N N . PHE B 1 169 ? 12.609 5.094 12.18 1 85.69 169 PHE B N 1
ATOM 5789 C CA . PHE B 1 169 ? 11.297 5.688 11.93 1 85.69 169 PHE B CA 1
ATOM 5790 C C . PHE B 1 169 ? 10.961 6.719 13 1 85.69 169 PHE B C 1
ATOM 5792 O O . PHE B 1 169 ? 10.406 7.777 12.703 1 85.69 169 PHE B O 1
ATOM 5799 N N . LYS B 1 170 ? 11.375 6.5 14.219 1 83 170 LYS B N 1
ATOM 5800 C CA . LYS B 1 170 ? 11.016 7.371 15.328 1 83 170 LYS B CA 1
ATOM 5801 C C . LYS B 1 170 ? 12.094 8.422 15.578 1 83 170 LYS B C 1
ATOM 5803 O O . LYS B 1 170 ? 11.789 9.555 15.938 1 83 170 LYS B O 1
ATOM 5808 N N . TYR B 1 171 ? 13.391 8.008 15.336 1 85 171 TYR B N 1
ATOM 5809 C CA . TYR B 1 171 ? 14.461 8.875 15.82 1 85 171 TYR B CA 1
ATOM 5810 C C . TYR B 1 171 ? 15.477 9.156 14.719 1 85 171 TYR B C 1
ATOM 5812 O O . TYR B 1 171 ? 16.688 9.203 14.977 1 85 171 TYR B O 1
ATOM 5820 N N . SER B 1 172 ? 15.086 9.336 13.562 1 83.44 172 SER B N 1
ATOM 5821 C CA . SER B 1 172 ? 16.047 9.602 12.492 1 83.44 172 SER B CA 1
ATOM 5822 C C . SER B 1 172 ? 16.578 11.031 12.57 1 83.44 172 SER B C 1
ATOM 5824 O O . SER B 1 172 ? 17.641 11.328 12.016 1 83.44 172 SER B O 1
ATOM 5826 N N . ASN B 1 173 ? 15.875 11.914 13.289 1 80.19 173 ASN B N 1
ATOM 5827 C CA . ASN B 1 173 ? 16.281 13.312 13.383 1 80.19 173 ASN B CA 1
ATOM 5828 C C . ASN B 1 173 ? 17.047 13.594 14.672 1 80.19 173 ASN B C 1
ATOM 5830 O O . ASN B 1 173 ? 17.188 14.75 15.078 1 80.19 173 ASN B O 1
ATOM 5834 N N . ILE B 1 174 ? 17.609 12.664 15.211 1 84.44 174 ILE B N 1
ATOM 5835 C CA . ILE B 1 174 ? 18.25 12.812 16.516 1 84.44 174 ILE B CA 1
ATOM 5836 C C . ILE B 1 174 ? 19.688 13.312 16.328 1 84.44 174 ILE B C 1
ATOM 5838 O O . ILE B 1 174 ? 20.359 12.953 15.359 1 84.44 174 ILE B O 1
ATOM 5842 N N . VAL B 1 175 ? 20.016 14.219 17.141 1 86.38 175 VAL B N 1
ATOM 5843 C CA . VAL B 1 175 ? 21.391 14.664 17.266 1 86.38 175 VAL B CA 1
ATOM 5844 C C . VAL B 1 175 ? 21.969 14.172 18.594 1 86.38 175 VAL B C 1
ATOM 5846 O O . VAL B 1 175 ? 21.469 14.516 19.672 1 86.38 175 VAL B O 1
ATOM 5849 N N . ILE B 1 176 ? 23.016 13.414 18.5 1 89.19 176 ILE B N 1
ATOM 5850 C CA . ILE B 1 176 ? 23.609 12.781 19.672 1 89.19 176 ILE B CA 1
ATOM 5851 C C . ILE B 1 176 ? 24.812 13.594 20.156 1 89.19 176 ILE B C 1
ATOM 5853 O O . ILE B 1 176 ? 25.781 13.773 19.406 1 89.19 176 ILE B O 1
ATOM 5857 N N . ASN B 1 177 ? 24.719 14.078 21.344 1 88.31 177 ASN B N 1
ATOM 5858 C CA . ASN B 1 177 ? 25.797 14.867 21.906 1 88.31 177 ASN B CA 1
ATOM 5859 C C . ASN B 1 177 ? 26.375 14.219 23.156 1 88.31 177 ASN B C 1
ATOM 5861 O O . ASN B 1 177 ? 27.172 14.82 23.875 1 88.31 177 ASN B O 1
ATOM 5865 N N . ARG B 1 178 ? 25.953 13.047 23.391 1 86.81 178 ARG B N 1
ATOM 5866 C CA . ARG B 1 178 ? 26.438 12.281 24.531 1 86.81 178 ARG B CA 1
ATOM 5867 C C . ARG B 1 178 ? 27.203 11.047 24.078 1 86.81 178 ARG B C 1
ATOM 5869 O O . ARG B 1 178 ? 26.812 10.383 23.125 1 86.81 178 ARG B O 1
ATOM 5876 N N . HIS B 1 179 ? 28.328 10.734 24.844 1 89.25 179 HIS B N 1
ATOM 5877 C CA . HIS B 1 179 ? 29.156 9.586 24.484 1 89.25 179 HIS B CA 1
ATOM 5878 C C . HIS B 1 179 ? 29.469 9.57 22.984 1 89.25 179 HIS B C 1
ATOM 5880 O O . HIS B 1 179 ? 29.219 8.57 22.312 1 89.25 179 HIS B O 1
ATOM 5886 N N . ILE B 1 180 ? 29.984 10.594 22.547 1 91.12 180 ILE B N 1
ATOM 5887 C CA . ILE B 1 180 ? 30.172 10.883 21.125 1 91.12 180 ILE B CA 1
ATOM 5888 C C . ILE B 1 180 ? 31 9.773 20.484 1 91.12 180 ILE B C 1
ATOM 5890 O O . ILE B 1 180 ? 30.672 9.305 19.391 1 91.12 180 ILE B O 1
ATOM 5894 N N . VAL B 1 181 ? 32.062 9.336 21.141 1 91.94 181 VAL B N 1
ATOM 5895 C CA . VAL B 1 181 ? 32.969 8.336 20.562 1 91.94 181 VAL B CA 1
ATOM 5896 C C . VAL B 1 181 ? 32.219 7.008 20.406 1 91.94 181 VAL B C 1
ATOM 5898 O O . VAL B 1 181 ? 32.312 6.359 19.359 1 91.94 181 VAL B O 1
ATOM 5901 N N . LEU B 1 182 ? 31.531 6.672 21.422 1 92.69 182 LEU B N 1
ATOM 5902 C CA . LEU B 1 182 ? 30.766 5.434 21.375 1 92.69 182 LEU B CA 1
ATOM 5903 C C . LEU B 1 182 ? 29.672 5.52 20.312 1 92.69 182 LEU B C 1
ATOM 5905 O O . LEU B 1 182 ? 29.391 4.539 19.625 1 92.69 182 LEU B O 1
ATOM 5909 N N . ALA B 1 183 ? 29.078 6.637 20.281 1 94.12 183 ALA B N 1
ATOM 5910 C CA . ALA B 1 183 ? 28.016 6.84 19.297 1 94.12 183 ALA B CA 1
ATOM 5911 C C . ALA B 1 183 ? 28.562 6.762 17.875 1 94.12 183 ALA B C 1
ATOM 5913 O O . ALA B 1 183 ? 27.938 6.188 16.984 1 94.12 183 ALA B O 1
ATOM 5914 N N . ARG B 1 184 ? 29.719 7.285 17.656 1 94.25 184 ARG B N 1
ATOM 5915 C CA . ARG B 1 184 ? 30.328 7.227 16.328 1 94.25 184 ARG B CA 1
ATOM 5916 C C . ARG B 1 184 ? 30.688 5.789 15.953 1 94.25 184 ARG B C 1
ATOM 5918 O O . ARG B 1 184 ? 30.469 5.371 14.812 1 94.25 184 ARG B O 1
ATOM 5925 N N . PHE B 1 185 ? 31.172 5.109 16.891 1 94.56 185 PHE B N 1
ATOM 5926 C CA . PHE B 1 185 ? 31.516 3.713 16.656 1 94.56 185 PHE B CA 1
ATOM 5927 C C . PHE B 1 185 ? 30.266 2.877 16.422 1 94.56 185 PHE B C 1
ATOM 5929 O O . PHE B 1 185 ? 30.234 2.02 15.539 1 94.56 185 PHE B O 1
ATOM 5936 N N . GLY B 1 186 ? 29.344 3.084 17.25 1 95.44 186 GLY B N 1
ATOM 5937 C CA . GLY B 1 186 ? 28.109 2.338 17.109 1 95.44 186 GLY B CA 1
ATOM 5938 C C . GLY B 1 186 ? 27.422 2.572 15.781 1 95.44 186 GLY B C 1
ATOM 5939 O O . GLY B 1 186 ? 26.984 1.621 15.125 1 95.44 186 GLY B O 1
ATOM 5940 N N . LEU B 1 187 ? 27.328 3.797 15.359 1 95.19 187 LEU B N 1
ATOM 5941 C CA . LEU B 1 187 ? 26.672 4.125 14.102 1 95.19 187 LEU B CA 1
ATOM 5942 C C . LEU B 1 187 ? 27.484 3.633 12.914 1 95.19 187 LEU B C 1
ATOM 5944 O O . LEU B 1 187 ? 26.922 3.203 11.906 1 95.19 187 LEU B O 1
ATOM 5948 N N . MET B 1 188 ? 28.797 3.645 13.039 1 95.38 188 MET B N 1
ATOM 5949 C CA . MET B 1 188 ? 29.625 3.094 11.984 1 95.38 188 MET B CA 1
ATOM 5950 C C . MET B 1 188 ? 29.438 1.587 11.859 1 95.38 188 MET B C 1
ATOM 5952 O O . MET B 1 188 ? 29.469 1.041 10.758 1 95.38 188 MET B O 1
ATOM 5956 N N . HIS B 1 189 ? 29.297 0.994 12.977 1 95.38 189 HIS B N 1
ATOM 5957 C CA . HIS B 1 189 ? 29.016 -0.436 12.953 1 95.38 189 HIS B CA 1
ATOM 5958 C C . HIS B 1 189 ? 27.688 -0.722 12.25 1 95.38 189 HIS B C 1
ATOM 5960 O O . HIS B 1 189 ? 27.578 -1.689 11.492 1 95.38 189 HIS B O 1
ATOM 5966 N N . LEU B 1 190 ? 26.672 0.089 12.531 1 96.44 190 LEU B N 1
ATOM 5967 C CA . LEU B 1 190 ? 25.391 -0.099 11.875 1 96.44 190 LEU B CA 1
ATOM 5968 C C . LEU B 1 190 ? 25.516 0.092 10.367 1 96.44 190 LEU B C 1
ATOM 5970 O O . LEU B 1 190 ? 24.938 -0.681 9.594 1 96.44 190 LEU B O 1
ATOM 5974 N N . ILE B 1 191 ? 26.281 1.04 9.945 1 94.88 191 ILE B N 1
ATOM 5975 C CA . ILE B 1 191 ? 26.5 1.309 8.531 1 94.88 191 ILE B CA 1
ATOM 5976 C C . ILE B 1 191 ? 27.234 0.141 7.883 1 94.88 191 ILE B C 1
ATOM 5978 O O . ILE B 1 191 ? 26.844 -0.336 6.816 1 94.88 191 ILE B O 1
ATOM 5982 N N . ALA B 1 192 ? 28.219 -0.29 8.555 1 94.12 192 ALA B N 1
ATOM 5983 C CA . ALA B 1 192 ? 29 -1.405 8.039 1 94.12 192 ALA B CA 1
ATOM 5984 C C . ALA B 1 192 ? 28.156 -2.668 7.918 1 94.12 192 ALA B C 1
ATOM 5986 O O . ALA B 1 192 ? 28.281 -3.414 6.945 1 94.12 192 ALA B O 1
ATOM 5987 N N . THR B 1 193 ? 27.344 -2.9 8.898 1 94 193 THR B N 1
ATOM 5988 C CA . THR B 1 193 ? 26.484 -4.074 8.859 1 94 193 THR B CA 1
ATOM 5989 C C . THR B 1 193 ? 25.484 -3.979 7.707 1 94 193 THR B C 1
ATOM 5991 O O . THR B 1 193 ? 25.219 -4.969 7.027 1 94 193 THR B O 1
ATOM 5994 N N . CYS B 1 194 ? 24.922 -2.801 7.453 1 94.25 194 CYS B N 1
ATOM 5995 C CA . CYS B 1 194 ? 24.016 -2.6 6.328 1 94.25 194 CYS B CA 1
ATOM 5996 C C . CYS B 1 194 ? 24.734 -2.861 5.004 1 94.25 194 CYS B C 1
ATOM 5998 O O . CYS B 1 194 ? 24.188 -3.52 4.121 1 94.25 194 CYS B O 1
ATOM 6000 N N . MET B 1 195 ? 25.953 -2.457 4.938 1 90.88 195 MET B N 1
ATOM 6001 C CA . MET B 1 195 ? 26.719 -2.65 3.713 1 90.88 195 MET B CA 1
ATOM 6002 C C . MET B 1 195 ? 27.078 -4.121 3.518 1 90.88 195 MET B C 1
ATOM 6004 O O . MET B 1 195 ? 27.062 -4.625 2.395 1 90.88 195 MET B O 1
ATOM 6008 N N . CYS B 1 196 ? 27.344 -4.75 4.578 1 90.5 196 CYS B N 1
ATOM 6009 C CA . CYS B 1 196 ? 27.641 -6.176 4.512 1 90.5 196 CYS B CA 1
ATOM 6010 C C . CYS B 1 196 ? 26.406 -6.969 4.074 1 90.5 196 CYS B C 1
ATOM 6012 O O . CYS B 1 196 ? 26.516 -7.871 3.242 1 90.5 196 CYS B O 1
ATOM 6014 N N . ASN B 1 197 ? 25.312 -6.629 4.676 1 90.56 197 ASN B N 1
ATOM 6015 C CA . ASN B 1 197 ? 24.078 -7.309 4.301 1 90.56 197 ASN B CA 1
ATOM 6016 C C . ASN B 1 197 ? 23.703 -7.008 2.854 1 90.56 197 ASN B C 1
ATOM 6018 O O . ASN B 1 197 ? 23.188 -7.883 2.146 1 90.56 197 ASN B O 1
ATOM 6022 N N . TRP B 1 198 ? 23.891 -5.812 2.441 1 89 198 TRP B N 1
ATOM 6023 C CA . TRP B 1 198 ? 23.641 -5.422 1.061 1 89 198 TRP B CA 1
ATOM 6024 C C . TRP B 1 198 ? 24.484 -6.246 0.093 1 89 198 TRP B C 1
ATOM 6026 O O . TRP B 1 198 ? 23.953 -6.836 -0.852 1 89 198 TRP B O 1
ATOM 6036 N N . PHE B 1 199 ? 25.734 -6.344 0.322 1 85.25 199 PHE B N 1
ATOM 6037 C CA . PHE B 1 199 ? 26.656 -7.082 -0.538 1 85.25 199 PHE B CA 1
ATOM 6038 C C . PHE B 1 199 ? 26.391 -8.578 -0.46 1 85.25 199 PHE B C 1
ATOM 6040 O O . PHE B 1 199 ? 26.438 -9.273 -1.476 1 85.25 199 PHE B O 1
ATOM 6047 N N . GLY B 1 200 ? 26.141 -8.977 0.701 1 84.56 200 GLY B N 1
ATOM 6048 C CA . GLY B 1 200 ? 25.844 -10.391 0.887 1 84.56 200 GLY B CA 1
ATOM 6049 C C . GLY B 1 200 ? 24.609 -10.852 0.118 1 84.56 200 GLY B C 1
ATOM 6050 O O . GLY B 1 200 ? 24.609 -11.945 -0.45 1 84.56 200 GLY B O 1
ATOM 6051 N N . THR B 1 201 ? 23.609 -10.039 0.077 1 87.19 201 THR B N 1
ATOM 6052 C CA . THR B 1 201 ? 22.391 -10.383 -0.643 1 87.19 201 THR B CA 1
ATOM 6053 C C . THR B 1 201 ? 22.641 -10.422 -2.146 1 87.19 201 THR B C 1
ATOM 6055 O O . THR B 1 201 ? 22.094 -11.273 -2.852 1 87.19 201 THR B O 1
ATOM 6058 N N . ILE B 1 202 ? 23.469 -9.602 -2.646 1 84.25 202 ILE B N 1
ATOM 6059 C CA . ILE B 1 202 ? 23.812 -9.586 -4.066 1 84.25 202 ILE B CA 1
ATOM 6060 C C . ILE B 1 202 ? 24.516 -10.875 -4.441 1 84.25 202 ILE B C 1
ATOM 6062 O O . ILE B 1 202 ? 24.203 -11.492 -5.461 1 84.25 202 ILE B O 1
ATOM 6066 N N . VAL B 1 203 ? 25.406 -11.305 -3.604 1 80.56 203 VAL B N 1
ATOM 6067 C CA . VAL B 1 203 ? 26.172 -12.523 -3.855 1 80.56 203 VAL B CA 1
ATOM 6068 C C . VAL B 1 203 ? 25.25 -13.742 -3.787 1 80.56 203 VAL B C 1
ATOM 6070 O O . VAL B 1 203 ? 25.328 -14.633 -4.637 1 80.56 203 VAL B O 1
ATOM 6073 N N . GLU B 1 204 ? 24.391 -13.68 -2.801 1 79.94 204 GLU B N 1
ATOM 6074 C CA . GLU B 1 204 ? 23.453 -14.781 -2.658 1 79.94 204 GLU B CA 1
ATOM 6075 C C . GLU B 1 204 ? 22.562 -14.914 -3.891 1 79.94 204 GLU B C 1
ATOM 6077 O O . GLU B 1 204 ? 22.328 -16.016 -4.383 1 79.94 204 GLU B O 1
ATOM 6082 N N . GLU B 1 205 ? 22.078 -13.844 -4.336 1 82.19 205 GLU B N 1
ATOM 6083 C CA . GLU B 1 205 ? 21.219 -13.852 -5.523 1 82.19 205 GLU B CA 1
ATOM 6084 C C . GLU B 1 205 ? 21.984 -14.336 -6.75 1 82.19 205 GLU B C 1
ATOM 6086 O O . GLU B 1 205 ? 21.453 -15.102 -7.555 1 82.19 205 GLU B O 1
ATOM 6091 N N . ALA B 1 206 ? 23.203 -13.945 -6.902 1 78.69 206 ALA B N 1
ATOM 6092 C CA . ALA B 1 206 ? 24.031 -14.344 -8.039 1 78.69 206 ALA B CA 1
ATOM 6093 C C . ALA B 1 206 ? 24.312 -15.844 -8.023 1 78.69 206 ALA B C 1
ATOM 6095 O O . ALA B 1 206 ? 24.234 -16.5 -9.055 1 78.69 206 ALA B O 1
ATOM 6096 N N . VAL B 1 207 ? 24.547 -16.312 -6.891 1 75.62 207 VAL B N 1
ATOM 6097 C CA . VAL B 1 207 ? 24.859 -17.719 -6.75 1 75.62 207 VAL B CA 1
ATOM 6098 C C . VAL B 1 207 ? 23.625 -18.562 -7.031 1 75.62 207 VAL B C 1
ATOM 6100 O O . VAL B 1 207 ? 23.703 -19.609 -7.695 1 75.62 207 VAL B O 1
ATOM 6103 N N . GLU B 1 208 ? 22.531 -18.109 -6.488 1 76.38 208 GLU B N 1
ATOM 6104 C CA . GLU B 1 208 ? 21.281 -18.844 -6.719 1 76.38 208 GLU B CA 1
ATOM 6105 C C . GLU B 1 208 ? 20.922 -18.859 -8.203 1 76.38 208 GLU B C 1
ATOM 6107 O O . GLU B 1 208 ? 20.5 -19.875 -8.734 1 76.38 208 GLU B O 1
ATOM 6112 N N . ASP B 1 209 ? 21.094 -17.766 -8.82 1 77.44 209 ASP B N 1
ATOM 6113 C CA . ASP B 1 209 ? 20.812 -17.656 -10.25 1 77.44 209 ASP B CA 1
ATOM 6114 C C . ASP B 1 209 ? 21.75 -18.562 -11.055 1 77.44 209 ASP B C 1
ATOM 6116 O O . ASP B 1 209 ? 21.312 -19.234 -11.992 1 77.44 209 ASP B O 1
ATOM 6120 N N . TYR B 1 210 ? 22.938 -18.641 -10.672 1 72.94 210 TYR B N 1
ATOM 6121 C CA . TYR B 1 210 ? 23.922 -19.469 -11.344 1 72.94 210 TYR B CA 1
ATOM 6122 C C . TYR B 1 210 ? 23.578 -20.953 -11.18 1 72.94 210 TYR B C 1
ATOM 6124 O O . TYR B 1 210 ? 23.672 -21.719 -12.133 1 72.94 210 TYR B O 1
ATOM 6132 N N . SER B 1 211 ? 23.156 -21.234 -10.023 1 71.06 211 SER B N 1
ATOM 6133 C CA . SER B 1 211 ? 22.812 -22.625 -9.727 1 71.06 211 SER B CA 1
ATOM 6134 C C . SER B 1 211 ? 21.578 -23.062 -10.5 1 71.06 211 SER B C 1
ATOM 6136 O O . SER B 1 211 ? 21.516 -24.188 -10.992 1 71.06 211 SER B O 1
ATOM 6138 N N . HIS B 1 212 ? 20.641 -22.234 -10.562 1 70.69 212 HIS B N 1
ATOM 6139 C CA . HIS B 1 212 ? 19.422 -22.547 -11.305 1 70.69 212 HIS B CA 1
ATOM 6140 C C . HIS B 1 212 ? 19.703 -22.734 -12.789 1 70.69 212 HIS B C 1
ATOM 6142 O O . HIS B 1 212 ? 19.156 -23.641 -13.422 1 70.69 212 HIS B O 1
ATOM 6148 N N . ARG B 1 213 ? 20.516 -22.031 -13.383 1 69.5 213 ARG B N 1
ATOM 6149 C CA . ARG B 1 213 ? 20.859 -22.125 -14.797 1 69.5 213 ARG B CA 1
ATOM 6150 C C . ARG B 1 213 ? 21.656 -23.391 -15.086 1 69.5 213 ARG B C 1
ATOM 6152 O O . ARG B 1 213 ? 21.516 -24 -16.141 1 69.5 213 ARG B O 1
ATOM 6159 N N . ARG B 1 214 ? 22.281 -23.766 -14.156 1 65.25 214 ARG B N 1
ATOM 6160 C CA . ARG B 1 214 ? 23.078 -24.984 -14.297 1 65.25 214 ARG B CA 1
ATOM 6161 C C . ARG B 1 214 ? 22.188 -26.219 -14.297 1 65.25 214 ARG B C 1
ATOM 6163 O O . ARG B 1 214 ? 22.453 -27.172 -15.023 1 65.25 214 ARG B O 1
ATOM 6170 N N . THR B 1 215 ? 21.328 -26.156 -13.453 1 62.97 215 THR B N 1
ATOM 6171 C CA . THR B 1 215 ? 20.438 -27.312 -13.344 1 62.97 215 THR B CA 1
ATOM 6172 C C . THR B 1 215 ? 19.609 -27.469 -14.617 1 62.97 215 THR B C 1
ATOM 6174 O O . THR B 1 215 ? 19.297 -28.594 -15.031 1 62.97 215 THR B O 1
ATOM 6177 N N . ILE B 1 216 ? 19.188 -26.438 -15.156 1 59.94 216 ILE B N 1
ATOM 6178 C CA . ILE B 1 216 ? 18.375 -26.5 -16.375 1 59.94 216 ILE B CA 1
ATOM 6179 C C . ILE B 1 216 ? 19.234 -26.922 -17.547 1 59.94 216 ILE B C 1
ATOM 6181 O O . ILE B 1 216 ? 18.812 -27.688 -18.406 1 59.94 216 ILE B O 1
ATOM 6185 N N . ASN B 1 217 ? 20.453 -26.359 -17.641 1 52.97 217 ASN B N 1
ATOM 6186 C CA . ASN B 1 217 ? 21.328 -26.688 -18.766 1 52.97 217 ASN B CA 1
ATOM 6187 C C . ASN B 1 217 ? 22.188 -27.922 -18.469 1 52.97 217 ASN B C 1
ATOM 6189 O O . ASN B 1 217 ? 23.078 -27.859 -17.625 1 52.97 217 ASN B O 1
ATOM 6193 N N . SER B 1 218 ? 21.562 -29.094 -18.078 1 51.09 218 SER B N 1
ATOM 6194 C CA . SER B 1 218 ? 22.234 -30.375 -17.828 1 51.09 218 SER B CA 1
ATOM 6195 C C . SER B 1 218 ? 23.672 -30.344 -18.312 1 51.09 218 SER B C 1
ATOM 6197 O O . SER B 1 218 ? 24.484 -31.188 -17.938 1 51.09 218 SER B O 1
ATOM 6199 N N . SER B 1 219 ? 23.906 -30.203 -19.781 1 45.78 219 SER B N 1
ATOM 6200 C CA . SER B 1 219 ? 25.125 -30.672 -20.422 1 45.78 219 SER B CA 1
ATOM 6201 C C . SER B 1 219 ? 26.359 -30.016 -19.812 1 45.78 219 SER B C 1
ATOM 6203 O O . SER B 1 219 ? 26.25 -29.188 -18.906 1 45.78 219 SER B O 1
ATOM 6205 N N . ASP B 1 220 ? 27.391 -29.375 -20.812 1 41.62 220 ASP B N 1
ATOM 6206 C CA . ASP B 1 220 ? 28.781 -28.922 -20.844 1 41.62 220 ASP B CA 1
ATOM 6207 C C . ASP B 1 220 ? 28.969 -27.656 -20.016 1 41.62 220 ASP B C 1
ATOM 6209 O O . ASP B 1 220 ? 28.156 -26.734 -20.109 1 41.62 220 ASP B O 1
ATOM 6213 N N . VAL B 1 221 ? 29.297 -27.734 -18.844 1 47.28 221 VAL B N 1
ATOM 6214 C CA . VAL B 1 221 ? 29.812 -26.609 -18.062 1 47.28 221 VAL B CA 1
ATOM 6215 C C . VAL B 1 221 ? 30.344 -25.516 -18.984 1 47.28 221 VAL B C 1
ATOM 6217 O O . VAL B 1 221 ? 31.312 -25.734 -19.719 1 47.28 221 VAL B O 1
ATOM 6220 N N . PRO B 1 222 ? 29.609 -24.719 -19.562 1 45.09 222 PRO B N 1
ATOM 6221 C CA . PRO B 1 222 ? 30.203 -23.812 -20.531 1 45.09 222 PRO B CA 1
ATOM 6222 C C . PRO B 1 222 ? 31.406 -23.062 -19.984 1 45.09 222 PRO B C 1
ATOM 6224 O O . PRO B 1 222 ? 31.344 -22.5 -18.875 1 45.09 222 PRO B O 1
ATOM 6227 N N . THR B 1 223 ? 32.594 -23.469 -20.047 1 48.16 223 THR B N 1
ATOM 6228 C CA . THR B 1 223 ? 33.75 -22.562 -20.047 1 48.16 223 THR B CA 1
ATOM 6229 C C . THR B 1 223 ? 33.406 -21.234 -20.703 1 48.16 223 THR B C 1
ATOM 6231 O O . THR B 1 223 ? 32.969 -21.203 -21.859 1 48.16 223 THR B O 1
ATOM 6234 N N . SER B 1 224 ? 32.719 -20.391 -19.953 1 49.97 224 SER B N 1
ATOM 6235 C CA . SER B 1 224 ? 32.469 -19.109 -20.594 1 49.97 224 SER B CA 1
ATOM 6236 C C . SER B 1 224 ? 33.781 -18.344 -20.828 1 49.97 224 SER B C 1
ATOM 6238 O O . SER B 1 224 ? 34.625 -18.234 -19.938 1 49.97 224 SER B O 1
ATOM 6240 N N . GLU B 1 225 ? 34.312 -18.391 -22.016 1 52.5 225 GLU B N 1
ATOM 6241 C CA . GLU B 1 225 ? 35.438 -17.594 -22.453 1 52.5 225 GLU B CA 1
ATOM 6242 C C . GLU B 1 225 ? 35 -16.25 -23.016 1 52.5 225 GLU B C 1
ATOM 6244 O O . GLU B 1 225 ? 34.062 -16.188 -23.797 1 52.5 225 GLU B O 1
ATOM 6249 N N . PHE B 1 226 ? 35.156 -15.266 -22.203 1 50.09 226 PHE B N 1
ATOM 6250 C CA . PHE B 1 226 ? 34.844 -14 -22.859 1 50.09 226 PHE B CA 1
ATOM 6251 C C . PHE B 1 226 ? 36.062 -13.109 -22.938 1 50.09 226 PHE B C 1
ATOM 6253 O O . PHE B 1 226 ? 37 -13.258 -22.141 1 50.09 226 PHE B O 1
ATOM 6260 N N . ASN B 1 227 ? 36.188 -12.516 -24.141 1 49.84 227 ASN B N 1
ATOM 6261 C CA . ASN B 1 227 ? 37.312 -11.617 -24.422 1 49.84 227 ASN B CA 1
ATOM 6262 C C . ASN B 1 227 ? 37 -10.18 -24.016 1 49.84 227 ASN B C 1
ATOM 6264 O O . ASN B 1 227 ? 35.938 -9.648 -24.375 1 49.84 227 ASN B O 1
ATOM 6268 N N . ILE B 1 228 ? 37.375 -9.852 -22.922 1 48.66 228 ILE B N 1
ATOM 6269 C CA . ILE B 1 228 ? 37.281 -8.43 -22.594 1 48.66 228 ILE B CA 1
ATOM 6270 C C . ILE B 1 228 ? 38.562 -7.711 -23.031 1 48.66 228 ILE B C 1
ATOM 6272 O O . ILE B 1 228 ? 39.625 -7.93 -22.453 1 48.66 228 ILE B O 1
ATOM 6276 N N . ALA B 1 229 ? 38.531 -6.832 -23.938 1 48.84 229 ALA B N 1
ATOM 6277 C CA . ALA B 1 229 ? 39.688 -6.176 -24.516 1 48.84 229 ALA B CA 1
ATOM 6278 C C . ALA B 1 229 ? 40.719 -7.203 -24.984 1 48.84 229 ALA B C 1
ATOM 6280 O O . ALA B 1 229 ? 40.438 -8.039 -25.844 1 48.84 229 ALA B O 1
ATOM 6281 N N . SER B 1 230 ? 41.781 -7.148 -24.438 1 50.25 230 SER B N 1
ATOM 6282 C CA . SER B 1 230 ? 42.875 -8.039 -24.797 1 50.25 230 SER B CA 1
ATOM 6283 C C . SER B 1 230 ? 42.938 -9.258 -23.875 1 50.25 230 SER B C 1
ATOM 6285 O O . SER B 1 230 ? 43.812 -10.117 -24.016 1 50.25 230 SER B O 1
ATOM 6287 N N . PHE B 1 231 ? 41.875 -9.328 -23.016 1 52.44 231 PHE B N 1
ATOM 6288 C CA . PHE B 1 231 ? 41.938 -10.43 -22.062 1 52.44 231 PHE B CA 1
ATOM 6289 C C . PHE B 1 231 ? 40.906 -11.508 -22.391 1 52.44 231 PHE B C 1
ATOM 6291 O O . PHE B 1 231 ? 39.781 -11.195 -22.797 1 52.44 231 PHE B O 1
ATOM 6298 N N . ASN B 1 232 ? 41.469 -12.719 -22.562 1 56.41 232 ASN B N 1
ATOM 6299 C CA . ASN B 1 232 ? 40.594 -13.891 -22.688 1 56.41 232 ASN B CA 1
ATOM 6300 C C . ASN B 1 232 ? 40.25 -14.469 -21.312 1 56.41 232 ASN B C 1
ATOM 6302 O O . ASN B 1 232 ? 41.156 -14.938 -20.594 1 56.41 232 ASN B O 1
ATOM 6306 N N . ILE B 1 233 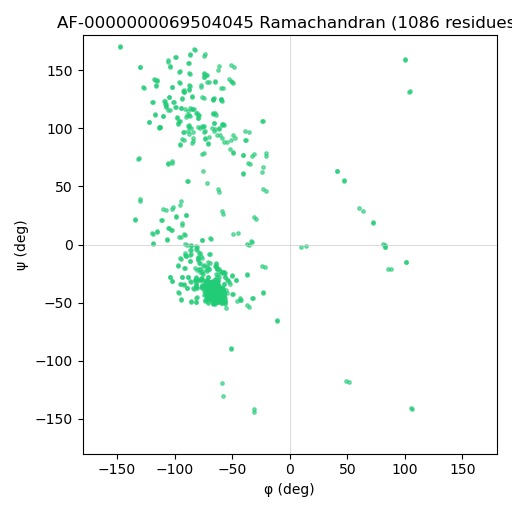? 39.094 -14.188 -20.891 1 55.31 233 ILE B N 1
ATOM 6307 C CA . ILE B 1 233 ? 38.719 -14.664 -19.562 1 55.31 233 ILE B CA 1
ATOM 6308 C C . ILE B 1 233 ? 37.969 -15.977 -19.703 1 55.31 233 ILE B C 1
ATOM 6310 O O . ILE B 1 233 ? 36.938 -16.031 -20.391 1 55.31 233 ILE B O 1
ATOM 6314 N N . ILE B 1 234 ? 38.656 -17.078 -19.344 1 53.84 234 ILE B N 1
ATOM 6315 C CA . ILE B 1 234 ? 38.031 -18.391 -19.344 1 53.84 234 ILE B CA 1
ATOM 6316 C C . ILE B 1 234 ? 37.562 -18.75 -17.938 1 53.84 234 ILE B C 1
ATOM 6318 O O . ILE B 1 234 ? 38.375 -18.734 -16.984 1 53.84 234 ILE B O 1
ATOM 6322 N N . VAL B 1 235 ? 36.344 -18.672 -17.75 1 54.62 235 VAL B N 1
ATOM 6323 C CA . VAL B 1 235 ? 35.812 -19.047 -16.453 1 54.62 235 VAL B CA 1
ATOM 6324 C C . VAL B 1 235 ? 35.406 -20.531 -16.469 1 54.62 235 VAL B C 1
ATOM 6326 O O . VAL B 1 235 ? 34.562 -20.938 -17.281 1 54.62 235 VAL B O 1
ATOM 6329 N N . ARG B 1 236 ? 36.375 -21.5 -15.93 1 51.47 236 ARG B N 1
ATOM 6330 C CA . ARG B 1 236 ? 36.125 -22.938 -15.891 1 51.47 236 ARG B CA 1
ATOM 6331 C C . ARG B 1 236 ? 35.5 -23.359 -14.562 1 51.47 236 ARG B C 1
ATOM 6333 O O . ARG B 1 236 ? 35.844 -22.812 -13.508 1 51.47 236 ARG B O 1
ATOM 6340 N N . LYS B 1 237 ? 34.406 -24.156 -14.547 1 52.72 237 LYS B N 1
ATOM 6341 C CA . LYS B 1 237 ? 33.781 -24.75 -13.367 1 52.72 237 LYS B CA 1
ATOM 6342 C C . LYS B 1 237 ? 34.75 -25.641 -12.602 1 52.72 237 LYS B C 1
ATOM 6344 O O . LYS B 1 237 ? 35.5 -26.406 -13.203 1 52.72 237 LYS B O 1
ATOM 6349 N N . ARG B 1 238 ? 34.938 -25.344 -11.328 1 50.91 238 ARG B N 1
ATOM 6350 C CA . ARG B 1 238 ? 35.688 -26.359 -10.602 1 50.91 238 ARG B CA 1
ATOM 6351 C C . ARG B 1 238 ? 34.938 -27.688 -10.539 1 50.91 238 ARG B C 1
ATOM 6353 O O . ARG B 1 238 ? 33.719 -27.703 -10.305 1 50.91 238 ARG B O 1
ATOM 6360 N N . GLU B 1 239 ? 35.312 -28.672 -11.117 1 46.59 239 GLU B N 1
ATOM 6361 C CA . GLU B 1 239 ? 34.75 -30.016 -11.195 1 46.59 239 GLU B CA 1
ATOM 6362 C C . GLU B 1 239 ? 34.031 -30.391 -9.906 1 46.59 239 GLU B C 1
ATOM 6364 O O . GLU B 1 239 ? 32.969 -31.031 -9.938 1 46.59 239 GLU B O 1
ATOM 6369 N N . ASN B 1 240 ? 34.594 -30.156 -8.695 1 43.41 240 ASN B N 1
ATOM 6370 C CA . ASN B 1 240 ? 34.094 -30.672 -7.43 1 43.41 240 ASN B CA 1
ATOM 6371 C C . ASN B 1 240 ? 33.156 -29.672 -6.742 1 43.41 240 ASN B C 1
ATOM 6373 O O . ASN B 1 240 ? 33 -29.734 -5.523 1 43.41 240 ASN B O 1
ATOM 6377 N N . TRP B 1 241 ? 32.688 -28.75 -7.438 1 46.69 241 TRP B N 1
ATOM 6378 C CA . TRP B 1 241 ? 31.828 -27.797 -6.746 1 46.69 241 TRP B CA 1
ATOM 6379 C C . TRP B 1 241 ? 30.453 -28.391 -6.453 1 46.69 241 TRP B C 1
ATOM 6381 O O . TRP B 1 241 ? 29.688 -28.656 -7.375 1 46.69 241 TRP B O 1
ATOM 6391 N N . ASN B 1 242 ? 30.328 -29.219 -5.43 1 42.91 242 ASN B N 1
ATOM 6392 C CA . ASN B 1 242 ? 29.016 -29.609 -4.934 1 42.91 242 ASN B CA 1
ATOM 6393 C C . ASN B 1 242 ? 28.203 -28.406 -4.484 1 42.91 242 ASN B C 1
ATOM 6395 O O . ASN B 1 242 ? 28.688 -27.562 -3.727 1 42.91 242 ASN B O 1
ATOM 6399 N N . ASP B 1 243 ? 27.266 -27.891 -5.16 1 46.91 243 ASP B N 1
ATOM 6400 C CA . ASP B 1 243 ? 26.375 -26.75 -4.941 1 46.91 243 ASP B CA 1
ATOM 6401 C C . ASP B 1 243 ? 26 -26.625 -3.467 1 46.91 243 ASP B C 1
ATOM 6403 O O . ASP B 1 243 ? 25.188 -27.406 -2.955 1 46.91 243 ASP B O 1
ATOM 6407 N N . PRO B 1 244 ? 26.875 -26.266 -2.676 1 44 244 PRO B N 1
ATOM 6408 C CA . PRO B 1 244 ? 26.609 -26.188 -1.239 1 44 244 PRO B CA 1
ATOM 6409 C C . PRO B 1 244 ? 25.266 -25.5 -0.924 1 44 244 PRO B C 1
ATOM 6411 O O . PRO B 1 244 ? 24.734 -25.672 0.17 1 44 244 PRO B O 1
ATOM 6414 N N . TYR B 1 245 ? 25.094 -24.391 -1.545 1 44.12 245 TYR B N 1
ATOM 6415 C CA . TYR B 1 245 ? 23.953 -23.562 -1.152 1 44.12 245 TYR B CA 1
ATOM 6416 C C . TYR B 1 245 ? 22.656 -24.359 -1.256 1 44.12 245 TYR B C 1
ATOM 6418 O O . TYR B 1 245 ? 21.656 -24 -0.628 1 44.12 245 TYR B O 1
ATOM 6426 N N . HIS B 1 246 ? 22.562 -25.047 -2.395 1 46.62 246 HIS B N 1
ATOM 6427 C CA . HIS B 1 246 ? 21.234 -25.547 -2.707 1 46.62 246 HIS B CA 1
ATOM 6428 C C . HIS B 1 246 ? 20.875 -26.75 -1.85 1 46.62 246 HIS B C 1
ATOM 6430 O O . HIS B 1 246 ? 21.484 -27.812 -1.979 1 46.62 246 HIS B O 1
ATOM 6436 N N . CYS B 1 247 ? 20.797 -26.578 -0.638 1 48.25 247 CYS B N 1
ATOM 6437 C CA . CYS B 1 247 ? 19.938 -27.625 -0.112 1 48.25 247 CYS B CA 1
ATOM 6438 C C . CYS B 1 247 ? 19.016 -28.172 -1.204 1 48.25 247 CYS B C 1
ATOM 6440 O O . CYS B 1 247 ? 18.125 -27.484 -1.688 1 48.25 247 CYS B O 1
ATOM 6442 N N . THR B 1 248 ? 19.688 -28.812 -2.16 1 46.34 248 THR B N 1
ATOM 6443 C CA . THR B 1 248 ? 18.984 -29.516 -3.229 1 46.34 248 THR B CA 1
ATOM 6444 C C . THR B 1 248 ? 17.578 -29.906 -2.793 1 46.34 248 THR B C 1
ATOM 6446 O O . THR B 1 248 ? 16.828 -30.516 -3.557 1 46.34 248 THR B O 1
ATOM 6449 N N . ALA B 1 249 ? 17.406 -29.891 -1.531 1 48.31 249 ALA B N 1
ATOM 6450 C CA . ALA B 1 249 ? 16.203 -30.625 -1.151 1 48.31 249 ALA B CA 1
ATOM 6451 C C . ALA B 1 249 ? 14.953 -29.906 -1.649 1 48.31 249 ALA B C 1
ATOM 6453 O O . ALA B 1 249 ? 14.867 -28.672 -1.595 1 48.31 249 ALA B O 1
ATOM 6454 N N . GLU B 1 250 ? 14.445 -30.344 -2.656 1 56.22 250 GLU B N 1
ATOM 6455 C CA . GLU B 1 250 ? 13.078 -30.109 -3.115 1 56.22 250 GLU B CA 1
ATOM 6456 C C . GLU B 1 250 ? 12.164 -29.719 -1.955 1 56.22 250 GLU B C 1
ATOM 6458 O O . GLU B 1 250 ? 11.516 -30.578 -1.357 1 56.22 250 GLU B O 1
ATOM 6463 N N . SER B 1 251 ? 12.68 -28.734 -1.136 1 62.69 251 SER B N 1
ATOM 6464 C CA . SER B 1 251 ? 11.734 -28.375 -0.085 1 62.69 251 SER B CA 1
ATOM 6465 C C . SER B 1 251 ? 10.586 -27.531 -0.642 1 62.69 251 SER B C 1
ATOM 6467 O O . SER B 1 251 ? 10.734 -26.891 -1.68 1 62.69 251 SER B O 1
ATOM 6469 N N . VAL B 1 252 ? 9.5 -27.688 -0.112 1 66.62 252 VAL B N 1
ATOM 6470 C CA . VAL B 1 252 ? 8.234 -27.062 -0.512 1 66.62 252 VAL B CA 1
ATOM 6471 C C . VAL B 1 252 ? 8.375 -25.547 -0.516 1 66.62 252 VAL B C 1
ATOM 6473 O O . VAL B 1 252 ? 7.758 -24.859 -1.334 1 66.62 252 VAL B O 1
ATOM 6476 N N . LEU B 1 253 ? 9.375 -24.984 0.314 1 69.44 253 LEU B N 1
ATOM 6477 C CA . LEU B 1 253 ? 9.492 -23.547 0.416 1 69.44 253 LEU B CA 1
ATOM 6478 C C . LEU B 1 253 ? 10.781 -23.047 -0.235 1 69.44 253 LEU B C 1
ATOM 6480 O O . LEU B 1 253 ? 11.234 -21.938 0.042 1 69.44 253 LEU B O 1
ATOM 6484 N N . SER B 1 254 ? 11.312 -23.828 -1.087 1 69.31 254 SER B N 1
ATOM 6485 C CA . SER B 1 254 ? 12.555 -23.438 -1.752 1 69.31 254 SER B CA 1
ATOM 6486 C C . SER B 1 254 ? 12.281 -22.594 -2.986 1 69.31 254 SER B C 1
ATOM 6488 O O . SER B 1 254 ? 11.141 -22.484 -3.438 1 69.31 254 SER B O 1
ATOM 6490 N N . THR B 1 255 ? 13.258 -21.922 -3.473 1 64.62 255 THR B N 1
ATOM 6491 C CA . THR B 1 255 ? 13.195 -21.078 -4.664 1 64.62 255 THR B CA 1
ATOM 6492 C C . THR B 1 255 ? 12.727 -21.891 -5.871 1 64.62 255 THR B C 1
ATOM 6494 O O . THR B 1 255 ? 12.164 -21.328 -6.816 1 64.62 255 THR B O 1
ATOM 6497 N N . ARG B 1 256 ? 12.922 -23.078 -5.801 1 63.75 256 ARG B N 1
ATOM 6498 C CA . ARG B 1 256 ? 12.5 -23.922 -6.906 1 63.75 256 ARG B CA 1
ATOM 6499 C C . ARG B 1 256 ? 10.984 -24.125 -6.898 1 63.75 256 ARG B C 1
ATOM 6501 O O . ARG B 1 256 ? 10.352 -24.172 -7.957 1 63.75 256 ARG B O 1
ATOM 6508 N N . SER B 1 257 ? 10.57 -24.172 -5.645 1 66 257 SER B N 1
ATOM 6509 C CA . SER B 1 257 ? 9.133 -24.391 -5.512 1 66 257 SER B CA 1
ATOM 6510 C C . SER B 1 257 ? 8.367 -23.062 -5.57 1 66 257 SER B C 1
ATOM 6512 O O . SER B 1 257 ? 7.281 -23 -6.148 1 66 257 SER B O 1
ATOM 6514 N N . LEU B 1 258 ? 9.078 -22.094 -5.074 1 72.75 258 LEU B N 1
ATOM 6515 C CA . LEU B 1 258 ? 8.438 -20.781 -5.07 1 72.75 258 LEU B CA 1
ATOM 6516 C C . LEU B 1 258 ? 9.156 -19.812 -6.012 1 72.75 258 LEU B C 1
ATOM 6518 O O . LEU B 1 258 ? 10.148 -19.188 -5.625 1 72.75 258 LEU B O 1
ATOM 6522 N N . SER B 1 259 ? 8.648 -19.609 -7.172 1 73.31 259 SER B N 1
ATOM 6523 C CA . SER B 1 259 ? 9.25 -18.797 -8.227 1 73.31 259 SER B CA 1
ATOM 6524 C C . SER B 1 259 ? 9.227 -17.312 -7.863 1 73.31 259 SER B C 1
ATOM 6526 O O . SER B 1 259 ? 9.906 -16.5 -8.492 1 73.31 259 SER B O 1
ATOM 6528 N N . ALA B 1 260 ? 8.555 -16.969 -6.801 1 75 260 ALA B N 1
ATOM 6529 C CA . ALA B 1 260 ? 8.398 -15.57 -6.445 1 75 260 ALA B CA 1
ATOM 6530 C C . ALA B 1 260 ? 9.531 -15.102 -5.539 1 75 260 ALA B C 1
ATOM 6532 O O . ALA B 1 260 ? 9.734 -13.898 -5.359 1 75 260 ALA B O 1
ATOM 6533 N N . ILE B 1 261 ? 10.375 -15.93 -5.02 1 78.69 261 ILE B N 1
ATOM 6534 C CA . ILE B 1 261 ? 11.367 -15.609 -4 1 78.69 261 ILE B CA 1
ATOM 6535 C C . ILE B 1 261 ? 12.438 -14.695 -4.594 1 78.69 261 ILE B C 1
ATOM 6537 O O . ILE B 1 261 ? 12.828 -13.703 -3.98 1 78.69 261 ILE B O 1
ATOM 6541 N N . PRO B 1 262 ? 12.883 -14.914 -5.809 1 80.62 262 PRO B N 1
ATOM 6542 C CA . PRO B 1 262 ? 13.93 -14.047 -6.371 1 80.62 262 PRO B CA 1
ATOM 6543 C C . PRO B 1 262 ? 13.484 -12.602 -6.516 1 80.62 262 PRO B C 1
ATOM 6545 O O . PRO B 1 262 ? 14.32 -11.695 -6.559 1 80.62 262 PRO B O 1
ATOM 6548 N N . TYR B 1 263 ? 12.266 -12.367 -6.539 1 84.5 263 TYR B N 1
ATOM 6549 C CA . TYR B 1 263 ? 11.758 -11.008 -6.703 1 84.5 263 TYR B CA 1
ATOM 6550 C C . TYR B 1 263 ? 11.781 -10.258 -5.375 1 84.5 263 TYR B C 1
ATOM 6552 O O . TYR B 1 263 ? 11.516 -9.055 -5.336 1 84.5 263 TYR B O 1
ATOM 6560 N N . LEU B 1 264 ? 12.141 -10.898 -4.305 1 87.75 264 LEU B N 1
ATOM 6561 C CA . LEU B 1 264 ? 12.203 -10.266 -2.992 1 87.75 264 LEU B CA 1
ATOM 6562 C C . LEU B 1 264 ? 13.609 -9.766 -2.691 1 87.75 264 LEU B C 1
ATOM 6564 O O . LEU B 1 264 ? 13.805 -8.953 -1.789 1 87.75 264 LEU B O 1
ATOM 6568 N N . TYR B 1 265 ? 14.664 -10.148 -3.477 1 88.44 265 TYR B N 1
ATOM 6569 C CA . TYR B 1 265 ? 16.047 -9.766 -3.24 1 88.44 265 TYR B CA 1
ATOM 6570 C C . TYR B 1 265 ? 16.234 -8.258 -3.367 1 88.44 265 TYR B C 1
ATOM 6572 O O . TYR B 1 265 ? 16.891 -7.633 -2.533 1 88.44 265 TYR B O 1
ATOM 6580 N N . PRO B 1 266 ? 15.602 -7.648 -4.348 1 89 266 PRO B N 1
ATOM 6581 C CA . PRO B 1 266 ? 15.766 -6.195 -4.477 1 89 266 PRO B CA 1
ATOM 6582 C C . PRO B 1 266 ? 15.25 -5.434 -3.258 1 89 266 PRO B C 1
ATOM 6584 O O . PRO B 1 266 ? 15.789 -4.379 -2.912 1 89 266 PRO B O 1
ATOM 6587 N N . PHE B 1 267 ? 14.273 -5.945 -2.621 1 91.38 267 PHE B N 1
ATOM 6588 C CA . PHE B 1 267 ? 13.734 -5.285 -1.437 1 91.38 267 PHE B CA 1
ATOM 6589 C C . PHE B 1 267 ? 14.766 -5.285 -0.308 1 91.38 267 PHE B C 1
ATOM 6591 O O . PHE B 1 267 ? 14.922 -4.289 0.396 1 91.38 267 PHE B O 1
ATOM 6598 N N . ALA B 1 268 ? 15.477 -6.359 -0.182 1 92.44 268 ALA B N 1
ATOM 6599 C CA . ALA B 1 268 ? 16.516 -6.445 0.835 1 92.44 268 ALA B CA 1
ATOM 6600 C C . ALA B 1 268 ? 17.672 -5.504 0.51 1 92.44 268 ALA B C 1
ATOM 6602 O O . ALA B 1 268 ? 18.203 -4.824 1.396 1 92.44 268 ALA B O 1
ATOM 6603 N N . ILE B 1 269 ? 18 -5.453 -0.716 1 91.56 269 ILE B N 1
ATOM 6604 C CA . ILE B 1 269 ? 19.109 -4.621 -1.161 1 91.56 269 ILE B CA 1
ATOM 6605 C C . ILE B 1 269 ? 18.766 -3.146 -0.951 1 91.56 269 ILE B C 1
ATOM 6607 O O . ILE B 1 269 ? 19.547 -2.4 -0.358 1 91.56 269 ILE B O 1
ATOM 6611 N N . GLU B 1 270 ? 17.625 -2.775 -1.411 1 91.81 270 GLU B N 1
ATOM 6612 C CA . GLU B 1 270 ? 17.203 -1.381 -1.301 1 91.81 270 GLU B CA 1
ATOM 6613 C C . GLU B 1 270 ? 17.016 -0.974 0.159 1 91.81 270 GLU B C 1
ATOM 6615 O O . GLU B 1 270 ? 17.328 0.158 0.537 1 91.81 270 GLU B O 1
ATOM 6620 N N . PHE B 1 271 ? 16.516 -1.913 1.001 1 94.38 271 PHE B N 1
ATOM 6621 C CA . PHE B 1 271 ? 16.328 -1.64 2.42 1 94.38 271 PHE B CA 1
ATOM 6622 C C . PHE B 1 271 ? 17.656 -1.303 3.088 1 94.38 271 PHE B C 1
ATOM 6624 O O . PHE B 1 271 ? 17.766 -0.295 3.789 1 94.38 271 PHE B O 1
ATOM 6631 N N . ASN B 1 272 ? 18.656 -2.119 2.828 1 93.75 272 ASN B N 1
ATOM 6632 C CA . ASN B 1 272 ? 19.953 -1.928 3.467 1 93.75 272 ASN B CA 1
ATOM 6633 C C . ASN B 1 272 ? 20.672 -0.688 2.932 1 93.75 272 ASN B C 1
ATOM 6635 O O . ASN B 1 272 ? 21.344 0.012 3.68 1 93.75 272 ASN B O 1
ATOM 6639 N N . LEU B 1 273 ? 20.484 -0.416 1.718 1 90.31 273 LEU B N 1
ATOM 6640 C CA . LEU B 1 273 ? 21.078 0.789 1.149 1 90.31 273 LEU B CA 1
ATOM 6641 C C . LEU B 1 273 ? 20.438 2.041 1.743 1 90.31 273 LEU B C 1
ATOM 6643 O O . LEU B 1 273 ? 21.141 2.994 2.092 1 90.31 273 LEU B O 1
ATOM 6647 N N . LEU B 1 274 ? 19.172 2.004 1.826 1 91.69 274 LEU B N 1
ATOM 6648 C CA . LEU B 1 274 ? 18.438 3.139 2.381 1 91.69 274 LEU B CA 1
ATOM 6649 C C . LEU B 1 274 ? 18.828 3.373 3.838 1 91.69 274 LEU B C 1
ATOM 6651 O O . LEU B 1 274 ? 19.078 4.512 4.242 1 91.69 274 LEU B O 1
ATOM 6655 N N . LEU B 1 275 ? 18.875 2.336 4.586 1 93.5 275 LEU B N 1
ATOM 6656 C CA . LEU B 1 275 ? 19.219 2.461 6 1 93.5 275 LEU B CA 1
ATOM 6657 C C . LEU B 1 275 ? 20.656 2.947 6.18 1 93.5 275 LEU B C 1
ATOM 6659 O O . LEU B 1 275 ? 20.938 3.719 7.098 1 93.5 275 LEU B O 1
ATOM 6663 N N . ALA B 1 276 ? 21.547 2.445 5.34 1 92.62 276 ALA B N 1
ATOM 6664 C CA . ALA B 1 276 ? 22.922 2.932 5.402 1 92.62 276 ALA B CA 1
ATOM 6665 C C . ALA B 1 276 ? 22.984 4.441 5.195 1 92.62 276 ALA B C 1
ATOM 6667 O O . ALA B 1 276 ? 23.734 5.137 5.875 1 92.62 276 ALA B O 1
ATOM 6668 N N . GLY B 1 277 ? 22.188 4.934 4.281 1 89.31 277 GLY B N 1
ATOM 6669 C CA . GLY B 1 277 ? 22.125 6.367 4.062 1 89.31 277 GLY B CA 1
ATOM 6670 C C . GLY B 1 277 ? 21.578 7.133 5.258 1 89.31 277 GLY B C 1
ATOM 6671 O O . GLY B 1 277 ? 22.125 8.172 5.633 1 89.31 277 GLY B O 1
ATOM 6672 N N . VAL B 1 278 ? 20.531 6.648 5.859 1 89.88 278 VAL B N 1
ATOM 6673 C CA . VAL B 1 278 ? 19.922 7.309 7.004 1 89.88 278 VAL B CA 1
ATOM 6674 C C . VAL B 1 278 ? 20.891 7.328 8.18 1 89.88 278 VAL B C 1
ATOM 6676 O O . VAL B 1 278 ? 21.078 8.367 8.812 1 89.88 278 VAL B O 1
ATOM 6679 N N . TRP B 1 279 ? 21.516 6.156 8.453 1 92.5 279 TRP B N 1
ATOM 6680 C CA . TRP B 1 279 ? 22.469 6.078 9.555 1 92.5 279 TRP B CA 1
ATOM 6681 C C . TRP B 1 279 ? 23.672 6.977 9.289 1 92.5 279 TRP B C 1
ATOM 6683 O O . TRP B 1 279 ? 24.25 7.539 10.227 1 92.5 279 TRP B O 1
ATOM 6693 N N . PHE B 1 280 ? 24.016 7.117 8.094 1 90.06 280 PHE B N 1
ATOM 6694 C CA . PHE B 1 280 ? 25.141 7.977 7.746 1 90.06 280 PHE B CA 1
ATOM 6695 C C . PHE B 1 280 ? 24.844 9.43 8.094 1 90.06 280 PHE B C 1
ATOM 6697 O O . PHE B 1 280 ? 25.703 10.148 8.586 1 90.06 280 PHE B O 1
ATOM 6704 N N . ILE B 1 281 ? 23.641 9.898 7.875 1 85.88 281 ILE B N 1
ATOM 6705 C CA . ILE B 1 281 ? 23.266 11.266 8.195 1 85.88 281 ILE B CA 1
ATOM 6706 C C . ILE B 1 281 ? 23.266 11.461 9.711 1 85.88 281 ILE B C 1
ATOM 6708 O O . ILE B 1 281 ? 23.719 12.5 10.211 1 85.88 281 ILE B O 1
ATOM 6712 N N . VAL B 1 282 ? 22.75 10.508 10.391 1 88.56 282 VAL B N 1
ATOM 6713 C CA . VAL B 1 282 ? 22.75 10.594 11.844 1 88.56 282 VAL B CA 1
ATOM 6714 C C . VAL B 1 282 ? 24.188 10.648 12.352 1 88.56 282 VAL B C 1
ATOM 6716 O O . VAL B 1 282 ? 24.5 11.383 13.289 1 88.56 282 VAL B O 1
ATOM 6719 N N . TRP B 1 283 ? 25.062 9.867 11.711 1 90.94 283 TRP B N 1
ATOM 6720 C CA . TRP B 1 283 ? 26.469 9.852 12.078 1 90.94 283 TRP B CA 1
ATOM 6721 C C . TRP B 1 283 ? 27.109 11.211 11.82 1 90.94 283 TRP B C 1
ATOM 6723 O O . TRP B 1 283 ? 27.906 11.688 12.633 1 90.94 283 TRP B O 1
ATOM 6733 N N . GLN B 1 284 ? 26.672 11.938 10.836 1 86.19 284 GLN B N 1
ATOM 6734 C CA . GLN B 1 284 ? 27.219 13.242 10.484 1 86.19 284 GLN B CA 1
ATOM 6735 C C . GLN B 1 284 ? 26.734 14.32 11.445 1 86.19 284 GLN B C 1
ATOM 6737 O O . GLN B 1 284 ? 27.422 15.312 11.672 1 86.19 284 GLN B O 1
ATOM 6742 N N . ASN B 1 285 ? 25.609 14.102 11.953 1 85.56 285 ASN B N 1
ATOM 6743 C CA . ASN B 1 285 ? 25 15.117 12.812 1 85.56 285 ASN B CA 1
ATOM 6744 C C . ASN B 1 285 ? 25.484 14.977 14.258 1 85.56 285 ASN B C 1
ATOM 6746 O O . ASN B 1 285 ? 25.141 15.805 15.109 1 85.56 285 ASN B O 1
ATOM 6750 N N . ILE B 1 286 ? 26.297 14.023 14.461 1 88.94 286 ILE B N 1
ATOM 6751 C CA . ILE B 1 286 ? 26.781 13.836 15.82 1 88.94 286 ILE B CA 1
ATOM 6752 C C . ILE B 1 286 ? 27.641 15.031 16.234 1 88.94 286 ILE B C 1
ATOM 6754 O O . ILE B 1 286 ? 28.531 15.453 15.484 1 88.94 286 ILE B O 1
ATOM 6758 N N . GLY B 1 287 ? 27.328 15.617 17.297 1 81.56 287 GLY B N 1
ATOM 6759 C CA . GLY B 1 287 ? 28.125 16.688 17.875 1 81.56 287 GLY B CA 1
ATOM 6760 C C . GLY B 1 287 ? 27.891 18.031 17.234 1 81.56 287 GLY B C 1
ATOM 6761 O O . GLY B 1 287 ? 28.516 19.031 17.609 1 81.56 287 GLY B O 1
ATOM 6762 N N . THR B 1 288 ? 27 18.094 16.234 1 76.88 288 THR B N 1
ATOM 6763 C CA . THR B 1 288 ? 26.766 19.359 15.539 1 76.88 288 THR B CA 1
ATOM 6764 C C . THR B 1 288 ? 25.734 20.203 16.281 1 76.88 288 THR B C 1
ATOM 6766 O O . THR B 1 288 ? 24.797 19.656 16.875 1 76.88 288 THR B O 1
ATOM 6769 N N . GLU B 1 289 ? 26.094 21.344 16.531 1 66.38 289 GLU B N 1
ATOM 6770 C CA . GLU B 1 289 ? 25.188 22.297 17.156 1 66.38 289 GLU B CA 1
ATOM 6771 C C . GLU B 1 289 ? 24.297 22.969 16.109 1 66.38 289 GLU B C 1
ATOM 6773 O O . GLU B 1 289 ? 24.797 23.641 15.211 1 66.38 289 GLU B O 1
ATOM 6778 N N . HIS B 1 290 ? 23.188 22.312 15.883 1 60.59 290 HIS B N 1
ATOM 6779 C CA . HIS B 1 290 ? 22.266 22.984 14.984 1 60.59 290 HIS B CA 1
ATOM 6780 C C . HIS B 1 290 ? 21.391 23.984 15.734 1 60.59 290 HIS B C 1
ATOM 6782 O O . HIS B 1 290 ? 20.922 23.703 16.844 1 60.59 290 HIS B O 1
ATOM 6788 N N . SER B 1 291 ? 21.484 25.234 15.438 1 52.78 291 SER B N 1
ATOM 6789 C CA . SER B 1 291 ? 20.688 26.281 16.062 1 52.78 291 SER B CA 1
ATOM 6790 C C . SER B 1 291 ? 19.203 25.938 16.062 1 52.78 291 SER B C 1
ATOM 6792 O O . SER B 1 291 ? 18.469 26.328 16.984 1 52.78 291 SER B O 1
ATOM 6794 N N . HIS B 1 292 ? 18.766 25.172 15.148 1 50.34 292 HIS B N 1
ATOM 6795 C CA . HIS B 1 292 ? 17.328 24.922 15.031 1 50.34 292 HIS B CA 1
ATOM 6796 C C . HIS B 1 292 ? 16.953 23.562 15.617 1 50.34 292 HIS B C 1
ATOM 6798 O O . HIS B 1 292 ? 16.078 22.875 15.086 1 50.34 292 HIS B O 1
ATOM 6804 N N . SER B 1 293 ? 17.719 23.188 16.656 1 51.47 293 SER B N 1
ATOM 6805 C CA . SER B 1 293 ? 17.391 21.922 17.297 1 51.47 293 SER B CA 1
ATOM 6806 C C . SER B 1 293 ? 16.625 22.125 18.594 1 51.47 293 SER B C 1
ATOM 6808 O O . SER B 1 293 ? 16.859 23.109 19.312 1 51.47 293 SER B O 1
ATOM 6810 N N . ASN B 1 294 ? 15.414 21.5 18.625 1 52.25 294 ASN B N 1
ATOM 6811 C CA . ASN B 1 294 ? 14.617 21.578 19.844 1 52.25 294 ASN B CA 1
ATOM 6812 C C . ASN B 1 294 ? 14.984 20.453 20.812 1 52.25 294 ASN B C 1
ATOM 6814 O O . ASN B 1 294 ? 15.328 19.344 20.391 1 52.25 294 ASN B O 1
ATOM 6818 N N . PRO B 1 295 ? 15.133 20.859 21.953 1 44.12 295 PRO B N 1
ATOM 6819 C CA . PRO B 1 295 ? 15.5 19.875 22.969 1 44.12 295 PRO B CA 1
ATOM 6820 C C . PRO B 1 295 ? 14.453 18.781 23.125 1 44.12 295 PRO B C 1
ATOM 6822 O O . PRO B 1 295 ? 14.742 17.719 23.688 1 44.12 295 PRO B O 1
ATOM 6825 N N . HIS B 1 296 ? 13.125 19.109 22.688 1 47.56 296 HIS B N 1
ATOM 6826 C CA . HIS B 1 296 ? 12.094 18.109 22.938 1 47.56 296 HIS B CA 1
ATOM 6827 C C . HIS B 1 296 ? 11.492 17.609 21.625 1 47.56 296 HIS B C 1
ATOM 6829 O O . HIS B 1 296 ? 11.469 18.328 20.625 1 47.56 296 HIS B O 1
ATOM 6835 N N . HIS B 1 297 ? 11.219 16.328 21.656 1 48.75 297 HIS B N 1
ATOM 6836 C CA . HIS B 1 297 ? 10.633 15.648 20.5 1 48.75 297 HIS B CA 1
ATOM 6837 C C . HIS B 1 297 ? 9.242 16.188 20.188 1 48.75 297 HIS B C 1
ATOM 6839 O O . HIS B 1 297 ? 8.703 15.945 19.109 1 48.75 297 HIS B O 1
ATOM 6845 N N . LEU B 1 298 ? 8.508 16.906 21.188 1 46.81 298 LEU B N 1
ATOM 6846 C CA . LEU B 1 298 ? 7.164 17.453 21.031 1 46.81 298 LEU B CA 1
ATOM 6847 C C . LEU B 1 298 ? 7.199 18.969 20.875 1 46.81 298 LEU B C 1
ATOM 6849 O O . LEU B 1 298 ? 7.902 19.656 21.609 1 46.81 298 LEU B O 1
ATOM 6853 N N . ARG B 1 299 ? 6.762 19.516 19.656 1 48.62 299 ARG B N 1
ATOM 6854 C CA . ARG B 1 299 ? 6.656 20.953 19.438 1 48.62 299 ARG B CA 1
ATOM 6855 C C . ARG B 1 299 ? 5.312 21.469 19.938 1 48.62 299 ARG B C 1
ATOM 6857 O O . ARG B 1 299 ? 4.266 20.891 19.641 1 48.62 299 ARG B O 1
ATOM 6864 N N . HIS B 1 300 ? 5.41 22.312 20.906 1 41.81 300 HIS B N 1
ATOM 6865 C CA . HIS B 1 300 ? 4.215 23.078 21.25 1 41.81 300 HIS B CA 1
ATOM 6866 C C . HIS B 1 300 ? 3.916 24.141 20.219 1 41.81 300 HIS B C 1
ATOM 6868 O O . HIS B 1 300 ? 4.785 24.953 19.875 1 41.81 300 HIS B O 1
ATOM 6874 N N . THR B 1 301 ? 3.078 23.75 19.188 1 44.75 301 THR B N 1
ATOM 6875 C CA . THR B 1 301 ? 2.666 24.859 18.344 1 44.75 301 THR B CA 1
ATOM 6876 C C . THR B 1 301 ? 1.424 25.547 18.906 1 44.75 301 THR B C 1
ATOM 6878 O O . THR B 1 301 ? 0.434 24.875 19.219 1 44.75 301 THR B O 1
ATOM 6881 N N . ILE B 1 302 ? 1.513 26.781 19.406 1 38.16 302 ILE B N 1
ATOM 6882 C CA . ILE B 1 302 ? 0.393 27.625 19.828 1 38.16 302 ILE B CA 1
ATOM 6883 C C . ILE B 1 302 ? -0.392 28.094 18.609 1 38.16 302 ILE B C 1
ATOM 6885 O O . ILE B 1 302 ? 0.151 28.781 17.734 1 38.16 302 ILE B O 1
ATOM 6889 N N . SER B 1 303 ? -1.354 27.266 18.172 1 43.84 303 SER B N 1
ATOM 6890 C CA . SER B 1 303 ? -2.234 27.781 17.125 1 43.84 303 SER B CA 1
ATOM 6891 C C . SER B 1 303 ? -3.312 28.688 17.703 1 43.84 303 SER B C 1
ATOM 6893 O O . SER B 1 303 ? -3.91 28.375 18.734 1 43.84 303 SER B O 1
ATOM 6895 N N . GLN B 1 304 ? -3.346 30.016 17.531 1 35.91 304 GLN B N 1
ATOM 6896 C CA . GLN B 1 304 ? -4.402 30.953 17.922 1 35.91 304 GLN B CA 1
ATOM 6897 C C . GLN B 1 304 ? -5.727 30.594 17.25 1 35.91 304 GLN B C 1
ATOM 6899 O O . GLN B 1 304 ? -5.82 30.562 16.031 1 35.91 304 GLN B O 1
ATOM 6904 N N . GLY B 1 305 ? -6.488 29.844 17.875 1 39.72 305 GLY B N 1
ATOM 6905 C CA . GLY B 1 305 ? -7.844 29.609 17.406 1 39.72 305 GLY B CA 1
ATOM 6906 C C . GLY B 1 305 ? -8.594 30.875 17.062 1 39.72 305 GLY B C 1
ATOM 6907 O O . GLY B 1 305 ? -8.133 31.984 17.375 1 39.72 305 GLY B O 1
ATOM 6908 N N . GLU B 1 306 ? -9.531 30.828 16.188 1 39.31 306 GLU B N 1
ATOM 6909 C CA . GLU B 1 306 ? -10.344 31.969 15.773 1 39.31 306 GLU B CA 1
ATOM 6910 C C . GLU B 1 306 ? -10.766 32.812 16.969 1 39.31 306 GLU B C 1
ATOM 6912 O O . GLU B 1 306 ? -10.977 34.031 16.844 1 39.31 306 GLU B O 1
ATOM 6917 N N . LEU B 1 307 ? -11.25 32.25 18.078 1 39.34 307 LEU B N 1
ATOM 6918 C CA . LEU B 1 307 ? -11.828 33.031 19.156 1 39.34 307 LEU B CA 1
ATOM 6919 C C . LEU B 1 307 ? -10.789 33.312 20.25 1 39.34 307 LEU B C 1
ATOM 6921 O O . LEU B 1 307 ? -11.133 33.406 21.422 1 39.34 307 LEU B O 1
ATOM 6925 N N . GLY B 1 308 ? -9.469 33.5 19.906 1 38.53 308 GLY B N 1
ATOM 6926 C CA . GLY B 1 308 ? -8.547 34.094 20.875 1 38.53 308 GLY B CA 1
ATOM 6927 C C . GLY B 1 308 ? -7.898 33.062 21.781 1 38.53 308 GLY B C 1
ATOM 6928 O O . GLY B 1 308 ? -7.156 33.406 22.703 1 38.53 308 GLY B O 1
ATOM 6929 N N . SER B 1 309 ? -8.477 31.875 21.938 1 37.72 309 SER B N 1
ATOM 6930 C CA . SER B 1 309 ? -7.863 31 22.938 1 37.72 309 SER B CA 1
ATOM 6931 C C . SER B 1 309 ? -6.641 30.281 22.359 1 37.72 309 SER B C 1
ATOM 6933 O O . SER B 1 309 ? -6.688 29.766 21.234 1 37.72 309 SER B O 1
ATOM 6935 N N . ASP B 1 310 ? -5.488 30.547 22.812 1 38.34 310 ASP B N 1
ATOM 6936 C CA . ASP B 1 310 ? -4.18 29.969 22.547 1 38.34 310 ASP B CA 1
ATOM 6937 C C . ASP B 1 310 ? -4.219 28.453 22.641 1 38.34 310 ASP B C 1
ATOM 6939 O O . ASP B 1 310 ? -4.488 27.906 23.703 1 38.34 310 ASP B O 1
ATOM 6943 N N . GLU B 1 311 ? -4.695 27.797 21.625 1 47.06 311 GLU B N 1
ATOM 6944 C CA . GLU B 1 311 ? -4.707 26.344 21.688 1 47.06 311 GLU B CA 1
ATOM 6945 C C . GLU B 1 311 ? -3.33 25.766 21.375 1 47.06 311 GLU B C 1
ATOM 6947 O O . GLU B 1 311 ? -2.725 26.109 20.359 1 47.06 311 GLU B O 1
ATOM 6952 N N . ILE B 1 312 ? -2.578 25.359 22.406 1 44.41 312 ILE B N 1
ATOM 6953 C CA . ILE B 1 312 ? -1.297 24.672 22.312 1 44.41 312 ILE B CA 1
ATOM 6954 C C . ILE B 1 312 ? -1.485 23.328 21.594 1 44.41 312 ILE B C 1
ATOM 6956 O O . ILE B 1 312 ? -2.299 22.5 22.016 1 44.41 312 ILE B O 1
ATOM 6960 N N . THR B 1 313 ? -1.151 23.281 20.312 1 53.69 313 THR B N 1
ATOM 6961 C CA . THR B 1 313 ? -1.196 22.016 19.594 1 53.69 313 THR B CA 1
ATOM 6962 C C . THR B 1 313 ? 0.139 21.281 19.688 1 53.69 313 THR B C 1
ATOM 6964 O O . THR B 1 313 ? 1.198 21.891 19.5 1 53.69 313 THR B O 1
ATOM 6967 N N . TYR B 1 314 ? 0.199 20.188 20.406 1 48.72 314 TYR B N 1
ATOM 6968 C CA . TYR B 1 314 ? 1.373 19.312 20.5 1 48.72 314 TYR B CA 1
ATOM 6969 C C . TYR B 1 314 ? 1.543 18.5 19.234 1 48.72 314 TYR B C 1
ATOM 6971 O O . TYR B 1 314 ? 0.602 17.844 18.781 1 48.72 314 TYR B O 1
ATOM 6979 N N . GLN B 1 315 ? 2.492 19 18.453 1 58.28 315 GLN B N 1
ATOM 6980 C CA . GLN B 1 315 ? 2.699 18.25 17.219 1 58.28 315 GLN B CA 1
ATOM 6981 C C . GLN B 1 315 ? 3.977 17.422 17.281 1 58.28 315 GLN B C 1
ATOM 6983 O O . GLN B 1 315 ? 4.992 17.875 17.812 1 58.28 315 GLN B O 1
ATOM 6988 N N . SER B 1 316 ? 3.768 16.219 17.016 1 58.28 316 SER B N 1
ATOM 6989 C CA . SER B 1 316 ? 4.926 15.336 16.922 1 58.28 316 SER B CA 1
ATOM 6990 C C . SER B 1 316 ? 5.703 15.578 15.633 1 58.28 316 SER B C 1
ATOM 6992 O O . SER B 1 316 ? 5.258 16.328 14.766 1 58.28 316 SER B O 1
ATOM 6994 N N . ASN B 1 317 ? 6.883 15.125 15.555 1 54.22 317 ASN B N 1
ATOM 6995 C CA . ASN B 1 317 ? 7.77 15.258 14.398 1 54.22 317 ASN B CA 1
ATOM 6996 C C . ASN B 1 317 ? 7.223 14.516 13.188 1 54.22 317 ASN B C 1
ATOM 6998 O O . ASN B 1 317 ? 7.609 14.805 12.055 1 54.22 317 ASN B O 1
ATOM 7002 N N . LEU B 1 318 ? 6.328 13.617 13.492 1 59.34 318 LEU B N 1
ATOM 7003 C CA . LEU B 1 318 ? 5.785 12.867 12.367 1 59.34 318 LEU B CA 1
ATOM 7004 C C . LEU B 1 318 ? 4.406 13.383 11.984 1 59.34 318 LEU B C 1
ATOM 7006 O O . LEU B 1 318 ? 3.389 12.812 12.383 1 59.34 318 LEU B O 1
ATOM 7010 N N . VAL B 1 319 ? 4.355 14.57 11.391 1 62.41 319 VAL B N 1
ATOM 7011 C CA . VAL B 1 319 ? 3.102 15.188 10.961 1 62.41 319 VAL B CA 1
ATOM 7012 C C . VAL B 1 319 ? 3.004 15.148 9.438 1 62.41 319 VAL B C 1
ATOM 7014 O O . VAL B 1 319 ? 3.959 15.492 8.742 1 62.41 319 VAL B O 1
ATOM 7017 N N . ILE B 1 320 ? 2.006 14.477 8.984 1 64.12 320 ILE B N 1
ATOM 7018 C CA . ILE B 1 320 ? 1.729 14.469 7.547 1 64.12 320 ILE B CA 1
ATOM 7019 C C . ILE B 1 320 ? 0.635 15.484 7.227 1 64.12 320 ILE B C 1
ATOM 7021 O O . ILE B 1 320 ? -0.451 15.438 7.809 1 64.12 320 ILE B O 1
ATOM 7025 N N . ASN B 1 321 ? 1.015 16.578 6.562 1 66.12 321 ASN B N 1
ATOM 7026 C CA . ASN B 1 321 ? 0.027 17.5 6.027 1 66.12 321 ASN B CA 1
ATOM 7027 C C . ASN B 1 321 ? 0.027 17.5 4.5 1 66.12 321 ASN B C 1
ATOM 7029 O O . ASN B 1 321 ? 1.027 17.859 3.875 1 66.12 321 ASN B O 1
ATOM 7033 N N . ALA B 1 322 ? -0.906 16.828 3.951 1 70.19 322 ALA B N 1
ATOM 7034 C CA . ALA B 1 322 ? -0.958 16.781 2.494 1 70.19 322 ALA B CA 1
ATOM 7035 C C . ALA B 1 322 ? -2.24 17.422 1.967 1 70.19 322 ALA B C 1
ATOM 7037 O O . ALA B 1 322 ? -3.344 17.016 2.355 1 70.19 322 ALA B O 1
ATOM 7038 N N . ASP B 1 323 ? -2.062 18.578 1.287 1 70.12 323 ASP B N 1
ATOM 7039 C CA . ASP B 1 323 ? -3.166 19.219 0.579 1 70.12 323 ASP B CA 1
ATOM 7040 C C . ASP B 1 323 ? -3.188 18.797 -0.892 1 70.12 323 ASP B C 1
ATOM 7042 O O . ASP B 1 323 ? -2.244 19.078 -1.635 1 70.12 323 ASP B O 1
ATOM 7046 N N . CYS B 1 324 ? -4.137 18.203 -1.276 1 70.19 324 CYS B N 1
ATOM 7047 C CA . CYS B 1 324 ? -4.199 17.672 -2.633 1 70.19 324 CYS B CA 1
ATOM 7048 C C . CYS B 1 324 ? -4.805 18.688 -3.592 1 70.19 324 CYS B C 1
ATOM 7050 O O . CYS B 1 324 ? -5.234 18.328 -4.691 1 70.19 324 CYS B O 1
ATOM 7052 N N . HIS B 1 325 ? -4.648 19.938 -3.189 1 72.12 325 HIS B N 1
ATOM 7053 C CA . HIS B 1 325 ? -5.113 20.984 -4.098 1 72.12 325 HIS B CA 1
ATOM 7054 C C . HIS B 1 325 ? -4.273 21.016 -5.371 1 72.12 325 HIS B C 1
ATOM 7056 O O . HIS B 1 325 ? -3.041 20.969 -5.309 1 72.12 325 HIS B O 1
ATOM 7062 N N . SER B 1 326 ? -4.824 20.922 -6.609 1 76.62 326 SER B N 1
ATOM 7063 C CA . SER B 1 326 ? -4.188 21.031 -7.918 1 76.62 326 SER B CA 1
ATOM 7064 C C . SER B 1 326 ? -3.336 19.812 -8.227 1 76.62 326 SER B C 1
ATOM 7066 O O . SER B 1 326 ? -2.287 19.906 -8.859 1 76.62 326 SER B O 1
ATOM 7068 N N . ALA B 1 327 ? -3.576 18.797 -7.566 1 85.75 327 ALA B N 1
ATOM 7069 C CA . ALA B 1 327 ? -2.793 17.594 -7.789 1 85.75 327 ALA B CA 1
ATOM 7070 C C . ALA B 1 327 ? -3.686 16.438 -8.25 1 85.75 327 ALA B C 1
ATOM 7072 O O . ALA B 1 327 ? -3.189 15.375 -8.633 1 85.75 327 ALA B O 1
ATOM 7073 N N . ASN B 1 328 ? -4.957 16.656 -8.391 1 81.25 328 ASN B N 1
ATOM 7074 C CA . ASN B 1 328 ? -5.918 15.578 -8.609 1 81.25 328 ASN B CA 1
ATOM 7075 C C . ASN B 1 328 ? -5.785 14.984 -10.008 1 81.25 328 ASN B C 1
ATOM 7077 O O . ASN B 1 328 ? -5.762 13.766 -10.172 1 81.25 328 ASN B O 1
ATOM 7081 N N . LYS B 1 329 ? -5.676 15.82 -10.992 1 85.5 329 LYS B N 1
ATOM 7082 C CA . LYS B 1 329 ? -5.562 15.312 -12.359 1 85.5 329 LYS B CA 1
ATOM 7083 C C . LYS B 1 329 ? -4.285 14.5 -12.547 1 85.5 329 LYS B C 1
ATOM 7085 O O . LYS B 1 329 ? -4.289 13.484 -13.234 1 85.5 329 LYS B O 1
ATOM 7090 N N . GLY B 1 330 ? -3.205 15.023 -11.961 1 91.56 330 GLY B N 1
ATOM 7091 C CA . GLY B 1 330 ? -1.96 14.273 -12.016 1 91.56 330 GLY B CA 1
ATOM 7092 C C . GLY B 1 330 ? -2.029 12.945 -11.297 1 91.56 330 GLY B C 1
ATOM 7093 O O . GLY B 1 330 ? -1.495 11.945 -11.773 1 91.56 330 GLY B O 1
ATOM 7094 N N . LEU B 1 331 ? -2.717 12.969 -10.195 1 89.62 331 LEU B N 1
ATOM 7095 C CA . LEU B 1 331 ? -2.852 11.75 -9.398 1 89.62 331 LEU B CA 1
ATOM 7096 C C . LEU B 1 331 ? -3.643 10.695 -10.164 1 89.62 331 LEU B C 1
ATOM 7098 O O . LEU B 1 331 ? -3.199 9.547 -10.281 1 89.62 331 LEU B O 1
ATOM 7102 N N . PHE B 1 332 ? -4.758 11.016 -10.758 1 88.38 332 PHE B N 1
ATOM 7103 C CA . PHE B 1 332 ? -5.641 10.047 -11.391 1 88.38 332 PHE B CA 1
ATOM 7104 C C . PHE B 1 332 ? -5.07 9.594 -12.727 1 88.38 332 PHE B C 1
ATOM 7106 O O . PHE B 1 332 ? -5.234 8.43 -13.117 1 88.38 332 PHE B O 1
ATOM 7113 N N . THR B 1 333 ? -4.426 10.5 -13.422 1 92.06 333 THR B N 1
ATOM 7114 C CA . THR B 1 333 ? -3.76 10.078 -14.648 1 92.06 333 THR B CA 1
ATOM 7115 C C . THR B 1 333 ? -2.621 9.109 -14.344 1 92.06 333 THR B C 1
ATOM 7117 O O . THR B 1 333 ? -2.414 8.133 -15.07 1 92.06 333 THR B O 1
ATOM 7120 N N . GLY B 1 334 ? -1.881 9.469 -13.352 1 94.62 334 GLY B N 1
ATOM 7121 C CA . GLY B 1 334 ? -0.826 8.562 -12.922 1 94.62 334 GLY B CA 1
ATOM 7122 C C . GLY B 1 334 ? -1.345 7.207 -12.477 1 94.62 334 GLY B C 1
ATOM 7123 O O . GLY B 1 334 ? -0.786 6.172 -12.844 1 94.62 334 GLY B O 1
ATOM 7124 N N . LEU B 1 335 ? -2.418 7.211 -11.742 1 91.25 335 LEU B N 1
ATOM 7125 C CA . LEU B 1 335 ? -3.01 5.961 -11.273 1 91.25 335 LEU B CA 1
ATOM 7126 C C . LEU B 1 335 ? -3.539 5.141 -12.438 1 91.25 335 LEU B C 1
ATOM 7128 O O . LEU B 1 335 ? -3.434 3.91 -12.438 1 91.25 335 LEU B O 1
ATOM 7132 N N . PHE B 1 336 ? -4.105 5.785 -13.336 1 90.38 336 PHE B N 1
ATOM 7133 C CA . PHE B 1 336 ? -4.582 5.102 -14.531 1 90.38 336 PHE B CA 1
ATOM 7134 C C . PHE B 1 336 ? -3.434 4.414 -15.258 1 90.38 336 PHE B C 1
ATOM 7136 O O . PHE B 1 336 ? -3.557 3.262 -15.68 1 90.38 336 PHE B O 1
ATOM 7143 N N . LEU B 1 337 ? -2.414 5.137 -15.414 1 93.81 337 LEU B N 1
ATOM 7144 C CA . LEU B 1 337 ? -1.24 4.574 -16.078 1 93.81 337 LEU B CA 1
ATOM 7145 C C . LEU B 1 337 ? -0.682 3.398 -15.273 1 93.81 337 LEU B C 1
ATOM 7147 O O . LEU B 1 337 ? -0.285 2.383 -15.852 1 93.81 337 LEU B O 1
ATOM 7151 N N . LEU B 1 338 ? -0.632 3.527 -13.984 1 94.44 338 LEU B N 1
ATOM 7152 C CA . LEU B 1 338 ? -0.154 2.459 -13.117 1 94.44 338 LEU B CA 1
ATOM 7153 C C . LEU B 1 338 ? -1.014 1.208 -13.273 1 94.44 338 LEU B C 1
ATOM 7155 O O . LEU B 1 338 ? -0.489 0.101 -13.406 1 94.44 338 LEU B O 1
ATOM 7159 N N . LEU B 1 339 ? -2.254 1.385 -13.352 1 89.12 339 LEU B N 1
ATOM 7160 C CA . LEU B 1 339 ? -3.182 0.267 -13.484 1 89.12 339 LEU B CA 1
ATOM 7161 C C . LEU B 1 339 ? -2.996 -0.443 -14.82 1 89.12 339 LEU B C 1
ATOM 7163 O O . LEU B 1 339 ? -2.951 -1.674 -14.875 1 89.12 339 LEU B O 1
ATOM 7167 N N . THR B 1 340 ? -2.955 0.32 -15.797 1 88.62 340 THR B N 1
ATOM 7168 C CA . THR B 1 340 ? -2.74 -0.249 -17.125 1 88.62 340 THR B CA 1
ATOM 7169 C C . THR B 1 340 ? -1.43 -1.029 -17.172 1 88.62 340 THR B C 1
ATOM 7171 O O . THR B 1 340 ? -1.362 -2.104 -17.766 1 88.62 340 THR B O 1
ATOM 7174 N N . THR B 1 341 ? -0.445 -0.499 -16.516 1 93.94 341 THR B N 1
ATOM 7175 C CA . THR B 1 341 ? 0.857 -1.155 -16.516 1 93.94 341 THR B CA 1
ATOM 7176 C C . THR B 1 341 ? 0.803 -2.451 -15.711 1 93.94 341 THR B C 1
ATOM 7178 O O . THR B 1 341 ? 1.42 -3.449 -16.094 1 93.94 341 THR B O 1
ATOM 7181 N N . ILE B 1 342 ? 0.105 -2.453 -14.633 1 90.38 342 ILE B N 1
ATOM 7182 C CA . ILE B 1 342 ? -0.022 -3.664 -13.828 1 90.38 342 ILE B CA 1
ATOM 7183 C C . ILE B 1 342 ? -0.683 -4.766 -14.656 1 90.38 342 ILE B C 1
ATOM 7185 O O . ILE B 1 342 ? -0.236 -5.914 -14.641 1 90.38 342 ILE B O 1
ATOM 7189 N N . VAL B 1 343 ? -1.677 -4.449 -15.383 1 86.25 343 VAL B N 1
ATOM 7190 C CA . VAL B 1 343 ? -2.355 -5.418 -16.234 1 86.25 343 VAL B CA 1
ATOM 7191 C C . VAL B 1 343 ? -1.389 -5.938 -17.297 1 86.25 343 VAL B C 1
ATOM 7193 O O . VAL B 1 343 ? -1.318 -7.141 -17.547 1 86.25 343 VAL B O 1
ATOM 7196 N N . THR B 1 344 ? -0.623 -5.066 -17.828 1 89.94 344 THR B N 1
ATOM 7197 C CA . THR B 1 344 ? 0.322 -5.473 -18.859 1 89.94 344 THR B CA 1
ATOM 7198 C C . THR B 1 344 ? 1.433 -6.336 -18.266 1 89.94 344 THR B C 1
ATOM 7200 O O . THR B 1 344 ? 1.936 -7.246 -18.922 1 89.94 344 THR B O 1
ATOM 7203 N N . VAL B 1 345 ? 1.791 -6.09 -17.047 1 91.69 345 VAL B N 1
ATOM 7204 C CA . VAL B 1 345 ? 2.805 -6.906 -16.391 1 91.69 345 VAL B CA 1
ATOM 7205 C C . VAL B 1 345 ? 2.27 -8.32 -16.172 1 91.69 345 VAL B C 1
ATOM 7207 O O . VAL B 1 345 ? 2.992 -9.297 -16.375 1 91.69 345 VAL B O 1
ATOM 7210 N N . ILE B 1 346 ? 1.031 -8.398 -15.828 1 85.38 346 ILE B N 1
ATOM 7211 C CA . ILE B 1 346 ? 0.419 -9.711 -15.641 1 85.38 346 ILE B CA 1
ATOM 7212 C C . ILE B 1 346 ? 0.383 -10.461 -16.969 1 85.38 346 ILE B C 1
ATOM 7214 O O . ILE B 1 346 ? 0.749 -11.633 -17.031 1 85.38 346 ILE B O 1
ATOM 7218 N N . VAL B 1 347 ? -0.005 -9.805 -18.016 1 84.06 347 VAL B N 1
ATOM 7219 C CA . VAL B 1 347 ? -0.04 -10.414 -19.344 1 84.06 347 VAL B CA 1
ATOM 7220 C C . VAL B 1 347 ? 1.368 -10.836 -19.75 1 84.06 347 VAL B C 1
ATOM 7222 O O . VAL B 1 347 ? 1.55 -11.891 -20.375 1 84.06 347 VAL B O 1
ATOM 7225 N N . PHE B 1 348 ?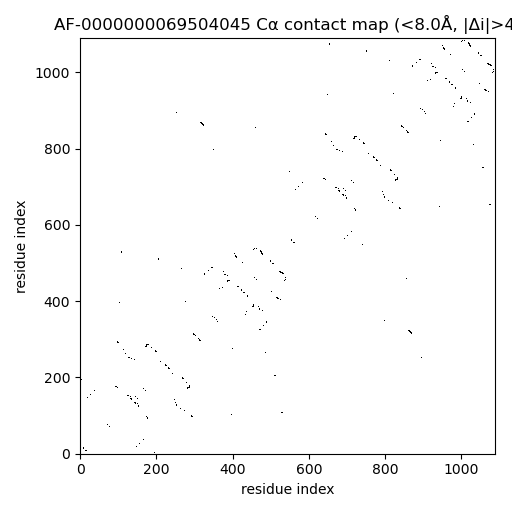 2.332 -10.062 -19.438 1 88.88 348 PHE B N 1
ATOM 7226 C CA . PHE B 1 348 ? 3.73 -10.383 -19.703 1 88.88 348 PHE B CA 1
ATOM 7227 C C . PHE B 1 348 ? 4.117 -11.703 -19.031 1 88.88 348 PHE B C 1
ATOM 7229 O O . PHE B 1 348 ? 4.723 -12.562 -19.672 1 88.88 348 PHE B O 1
ATOM 7236 N N . PHE B 1 349 ? 3.734 -11.93 -17.812 1 85.31 349 PHE B N 1
ATOM 7237 C CA . PHE B 1 349 ? 4.113 -13.133 -17.078 1 85.31 349 PHE B CA 1
ATOM 7238 C C . PHE B 1 349 ? 3.387 -14.352 -17.625 1 85.31 349 PHE B C 1
ATOM 7240 O O . PHE B 1 349 ? 3.951 -15.445 -17.672 1 85.31 349 PHE B O 1
ATOM 7247 N N . VAL B 1 350 ? 2.201 -14.172 -18 1 82.25 350 VAL B N 1
ATOM 7248 C CA . VAL B 1 350 ? 1.459 -15.281 -18.594 1 82.25 350 VAL B CA 1
ATOM 7249 C C . VAL B 1 350 ? 2.094 -15.664 -19.938 1 82.25 350 VAL B C 1
ATOM 7251 O O . VAL B 1 350 ? 2.275 -16.859 -20.219 1 82.25 350 VAL B O 1
ATOM 7254 N N . ALA B 1 351 ? 2.443 -14.672 -20.672 1 83.19 351 ALA B N 1
ATOM 7255 C CA . ALA B 1 351 ? 3.094 -14.93 -21.953 1 83.19 351 ALA B CA 1
ATOM 7256 C C . ALA B 1 351 ? 4.453 -15.594 -21.75 1 83.19 351 ALA B C 1
ATOM 7258 O O . ALA B 1 351 ? 4.82 -16.5 -22.5 1 83.19 351 ALA B O 1
ATOM 7259 N N . MET B 1 352 ? 5.16 -15.227 -20.734 1 85.06 352 MET B N 1
ATOM 7260 C CA . MET B 1 352 ? 6.488 -15.766 -20.453 1 85.06 352 MET B CA 1
ATOM 7261 C C . MET B 1 352 ? 6.398 -17.203 -19.969 1 85.06 352 MET B C 1
ATOM 7263 O O . MET B 1 352 ? 7.301 -18 -20.219 1 85.06 352 MET B O 1
ATOM 7267 N N . SER B 1 353 ? 5.336 -17.547 -19.312 1 79 353 SER B N 1
ATOM 7268 C CA . SER B 1 353 ? 5.176 -18.875 -18.734 1 79 353 SER B CA 1
ATOM 7269 C C . SER B 1 353 ? 4.582 -19.844 -19.75 1 79 353 SER B C 1
ATOM 7271 O O . SER B 1 353 ? 4.625 -21.062 -19.562 1 79 353 SER B O 1
ATOM 7273 N N . THR B 1 354 ? 4.047 -19.281 -20.844 1 76.56 354 THR B N 1
ATOM 7274 C CA . THR B 1 354 ? 3.459 -20.125 -21.875 1 76.56 354 THR B CA 1
ATOM 7275 C C . THR B 1 354 ? 4.484 -20.438 -22.969 1 76.56 354 THR B C 1
ATOM 7277 O O . THR B 1 354 ? 5.086 -19.531 -23.547 1 76.56 354 THR B O 1
ATOM 7280 N N . LYS B 1 355 ? 4.645 -21.734 -23.203 1 82.31 355 LYS B N 1
ATOM 7281 C CA . LYS B 1 355 ? 5.629 -22.172 -24.188 1 82.31 355 LYS B CA 1
ATOM 7282 C C . LYS B 1 355 ? 5.324 -21.609 -25.578 1 82.31 355 LYS B C 1
ATOM 7284 O O . LYS B 1 355 ? 4.191 -21.703 -26.047 1 82.31 355 LYS B O 1
ATOM 7289 N N . GLY B 1 356 ? 6.207 -20.953 -26.172 1 82.19 356 GLY B N 1
ATOM 7290 C CA . GLY B 1 356 ? 6.074 -20.422 -27.531 1 82.19 356 GLY B CA 1
ATOM 7291 C C . GLY B 1 356 ? 5.75 -18.953 -27.562 1 82.19 356 GLY B C 1
ATOM 7292 O O . GLY B 1 356 ? 5.859 -18.312 -28.625 1 82.19 356 GLY B O 1
ATOM 7293 N N . TYR B 1 357 ? 5.332 -18.391 -26.438 1 83.31 357 TYR B N 1
ATOM 7294 C CA . TYR B 1 357 ? 4.914 -16.984 -26.422 1 83.31 357 TYR B CA 1
ATOM 7295 C C . TYR B 1 357 ? 5.992 -16.109 -25.812 1 83.31 357 TYR B C 1
ATOM 7297 O O . TYR B 1 357 ? 5.75 -14.93 -25.516 1 83.31 357 TYR B O 1
ATOM 7305 N N . GLU B 1 358 ? 7.168 -16.578 -25.625 1 88.06 358 GLU B N 1
ATOM 7306 C CA . GLU B 1 358 ? 8.273 -15.844 -25 1 88.06 358 GLU B CA 1
ATOM 7307 C C . GLU B 1 358 ? 8.672 -14.625 -25.828 1 88.06 358 GLU B C 1
ATOM 7309 O O . GLU B 1 358 ? 8.875 -13.539 -25.281 1 88.06 358 GLU B O 1
ATOM 7314 N N . PRO B 1 359 ? 8.695 -14.766 -27.172 1 88.12 359 PRO B N 1
ATOM 7315 C CA . PRO B 1 359 ? 9.062 -13.578 -27.938 1 88.12 359 PRO B CA 1
ATOM 7316 C C . PRO B 1 359 ? 8.023 -12.461 -27.828 1 88.12 359 PRO B C 1
ATOM 7318 O O . PRO B 1 359 ? 8.383 -11.273 -27.859 1 88.12 359 PRO B O 1
ATOM 7321 N N . GLN B 1 360 ? 6.773 -12.844 -27.75 1 87.12 360 GLN B N 1
ATOM 7322 C CA . GLN B 1 360 ? 5.727 -11.844 -27.562 1 87.12 360 GLN B CA 1
ATOM 7323 C C . GLN B 1 360 ? 5.863 -11.133 -26.219 1 87.12 360 GLN B C 1
ATOM 7325 O O . GLN B 1 360 ? 5.609 -9.93 -26.125 1 87.12 360 GLN B O 1
ATOM 7330 N N . ALA B 1 361 ? 6.234 -11.891 -25.234 1 89.88 361 ALA B N 1
ATOM 7331 C CA . ALA B 1 361 ? 6.465 -11.305 -23.922 1 89.88 361 ALA B CA 1
ATOM 7332 C C . ALA B 1 361 ? 7.578 -10.266 -23.969 1 89.88 361 ALA B C 1
ATOM 7334 O O . ALA B 1 361 ? 7.469 -9.195 -23.359 1 89.88 361 ALA B O 1
ATOM 7335 N N . VAL B 1 362 ? 8.625 -10.57 -24.734 1 90.88 362 VAL B N 1
ATOM 7336 C CA . VAL B 1 362 ? 9.75 -9.648 -24.859 1 90.88 362 VAL B CA 1
ATOM 7337 C C . VAL B 1 362 ? 9.305 -8.375 -25.578 1 90.88 362 VAL B C 1
ATOM 7339 O O . VAL B 1 362 ? 9.703 -7.273 -25.203 1 90.88 362 VAL B O 1
ATOM 7342 N N . ILE B 1 363 ? 8.453 -8.492 -26.531 1 91.19 363 ILE B N 1
ATOM 7343 C CA . ILE B 1 363 ? 7.938 -7.336 -27.266 1 91.19 363 ILE B CA 1
ATOM 7344 C C . ILE B 1 363 ? 7.066 -6.484 -26.344 1 91.19 363 ILE B C 1
ATOM 7346 O O . ILE B 1 363 ? 7.141 -5.254 -26.359 1 91.19 363 ILE B O 1
ATOM 7350 N N . ILE B 1 364 ? 6.242 -7.098 -25.547 1 90.25 364 ILE B N 1
ATOM 7351 C CA . ILE B 1 364 ? 5.387 -6.395 -24.594 1 90.25 364 ILE B CA 1
ATOM 7352 C C . ILE B 1 364 ? 6.246 -5.562 -23.641 1 90.25 364 ILE B C 1
ATOM 7354 O O . ILE B 1 364 ? 5.965 -4.387 -23.422 1 90.25 364 ILE B O 1
ATOM 7358 N N . HIS B 1 365 ? 7.289 -6.172 -23.172 1 92.25 365 HIS B N 1
ATOM 7359 C CA . HIS B 1 365 ? 8.18 -5.473 -22.25 1 92.25 365 HIS B CA 1
ATOM 7360 C C . HIS B 1 365 ? 8.852 -4.289 -22.938 1 92.25 365 HIS B C 1
ATOM 7362 O O . HIS B 1 365 ? 8.945 -3.199 -22.359 1 92.25 365 HIS B O 1
ATOM 7368 N N . THR B 1 366 ? 9.359 -4.484 -24.156 1 92.5 366 THR B N 1
ATOM 7369 C CA . THR B 1 366 ? 10.086 -3.443 -24.875 1 92.5 366 THR B CA 1
ATOM 7370 C C . THR B 1 366 ? 9.18 -2.258 -25.188 1 92.5 366 THR B C 1
ATOM 7372 O O . THR B 1 366 ? 9.562 -1.104 -24.984 1 92.5 366 THR B O 1
ATOM 7375 N N . VAL B 1 367 ? 8.008 -2.504 -25.531 1 93.31 367 VAL B N 1
ATOM 7376 C CA . VAL B 1 367 ? 7.062 -1.446 -25.875 1 93.31 367 VAL B CA 1
ATOM 7377 C C . VAL B 1 367 ? 6.633 -0.709 -24.609 1 93.31 367 VAL B C 1
ATOM 7379 O O . VAL B 1 367 ? 6.52 0.519 -24.609 1 93.31 367 VAL B O 1
ATOM 7382 N N . GLN B 1 368 ? 6.418 -1.444 -23.625 1 94.88 368 GLN B N 1
ATOM 7383 C CA . GLN B 1 368 ? 6 -0.854 -22.359 1 94.88 368 GLN B CA 1
ATOM 7384 C C . GLN B 1 368 ? 7.109 0.005 -21.766 1 94.88 368 GLN B C 1
ATOM 7386 O O . GLN B 1 368 ? 6.863 1.134 -21.328 1 94.88 368 GLN B O 1
ATOM 7391 N N . GLU B 1 369 ? 8.305 -0.513 -21.719 1 94.38 369 GLU B N 1
ATOM 7392 C CA . GLU B 1 369 ? 9.43 0.245 -21.172 1 94.38 369 GLU B CA 1
ATOM 7393 C C . GLU B 1 369 ? 9.711 1.489 -22.016 1 94.38 369 GLU B C 1
ATOM 7395 O O . GLU B 1 369 ? 9.938 2.572 -21.469 1 94.38 369 GLU B O 1
ATOM 7400 N N . GLY B 1 370 ? 9.68 1.312 -23.312 1 95.88 370 GLY B N 1
ATOM 7401 C CA . GLY B 1 370 ? 9.891 2.441 -24.203 1 95.88 370 GLY B CA 1
ATOM 7402 C C . GLY B 1 370 ? 8.812 3.498 -24.094 1 95.88 370 GLY B C 1
ATOM 7403 O O . GLY B 1 370 ? 9.109 4.691 -24 1 95.88 370 GLY B O 1
ATOM 7404 N N . GLY B 1 371 ? 7.602 3.082 -24.078 1 96.88 371 GLY B N 1
ATOM 7405 C CA . GLY B 1 371 ? 6.484 4.008 -23.953 1 96.88 371 GLY B CA 1
ATOM 7406 C C . GLY B 1 371 ? 6.496 4.785 -22.656 1 96.88 371 GLY B C 1
ATOM 7407 O O . GLY B 1 371 ? 6.328 6.004 -22.641 1 96.88 371 GLY B O 1
ATOM 7408 N N . LEU B 1 372 ? 6.688 4.07 -21.547 1 97.75 372 LEU B N 1
ATOM 7409 C CA . LEU B 1 372 ? 6.719 4.711 -20.234 1 97.75 372 LEU B CA 1
ATOM 7410 C C . LEU B 1 372 ? 7.891 5.684 -20.141 1 97.75 372 LEU B C 1
ATOM 7412 O O . LEU B 1 372 ? 7.75 6.777 -19.578 1 97.75 372 LEU B O 1
ATOM 7416 N N . THR B 1 373 ? 9.055 5.32 -20.672 1 97.62 373 THR B N 1
ATOM 7417 C CA . THR B 1 373 ? 10.234 6.18 -20.641 1 97.62 373 THR B CA 1
ATOM 7418 C C . THR B 1 373 ? 10.008 7.438 -21.484 1 97.62 373 THR B C 1
ATOM 7420 O O . THR B 1 373 ? 10.422 8.531 -21.094 1 97.62 373 THR B O 1
ATOM 7423 N N . MET B 1 374 ? 9.367 7.305 -22.578 1 97.88 374 MET B N 1
ATOM 7424 C CA . MET B 1 374 ? 9.062 8.453 -23.438 1 97.88 374 MET B CA 1
ATOM 7425 C C . MET B 1 374 ? 8.102 9.414 -22.734 1 97.88 374 MET B C 1
ATOM 7427 O O . MET B 1 374 ? 8.305 10.625 -22.766 1 97.88 374 MET B O 1
ATOM 7431 N N . ILE B 1 375 ? 7.125 8.836 -22.141 1 98.12 375 ILE B N 1
ATOM 7432 C CA . ILE B 1 375 ? 6.164 9.641 -21.391 1 98.12 375 ILE B CA 1
ATOM 7433 C C . ILE B 1 375 ? 6.871 10.359 -20.25 1 98.12 375 ILE B C 1
ATOM 7435 O O . ILE B 1 375 ? 6.621 11.539 -19.984 1 98.12 375 ILE B O 1
ATOM 7439 N N . CYS B 1 376 ? 7.746 9.633 -19.578 1 98.12 376 CYS B N 1
ATOM 7440 C CA . CYS B 1 376 ? 8.492 10.211 -18.469 1 98.12 376 CYS B CA 1
ATOM 7441 C C . CYS B 1 376 ? 9.383 11.352 -18.953 1 98.12 376 CYS B C 1
ATOM 7443 O O . CYS B 1 376 ? 9.477 12.391 -18.297 1 98.12 376 CYS B O 1
ATOM 7445 N N . MET B 1 377 ? 9.992 11.188 -20.109 1 97.94 377 MET B N 1
ATOM 7446 C CA . MET B 1 377 ? 10.852 12.219 -20.672 1 97.94 377 MET B CA 1
ATOM 7447 C C . MET B 1 377 ? 10.055 13.484 -20.984 1 97.94 377 MET B C 1
ATOM 7449 O O . MET B 1 377 ? 10.477 14.586 -20.625 1 97.94 377 MET B O 1
ATOM 7453 N N . LEU B 1 378 ? 8.953 13.297 -21.531 1 98 378 LEU B N 1
ATOM 7454 C CA . LEU B 1 378 ? 8.102 14.438 -21.875 1 98 378 LEU B CA 1
ATOM 7455 C C . LEU B 1 378 ? 7.582 15.125 -20.609 1 98 378 LEU B C 1
ATOM 7457 O O . LEU B 1 378 ? 7.578 16.359 -20.531 1 98 378 LEU B O 1
ATOM 7461 N N . ALA B 1 379 ? 7.191 14.32 -19.656 1 98 379 ALA B N 1
ATOM 7462 C CA . ALA B 1 379 ? 6.672 14.859 -18.406 1 98 379 ALA B CA 1
ATOM 7463 C C . ALA B 1 379 ? 7.75 15.648 -17.672 1 98 379 ALA B C 1
ATOM 7465 O O . ALA B 1 379 ? 7.469 16.703 -17.078 1 98 379 ALA B O 1
ATOM 7466 N N . VAL B 1 380 ? 8.953 15.156 -17.719 1 98.19 380 VAL B N 1
ATOM 7467 C CA . VAL B 1 380 ? 10.055 15.828 -17.031 1 98.19 380 VAL B CA 1
ATOM 7468 C C . VAL B 1 380 ? 10.328 17.172 -17.688 1 98.19 380 VAL B C 1
ATOM 7470 O O . VAL B 1 380 ? 10.547 18.172 -17 1 98.19 380 VAL B O 1
ATOM 7473 N N . ILE B 1 381 ? 10.258 17.25 -18.953 1 97.25 381 ILE B N 1
ATOM 7474 C CA . ILE B 1 381 ? 10.516 18.484 -19.688 1 97.25 381 ILE B CA 1
ATOM 7475 C C . ILE B 1 381 ? 9.43 19.5 -19.375 1 97.25 381 ILE B C 1
ATOM 7477 O O . ILE B 1 381 ? 9.727 20.672 -19.078 1 97.25 381 ILE B O 1
ATOM 7481 N N . ILE B 1 382 ? 8.227 19.078 -19.328 1 97.12 382 ILE B N 1
ATOM 7482 C CA . ILE B 1 382 ? 7.109 19.969 -19.031 1 97.12 382 ILE B CA 1
ATOM 7483 C C . ILE B 1 382 ? 7.207 20.453 -17.594 1 97.12 382 ILE B C 1
ATOM 7485 O O . ILE B 1 382 ? 7.023 21.641 -17.312 1 97.12 382 ILE B O 1
ATOM 7489 N N . ALA B 1 383 ? 7.492 19.531 -16.703 1 97 383 ALA B N 1
ATOM 7490 C CA . ALA B 1 383 ? 7.613 19.891 -15.281 1 97 383 ALA B CA 1
ATOM 7491 C C . ALA B 1 383 ? 8.75 20.875 -15.062 1 97 383 ALA B C 1
ATOM 7493 O O . ALA B 1 383 ? 8.617 21.812 -14.266 1 97 383 ALA B O 1
ATOM 7494 N N . PHE B 1 384 ? 9.82 20.688 -15.773 1 95.88 384 PHE B N 1
ATOM 7495 C CA . PHE B 1 384 ? 10.969 21.578 -15.633 1 95.88 384 PHE B CA 1
ATOM 7496 C C . PHE B 1 384 ? 10.617 23 -16.047 1 95.88 384 PHE B C 1
ATOM 7498 O O . PHE B 1 384 ? 11.008 23.953 -15.375 1 95.88 384 PHE B O 1
ATOM 7505 N N . TYR B 1 385 ? 9.898 23.125 -17.047 1 95.25 385 TYR B N 1
ATOM 7506 C CA . TYR B 1 385 ? 9.484 24.453 -17.516 1 95.25 385 TYR B CA 1
ATOM 7507 C C . TYR B 1 385 ? 8.555 25.125 -16.516 1 95.25 385 TYR B C 1
ATOM 7509 O O . TYR B 1 385 ? 8.609 26.344 -16.328 1 95.25 385 TYR B O 1
ATOM 7517 N N . GLN B 1 386 ? 7.781 24.438 -15.836 1 94.69 386 GLN B N 1
ATOM 7518 C CA . GLN B 1 386 ? 6.809 25 -14.898 1 94.69 386 GLN B CA 1
ATOM 7519 C C . GLN B 1 386 ? 7.465 25.344 -13.57 1 94.69 386 GLN B C 1
ATOM 7521 O O . GLN B 1 386 ? 7.125 26.359 -12.953 1 94.69 386 GLN B O 1
ATOM 7526 N N . ILE B 1 387 ? 8.414 24.547 -13.141 1 93.94 387 ILE B N 1
ATOM 7527 C CA . ILE B 1 387 ? 9 24.734 -11.82 1 93.94 387 ILE B CA 1
ATOM 7528 C C . ILE B 1 387 ? 10.008 25.891 -11.867 1 93.94 387 ILE B C 1
ATOM 7530 O O . ILE B 1 387 ? 10.367 26.453 -10.828 1 93.94 387 ILE B O 1
ATOM 7534 N N . ARG B 1 388 ? 10.422 26.281 -12.992 1 92.69 388 ARG B N 1
ATOM 7535 C CA . ARG B 1 388 ? 11.352 27.391 -13.125 1 92.69 388 ARG B CA 1
ATOM 7536 C C . ARG B 1 388 ? 10.719 28.703 -12.641 1 92.69 388 ARG B C 1
ATOM 7538 O O . ARG B 1 388 ? 11.422 29.656 -12.32 1 92.69 388 ARG B O 1
ATOM 7545 N N . LYS B 1 389 ? 9.445 28.672 -12.516 1 92.31 389 LYS B N 1
ATOM 7546 C CA . LYS B 1 389 ? 8.719 29.859 -12.055 1 92.31 389 LYS B CA 1
ATOM 7547 C C . LYS B 1 389 ? 8.805 30 -10.539 1 92.31 389 LYS B C 1
ATOM 7549 O O . LYS B 1 389 ? 8.516 31.078 -10 1 92.31 389 LYS B O 1
ATOM 7554 N N . LEU B 1 390 ? 9.242 28.953 -9.891 1 94.06 390 LEU B N 1
ATOM 7555 C CA . LEU B 1 390 ? 9.305 28.969 -8.43 1 94.06 390 LEU B CA 1
ATOM 7556 C C . LEU B 1 390 ? 10.57 29.656 -7.938 1 94.06 390 LEU B C 1
ATOM 7558 O O . LEU B 1 390 ? 11.484 29.906 -8.727 1 94.06 390 LEU B O 1
ATOM 7562 N N . ASP B 1 391 ? 10.578 29.938 -6.664 1 92.44 391 ASP B N 1
ATOM 7563 C CA . ASP B 1 391 ? 11.719 30.625 -6.062 1 92.44 391 ASP B CA 1
ATOM 7564 C C . ASP B 1 391 ? 12.789 29.625 -5.617 1 92.44 391 ASP B C 1
ATOM 7566 O O . ASP B 1 391 ? 12.5 28.438 -5.453 1 92.44 391 ASP B O 1
ATOM 7570 N N . LEU B 1 392 ? 13.969 30.125 -5.539 1 90.69 392 LEU B N 1
ATOM 7571 C CA . LEU B 1 392 ? 15.078 29.312 -5.051 1 90.69 392 LEU B CA 1
ATOM 7572 C C . LEU B 1 392 ? 15.242 29.469 -3.543 1 90.69 392 LEU B C 1
ATOM 7574 O O . LEU B 1 392 ? 15.156 30.578 -3.018 1 90.69 392 LEU B O 1
ATOM 7578 N N . SER B 1 393 ? 15.336 28.328 -2.965 1 87.44 393 SER B N 1
ATOM 7579 C CA . SER B 1 393 ? 15.539 28.344 -1.521 1 87.44 393 SER B CA 1
ATOM 7580 C C . SER B 1 393 ? 16.969 28.75 -1.174 1 87.44 393 SER B C 1
ATOM 7582 O O . SER B 1 393 ? 17.922 28.328 -1.85 1 87.44 393 SER B O 1
ATOM 7584 N N . GLU B 1 394 ? 17.141 29.469 -0.12 1 80.75 394 GLU B N 1
ATOM 7585 C CA . GLU B 1 394 ? 18.469 29.922 0.314 1 80.75 394 GLU B CA 1
ATOM 7586 C C . GLU B 1 394 ? 19.203 28.828 1.085 1 80.75 394 GLU B C 1
ATOM 7588 O O . GLU B 1 394 ? 20.422 28.703 0.976 1 80.75 394 GLU B O 1
ATOM 7593 N N . HIS B 1 395 ? 18.547 28 1.847 1 77 395 HIS B N 1
ATOM 7594 C CA . HIS B 1 395 ? 19.156 26.953 2.668 1 77 395 HIS B CA 1
ATOM 7595 C C . HIS B 1 395 ? 18.453 25.609 2.469 1 77 395 HIS B C 1
ATOM 7597 O O . HIS B 1 395 ? 17.812 25.094 3.389 1 77 395 HIS B O 1
ATOM 7603 N N . PRO B 1 396 ? 18.781 25.109 1.294 1 76.5 396 PRO B N 1
ATOM 7604 C CA . PRO B 1 396 ? 18.125 23.812 1.054 1 76.5 396 PRO B CA 1
ATOM 7605 C C . PRO B 1 396 ? 18.75 22.672 1.851 1 76.5 396 PRO B C 1
ATOM 7607 O O . PRO B 1 396 ? 19.969 22.609 1.981 1 76.5 396 PRO B O 1
ATOM 7610 N N . ILE B 1 397 ? 17.984 21.938 2.6 1 70.88 397 ILE B N 1
ATOM 7611 C CA . ILE B 1 397 ? 18.422 20.734 3.307 1 70.88 397 ILE B CA 1
ATOM 7612 C C . ILE B 1 397 ? 18.109 19.5 2.467 1 70.88 397 ILE B C 1
ATOM 7614 O O . ILE B 1 397 ? 17.047 18.906 2.594 1 70.88 397 ILE B O 1
ATOM 7618 N N . THR B 1 398 ? 19.047 19.188 1.575 1 79.06 398 THR B N 1
ATOM 7619 C CA . THR B 1 398 ? 18.75 18.125 0.625 1 79.06 398 THR B CA 1
ATOM 7620 C C . THR B 1 398 ? 19.938 17.156 0.518 1 79.06 398 THR B C 1
ATOM 7622 O O . THR B 1 398 ? 20.031 16.406 -0.452 1 79.06 398 THR B O 1
ATOM 7625 N N . PHE B 1 399 ? 20.797 17.062 1.423 1 81.19 399 PHE B N 1
ATOM 7626 C CA . PHE B 1 399 ? 22.031 16.297 1.27 1 81.19 399 PHE B CA 1
ATOM 7627 C C . PHE B 1 399 ? 21.719 14.805 1.143 1 81.19 399 PHE B C 1
ATOM 7629 O O . PHE B 1 399 ? 22.234 14.133 0.243 1 81.19 399 PHE B O 1
ATOM 7636 N N . LEU B 1 400 ? 20.953 14.312 2.039 1 82.06 400 LEU B N 1
ATOM 7637 C CA . LEU B 1 400 ? 20.625 12.891 1.995 1 82.06 400 LEU B CA 1
ATOM 7638 C C . LEU B 1 400 ? 19.969 12.523 0.668 1 82.06 400 LEU B C 1
ATOM 7640 O O . LEU B 1 400 ? 20.344 11.531 0.042 1 82.06 400 LEU B O 1
ATOM 7644 N N . ASP B 1 401 ? 19.062 13.344 0.225 1 88.38 401 ASP B N 1
ATOM 7645 C CA . ASP B 1 401 ? 18.375 13.102 -1.037 1 88.38 401 ASP B CA 1
ATOM 7646 C C . ASP B 1 401 ? 19.344 13.125 -2.211 1 88.38 401 ASP B C 1
ATOM 7648 O O . ASP B 1 401 ? 19.266 12.281 -3.107 1 88.38 401 ASP B O 1
ATOM 7652 N N . ASP B 1 402 ? 20.297 14 -2.172 1 90.19 402 ASP B N 1
ATOM 7653 C CA . ASP B 1 402 ? 21.297 14.117 -3.24 1 90.19 402 ASP B CA 1
ATOM 7654 C C . ASP B 1 402 ? 22.203 12.883 -3.281 1 90.19 402 ASP B C 1
ATOM 7656 O O . ASP B 1 402 ? 22.438 12.32 -4.352 1 90.19 402 ASP B O 1
ATOM 7660 N N . VAL B 1 403 ? 22.594 12.484 -2.195 1 86.69 403 VAL B N 1
ATOM 7661 C CA . VAL B 1 403 ? 23.516 11.352 -2.123 1 86.69 403 VAL B CA 1
ATOM 7662 C C . VAL B 1 403 ? 22.812 10.086 -2.611 1 86.69 403 VAL B C 1
ATOM 7664 O O . VAL B 1 403 ? 23.375 9.336 -3.416 1 86.69 403 VAL B O 1
ATOM 7667 N N . LEU B 1 404 ? 21.641 9.891 -2.154 1 89.56 404 LEU B N 1
ATOM 7668 C CA . LEU B 1 404 ? 20.922 8.672 -2.508 1 89.56 404 LEU B CA 1
ATOM 7669 C C . LEU B 1 404 ? 20.516 8.688 -3.979 1 89.56 404 LEU B C 1
ATOM 7671 O O . LEU B 1 404 ? 20.266 7.637 -4.57 1 89.56 404 LEU B O 1
ATOM 7675 N N . LEU B 1 405 ? 20.469 9.875 -4.559 1 92.25 405 LEU B N 1
ATOM 7676 C CA . LEU B 1 405 ? 20.172 10 -5.98 1 92.25 405 LEU B CA 1
ATOM 7677 C C . LEU B 1 405 ? 21.422 9.766 -6.816 1 92.25 405 LEU B C 1
ATOM 7679 O O . LEU B 1 405 ? 21.359 9.211 -7.914 1 92.25 405 LEU B O 1
ATOM 7683 N N . PHE B 1 406 ? 22.625 10.094 -6.312 1 92.25 406 PHE B N 1
ATOM 7684 C CA . PHE B 1 406 ? 23.875 10.062 -7.074 1 92.25 406 PHE B CA 1
ATOM 7685 C C . PHE B 1 406 ? 24.516 8.695 -6.988 1 92.25 406 PHE B C 1
ATOM 7687 O O . PHE B 1 406 ? 25.172 8.25 -7.934 1 92.25 406 PHE B O 1
ATOM 7694 N N . VAL B 1 407 ? 24.312 7.988 -5.996 1 88.81 407 VAL B N 1
ATOM 7695 C CA . VAL B 1 407 ? 24.984 6.715 -5.766 1 88.81 407 VAL B CA 1
ATOM 7696 C C . VAL B 1 407 ? 24.578 5.715 -6.848 1 88.81 407 VAL B C 1
ATOM 7698 O O . VAL B 1 407 ? 25.422 5.031 -7.414 1 88.81 407 VAL B O 1
ATOM 7701 N N . PRO B 1 408 ? 23.297 5.652 -7.191 1 93.88 408 PRO B N 1
ATOM 7702 C CA . PRO B 1 408 ? 22.906 4.66 -8.195 1 93.88 408 PRO B CA 1
ATOM 7703 C C . PRO B 1 408 ? 23.281 5.074 -9.617 1 93.88 408 PRO B C 1
ATOM 7705 O O . PRO B 1 408 ? 23.297 4.238 -10.523 1 93.88 408 PRO B O 1
ATOM 7708 N N . LEU B 1 409 ? 23.688 6.277 -9.922 1 94.81 409 LEU B N 1
ATOM 7709 C CA . LEU B 1 409 ? 23.828 6.828 -11.266 1 94.81 409 LEU B CA 1
ATOM 7710 C C . LEU B 1 409 ? 24.953 6.137 -12.023 1 94.81 409 LEU B C 1
ATOM 7712 O O . LEU B 1 409 ? 24.781 5.723 -13.172 1 94.81 409 LEU B O 1
ATOM 7716 N N . PRO B 1 410 ? 26.109 5.891 -11.391 1 93.19 410 PRO B N 1
ATOM 7717 C CA . PRO B 1 410 ? 27.188 5.203 -12.125 1 93.19 410 PRO B CA 1
ATOM 7718 C C . PRO B 1 410 ? 26.781 3.799 -12.57 1 93.19 410 PRO B C 1
ATOM 7720 O O . PRO B 1 410 ? 27.172 3.354 -13.656 1 93.19 410 PRO B O 1
ATOM 7723 N N . PHE B 1 411 ? 26.047 3.176 -11.75 1 90.19 411 PHE B N 1
ATOM 7724 C CA . PHE B 1 411 ? 25.625 1.822 -12.086 1 90.19 411 PHE B CA 1
ATOM 7725 C C . PHE B 1 411 ? 24.609 1.838 -13.227 1 90.19 411 PHE B C 1
ATOM 7727 O O . PHE B 1 411 ? 24.609 0.935 -14.062 1 90.19 411 PHE B O 1
ATOM 7734 N N . TYR B 1 412 ? 23.797 2.859 -13.273 1 92.12 412 TYR B N 1
ATOM 7735 C CA . TYR B 1 412 ? 22.875 3.043 -14.391 1 92.12 412 TYR B CA 1
ATOM 7736 C C . TYR B 1 412 ? 23.641 3.227 -15.695 1 92.12 412 TYR B C 1
ATOM 7738 O O . TYR B 1 412 ? 23.281 2.645 -16.719 1 92.12 412 TYR B O 1
ATOM 7746 N N . PHE B 1 413 ? 24.734 3.914 -15.641 1 93.94 413 PHE B N 1
ATOM 7747 C CA . PHE B 1 413 ? 25.5 4.211 -16.844 1 93.94 413 PHE B CA 1
ATOM 7748 C C . PHE B 1 413 ? 26.297 2.99 -17.297 1 93.94 413 PHE B C 1
ATOM 7750 O O . PHE B 1 413 ? 26.375 2.711 -18.484 1 93.94 413 PHE B O 1
ATOM 7757 N N . ILE B 1 414 ? 26.781 2.252 -16.328 1 92.94 414 ILE B N 1
ATOM 7758 C CA . ILE B 1 414 ? 27.5 1.035 -16.672 1 92.94 414 ILE B CA 1
ATOM 7759 C C . ILE B 1 414 ? 26.578 0.052 -17.375 1 92.94 414 ILE B C 1
ATOM 7761 O O . ILE B 1 414 ? 26.891 -0.467 -18.438 1 92.94 414 ILE B O 1
ATOM 7765 N N . HIS B 1 415 ? 25.438 -0.143 -16.766 1 91.94 415 HIS B N 1
ATOM 7766 C CA . HIS B 1 415 ? 24.469 -1.059 -17.359 1 91.94 415 HIS B CA 1
ATOM 7767 C C . HIS B 1 415 ? 24.031 -0.569 -18.734 1 91.94 415 HIS B C 1
ATOM 7769 O O . HIS B 1 415 ? 23.922 -1.357 -19.672 1 91.94 415 HIS B O 1
ATOM 7775 N N . GLY B 1 416 ? 23.812 0.734 -18.891 1 92.25 416 GLY B N 1
ATOM 7776 C CA . GLY B 1 416 ? 23.375 1.312 -20.141 1 92.25 416 GLY B CA 1
ATOM 7777 C C . GLY B 1 416 ? 24.406 1.223 -21.25 1 92.25 416 GLY B C 1
ATOM 7778 O O . GLY B 1 416 ? 24.109 0.779 -22.359 1 92.25 416 GLY B O 1
ATOM 7779 N N . ILE B 1 417 ? 25.609 1.54 -20.922 1 93.81 417 ILE B N 1
ATOM 7780 C CA . ILE B 1 417 ? 26.688 1.553 -21.906 1 93.81 417 ILE B CA 1
ATOM 7781 C C . ILE B 1 417 ? 26.984 0.127 -22.375 1 93.81 417 ILE B C 1
ATOM 7783 O O . ILE B 1 417 ? 27.094 -0.133 -23.562 1 93.81 417 ILE B O 1
ATOM 7787 N N . MET B 1 418 ? 27.047 -0.778 -21.422 1 91.75 418 MET B N 1
ATOM 7788 C CA . MET B 1 418 ? 27.344 -2.164 -21.781 1 91.75 418 MET B CA 1
ATOM 7789 C C . MET B 1 418 ? 26.203 -2.775 -22.578 1 91.75 418 MET B C 1
ATOM 7791 O O . MET B 1 418 ? 26.438 -3.574 -23.484 1 91.75 418 MET B O 1
ATOM 7795 N N . SER B 1 419 ? 25.016 -2.396 -22.281 1 92.19 419 SER B N 1
ATOM 7796 C CA . SER B 1 419 ? 23.875 -2.885 -23.047 1 92.19 419 SER B CA 1
ATOM 7797 C C . SER B 1 419 ? 23.875 -2.301 -24.453 1 92.19 419 SER B C 1
ATOM 7799 O O . SER B 1 419 ? 23.547 -2.998 -25.422 1 92.19 419 SER B O 1
ATOM 7801 N N . MET B 1 420 ? 24.266 -1.063 -24.609 1 94.06 420 MET B N 1
ATOM 7802 C CA . MET B 1 420 ? 24.328 -0.417 -25.922 1 94.06 420 MET B CA 1
ATOM 7803 C C . MET B 1 420 ? 25.391 -1.066 -26.797 1 94.06 420 MET B C 1
ATOM 7805 O O . MET B 1 420 ? 25.172 -1.276 -27.984 1 94.06 420 MET B O 1
ATOM 7809 N N . MET B 1 421 ? 26.516 -1.439 -26.156 1 92.69 421 MET B N 1
ATOM 7810 C CA . MET B 1 421 ? 27.578 -2.105 -26.891 1 92.69 421 MET B CA 1
ATOM 7811 C C . MET B 1 421 ? 27.125 -3.463 -27.422 1 92.69 421 MET B C 1
ATOM 7813 O O . MET B 1 421 ? 27.375 -3.799 -28.578 1 92.69 421 MET B O 1
ATOM 7817 N N . ALA B 1 422 ? 26.438 -4.18 -26.562 1 91.06 422 ALA B N 1
ATOM 7818 C CA . ALA B 1 422 ? 25.984 -5.512 -26.938 1 91.06 422 ALA B CA 1
ATOM 7819 C C . ALA B 1 422 ? 24.938 -5.426 -28.047 1 91.06 422 ALA B C 1
ATOM 7821 O O . ALA B 1 422 ? 24.984 -6.18 -29.016 1 91.06 422 ALA B O 1
ATOM 7822 N N . GLU B 1 423 ? 24.016 -4.5 -27.938 1 92.81 423 GLU B N 1
ATOM 7823 C CA . GLU B 1 423 ? 22.938 -4.363 -28.922 1 92.81 423 GLU B CA 1
ATOM 7824 C C . GLU B 1 423 ? 23.469 -3.854 -30.25 1 92.81 423 GLU B C 1
ATOM 7826 O O . GLU B 1 423 ? 22.969 -4.223 -31.312 1 92.81 423 GLU B O 1
ATOM 7831 N N . TYR B 1 424 ? 24.469 -2.979 -30.156 1 92.38 424 TYR B N 1
ATOM 7832 C CA . TYR B 1 424 ? 25.109 -2.48 -31.375 1 92.38 424 TYR B CA 1
ATOM 7833 C C . TYR B 1 424 ? 25.797 -3.607 -32.125 1 92.38 424 TYR B C 1
ATOM 7835 O O . TYR B 1 424 ? 25.672 -3.707 -33.344 1 92.38 424 TYR B O 1
ATOM 7843 N N . SER B 1 425 ? 26.438 -4.523 -31.422 1 90.62 425 SER B N 1
ATOM 7844 C CA . SER B 1 425 ? 27.141 -5.641 -32.031 1 90.62 425 SER B CA 1
ATOM 7845 C C . SER B 1 425 ? 26.172 -6.656 -32.625 1 90.62 425 SER B C 1
ATOM 7847 O O . SER B 1 425 ? 26.453 -7.246 -33.656 1 90.62 425 SER B O 1
ATOM 7849 N N . ASN B 1 426 ? 25.047 -6.781 -32.031 1 90.75 426 ASN B N 1
ATOM 7850 C CA . ASN B 1 426 ? 24.062 -7.758 -32.469 1 90.75 426 ASN B CA 1
ATOM 7851 C C . ASN B 1 426 ? 23.109 -7.16 -33.5 1 90.75 426 ASN B C 1
ATOM 7853 O O . ASN B 1 426 ? 22.172 -7.82 -33.938 1 90.75 426 ASN B O 1
ATOM 7857 N N . GLU B 1 427 ? 23.266 -5.918 -33.875 1 92.19 427 GLU B N 1
ATOM 7858 C CA . GLU B 1 427 ? 22.5 -5.191 -34.875 1 92.19 427 GLU B CA 1
ATOM 7859 C C . GLU B 1 427 ? 21.016 -5.117 -34.5 1 92.19 427 GLU B C 1
ATOM 7861 O O . GLU B 1 427 ? 20.141 -5.266 -35.344 1 92.19 427 GLU B O 1
ATOM 7866 N N . ASN B 1 428 ? 20.781 -5.082 -33.25 1 91.31 428 ASN B N 1
ATOM 7867 C CA . ASN B 1 428 ? 19.422 -4.84 -32.75 1 91.31 428 ASN B CA 1
ATOM 7868 C C . ASN B 1 428 ? 19.188 -3.355 -32.469 1 91.31 428 ASN B C 1
ATOM 7870 O O . ASN B 1 428 ? 19.297 -2.9 -31.328 1 91.31 428 ASN B O 1
ATOM 7874 N N . TYR B 1 429 ? 18.719 -2.621 -33.375 1 91.81 429 TYR B N 1
ATOM 7875 C CA . TYR B 1 429 ? 18.672 -1.164 -33.312 1 91.81 429 TYR B CA 1
ATOM 7876 C C . TYR B 1 429 ? 17.469 -0.693 -32.5 1 91.81 429 TYR B C 1
ATOM 7878 O O . TYR B 1 429 ? 17.516 0.382 -31.891 1 91.81 429 TYR B O 1
ATOM 7886 N N . SER B 1 430 ? 16.391 -1.419 -32.5 1 90.12 430 SER B N 1
ATOM 7887 C CA . SER B 1 430 ? 15.234 -1.033 -31.688 1 90.12 430 SER B CA 1
ATOM 7888 C C . SER B 1 430 ? 15.586 -1.019 -30.203 1 90.12 430 SER B C 1
ATOM 7890 O O . SER B 1 430 ? 15.273 -0.056 -29.484 1 90.12 430 SER B O 1
ATOM 7892 N N . ARG B 1 431 ? 16.344 -2.021 -29.812 1 92.12 431 ARG B N 1
ATOM 7893 C CA . ARG B 1 431 ? 16.734 -2.092 -28.422 1 92.12 431 ARG B CA 1
ATOM 7894 C C . ARG B 1 431 ? 17.844 -1.083 -28.109 1 92.12 431 ARG B C 1
ATOM 7896 O O . ARG B 1 431 ? 17.906 -0.54 -27.016 1 92.12 431 ARG B O 1
ATOM 7903 N N . LEU B 1 432 ? 18.688 -0.901 -29.062 1 94.12 432 LEU B N 1
ATOM 7904 C CA . LEU B 1 432 ? 19.719 0.125 -28.906 1 94.12 432 LEU B CA 1
ATOM 7905 C C . LEU B 1 432 ? 19.078 1.492 -28.672 1 94.12 432 LEU B C 1
ATOM 7907 O O . LEU B 1 432 ? 19.5 2.219 -27.766 1 94.12 432 LEU B O 1
ATOM 7911 N N . ALA B 1 433 ? 18.062 1.804 -29.422 1 95.06 433 ALA B N 1
ATOM 7912 C CA . ALA B 1 433 ? 17.359 3.074 -29.266 1 95.06 433 ALA B CA 1
ATOM 7913 C C . ALA B 1 433 ? 16.719 3.178 -27.891 1 95.06 433 ALA B C 1
ATOM 7915 O O . ALA B 1 433 ? 16.688 4.254 -27.281 1 95.06 433 ALA B O 1
ATOM 7916 N N . LEU B 1 434 ? 16.219 2.102 -27.422 1 94.62 434 LEU B N 1
ATOM 7917 C CA . LEU B 1 434 ? 15.586 2.082 -26.109 1 94.62 434 LEU B CA 1
ATOM 7918 C C . LEU B 1 434 ? 16.594 2.363 -25 1 94.62 434 LEU B C 1
ATOM 7920 O O . LEU B 1 434 ? 16.344 3.164 -24.109 1 94.62 434 LEU B O 1
ATOM 7924 N N . HIS B 1 435 ? 17.766 1.708 -25.062 1 94.75 435 HIS B N 1
ATOM 7925 C CA . HIS B 1 435 ? 18.797 1.942 -24.047 1 94.75 435 HIS B CA 1
ATOM 7926 C C . HIS B 1 435 ? 19.281 3.385 -24.094 1 94.75 435 HIS B C 1
ATOM 7928 O O . HIS B 1 435 ? 19.578 3.975 -23.047 1 94.75 435 HIS B O 1
ATOM 7934 N N . ILE B 1 436 ? 19.375 3.912 -25.219 1 96.12 436 ILE B N 1
ATOM 7935 C CA . ILE B 1 436 ? 19.781 5.309 -25.359 1 96.12 436 ILE B CA 1
ATOM 7936 C C . ILE B 1 436 ? 18.719 6.215 -24.75 1 96.12 436 ILE B C 1
ATOM 7938 O O . ILE B 1 436 ? 19.031 7.133 -23.984 1 96.12 436 ILE B O 1
ATOM 7942 N N . LEU B 1 437 ? 17.469 5.926 -25.047 1 96.81 437 LEU B N 1
ATOM 7943 C CA . LEU B 1 437 ? 16.359 6.711 -24.531 1 96.81 437 LEU B CA 1
ATOM 7944 C C . LEU B 1 437 ? 16.344 6.664 -23 1 96.81 437 LEU B C 1
ATOM 7946 O O . LEU B 1 437 ? 16.188 7.699 -22.344 1 96.81 437 LEU B O 1
ATOM 7950 N N . VAL B 1 438 ? 16.484 5.5 -22.453 1 96.25 438 VAL B N 1
ATOM 7951 C CA . VAL B 1 438 ? 16.453 5.324 -21 1 96.25 438 VAL B CA 1
ATOM 7952 C C . VAL B 1 438 ? 17.609 6.09 -20.359 1 96.25 438 VAL B C 1
ATOM 7954 O O . VAL B 1 438 ? 17.422 6.773 -19.344 1 96.25 438 VAL B O 1
ATOM 7957 N N . THR B 1 439 ? 18.781 6.016 -20.953 1 95.88 439 THR B N 1
ATOM 7958 C CA . THR B 1 439 ? 19.969 6.695 -20.406 1 95.88 439 THR B CA 1
ATOM 7959 C C . THR B 1 439 ? 19.781 8.211 -20.484 1 95.88 439 THR B C 1
ATOM 7961 O O . THR B 1 439 ? 20.094 8.922 -19.516 1 95.88 439 THR B O 1
ATOM 7964 N N . ILE B 1 440 ? 19.25 8.688 -21.5 1 96.31 440 ILE B N 1
ATOM 7965 C CA . ILE B 1 440 ? 19.016 10.117 -21.656 1 96.31 440 ILE B CA 1
ATOM 7966 C C . ILE B 1 440 ? 17.969 10.586 -20.656 1 96.31 440 ILE B C 1
ATOM 7968 O O . ILE B 1 440 ? 18.094 11.656 -20.062 1 96.31 440 ILE B O 1
ATOM 7972 N N . GLN B 1 441 ? 16.953 9.805 -20.531 1 97.38 441 GLN B N 1
ATOM 7973 C CA . GLN B 1 441 ? 15.875 10.156 -19.609 1 97.38 441 GLN B CA 1
ATOM 7974 C C . GLN B 1 441 ? 16.406 10.297 -18.188 1 97.38 441 GLN B C 1
ATOM 7976 O O . GLN B 1 441 ? 16.016 11.219 -17.469 1 97.38 441 GLN B O 1
ATOM 7981 N N . VAL B 1 442 ? 17.297 9.438 -17.766 1 96.94 442 VAL B N 1
ATOM 7982 C CA . VAL B 1 442 ? 17.859 9.492 -16.422 1 96.94 442 VAL B CA 1
ATOM 7983 C C . VAL B 1 442 ? 18.766 10.719 -16.297 1 96.94 442 VAL B C 1
ATOM 7985 O O . VAL B 1 442 ? 18.766 11.391 -15.258 1 96.94 442 VAL B O 1
ATOM 7988 N N . ILE B 1 443 ? 19.469 11.062 -17.344 1 96.19 443 ILE B N 1
ATOM 7989 C CA . ILE B 1 443 ? 20.391 12.203 -17.344 1 96.19 443 ILE B CA 1
ATOM 7990 C C . ILE B 1 443 ? 19.578 13.5 -17.25 1 96.19 443 ILE B C 1
ATOM 7992 O O . ILE B 1 443 ? 20 14.445 -16.578 1 96.19 443 ILE B O 1
ATOM 7996 N N . VAL B 1 444 ? 18.469 13.484 -17.828 1 96.88 444 VAL B N 1
ATOM 7997 C CA . VAL B 1 444 ? 17.641 14.688 -17.844 1 96.88 444 VAL B CA 1
ATOM 7998 C C . VAL B 1 444 ? 16.844 14.781 -16.547 1 96.88 444 VAL B C 1
ATOM 8000 O O . VAL B 1 444 ? 16.688 15.867 -15.984 1 96.88 444 VAL B O 1
ATOM 8003 N N . GLN B 1 445 ? 16.375 13.75 -16.047 1 97.62 445 GLN B N 1
ATOM 8004 C CA . GLN B 1 445 ? 15.516 13.727 -14.867 1 97.62 445 GLN B CA 1
ATOM 8005 C C . GLN B 1 445 ? 16.297 14.078 -13.609 1 97.62 445 GLN B C 1
ATOM 8007 O O . GLN B 1 445 ? 15.781 14.742 -12.711 1 97.62 445 GLN B O 1
ATOM 8012 N N . THR B 1 446 ? 17.547 13.695 -13.523 1 97.19 446 THR B N 1
ATOM 8013 C CA . THR B 1 446 ? 18.344 13.859 -12.32 1 97.19 446 THR B CA 1
ATOM 8014 C C . THR B 1 446 ? 18.547 15.336 -12 1 97.19 446 THR B C 1
ATOM 8016 O O . THR B 1 446 ? 18.25 15.789 -10.898 1 97.19 446 THR B O 1
ATOM 8019 N N . PRO B 1 447 ? 19 16.156 -12.945 1 95.81 447 PRO B N 1
ATOM 8020 C CA . PRO B 1 447 ? 19.125 17.578 -12.633 1 95.81 447 PRO B CA 1
ATOM 8021 C C . PRO B 1 447 ? 17.781 18.234 -12.352 1 95.81 447 PRO B C 1
ATOM 8023 O O . PRO B 1 447 ? 17.719 19.172 -11.547 1 95.81 447 PRO B O 1
ATOM 8026 N N . PHE B 1 448 ? 16.797 17.766 -12.938 1 96.81 448 PHE B N 1
ATOM 8027 C CA . PHE B 1 448 ? 15.461 18.281 -12.672 1 96.81 448 PHE B CA 1
ATOM 8028 C C . PHE B 1 448 ? 15.078 18.078 -11.211 1 96.81 448 PHE B C 1
ATOM 8030 O O . PHE B 1 448 ? 14.594 19 -10.555 1 96.81 448 PHE B O 1
ATOM 8037 N N . ILE B 1 449 ? 15.297 16.875 -10.758 1 96.75 449 ILE B N 1
ATOM 8038 C CA . ILE B 1 449 ? 14.93 16.547 -9.383 1 96.75 449 ILE B CA 1
ATOM 8039 C C . ILE B 1 449 ? 15.797 17.359 -8.422 1 96.75 449 ILE B C 1
ATOM 8041 O O . ILE B 1 449 ? 15.297 17.906 -7.434 1 96.75 449 ILE B O 1
ATOM 8045 N N . ILE B 1 450 ? 17.094 17.469 -8.695 1 94.69 450 ILE B N 1
ATOM 8046 C CA . ILE B 1 450 ? 18.016 18.203 -7.836 1 94.69 450 ILE B CA 1
ATOM 8047 C C . ILE B 1 450 ? 17.609 19.672 -7.77 1 94.69 450 ILE B C 1
ATOM 8049 O O . ILE B 1 450 ? 17.578 20.266 -6.688 1 94.69 450 ILE B O 1
ATOM 8053 N N . ASP B 1 451 ? 17.266 20.203 -8.859 1 94.31 451 ASP B N 1
ATOM 8054 C CA . ASP B 1 451 ? 16.828 21.594 -8.914 1 94.31 451 ASP B CA 1
ATOM 8055 C C . ASP B 1 451 ? 15.5 21.797 -8.188 1 94.31 451 ASP B C 1
ATOM 8057 O O . ASP B 1 451 ? 15.312 22.766 -7.469 1 94.31 451 ASP B O 1
ATOM 8061 N N . GLY B 1 452 ? 14.633 20.891 -8.422 1 94.19 452 GLY B N 1
ATOM 8062 C CA . GLY B 1 452 ? 13.312 20.984 -7.82 1 94.19 452 GLY B CA 1
ATOM 8063 C C . GLY B 1 452 ? 13.344 20.922 -6.305 1 94.19 452 GLY B C 1
ATOM 8064 O O . GLY B 1 452 ? 12.539 21.578 -5.633 1 94.19 452 GLY B O 1
ATOM 8065 N N . LEU B 1 453 ? 14.266 20.188 -5.785 1 92.75 453 LEU B N 1
ATOM 8066 C CA . LEU B 1 453 ? 14.383 20.031 -4.34 1 92.75 453 LEU B CA 1
ATOM 8067 C C . LEU B 1 453 ? 14.883 21.328 -3.701 1 92.75 453 LEU B C 1
ATOM 8069 O O . LEU B 1 453 ? 14.75 21.516 -2.488 1 92.75 453 LEU B O 1
ATOM 8073 N N . ARG B 1 454 ? 15.383 22.219 -4.418 1 92.81 454 ARG B N 1
ATOM 8074 C CA . ARG B 1 454 ? 15.938 23.469 -3.922 1 92.81 454 ARG B CA 1
ATOM 8075 C C . ARG B 1 454 ? 15 24.641 -4.211 1 92.81 454 ARG B C 1
ATOM 8077 O O . ARG B 1 454 ? 15.391 25.797 -4.102 1 92.81 454 ARG B O 1
ATOM 8084 N N . ARG B 1 455 ? 13.828 24.359 -4.555 1 92.38 455 ARG B N 1
ATOM 8085 C CA . ARG B 1 455 ? 12.852 25.391 -4.855 1 92.38 455 ARG B CA 1
ATOM 8086 C C . ARG B 1 455 ? 11.852 25.562 -3.715 1 92.38 455 ARG B C 1
ATOM 8088 O O . ARG B 1 455 ? 11.68 24.641 -2.898 1 92.38 455 ARG B O 1
ATOM 8095 N N . CYS B 1 456 ? 11.305 26.719 -3.592 1 91 456 CYS B N 1
ATOM 8096 C CA . CYS B 1 456 ? 10.289 27.062 -2.604 1 91 456 CYS B CA 1
ATOM 8097 C C . CYS B 1 456 ? 9.32 28.109 -3.154 1 91 456 CYS B C 1
ATOM 8099 O O . CYS B 1 456 ? 9.445 28.531 -4.309 1 91 456 CYS B O 1
ATOM 8101 N N . SER B 1 457 ? 8.312 28.344 -2.477 1 89.25 457 SER B N 1
ATOM 8102 C CA . SER B 1 457 ? 7.332 29.359 -2.85 1 89.25 457 SER B CA 1
ATOM 8103 C C . SER B 1 457 ? 7.168 30.391 -1.745 1 89.25 457 SER B C 1
ATOM 8105 O O . SER B 1 457 ? 6.449 30.172 -0.771 1 89.25 457 SER B O 1
ATOM 8107 N N . ASN B 1 458 ? 7.762 31.578 -2.014 1 85.12 458 ASN B N 1
ATOM 8108 C CA . ASN B 1 458 ? 7.703 32.625 -1.006 1 85.12 458 ASN B CA 1
ATOM 8109 C C . ASN B 1 458 ? 6.52 33.562 -1.238 1 85.12 458 ASN B C 1
ATOM 8111 O O . ASN B 1 458 ? 5.977 34.156 -0.289 1 85.12 458 ASN B O 1
ATOM 8115 N N . SER B 1 459 ? 6.117 33.688 -2.492 1 81.94 459 SER B N 1
ATOM 8116 C CA . SER B 1 459 ? 5.008 34.562 -2.809 1 81.94 459 SER B CA 1
ATOM 8117 C C . SER B 1 459 ? 3.668 33.844 -2.664 1 81.94 459 SER B C 1
ATOM 8119 O O . SER B 1 459 ? 3.58 32.656 -2.863 1 81.94 459 SER B O 1
ATOM 8121 N N . GLN B 1 460 ? 2.715 34.562 -2.283 1 77.94 460 GLN B N 1
ATOM 8122 C CA . GLN B 1 460 ? 1.364 34.031 -2.117 1 77.94 460 GLN B CA 1
ATOM 8123 C C . GLN B 1 460 ? 0.781 33.594 -3.453 1 77.94 460 GLN B C 1
ATOM 8125 O O . GLN B 1 460 ? 0.047 32.594 -3.514 1 77.94 460 GLN B O 1
ATOM 8130 N N . GLY B 1 461 ? 1.068 34.281 -4.473 1 76.38 461 GLY B N 1
ATOM 8131 C CA . GLY B 1 461 ? 0.593 33.906 -5.793 1 76.38 461 GLY B CA 1
ATOM 8132 C C . GLY B 1 461 ? 1.071 32.531 -6.234 1 76.38 461 GLY B C 1
ATOM 8133 O O . GLY B 1 461 ? 0.299 31.766 -6.793 1 76.38 461 GLY B O 1
ATOM 8134 N N . LEU B 1 462 ? 2.268 32.312 -5.883 1 83.12 462 LEU B N 1
ATOM 8135 C CA . LEU B 1 462 ? 2.857 31.031 -6.254 1 83.12 462 LEU B CA 1
ATOM 8136 C C . LEU B 1 462 ? 2.27 29.891 -5.418 1 83.12 462 LEU B C 1
ATOM 8138 O O . LEU B 1 462 ? 2.08 28.781 -5.914 1 83.12 462 LEU B O 1
ATOM 8142 N N . ARG B 1 463 ? 1.965 30.172 -4.203 1 81.38 463 ARG B N 1
ATOM 8143 C CA . ARG B 1 463 ? 1.405 29.156 -3.312 1 81.38 463 ARG B CA 1
ATOM 8144 C C . ARG B 1 463 ? -0.034 28.828 -3.695 1 81.38 463 ARG B C 1
ATOM 8146 O O . ARG B 1 463 ? -0.525 27.734 -3.406 1 81.38 463 ARG B O 1
ATOM 8153 N N . TYR B 1 464 ? -0.583 29.781 -4.363 1 77.12 464 TYR B N 1
ATOM 8154 C CA . TYR B 1 464 ? -1.949 29.547 -4.816 1 77.12 464 TYR B CA 1
ATOM 8155 C C . TYR B 1 464 ? -1.961 28.812 -6.152 1 77.12 464 TYR B C 1
ATOM 8157 O O . TYR B 1 464 ? -2.67 27.812 -6.309 1 77.12 464 TYR B O 1
ATOM 8165 N N . LYS B 1 465 ? -1.187 29.266 -7.098 1 80.25 465 LYS B N 1
ATOM 8166 C CA . LYS B 1 465 ? -1.18 28.672 -8.438 1 80.25 465 LYS B CA 1
ATOM 8167 C C . LYS B 1 465 ? -0.504 27.312 -8.43 1 80.25 465 LYS B C 1
ATOM 8169 O O . LYS B 1 465 ? -0.916 26.406 -9.164 1 80.25 465 LYS B O 1
ATOM 8174 N N . LYS B 1 466 ? 0.479 27.156 -7.559 1 88.19 466 LYS B N 1
ATOM 8175 C CA . LYS B 1 466 ? 1.28 25.938 -7.445 1 88.19 466 LYS B CA 1
ATOM 8176 C C . LYS B 1 466 ? 1.61 25.375 -8.82 1 88.19 466 LYS B C 1
ATOM 8178 O O . LYS B 1 466 ? 1.212 24.25 -9.141 1 88.19 466 LYS B O 1
ATOM 8183 N N . PRO B 1 467 ? 2.322 26.078 -9.586 1 90.62 467 PRO B N 1
ATOM 8184 C CA . PRO B 1 467 ? 2.645 25.609 -10.938 1 90.62 467 PRO B CA 1
ATOM 8185 C C . PRO B 1 467 ? 3.391 24.281 -10.945 1 90.62 467 PRO B C 1
ATOM 8187 O O . PRO B 1 467 ? 4.34 24.094 -10.18 1 90.62 467 PRO B O 1
ATOM 8190 N N . GLY B 1 468 ? 2.996 23.359 -11.805 1 92.94 468 GLY B N 1
ATOM 8191 C CA . GLY B 1 468 ? 3.691 22.094 -12.023 1 92.94 468 GLY B CA 1
ATOM 8192 C C . GLY B 1 468 ? 3.342 21.031 -11.008 1 92.94 468 GLY B C 1
ATOM 8193 O O . GLY B 1 468 ? 3.828 19.906 -11.086 1 92.94 468 GLY B O 1
ATOM 8194 N N . ARG B 1 469 ? 2.537 21.359 -10.062 1 92.38 469 ARG B N 1
ATOM 8195 C CA . ARG B 1 469 ? 2.225 20.422 -9 1 92.38 469 ARG B CA 1
ATOM 8196 C C . ARG B 1 469 ? 1.526 19.172 -9.547 1 92.38 469 ARG B C 1
ATOM 8198 O O . ARG B 1 469 ? 1.782 18.062 -9.094 1 92.38 469 ARG B O 1
ATOM 8205 N N . GLU B 1 470 ? 0.698 19.312 -10.555 1 93.38 470 GLU B N 1
ATOM 8206 C CA . GLU B 1 470 ? -0.006 18.203 -11.18 1 93.38 470 GLU B CA 1
ATOM 8207 C C . GLU B 1 470 ? 0.967 17.266 -11.891 1 93.38 470 GLU B C 1
ATOM 8209 O O . GLU B 1 470 ? 0.873 16.047 -11.758 1 93.38 470 GLU B O 1
ATOM 8214 N N . ILE B 1 471 ? 1.842 17.797 -12.555 1 95.81 471 ILE B N 1
ATOM 8215 C CA . ILE B 1 471 ? 2.777 17 -13.328 1 95.81 471 ILE B CA 1
ATOM 8216 C C . ILE B 1 471 ? 3.77 16.312 -12.391 1 95.81 471 ILE B C 1
ATOM 8218 O O . ILE B 1 471 ? 4.215 15.188 -12.664 1 95.81 471 ILE B O 1
ATOM 8222 N N . ILE B 1 472 ? 4.121 16.969 -11.328 1 96.31 472 ILE B N 1
ATOM 8223 C CA . ILE B 1 472 ? 5.012 16.359 -10.344 1 96.31 472 ILE B CA 1
ATOM 8224 C C . ILE B 1 472 ? 4.324 15.164 -9.703 1 96.31 472 ILE B C 1
ATOM 8226 O O . ILE B 1 472 ? 4.945 14.117 -9.5 1 96.31 472 ILE B O 1
ATOM 8230 N N . THR B 1 473 ? 3.057 15.32 -9.398 1 94.88 473 THR B N 1
ATOM 8231 C CA . THR B 1 473 ? 2.291 14.195 -8.867 1 94.88 473 THR B CA 1
ATOM 8232 C C . THR B 1 473 ? 2.271 13.039 -9.859 1 94.88 473 THR B C 1
ATOM 8234 O O . THR B 1 473 ? 2.441 11.883 -9.477 1 94.88 473 THR B O 1
ATOM 8237 N N . PHE B 1 474 ? 2.053 13.391 -11.086 1 97 474 PHE B N 1
ATOM 8238 C CA . PHE B 1 474 ? 2.076 12.391 -12.148 1 97 474 PHE B CA 1
ATOM 8239 C C . PHE B 1 474 ? 3.434 11.703 -12.211 1 97 474 PHE B C 1
ATOM 8241 O O . PHE B 1 474 ? 3.508 10.477 -12.359 1 97 474 PHE B O 1
ATOM 8248 N N . LEU B 1 475 ? 4.496 12.414 -12.078 1 98.31 475 LEU B N 1
ATOM 8249 C CA . LEU B 1 475 ? 5.855 11.891 -12.164 1 98.31 475 LEU B CA 1
ATOM 8250 C C . LEU B 1 475 ? 6.168 10.984 -10.977 1 98.31 475 LEU B C 1
ATOM 8252 O O . LEU B 1 475 ? 6.926 10.023 -11.109 1 98.31 475 LEU B O 1
ATOM 8256 N N . ILE B 1 476 ? 5.645 11.289 -9.781 1 97.12 476 ILE B N 1
ATOM 8257 C CA . ILE B 1 476 ? 5.816 10.43 -8.617 1 97.12 476 ILE B CA 1
ATOM 8258 C C . ILE B 1 476 ? 5.297 9.023 -8.938 1 97.12 476 ILE B C 1
ATOM 8260 O O . ILE B 1 476 ? 6.016 8.039 -8.773 1 97.12 476 ILE B O 1
ATOM 8264 N N . ILE B 1 477 ? 4.113 8.953 -9.469 1 96.81 477 ILE B N 1
ATOM 8265 C CA . ILE B 1 477 ? 3.475 7.676 -9.766 1 96.81 477 ILE B CA 1
ATOM 8266 C C . ILE B 1 477 ? 4.168 7.012 -10.945 1 96.81 477 ILE B C 1
ATOM 8268 O O . ILE B 1 477 ? 4.336 5.789 -10.977 1 96.81 477 ILE B O 1
ATOM 8272 N N . LEU B 1 478 ? 4.559 7.805 -11.867 1 98 478 LEU B N 1
ATOM 8273 C CA . LEU B 1 478 ? 5.207 7.277 -13.062 1 98 478 LEU B CA 1
ATOM 8274 C C . LEU B 1 478 ? 6.535 6.621 -12.711 1 98 478 LEU B C 1
ATOM 8276 O O . LEU B 1 478 ? 6.863 5.555 -13.234 1 98 478 LEU B O 1
ATOM 8280 N N . ASN B 1 479 ? 7.324 7.238 -11.867 1 98 479 ASN B N 1
ATOM 8281 C CA . ASN B 1 479 ? 8.578 6.621 -11.445 1 98 479 ASN B CA 1
ATOM 8282 C C . ASN B 1 479 ? 8.328 5.34 -10.648 1 98 479 ASN B C 1
ATOM 8284 O O . ASN B 1 479 ? 9.07 4.367 -10.789 1 98 479 ASN B O 1
ATOM 8288 N N . LEU B 1 480 ? 7.348 5.332 -9.883 1 96.44 480 LEU B N 1
ATOM 8289 C CA . LEU B 1 480 ? 6.973 4.109 -9.18 1 96.44 480 LEU B CA 1
ATOM 8290 C C . LEU B 1 480 ? 6.547 3.027 -10.164 1 96.44 480 LEU B C 1
ATOM 8292 O O . LEU B 1 480 ? 6.848 1.848 -9.961 1 96.44 480 LEU B O 1
ATOM 8296 N N . THR B 1 481 ? 5.844 3.467 -11.18 1 97.25 481 THR B N 1
ATOM 8297 C CA . THR B 1 481 ? 5.406 2.539 -12.219 1 97.25 481 THR B CA 1
ATOM 8298 C C . THR B 1 481 ? 6.605 1.926 -12.93 1 97.25 481 THR B C 1
ATOM 8300 O O . THR B 1 481 ? 6.652 0.713 -13.148 1 97.25 481 THR B O 1
ATOM 8303 N N . LEU B 1 482 ? 7.508 2.734 -13.25 1 97.06 482 LEU B N 1
ATOM 8304 C CA . LEU B 1 482 ? 8.727 2.244 -13.891 1 97.06 482 LEU B CA 1
ATOM 8305 C C . LEU B 1 482 ? 9.492 1.315 -12.953 1 97.06 482 LEU B C 1
ATOM 8307 O O . LEU B 1 482 ? 10.094 0.335 -13.398 1 97.06 482 LEU B O 1
ATOM 8311 N N . TRP B 1 483 ? 9.523 1.634 -11.656 1 95.5 483 TRP B N 1
ATOM 8312 C CA . TRP B 1 483 ? 10.148 0.775 -10.664 1 95.5 483 TRP B CA 1
ATOM 8313 C C . TRP B 1 483 ? 9.492 -0.601 -10.633 1 95.5 483 TRP B C 1
ATOM 8315 O O . TRP B 1 483 ? 10.18 -1.623 -10.586 1 95.5 483 TRP B O 1
ATOM 8325 N N . ILE B 1 484 ? 8.195 -0.653 -10.734 1 93.5 484 ILE B N 1
ATOM 8326 C CA . ILE B 1 484 ? 7.461 -1.912 -10.727 1 93.5 484 ILE B CA 1
ATOM 8327 C C . ILE B 1 484 ? 7.805 -2.721 -11.969 1 93.5 484 ILE B C 1
ATOM 8329 O O . ILE B 1 484 ? 8.094 -3.918 -11.883 1 93.5 484 ILE B O 1
ATOM 8333 N N . VAL B 1 485 ? 7.797 -2.098 -13.102 1 94.31 485 VAL B N 1
ATOM 8334 C CA . VAL B 1 485 ? 8.062 -2.768 -14.375 1 94.31 485 VAL B CA 1
ATOM 8335 C C . VAL B 1 485 ? 9.477 -3.346 -14.359 1 94.31 485 VAL B C 1
ATOM 8337 O O . VAL B 1 485 ? 9.68 -4.52 -14.688 1 94.31 485 VAL B O 1
ATOM 8340 N N . ASN B 1 486 ? 10.383 -2.551 -13.883 1 92.12 486 ASN B N 1
ATOM 8341 C CA . ASN B 1 486 ? 11.766 -3 -13.875 1 92.12 486 ASN B CA 1
ATOM 8342 C C . ASN B 1 486 ? 12 -4.082 -12.82 1 92.12 486 ASN B C 1
ATOM 8344 O O . ASN B 1 486 ? 12.797 -4.996 -13.031 1 92.12 486 ASN B O 1
ATOM 8348 N N . THR B 1 487 ? 11.352 -4.059 -11.789 1 90 487 THR B N 1
ATOM 8349 C CA . THR B 1 487 ? 11.531 -5.023 -10.703 1 90 487 THR B CA 1
ATOM 8350 C C . THR B 1 487 ? 11 -6.398 -11.117 1 90 487 THR B C 1
ATOM 8352 O O . THR B 1 487 ? 11.648 -7.414 -10.859 1 90 487 THR B O 1
ATOM 8355 N N . PHE B 1 488 ? 9.961 -6.465 -11.852 1 87.56 488 PHE B N 1
ATOM 8356 C CA . PHE B 1 488 ? 9.305 -7.746 -12.07 1 87.56 488 PHE B CA 1
ATOM 8357 C C . PHE B 1 488 ? 9.633 -8.281 -13.461 1 87.56 488 PHE B C 1
ATOM 8359 O O . PHE B 1 488 ? 9.656 -9.5 -13.672 1 87.56 488 PHE B O 1
ATOM 8366 N N . GLU B 1 489 ? 9.898 -7.398 -14.375 1 90.12 489 GLU B N 1
ATOM 8367 C CA . GLU B 1 489 ? 10.031 -7.891 -15.742 1 90.12 489 GLU B CA 1
ATOM 8368 C C . GLU B 1 489 ? 11.492 -8 -16.156 1 90.12 489 GLU B C 1
ATOM 8370 O O . GLU B 1 489 ? 11.852 -8.867 -16.969 1 90.12 489 GLU B O 1
ATOM 8375 N N . LEU B 1 490 ? 12.328 -7.203 -15.688 1 86.56 490 LEU B N 1
ATOM 8376 C CA . LEU B 1 490 ? 13.695 -7.105 -16.203 1 86.56 490 LEU B CA 1
ATOM 8377 C C . LEU B 1 490 ? 14.453 -8.406 -15.984 1 86.56 490 LEU B C 1
ATOM 8379 O O . LEU B 1 490 ? 15.203 -8.844 -16.859 1 86.56 490 LEU B O 1
ATOM 8383 N N . LYS B 1 491 ? 14.203 -9.031 -14.891 1 79.81 491 LYS B N 1
ATOM 8384 C CA . LYS B 1 491 ? 14.914 -10.266 -14.586 1 79.81 491 LYS B CA 1
ATOM 8385 C C . LYS B 1 491 ? 14.508 -11.383 -15.547 1 79.81 491 LYS B C 1
ATOM 8387 O O . LYS B 1 491 ? 15.336 -12.219 -15.922 1 79.81 491 LYS B O 1
ATOM 8392 N N . SER B 1 492 ? 13.328 -11.383 -15.984 1 82.94 492 SER B N 1
ATOM 8393 C CA . SER B 1 492 ? 12.828 -12.445 -16.859 1 82.94 492 SER B CA 1
ATOM 8394 C C . SER B 1 492 ? 13.242 -12.219 -18.297 1 82.94 492 SER B C 1
ATOM 8396 O O . SER B 1 492 ? 13.453 -13.172 -19.047 1 82.94 492 SER B O 1
ATOM 8398 N N . VAL B 1 493 ? 13.422 -11 -18.656 1 85.94 493 VAL B N 1
ATOM 8399 C CA . VAL B 1 493 ? 13.664 -10.703 -20.062 1 85.94 493 VAL B CA 1
ATOM 8400 C C . VAL B 1 493 ? 15.164 -10.695 -20.344 1 85.94 493 VAL B C 1
ATOM 8402 O O . VAL B 1 493 ? 15.586 -10.859 -21.5 1 85.94 493 VAL B O 1
ATOM 8405 N N . GLU B 1 494 ? 15.953 -10.547 -19.375 1 77.69 494 GLU B N 1
ATOM 8406 C CA . GLU B 1 494 ? 17.391 -10.414 -19.547 1 77.69 494 GLU B CA 1
ATOM 8407 C C . GLU B 1 494 ? 17.984 -11.633 -20.25 1 77.69 494 GLU B C 1
ATOM 8409 O O . GLU B 1 494 ? 18.969 -11.516 -20.984 1 77.69 494 GLU B O 1
ATOM 8414 N N . HIS B 1 495 ? 17.281 -12.734 -20.125 1 74.56 495 HIS B N 1
ATOM 8415 C CA . HIS B 1 495 ? 17.797 -13.969 -20.703 1 74.56 495 HIS B CA 1
ATOM 8416 C C . HIS B 1 495 ? 17.531 -14.023 -22.203 1 74.56 495 HIS B C 1
ATOM 8418 O O . HIS B 1 495 ? 18.141 -14.828 -22.922 1 74.56 495 HIS B O 1
ATOM 8424 N N . TYR B 1 496 ? 16.75 -13.141 -22.656 1 76.88 496 TYR B N 1
ATOM 8425 C CA . TYR B 1 496 ? 16.375 -13.18 -24.078 1 76.88 496 TYR B CA 1
ATOM 8426 C C . TYR B 1 496 ? 17.078 -12.078 -24.844 1 76.88 496 TYR B C 1
ATOM 8428 O O . TYR B 1 496 ? 16.922 -11.961 -26.062 1 76.88 496 TYR B O 1
ATOM 8436 N N . HIS B 1 497 ? 17.922 -11.383 -24.078 1 78.75 497 HIS B N 1
ATOM 8437 C CA . HIS B 1 497 ? 18.609 -10.273 -24.734 1 78.75 497 HIS B CA 1
ATOM 8438 C C . HIS B 1 497 ? 20.016 -10.672 -25.156 1 78.75 497 HIS B C 1
ATOM 8440 O O . HIS B 1 497 ? 20.516 -11.719 -24.766 1 78.75 497 HIS B O 1
ATOM 8446 N N . GLY B 1 498 ? 20.531 -9.938 -26.031 1 77.56 498 GLY B N 1
ATOM 8447 C CA . GLY B 1 498 ? 21.797 -10.242 -26.672 1 77.56 498 GLY B CA 1
ATOM 8448 C C . GLY B 1 498 ? 23 -9.945 -25.797 1 77.56 498 GLY B C 1
ATOM 8449 O O . GLY B 1 498 ? 24.141 -10.242 -26.172 1 77.56 498 GLY B O 1
ATOM 8450 N N . GLN B 1 499 ? 22.797 -9.562 -24.625 1 83.31 499 GLN B N 1
ATOM 8451 C CA . GLN B 1 499 ? 23.922 -9.188 -23.766 1 83.31 499 GLN B CA 1
ATOM 8452 C C . GLN B 1 499 ? 24.688 -10.422 -23.297 1 83.31 499 GLN B C 1
ATOM 8454 O O . GLN B 1 499 ? 25.922 -10.414 -23.266 1 83.31 499 GLN B O 1
ATOM 8459 N N . GLU B 1 500 ? 23.922 -11.406 -23 1 79.88 500 GLU B N 1
ATOM 8460 C CA . GLU B 1 500 ? 24.562 -12.641 -22.562 1 79.88 500 GLU B CA 1
ATOM 8461 C C . GLU B 1 500 ? 25.375 -13.266 -23.672 1 79.88 500 GLU B C 1
ATOM 8463 O O . GLU B 1 500 ? 26.438 -13.852 -23.422 1 79.88 500 GLU B O 1
ATOM 8468 N N . GLU B 1 501 ? 24.906 -13.102 -24.875 1 79.56 501 GLU B N 1
ATOM 8469 C CA . GLU B 1 501 ? 25.609 -13.633 -26.031 1 79.56 501 GLU B CA 1
ATOM 8470 C C . GLU B 1 501 ? 26.891 -12.844 -26.312 1 79.56 501 GLU B C 1
ATOM 8472 O O . GLU B 1 501 ? 27.906 -13.414 -26.703 1 79.56 501 GLU B O 1
ATOM 8477 N N . PHE B 1 502 ? 26.844 -11.617 -26.078 1 83.69 502 PHE B N 1
ATOM 8478 C CA . PHE B 1 502 ? 27.969 -10.734 -26.375 1 83.69 502 PHE B CA 1
ATOM 8479 C C . PHE B 1 502 ? 29.016 -10.797 -25.281 1 83.69 502 PHE B C 1
ATOM 8481 O O . PHE B 1 502 ? 30.203 -10.953 -25.562 1 83.69 502 PHE B O 1
ATOM 8488 N N . PHE B 1 503 ? 28.719 -10.672 -24.031 1 82.75 503 PHE B N 1
ATOM 8489 C CA . PHE B 1 503 ? 29.656 -10.562 -22.922 1 82.75 503 PHE B CA 1
ATOM 8490 C C . PHE B 1 503 ? 29.875 -11.922 -22.25 1 82.75 503 PHE B C 1
ATOM 8492 O O . PHE B 1 503 ? 30.859 -12.117 -21.531 1 82.75 503 PHE B O 1
ATOM 8499 N N . GLY B 1 504 ? 28.969 -12.828 -22.5 1 77.44 504 GLY B N 1
ATOM 8500 C CA . GLY B 1 504 ? 29.031 -14.109 -21.812 1 77.44 504 GLY B CA 1
ATOM 8501 C C . GLY B 1 504 ? 28.062 -14.195 -20.641 1 77.44 504 GLY B C 1
ATOM 8502 O O . GLY B 1 504 ? 27.641 -13.172 -20.094 1 77.44 504 GLY B O 1
ATOM 8503 N N . ASP B 1 505 ? 27.719 -15.336 -20.219 1 73.81 505 ASP B N 1
ATOM 8504 C CA . ASP B 1 505 ? 26.688 -15.594 -19.219 1 73.81 505 ASP B CA 1
ATOM 8505 C C . ASP B 1 505 ? 27.172 -15.148 -17.828 1 73.81 505 ASP B C 1
ATOM 8507 O O . ASP B 1 505 ? 26.422 -14.492 -17.094 1 73.81 505 ASP B O 1
ATOM 8511 N N . LEU B 1 506 ? 28.328 -15.453 -17.5 1 71.94 506 LEU B N 1
ATOM 8512 C CA . LEU B 1 506 ? 28.828 -15.188 -16.156 1 71.94 506 LEU B CA 1
ATOM 8513 C C . LEU B 1 506 ? 29.031 -13.688 -15.938 1 71.94 506 LEU B C 1
ATOM 8515 O O . LEU B 1 506 ? 28.609 -13.141 -14.922 1 71.94 506 LEU B O 1
ATOM 8519 N N . LEU B 1 507 ? 29.734 -13.047 -16.875 1 76.62 507 LEU B N 1
ATOM 8520 C CA . LEU B 1 507 ? 29.984 -11.617 -16.75 1 76.62 507 LEU B CA 1
ATOM 8521 C C . LEU B 1 507 ? 28.672 -10.828 -16.703 1 76.62 507 LEU B C 1
ATOM 8523 O O . LEU B 1 507 ? 28.531 -9.914 -15.883 1 76.62 507 LEU B O 1
ATOM 8527 N N . TRP B 1 508 ? 27.812 -11.141 -17.531 1 83.31 508 TRP B N 1
ATOM 8528 C CA . TRP B 1 508 ? 26.547 -10.414 -17.562 1 83.31 508 TRP B CA 1
ATOM 8529 C C . TRP B 1 508 ? 25.734 -10.688 -16.297 1 83.31 508 TRP B C 1
ATOM 8531 O O . TRP B 1 508 ? 25.031 -9.797 -15.789 1 83.31 508 TRP B O 1
ATOM 8541 N N . MET B 1 509 ? 25.859 -11.914 -15.836 1 79.94 509 MET B N 1
ATOM 8542 C CA . MET B 1 509 ? 25.203 -12.234 -14.57 1 79.94 509 MET B CA 1
ATOM 8543 C C . MET B 1 509 ? 25.734 -11.352 -13.445 1 79.94 509 MET B C 1
ATOM 8545 O O . MET B 1 509 ? 24.953 -10.828 -12.648 1 79.94 509 MET B O 1
ATOM 8549 N N . PHE B 1 510 ? 27 -11.156 -13.469 1 77.31 510 PHE B N 1
ATOM 8550 C CA . PHE B 1 510 ? 27.625 -10.328 -12.445 1 77.31 510 PHE B CA 1
ATOM 8551 C C . PHE B 1 510 ? 27.203 -8.867 -12.594 1 77.31 510 PHE B C 1
ATOM 8553 O O . PHE B 1 510 ? 26.859 -8.211 -11.617 1 77.31 510 PHE B O 1
ATOM 8560 N N . ILE B 1 511 ? 27.234 -8.383 -13.75 1 83.12 511 ILE B N 1
ATOM 8561 C CA . ILE B 1 511 ? 26.859 -7.004 -14.016 1 83.12 511 ILE B CA 1
ATOM 8562 C C . ILE B 1 511 ? 25.375 -6.809 -13.703 1 83.12 511 ILE B C 1
ATOM 8564 O O . ILE B 1 511 ? 24.984 -5.812 -13.086 1 83.12 511 ILE B O 1
ATOM 8568 N N . GLY B 1 512 ? 24.594 -7.727 -14.094 1 85.5 512 GLY B N 1
ATOM 8569 C CA . GLY B 1 512 ? 23.156 -7.652 -13.859 1 85.5 512 GLY B CA 1
ATOM 8570 C C . GLY B 1 512 ? 22.797 -7.621 -12.391 1 85.5 512 GLY B C 1
ATOM 8571 O O . GLY B 1 512 ? 22 -6.781 -11.953 1 85.5 512 GLY B O 1
ATOM 8572 N N . HIS B 1 513 ? 23.406 -8.414 -11.609 1 84.56 513 HIS B N 1
ATOM 8573 C CA . HIS B 1 513 ? 23.062 -8.516 -10.195 1 84.56 513 HIS B CA 1
ATOM 8574 C C . HIS B 1 513 ? 23.609 -7.34 -9.406 1 84.56 513 HIS B C 1
ATOM 8576 O O . HIS B 1 513 ? 23.094 -7.008 -8.336 1 84.56 513 HIS B O 1
ATOM 8582 N N . THR B 1 514 ? 24.625 -6.703 -9.922 1 83.5 514 THR B N 1
ATOM 8583 C CA . THR B 1 514 ? 25.203 -5.562 -9.227 1 83.5 514 THR B CA 1
ATOM 8584 C C . THR B 1 514 ? 24.516 -4.27 -9.633 1 83.5 514 THR B C 1
ATOM 8586 O O . THR B 1 514 ? 24.281 -3.396 -8.789 1 83.5 514 THR B O 1
ATOM 8589 N N . THR B 1 515 ? 24.156 -4.145 -10.859 1 90.12 515 THR B N 1
ATOM 8590 C CA . THR B 1 515 ? 23.672 -2.865 -11.359 1 90.12 515 THR B CA 1
ATOM 8591 C C . THR B 1 515 ? 22.141 -2.791 -11.234 1 90.12 515 THR B C 1
ATOM 8593 O O . THR B 1 515 ? 21.594 -1.736 -10.914 1 90.12 515 THR B O 1
ATOM 8596 N N . LEU B 1 516 ? 21.453 -3.824 -11.391 1 89.75 516 LEU B N 1
ATOM 8597 C CA . LEU B 1 516 ? 20 -3.807 -11.477 1 89.75 516 LEU B CA 1
ATOM 8598 C C . LEU B 1 516 ? 19.375 -3.311 -10.172 1 89.75 516 LEU B C 1
ATOM 8600 O O . LEU B 1 516 ? 18.516 -2.426 -10.188 1 89.75 516 LEU B O 1
ATOM 8604 N N . PRO B 1 517 ? 19.781 -3.787 -9.047 1 88.38 517 PRO B N 1
ATOM 8605 C CA . PRO B 1 517 ? 19.172 -3.303 -7.809 1 88.38 517 PRO B CA 1
ATOM 8606 C C . PRO B 1 517 ? 19.359 -1.804 -7.598 1 88.38 517 PRO B C 1
ATOM 8608 O O . PRO B 1 517 ? 18.484 -1.129 -7.066 1 88.38 517 PRO B O 1
ATOM 8611 N N . LEU B 1 518 ? 20.5 -1.353 -7.965 1 90.81 518 LEU B N 1
ATOM 8612 C CA . LEU B 1 518 ? 20.766 0.072 -7.805 1 90.81 518 LEU B CA 1
ATOM 8613 C C . LEU B 1 518 ? 19.969 0.896 -8.805 1 90.81 518 LEU B C 1
ATOM 8615 O O . LEU B 1 518 ? 19.562 2.02 -8.5 1 90.81 518 LEU B O 1
ATOM 8619 N N . MET B 1 519 ? 19.828 0.347 -9.961 1 93.62 519 MET B N 1
ATOM 8620 C CA . MET B 1 519 ? 18.969 1.014 -10.938 1 93.62 519 MET B CA 1
ATOM 8621 C C . MET B 1 519 ? 17.531 1.102 -10.43 1 93.62 519 MET B C 1
ATOM 8623 O O . MET B 1 519 ? 16.875 2.131 -10.594 1 93.62 519 MET B O 1
ATOM 8627 N N . LEU B 1 520 ? 17.094 0.043 -9.82 1 93.62 520 LEU B N 1
ATOM 8628 C CA . LEU B 1 520 ? 15.758 0.033 -9.219 1 93.62 520 LEU B CA 1
ATOM 8629 C C . LEU B 1 520 ? 15.664 1.055 -8.094 1 93.62 520 LEU B C 1
ATOM 8631 O O . LEU B 1 520 ? 14.656 1.756 -7.965 1 93.62 520 LEU B O 1
ATOM 8635 N N . PHE B 1 521 ? 16.703 1.128 -7.391 1 93.06 521 PHE B N 1
ATOM 8636 C CA . PHE B 1 521 ? 16.734 2.07 -6.277 1 93.06 521 PHE B CA 1
ATOM 8637 C C . PHE B 1 521 ? 16.641 3.506 -6.777 1 93.06 521 PHE B C 1
ATOM 8639 O O . PHE B 1 521 ? 15.992 4.344 -6.148 1 93.06 521 PHE B O 1
ATOM 8646 N N . TYR B 1 522 ? 17.234 3.785 -7.855 1 95.44 522 TYR B N 1
ATOM 8647 C CA . TYR B 1 522 ? 17.156 5.125 -8.438 1 95.44 522 TYR B CA 1
ATOM 8648 C C . TYR B 1 522 ? 15.719 5.527 -8.703 1 95.44 522 TYR B C 1
ATOM 8650 O O . TYR B 1 522 ? 15.305 6.641 -8.359 1 95.44 522 TYR B O 1
ATOM 8658 N N . ARG B 1 523 ? 14.984 4.695 -9.328 1 95.44 523 ARG B N 1
ATOM 8659 C CA . ARG B 1 523 ? 13.602 5.004 -9.688 1 95.44 523 ARG B CA 1
ATOM 8660 C C . ARG B 1 523 ? 12.742 5.176 -8.438 1 95.44 523 ARG B C 1
ATOM 8662 O O . ARG B 1 523 ? 11.93 6.098 -8.367 1 95.44 523 ARG B O 1
ATOM 8669 N N . PHE B 1 524 ? 12.961 4.367 -7.512 1 94.31 524 PHE B N 1
ATOM 8670 C CA . PHE B 1 524 ? 12.203 4.492 -6.273 1 94.31 524 PHE B CA 1
ATOM 8671 C C . PHE B 1 524 ? 12.555 5.781 -5.547 1 94.31 524 PHE B C 1
ATOM 8673 O O . PHE B 1 524 ? 11.664 6.523 -5.117 1 94.31 524 PHE B O 1
ATOM 8680 N N . HIS B 1 525 ? 13.812 5.949 -5.406 1 93.75 525 HIS B N 1
ATOM 8681 C CA . HIS B 1 525 ? 14.242 7.125 -4.656 1 93.75 525 HIS B CA 1
ATOM 8682 C C . HIS B 1 525 ? 13.875 8.414 -5.395 1 93.75 525 HIS B C 1
ATOM 8684 O O . HIS B 1 525 ? 13.633 9.445 -4.766 1 93.75 525 HIS B O 1
ATOM 8690 N N . SER B 1 526 ? 13.875 8.359 -6.742 1 96.5 526 SER B N 1
ATOM 8691 C CA . SER B 1 526 ? 13.367 9.5 -7.496 1 96.5 526 SER B CA 1
ATOM 8692 C C . SER B 1 526 ? 11.93 9.828 -7.109 1 96.5 526 SER B C 1
ATOM 8694 O O . SER B 1 526 ? 11.57 11 -6.969 1 96.5 526 SER B O 1
ATOM 8696 N N . SER B 1 527 ? 11.141 8.828 -6.938 1 96.06 527 SER B N 1
ATOM 8697 C CA . SER B 1 527 ? 9.758 9.055 -6.52 1 96.06 527 SER B CA 1
ATOM 8698 C C . SER B 1 527 ? 9.703 9.688 -5.133 1 96.06 527 SER B C 1
ATOM 8700 O O . SER B 1 527 ? 8.852 10.547 -4.871 1 96.06 527 SER B O 1
ATOM 8702 N N . VAL B 1 528 ? 10.602 9.305 -4.258 1 93.62 528 VAL B N 1
ATOM 8703 C CA . VAL B 1 528 ? 10.656 9.867 -2.912 1 93.62 528 VAL B CA 1
ATOM 8704 C C . VAL B 1 528 ? 11.062 11.336 -2.98 1 93.62 528 VAL B C 1
ATOM 8706 O O . VAL B 1 528 ? 10.469 12.18 -2.314 1 93.62 528 VAL B O 1
ATOM 8709 N N . CYS B 1 529 ? 12.023 11.594 -3.766 1 94.56 529 CYS B N 1
ATOM 8710 C CA . CYS B 1 529 ? 12.492 12.961 -3.916 1 94.56 529 CYS B CA 1
ATOM 8711 C C . CYS B 1 529 ? 11.414 13.844 -4.531 1 94.56 529 CYS B C 1
ATOM 8713 O O . CYS B 1 529 ? 11.242 14.992 -4.125 1 94.56 529 CYS B O 1
ATOM 8715 N N . LEU B 1 530 ? 10.766 13.32 -5.477 1 96.19 530 LEU B N 1
ATOM 8716 C CA . LEU B 1 530 ? 9.672 14.062 -6.102 1 96.19 530 LEU B CA 1
ATOM 8717 C C . LEU B 1 530 ? 8.555 14.328 -5.098 1 96.19 530 LEU B C 1
ATOM 8719 O O . LEU B 1 530 ? 7.926 15.391 -5.129 1 96.19 530 LEU B O 1
ATOM 8723 N N . ALA B 1 531 ? 8.336 13.398 -4.242 1 92.62 531 ALA B N 1
ATOM 8724 C CA . ALA B 1 531 ? 7.332 13.602 -3.195 1 92.62 531 ALA B CA 1
ATOM 8725 C C . ALA B 1 531 ? 7.766 14.695 -2.223 1 92.62 531 ALA B C 1
ATOM 8727 O O . ALA B 1 531 ? 6.941 15.484 -1.764 1 92.62 531 ALA B O 1
ATOM 8728 N N . ASP B 1 532 ? 8.977 14.688 -1.94 1 90.44 532 ASP B N 1
ATOM 8729 C CA . ASP B 1 532 ? 9.508 15.742 -1.081 1 90.44 532 ASP B CA 1
ATOM 8730 C C . ASP B 1 532 ? 9.398 17.109 -1.754 1 90.44 532 ASP B C 1
ATOM 8732 O O . ASP B 1 532 ? 9.055 18.109 -1.105 1 90.44 532 ASP B O 1
ATOM 8736 N N . MET B 1 533 ? 9.727 17.094 -2.979 1 91.44 533 MET B N 1
ATOM 8737 C CA . MET B 1 533 ? 9.594 18.297 -3.781 1 91.44 533 MET B CA 1
ATOM 8738 C C . MET B 1 533 ? 8.141 18.766 -3.82 1 91.44 533 MET B C 1
ATOM 8740 O O . MET B 1 533 ? 7.863 19.969 -3.738 1 91.44 533 MET B O 1
ATOM 8744 N N . TRP B 1 534 ? 7.266 17.844 -4.004 1 90.56 534 TRP B N 1
ATOM 8745 C CA . TRP B 1 534 ? 5.828 18.109 -4.066 1 90.56 534 TRP B CA 1
ATOM 8746 C C . TRP B 1 534 ? 5.352 18.828 -2.812 1 90.56 534 TRP B C 1
ATOM 8748 O O . TRP B 1 534 ? 4.418 19.641 -2.871 1 90.56 534 TRP B O 1
ATOM 8758 N N . LYS B 1 535 ? 6.008 18.625 -1.701 1 86.06 535 LYS B N 1
ATOM 8759 C CA . LYS B 1 535 ? 5.629 19.281 -0.451 1 86.06 535 LYS B CA 1
ATOM 8760 C C . LYS B 1 535 ? 6.43 20.562 -0.24 1 86.06 535 LYS B C 1
ATOM 8762 O O . LYS B 1 535 ? 5.852 21.625 -0.025 1 86.06 535 LYS B O 1
ATOM 8767 N N . SER B 1 536 ? 7.688 20.531 -0.414 1 84.81 536 SER B N 1
ATOM 8768 C CA . SER B 1 536 ? 8.578 21.609 0 1 84.81 536 SER B CA 1
ATOM 8769 C C . SER B 1 536 ? 8.578 22.75 -1.015 1 84.81 536 SER B C 1
ATOM 8771 O O . SER B 1 536 ? 8.734 23.922 -0.647 1 84.81 536 SER B O 1
ATOM 8773 N N . ALA B 1 537 ? 8.375 22.453 -2.213 1 88.94 537 ALA B N 1
ATOM 8774 C CA . ALA B 1 537 ? 8.508 23.453 -3.26 1 88.94 537 ALA B CA 1
ATOM 8775 C C . ALA B 1 537 ? 7.359 24.453 -3.209 1 88.94 537 ALA B C 1
ATOM 8777 O O . ALA B 1 537 ? 7.477 25.578 -3.715 1 88.94 537 ALA B O 1
ATOM 8778 N N . TYR B 1 538 ? 6.328 24.125 -2.604 1 87.75 538 TYR B N 1
ATOM 8779 C CA . TYR B 1 538 ? 5.164 25 -2.648 1 87.75 538 TYR B CA 1
ATOM 8780 C C . TYR B 1 538 ? 4.84 25.547 -1.266 1 87.75 538 TYR B C 1
ATOM 8782 O O . TYR B 1 538 ? 3.736 26.047 -1.031 1 87.75 538 TYR B O 1
ATOM 8790 N N . GLU B 1 539 ? 5.758 25.344 -0.381 1 83.38 539 GLU B N 1
ATOM 8791 C CA . GLU B 1 539 ? 5.668 25.938 0.952 1 83.38 539 GLU B CA 1
ATOM 8792 C C . GLU B 1 539 ? 6.645 27.094 1.111 1 83.38 539 GLU B C 1
ATOM 8794 O O . GLU B 1 539 ? 7.598 27.219 0.341 1 83.38 539 GLU B O 1
ATOM 8799 N N . LYS B 1 540 ? 6.297 27.984 2.133 1 80.69 540 LYS B N 1
ATOM 8800 C CA . LYS B 1 540 ? 7.172 29.109 2.416 1 80.69 540 LYS B CA 1
ATOM 8801 C C . LYS B 1 540 ? 8.461 28.656 3.088 1 80.69 540 LYS B C 1
ATOM 8803 O O . LYS B 1 540 ? 8.453 27.719 3.895 1 80.69 540 LYS B O 1
ATOM 8808 N N . GLU B 1 541 ? 9.461 29.312 2.627 1 77.94 541 GLU B N 1
ATOM 8809 C CA . GLU B 1 541 ? 10.734 29 3.268 1 77.94 541 GLU B CA 1
ATOM 8810 C C . GLU B 1 541 ? 10.742 29.438 4.73 1 77.94 541 GLU B C 1
ATOM 8812 O O . GLU B 1 541 ? 10.359 30.562 5.047 1 77.94 541 GLU B O 1
ATOM 8817 N N . THR B 1 542 ? 10.625 28.547 5.656 1 59.62 542 THR B N 1
ATOM 8818 C CA . THR B 1 542 ? 10.727 28.938 7.055 1 59.62 542 THR B CA 1
ATOM 8819 C C . THR B 1 542 ? 12.07 29.609 7.328 1 59.62 542 THR B C 1
ATOM 8821 O O . THR B 1 542 ? 13.117 29.094 6.91 1 59.62 542 THR B O 1
ATOM 8824 N N . SER B 1 543 ? 12.094 31.047 7.473 1 46.66 543 SER B N 1
ATOM 8825 C CA . SER B 1 543 ? 13.297 31.797 7.832 1 46.66 543 SER B CA 1
ATOM 8826 C C . SER B 1 543 ? 14.094 31.078 8.914 1 46.66 543 SER B C 1
ATOM 8828 O O . SER B 1 543 ? 13.594 30.859 10.023 1 46.66 543 SER B O 1
ATOM 8830 N N . GLN B 1 544 ? 14.719 30.219 8.703 1 39.97 544 GLN B N 1
ATOM 8831 C CA . GLN B 1 544 ? 15.711 29.781 9.688 1 39.97 544 GLN B CA 1
ATOM 8832 C C . GLN B 1 544 ? 16.703 30.906 9.992 1 39.97 544 GLN B C 1
ATOM 8834 O O . GLN B 1 544 ? 17.734 31.016 9.336 1 39.97 544 GLN B O 1
ATOM 8839 N N . GLY B 1 545 ? 16.359 32.281 9.898 1 31.62 545 GLY B N 1
ATOM 8840 C CA . GLY B 1 545 ? 17.359 33.125 10.547 1 31.62 545 GLY B CA 1
ATOM 8841 C C . GLY B 1 545 ? 17.484 32.844 12.039 1 31.62 545 GLY B C 1
ATOM 8842 O O . GLY B 1 545 ? 16.5 32.469 12.688 1 31.62 545 GLY B O 1
#

Secondary structure (DSSP, 8-state):
-HHHHHHHHTTSHHHHHHHHHHHHHHHHHHHHHHHHHHHHHHHHHHHHHHHHHHHHHHHHHHHHHS-TTHHHHHTS---TTT-S---S-------SEEEE-SGGG--HHHHHHHHHHHHHHHHHHHHHHHHHHHHHHS--TT-TT--HHHHHHHHHHHHHHHHHHHHHHHHTTEEE-SSHHHHHHHHHHHHHHHHHHHHHHHHHHHHHHHHHHHHHS-S----EEEEETTEEEEE---TT---SS------TTSTTT-TTGGGGHHHHHHHHHHHHHHHHHHHHTTT---TTEESSSSEEEEEE-TTS-EEEEEE-S-EEEEE-TTTHHHHHHHHHHHHHHHHHHHHHHHHHHSTT-HHHHHHHHHHHHHHHHHHHHHHHHHHHHHHTTSEEPSS---HHHHHHHHTTHHHHHHHHHHHHHHHHHTT-HHHHHHHHHHHHHHHHHHHHHHHHTTEE--SHHHHHH-TTHHHHHHHHHHHHHHHHHHHHHHHHHGGGSTHHHHH-HHHHHHHHHHHHHHHHHHHHHHHHHHHHHHHHTTS------/-HHHHHHHHTTSHHHHHHHHHHHHHHHHHHHHHHHHHHHHHHHHHHHHHHHHHHHHHHHHHHHHHS-TTHHHHHTS---TTT-S---S-------SEEEE-SGGG--HHHHHHHHHHHHHHHHHHHHHHHHHHHHHHS--TT-TT--HHHHHHHHHHHHHHHHHHHHHHHHTTEEE-SSHHHHHHHHHHHHHHHHHHHHHHHHHHHHHHHHHHHHHS-S----EEEEETTEEEEE---TT---SS------TTSTTT-TTGGGGHHHHHHHHHHHHHHHHHHHHTTT---TTEESSSSEEEEEE-TTS-EEEEEE-S-EEEEE-TTTHHHHHHHHHHHHHHHHHHHHHHHHHHSTT-HHHHHHHHHHHHHHHHHHHHHHHHHHHHHHTTSEEPSS---HHHHHHHHTTHHHHHHHHHHHHHHHHHTT-HHHHHHHHHHHHHHHHHHHHHHHHHTEE--SHHHHHH-TTHHHHHHHHHHHHHHHHHHHHHHHHHGGGSTHHHHH-HHHHHHHHHHHHHHHHHHHHHHHHHHHHHHHHTTS------

Organism: Araneus ventricosus (NCBI:txid182803)

InterPro domains:
  IPR004878 Otopetrin [PF03189] (109-524)
  IPR004878 Otopetrin [PTHR21522] (15-538)

Foldseek 3Di:
DVLLVLLVVCLDLVSVLVNLVVLLVLLVLLVVLLVVVVVVVVVLQVVVVVVVVVVVVVVVVVVVVVDPPCVVVVVPPPPVVPPPDPPDPPDPQDPQKWFFADCQQHDPLLLVLLVVLLVLVLVLLVLQLVLLVCVVPVPPPPLPQHDPSSNSSSVSVNVSLVSLSVCCNAGLRMAGAPPLVSLLVSLVSLLVSLVSQLSSLLSVLLLVVVVVVCVVVVDDQPQWFFDDDPDTDGDGDDPPSPRSNCSVPPGCSDCVNPVCSSLSSLSSNLSSVSSSLSSVSNSVSYNDDDVRIDRDQWDQDQDQPPVRDRDRDTDGSPDDDDDCPPQVLLQVVLVVLLVVLVVLLVVLVVLLPDPPSPVVSLVSLLCSLQVLLVVLQVLLVQLLVFLVPFAFAPDQSCVSLLVLLPVLLVLLVVVLVLQLVQCVVVVPVSVNVSSVSNNVSSVSNSVSLVRLSRTAHADPVCLVVVTSLNSLSNSLSSLVSSLVSLSRPVVSCVVVGRSCVNRNVSVVSSSCSVNSSSVSSNSNSSSVSSVSSSPGNSHHDDPPD/DVLLVLLVVCLDLVSVLVNLVVLLVLLVLLVVLLVVVVVVVVVLQVVVVVVVVVVVVVVVVVVVVVPPPCVVVVVPPPPVVPPPDPPDPPDPQDPQKWFFADCQQHDPLLLVLLVVLLVLVLVLLVLQLVLLVCVVPVPPPPLPQHDPSSNSSSVSVNVSLVSLSVCSNAGLRMAGAPPLVSLLVSLVSLLVSLVSQLSSLLSVLLLVVVVVVCVVVVDDQPQWFFDDDPDTDGDGDDPPSPRSNPSVPPGCSDCVNPVCSSLSSLSSNLSSVSSSLSSVSNSVSYNDDDVRIDRDQWDQDQDQDPVRDRDRDTDGSPDDDDDCPPAVLLQVVLVVLLVVLVVLLVVLVVLLPDPPSPVVSLVSLLCSLQVLLVVLLVLLVQLLVFLVPFAFAPDQSCVSLLVLLPVLLVLLVVVLVLQLVQCVVVVPVSVNVSSVSNNVSSVSNSVSLVRLSRTAHADPVCLVVVTSLNSLSNSLSSLVSSLVSLSRPVVSCVVVGRSCVNRNVSVVSSSCSVNSSSVSSNSNSSSVSSVSSSPGNSHHDDPPD

Solvent-accessible surface area (backbone atoms only — not comparable to full-atom values): 57587 Å² total; per-residue (Å²): 104,70,56,58,51,36,52,66,55,29,69,42,62,78,34,35,53,53,36,36,48,50,53,38,48,55,45,49,53,43,44,51,47,51,49,53,52,50,52,54,50,51,52,49,51,51,51,51,50,51,50,50,50,53,46,50,52,50,48,50,56,47,46,71,69,51,69,84,70,57,63,56,55,67,74,36,80,76,56,69,81,64,62,69,71,79,68,79,86,69,76,83,71,71,62,46,51,28,26,54,65,75,58,74,42,57,49,71,56,51,47,53,50,44,52,53,19,43,51,37,29,40,44,49,35,44,42,53,36,50,38,38,50,49,52,60,63,60,63,56,79,82,57,80,56,59,49,72,54,55,52,53,30,42,51,47,50,47,50,41,52,52,50,49,50,51,47,46,67,75,51,35,34,43,28,43,51,50,63,51,68,58,49,48,51,48,38,49,49,46,32,50,49,23,50,39,51,27,51,43,49,41,51,50,51,46,50,52,53,52,51,54,54,45,65,71,54,68,80,75,75,66,56,44,65,27,68,56,86,94,38,76,44,68,48,68,73,66,87,80,66,64,66,46,81,51,46,70,56,84,38,77,62,30,63,85,62,34,77,65,54,74,66,31,53,50,25,38,36,46,27,24,50,51,49,29,53,54,41,49,53,35,53,65,34,43,68,58,83,60,88,69,43,35,76,52,73,60,41,76,41,67,46,70,44,92,84,69,50,70,40,70,41,77,38,32,82,53,57,43,76,46,61,51,60,71,24,54,68,16,42,52,52,22,50,50,52,39,50,55,48,52,42,49,50,52,52,33,51,48,27,54,72,36,89,88,31,43,68,58,23,50,51,52,50,52,51,50,54,44,51,53,45,51,51,49,42,53,49,48,53,55,30,49,65,35,47,67,74,47,40,74,45,91,76,62,70,51,62,69,61,50,50,61,54,52,65,24,47,61,37,44,48,50,54,35,52,55,46,35,53,24,23,57,74,68,69,36,61,72,59,30,51,41,40,50,48,50,51,49,38,52,63,55,44,49,58,48,52,60,52,42,56,31,25,15,17,78,50,68,66,46,48,66,66,39,63,39,42,24,51,43,41,20,46,26,40,45,28,44,39,52,30,52,50,51,62,69,45,46,74,70,45,53,79,75,41,55,44,36,76,64,54,23,60,66,57,40,47,52,50,47,52,62,22,49,51,33,42,43,39,33,29,44,50,49,21,38,50,40,50,49,24,68,54,47,26,48,30,63,71,75,78,80,120,104,70,56,56,51,36,53,67,57,29,67,42,62,78,33,35,54,53,38,36,47,49,53,38,49,56,45,49,53,45,43,52,46,50,49,53,52,50,52,51,50,51,52,48,51,51,51,50,51,51,51,50,50,53,47,50,52,51,47,51,57,46,44,71,68,51,69,84,69,57,62,57,54,66,74,37,80,77,56,69,80,65,62,68,74,79,67,78,86,70,75,84,72,70,64,47,53,30,27,54,65,75,58,76,41,56,49,72,57,50,47,54,50,43,51,52,20,43,50,36,29,40,43,49,36,45,44,53,36,49,38,38,49,49,52,62,63,59,65,55,78,84,57,80,58,56,50,73,53,55,51,52,29,42,52,48,48,48,52,40,52,52,51,50,50,51,46,47,66,75,50,35,32,43,27,45,50,50,66,52,69,59,48,48,51,48,39,47,49,46,31,49,49,23,51,38,52,27,51,42,50,39,51,50,51,46,50,51,53,51,51,54,53,44,65,72,51,70,74,78,75,66,56,42,64,27,70,56,87,91,39,75,42,67,50,69,75,66,88,80,66,65,68,46,82,52,48,72,56,85,39,76,62,30,64,85,61,34,76,64,54,73,68,32,52,50,25,38,36,46,26,24,52,52,49,30,53,53,42,49,51,33,52,65,33,42,69,56,84,59,88,70,43,36,76,52,73,60,42,74,42,68,46,69,44,93,85,70,51,70,41,69,40,76,39,33,82,54,58,44,75,45,61,51,59,70,25,56,69,17,42,53,52,22,48,50,51,41,51,55,47,52,41,50,51,51,52,32,52,47,26,55,72,33,89,88,31,43,67,58,21,51,50,53,50,52,51,48,54,45,51,53,46,51,52,49,41,52,49,47,54,54,31,49,66,36,46,65,75,48,38,74,48,91,78,61,70,49,64,71,60,50,50,62,54,52,65,24,44,62,38,42,49,50,54,35,53,55,46,35,54,24,24,58,74,67,69,38,60,73,59,29,51,41,41,51,49,51,50,50,38,53,64,55,44,50,57,47,52,60,52,42,57,32,26,14,16,77,48,68,66,46,47,66,64,39,61,38,41,22,52,44,39,20,47,26,42,44,28,44,38,51,29,51,50,50,62,67,45,46,72,68,45,55,77,76,40,56,43,36,74,64,54,23,60,66,57,41,48,52,50,46,51,62,22,47,48,34,40,43,39,34,30,45,49,47,21,37,50,40,51,49,23,68,54,47,26,48,30,61,71,75,77,79,119

Radius of gyration: 31.65 Å; Cα contacts (8 Å, |Δi|>4): 1290; chains: 2; bounding box: 82×94×80 Å